Protein AF-E4ZID3-F1 (afdb_monomer_lite)

Radius of gyration: 36.36 Å; chains: 1; bounding box: 109×97×106 Å

Sequence (797 aa):
MPPAGNEYAAEQLKNIGNKCFKNGDYEQAEAHYSQAIQKNSANPLLFTNRANARLKLEKWEGVIDDSIRSIELLKDNMKAFFYLDETCPSIAILLSSQNECNAKMTTAQAQLAINHPNEALSSALMAYQLCTNSTQQTSNAATISALVLRCKKAKWDIRERERVRRRGGLLADLEAMLETQYKKDMDDIDARIEANEVTRVAGQEEKAERKSDFEKKRDDLRTAFAISDPENQQKREVPDYLVDGITFEIMHDPVVTKNGRSYERATLIEHLKRSPTDPLTRETLTIGDLRPNIALKEACTEFMEQNSGWVYDCEEVRMNVNPRLFRITNLSRYSLESQQQLHSHRRPYVLSAILIAMKNTAGMRNLRMRPVIPRCRPAQHLFQHPTRHATNATEAAAATVTATNVRSGGTRARNLVYGTILTVGLSFGYLYVTDTRASIHEWLVVPALRQIYPDGEEAHQAGTRILKALHNFGLNPRERGIADSQGDLTVPVFGHTLSNPIGTSAGIDKGAEIPTPLFELGAAVVEVGAITLLPQEGNPKPRVFRLPSQNALINRYGFNSEGAEHVATRLRQRVREFAYHKGLGMDEEAERAVLDGEAGVPPGSLLPGRLLAVQVAKNKTTSENDIEAVVRDYATTVGHVGKYADILVVNVSSPNTPGLRTLQNVEPLTRLLSGVVQAVKNIDRKTKPAIMVKVSPDEDSEEQISGICEAVWDSGVDGVIVGNTTKKRPDPLPRGYALPASEAKLLLEQGGYSGPQMFERTLALVTKYRKALDQGPKHPTFSTSSSTAATIADNSQ

Secondary structure (DSSP, 8-state):
---THHHHHHHHHHHHHHHHHHTT-HHHHHHHHHHHHHH-TT-HHHHHHHHHHHHHTT-HHHHHHHHHHHHHHHHHHHHHHTT--SS-HHHHHHHHHHHHHHHHHHHHHHHHHTT-HHHHHHHHHHHHHHHHH-SS--TTHHHHHHHHHHHHHHHHHHHHHHHHHHHHHHHHHHHHHHHHHHHHHHHHHHHHHHTTSS-HHHHHHHHHHHHHHHHHHHHHHHHHHHHT-SSTTSPP---GGGB-TTT-SB-SSEEE-TTS-EEEHHHHHHHHHH-SB-TTT--B--GGG-EE-HHHHHHHHHHHHHTTTTGGGG----S-S-TTSTTSSSSSSSSSSSSSS--------SSHHHHHHTT--S-----PPPP-------------PPPP-----TTHHHHHHHHHHHHHHHHHHHHHHHHHHHHHHHHHHHHHHTBTT-HHIIIIIHHHHHHH--SHHHHHHHHHHHHHHHHHTT-S-B--S-TTTT-TT-EEETTEEES-S-EEEEEEETTSSSHHHHHHTT-SEEEEEEEPSS-B--SPSP-EEEEGGGTEEEE-----B--HHHHHHHHHHHHHHHHHHTTS-SSHHHHHHHHTTTTSS-TTT-STT-EEEEEE---TTS-TT-HHHHHHHHHHHHHHHGGG-SEEEEE---TTSTTGGGGGSHHHHHHHHHHHHHHHHTSSSSSPPEEEEEE-TT--SHHHHHHHHHHHHHHT--EEEE---BSS-PPPSSTT----HHHHHHHTSSSEEESGGGHHHHHHHHHHHHHHHTT--SS------------------

Structure (mmCIF, N/CA/C/O backbone):
data_AF-E4ZID3-F1
#
_entry.id   AF-E4ZID3-F1
#
loop_
_atom_site.group_PDB
_atom_site.id
_atom_site.type_symbol
_atom_site.label_atom_id
_atom_site.label_alt_id
_atom_site.label_comp_id
_atom_site.label_asym_id
_atom_site.label_entity_id
_atom_site.label_seq_id
_atom_site.pdbx_PDB_ins_code
_atom_site.Cartn_x
_atom_site.Cartn_y
_atom_site.Cartn_z
_atom_site.occupancy
_atom_site.B_iso_or_equiv
_atom_site.auth_seq_id
_atom_site.auth_comp_id
_atom_site.auth_asym_id
_atom_site.auth_atom_id
_atom_site.pdbx_PDB_model_num
ATOM 1 N N . MET A 1 1 ? -6.048 18.206 -43.339 1.00 42.69 1 MET A N 1
ATOM 2 C CA . MET A 1 1 ? -5.498 19.565 -43.527 1.00 42.69 1 MET A CA 1
ATOM 3 C C . MET A 1 1 ? -6.659 20.533 -43.714 1.00 42.69 1 MET A C 1
ATOM 5 O O . MET A 1 1 ? -7.601 20.152 -44.404 1.00 42.69 1 MET A O 1
ATOM 9 N N . PRO A 1 2 ? -6.655 21.714 -43.075 1.00 42.50 2 PRO A N 1
ATOM 10 C CA . PRO A 1 2 ? -7.661 22.746 -43.324 1.00 42.50 2 PRO A CA 1
ATOM 11 C C . PRO A 1 2 ? -7.529 23.314 -44.757 1.00 42.50 2 PRO A C 1
ATOM 13 O O . PRO A 1 2 ? -6.459 23.212 -45.354 1.00 42.50 2 PRO A O 1
ATOM 16 N N . PRO A 1 3 ? -8.597 23.888 -45.344 1.00 48.62 3 PRO A N 1
ATOM 17 C CA . PRO A 1 3 ? -8.556 24.444 -46.699 1.00 48.62 3 PRO A CA 1
ATOM 18 C C . PRO A 1 3 ? -7.605 25.652 -46.783 1.00 48.62 3 PRO A C 1
ATOM 20 O O . PRO A 1 3 ? -7.595 26.494 -45.885 1.00 48.62 3 PRO A O 1
ATOM 23 N N . ALA A 1 4 ? -6.850 25.766 -47.883 1.00 54.47 4 ALA A N 1
ATOM 24 C CA . ALA A 1 4 ? -5.721 26.695 -48.073 1.00 54.47 4 ALA A CA 1
ATOM 25 C C . ALA A 1 4 ? -6.014 28.198 -47.828 1.00 54.47 4 ALA A C 1
ATOM 27 O O . ALA A 1 4 ? -5.090 28.980 -47.629 1.00 54.47 4 ALA A O 1
ATOM 28 N N . GLY A 1 5 ? -7.283 28.623 -47.791 1.00 60.03 5 GLY A N 1
ATOM 29 C CA . GLY A 1 5 ? -7.676 30.001 -47.454 1.00 60.03 5 GLY A CA 1
ATOM 30 C C . GLY A 1 5 ? -7.721 30.321 -45.950 1.00 60.03 5 GLY A C 1
ATOM 31 O O . GLY A 1 5 ? -7.628 31.487 -45.567 1.00 60.03 5 GLY A O 1
ATOM 32 N N . ASN A 1 6 ? -7.836 29.312 -45.079 1.00 72.25 6 ASN A N 1
ATOM 33 C CA . ASN A 1 6 ? -7.998 29.521 -43.635 1.00 72.25 6 ASN A CA 1
ATOM 34 C C . ASN A 1 6 ? -6.676 29.817 -42.906 1.00 72.25 6 ASN A C 1
ATOM 36 O O . ASN A 1 6 ? -6.688 30.512 -41.890 1.00 72.25 6 ASN A O 1
ATOM 40 N N . GLU A 1 7 ? -5.536 29.348 -43.421 1.00 76.62 7 GLU A N 1
ATOM 41 C CA . GLU A 1 7 ? -4.222 29.590 -42.805 1.00 76.62 7 GLU A CA 1
ATOM 42 C C . GLU A 1 7 ? -3.779 31.051 -42.945 1.00 76.62 7 GLU A C 1
ATOM 44 O O . GLU A 1 7 ? -3.360 31.664 -41.962 1.00 76.62 7 GLU A O 1
ATOM 49 N N . TYR A 1 8 ? -3.967 31.644 -44.129 1.00 82.25 8 TYR A N 1
ATOM 50 C CA . TYR A 1 8 ? -3.676 33.059 -44.369 1.00 82.25 8 TYR A CA 1
ATOM 51 C C . TYR A 1 8 ? -4.546 33.974 -43.494 1.00 82.25 8 TYR A C 1
ATOM 53 O O . TYR A 1 8 ? -4.050 34.919 -42.879 1.00 82.25 8 TYR A O 1
ATOM 61 N N . ALA A 1 9 ? -5.840 33.659 -43.368 1.00 84.31 9 ALA A N 1
ATOM 62 C CA . ALA A 1 9 ? -6.753 34.394 -42.494 1.00 84.31 9 ALA A CA 1
ATOM 63 C C . ALA A 1 9 ? -6.347 34.292 -41.010 1.00 84.31 9 ALA A C 1
ATOM 65 O O . ALA A 1 9 ? -6.367 35.296 -40.294 1.00 84.31 9 ALA A O 1
ATOM 66 N N . ALA A 1 10 ? -5.929 33.106 -40.550 1.00 86.38 10 ALA A N 1
ATOM 67 C CA . ALA A 1 10 ? -5.424 32.909 -39.192 1.00 86.38 10 ALA A CA 1
ATOM 68 C C . ALA A 1 10 ? -4.144 33.723 -38.926 1.00 86.38 10 ALA A C 1
ATOM 70 O O . ALA A 1 10 ? -3.974 34.279 -37.840 1.00 86.38 10 ALA A O 1
ATOM 71 N N . GLU A 1 11 ? -3.255 33.844 -39.914 1.00 86.81 11 GLU A N 1
ATOM 72 C CA . GLU A 1 11 ? -2.029 34.631 -39.795 1.00 86.81 11 GLU A CA 1
ATOM 73 C C . GLU A 1 11 ? -2.284 36.146 -39.739 1.00 86.81 11 GLU A C 1
ATOM 75 O O . GLU A 1 11 ? -1.656 36.840 -38.934 1.00 86.81 11 GLU A O 1
ATOM 80 N N . GLN A 1 12 ? -3.243 36.664 -40.511 1.00 89.19 12 GLN A N 1
ATOM 81 C CA . GLN A 1 12 ? -3.655 38.069 -40.414 1.00 89.19 12 GLN A CA 1
ATOM 82 C C . GLN A 1 12 ? -4.232 38.388 -39.029 1.00 89.19 12 GLN A C 1
ATOM 84 O O . GLN A 1 12 ? -3.815 39.357 -38.393 1.00 89.19 12 GLN A O 1
ATOM 89 N N . LEU A 1 13 ? -5.117 37.526 -38.515 1.00 91.44 13 LEU A N 1
ATOM 90 C CA . LEU A 1 13 ? -5.693 37.664 -37.173 1.00 91.44 13 LEU A CA 1
ATOM 91 C C . LEU A 1 13 ? -4.625 37.579 -36.072 1.00 91.44 13 LEU A C 1
ATOM 93 O O . LEU A 1 13 ? -4.629 38.394 -35.152 1.00 91.44 13 LEU A O 1
ATOM 97 N N . LYS A 1 14 ? -3.651 36.668 -36.202 1.00 91.50 14 LYS A N 1
ATOM 98 C CA . LYS A 1 14 ? -2.469 36.598 -35.323 1.00 91.50 14 LYS A CA 1
ATOM 99 C C . LYS A 1 14 ? -1.689 37.914 -35.325 1.00 91.50 14 LYS A C 1
ATOM 101 O O . LYS A 1 14 ? -1.289 38.388 -34.266 1.00 91.50 14 LYS A O 1
ATOM 106 N N . ASN A 1 15 ? -1.458 38.514 -36.492 1.00 92.06 15 ASN A N 1
ATOM 107 C CA . ASN A 1 15 ? -0.700 39.762 -36.608 1.00 92.06 15 ASN A CA 1
ATOM 108 C C . ASN A 1 15 ? -1.446 40.959 -36.006 1.00 92.06 15 ASN A C 1
ATOM 110 O O . ASN A 1 15 ? -0.812 41.816 -35.388 1.00 92.06 15 ASN A O 1
ATOM 114 N N . ILE A 1 16 ? -2.774 41.004 -36.144 1.00 91.19 16 ILE A N 1
ATOM 115 C CA . ILE A 1 16 ? -3.625 41.997 -35.474 1.00 91.19 16 ILE A CA 1
ATOM 116 C C . ILE A 1 16 ? -3.560 41.793 -33.955 1.00 91.19 16 ILE A C 1
ATOM 118 O O . ILE A 1 16 ? -3.238 42.735 -33.236 1.00 91.19 16 ILE A O 1
ATOM 122 N N . GLY A 1 17 ? -3.727 40.556 -33.474 1.00 91.19 17 GLY A N 1
ATOM 123 C CA . GLY A 1 17 ? -3.588 40.217 -32.055 1.00 91.19 17 GLY A CA 1
ATOM 124 C C . GLY A 1 17 ? -2.218 40.597 -31.480 1.00 91.19 17 GLY A C 1
ATOM 125 O O . GLY A 1 17 ? -2.144 41.193 -30.408 1.00 91.19 17 GLY A O 1
ATOM 126 N N . ASN A 1 18 ? -1.131 40.366 -32.226 1.00 91.12 18 ASN A N 1
ATOM 127 C CA . ASN A 1 18 ? 0.222 40.779 -31.838 1.00 91.12 18 ASN A CA 1
ATOM 128 C C . ASN A 1 18 ? 0.361 42.310 -31.731 1.00 91.12 18 ASN A C 1
ATOM 130 O O . ASN A 1 18 ? 1.098 42.793 -30.871 1.00 91.12 18 ASN A O 1
ATOM 134 N N . LYS A 1 19 ? -0.312 43.085 -32.597 1.00 93.12 19 LYS A N 1
ATOM 135 C CA . LYS A 1 19 ? -0.339 44.557 -32.514 1.00 93.12 19 LYS A CA 1
ATOM 136 C C . LYS A 1 19 ? -1.113 45.023 -31.279 1.00 93.12 19 LYS A C 1
ATOM 138 O O . LYS A 1 19 ? -0.589 45.847 -30.539 1.00 93.12 19 LYS A O 1
ATOM 143 N N . CYS A 1 20 ? -2.293 44.456 -31.018 1.00 91.56 20 CYS A N 1
ATOM 144 C CA . CYS A 1 20 ? -3.078 44.740 -29.810 1.00 91.56 20 CYS A CA 1
ATOM 145 C C . CYS A 1 20 ? -2.280 44.422 -28.537 1.00 91.56 20 CYS A C 1
ATOM 147 O O . CYS A 1 20 ? -2.158 45.268 -27.656 1.00 91.56 20 CYS A O 1
ATOM 149 N N . PHE A 1 21 ? -1.621 43.258 -28.500 1.00 90.62 21 PHE A N 1
ATOM 150 C CA . PHE A 1 21 ? -0.778 42.843 -27.380 1.00 90.62 21 PHE A CA 1
ATOM 151 C C . PHE A 1 21 ? 0.388 43.814 -27.133 1.00 90.62 21 PHE A C 1
ATOM 153 O O . PHE A 1 21 ? 0.677 44.152 -25.989 1.00 90.62 21 PHE A O 1
ATOM 160 N N . LYS A 1 22 ? 1.047 44.300 -28.197 1.00 91.00 22 LYS A N 1
ATOM 161 C CA . LYS A 1 22 ? 2.114 45.313 -28.090 1.00 91.00 22 LYS A CA 1
ATOM 162 C C . LYS A 1 22 ? 1.602 46.673 -27.613 1.00 91.00 22 LYS A C 1
ATOM 164 O O . LYS A 1 22 ? 2.332 47.369 -26.917 1.00 91.00 22 LYS A O 1
ATOM 169 N N . ASN A 1 23 ? 0.371 47.028 -27.968 1.00 91.50 23 ASN A N 1
ATOM 170 C CA . ASN A 1 23 ? -0.274 48.271 -27.548 1.00 91.50 23 ASN A CA 1
ATOM 171 C C . ASN A 1 23 ? -0.856 48.198 -26.121 1.00 91.50 23 ASN A C 1
ATOM 173 O O . ASN A 1 23 ? -1.382 49.195 -25.641 1.00 91.50 23 ASN A O 1
ATOM 177 N N . GLY A 1 24 ? -0.767 47.044 -25.445 1.00 89.25 24 GLY A N 1
ATOM 178 C CA . GLY A 1 24 ? -1.301 46.835 -24.095 1.00 89.25 24 GLY A CA 1
ATOM 179 C C . GLY A 1 24 ? -2.800 46.520 -24.037 1.00 89.25 24 GLY A C 1
ATOM 180 O O . GLY A 1 24 ? -3.343 46.390 -22.944 1.00 89.25 24 GLY A O 1
ATOM 181 N N . ASP A 1 25 ? -3.465 46.363 -25.185 1.00 93.06 25 ASP A N 1
ATOM 182 C CA . ASP A 1 25 ? -4.876 45.976 -25.273 1.00 93.06 25 ASP A CA 1
ATOM 183 C C . ASP A 1 25 ? -4.994 44.443 -25.294 1.00 93.06 25 ASP A C 1
ATOM 185 O O . ASP A 1 25 ? -5.005 43.791 -26.347 1.00 93.06 25 ASP A O 1
ATOM 189 N N . TYR A 1 26 ? -4.985 43.852 -24.097 1.00 92.06 26 TYR A N 1
ATOM 190 C CA . TYR A 1 26 ? -4.943 42.400 -23.924 1.00 92.06 26 TYR A CA 1
ATOM 191 C C . TYR A 1 26 ? -6.292 41.715 -24.187 1.00 92.06 26 TYR A C 1
ATOM 193 O O . TYR A 1 26 ? -6.295 40.560 -24.615 1.00 92.06 26 TYR A O 1
ATOM 201 N N . GLU A 1 27 ? -7.420 42.406 -23.991 1.00 91.88 27 GLU A N 1
ATOM 202 C CA . GLU A 1 27 ? -8.757 41.861 -24.271 1.00 91.88 27 GLU A CA 1
ATOM 203 C C . GLU A 1 27 ? -8.976 41.687 -25.775 1.00 91.88 27 GLU A C 1
ATOM 205 O O . GLU A 1 27 ? -9.350 40.600 -26.227 1.00 91.88 27 GLU A O 1
ATOM 210 N N . GLN A 1 28 ? -8.647 42.710 -26.574 1.00 90.69 28 GLN A N 1
ATOM 211 C CA . GLN A 1 28 ? -8.732 42.594 -28.030 1.00 90.69 28 GLN A CA 1
ATOM 212 C C . GLN A 1 28 ? -7.691 41.620 -28.585 1.00 90.69 28 GLN A C 1
ATOM 214 O O . GLN A 1 28 ? -7.966 40.886 -29.539 1.00 90.69 28 GLN A O 1
ATOM 219 N N . ALA A 1 29 ? -6.509 41.538 -27.965 1.00 90.69 29 ALA A N 1
ATOM 220 C CA . ALA A 1 29 ? -5.527 40.518 -28.316 1.00 90.69 29 ALA A CA 1
ATOM 221 C C . ALA A 1 29 ? -6.078 39.094 -28.097 1.00 90.69 29 ALA A C 1
ATOM 223 O O . ALA A 1 29 ? -5.980 38.264 -29.002 1.00 90.69 29 ALA A O 1
ATOM 224 N N . GLU A 1 30 ? -6.704 38.808 -26.946 1.00 93.50 30 GLU A N 1
ATOM 225 C CA . GLU A 1 30 ? -7.340 37.510 -26.666 1.00 93.50 30 GLU A CA 1
ATOM 226 C C . GLU A 1 30 ? -8.441 37.180 -27.688 1.00 93.50 30 GLU A C 1
ATOM 228 O O . GLU A 1 30 ? -8.506 36.046 -28.184 1.00 93.50 30 GLU A O 1
ATOM 233 N N . ALA A 1 31 ? -9.282 38.161 -28.030 1.00 93.19 31 ALA A N 1
ATOM 234 C CA . ALA A 1 31 ? -10.358 37.999 -29.002 1.00 93.19 31 ALA A CA 1
ATOM 235 C C . ALA A 1 31 ? -9.813 37.637 -30.393 1.00 93.19 31 ALA A C 1
ATOM 237 O O . ALA A 1 31 ? -10.245 36.649 -30.996 1.00 93.19 31 ALA A O 1
ATOM 238 N N . HIS A 1 32 ? -8.805 38.367 -30.877 1.00 93.75 32 HIS A N 1
ATOM 239 C CA . HIS A 1 32 ? -8.182 38.100 -32.173 1.00 93.75 32 HIS A CA 1
ATOM 240 C C . HIS A 1 32 ? -7.409 36.776 -32.207 1.00 93.75 32 HIS A C 1
ATOM 242 O O . HIS A 1 32 ? -7.486 36.059 -33.208 1.00 93.75 32 HIS A O 1
ATOM 248 N N . TYR A 1 33 ? -6.730 36.381 -31.123 1.00 93.81 33 TYR A N 1
ATOM 249 C CA . TYR A 1 33 ? -6.116 35.051 -31.047 1.00 93.81 33 TYR A CA 1
ATOM 250 C C . TYR A 1 33 ? -7.161 33.933 -31.015 1.00 93.81 33 TYR A C 1
ATOM 252 O O . TYR A 1 33 ? -6.971 32.904 -31.657 1.00 93.81 33 TYR A O 1
ATOM 260 N N . SER A 1 34 ? -8.294 34.132 -30.338 1.00 93.19 34 SER A N 1
ATOM 261 C CA . SER A 1 34 ? -9.391 33.156 -30.325 1.00 93.19 34 SER A CA 1
ATOM 262 C C . SER A 1 34 ? -10.012 32.974 -31.710 1.00 93.19 34 SER A C 1
ATOM 264 O O . SER A 1 34 ? -10.236 31.841 -32.136 1.00 93.19 34 SER A O 1
ATOM 266 N N . GLN A 1 35 ? -10.208 34.067 -32.453 1.00 92.19 35 GLN A N 1
ATOM 267 C CA . GLN A 1 35 ? -10.635 34.015 -33.854 1.00 92.19 35 GLN A CA 1
ATOM 268 C C . GLN A 1 35 ? -9.585 33.321 -34.737 1.00 92.19 35 GLN A C 1
ATOM 270 O O . GLN A 1 35 ? -9.942 32.511 -35.590 1.00 92.19 35 GLN A O 1
ATOM 275 N N . ALA A 1 36 ? -8.290 33.570 -34.512 1.00 90.31 36 ALA A N 1
ATOM 276 C CA . ALA A 1 36 ? -7.215 32.892 -35.237 1.00 90.31 36 ALA A CA 1
ATOM 277 C C . ALA A 1 36 ? -7.207 31.373 -34.977 1.00 90.31 36 ALA A C 1
ATOM 279 O O . ALA A 1 36 ? -7.057 30.597 -35.920 1.00 90.31 36 ALA A O 1
ATOM 280 N N . ILE A 1 37 ? -7.432 30.938 -33.731 1.00 91.25 37 ILE A N 1
ATOM 281 C CA . ILE A 1 37 ? -7.511 29.515 -33.347 1.00 91.25 37 ILE A CA 1
ATOM 282 C C . ILE A 1 37 ? -8.702 28.822 -34.016 1.00 91.25 37 ILE A C 1
ATOM 284 O O . ILE A 1 37 ? -8.567 27.693 -34.478 1.00 91.25 37 ILE A O 1
ATOM 288 N N . GLN A 1 38 ? -9.853 29.493 -34.132 1.00 90.19 38 GLN A N 1
ATOM 289 C CA . GLN A 1 38 ? -11.008 28.944 -34.857 1.00 90.19 38 GLN A CA 1
ATOM 290 C C . GLN A 1 38 ? -10.703 28.698 -36.342 1.00 90.19 38 GLN A C 1
ATOM 292 O O . GLN A 1 38 ? -11.267 27.786 -36.945 1.00 90.19 38 GLN A O 1
ATOM 297 N N . LYS A 1 39 ? -9.819 29.505 -36.943 1.00 87.56 39 LYS A N 1
ATOM 298 C CA . LYS A 1 39 ? -9.401 29.358 -38.345 1.00 87.56 39 LYS A CA 1
ATOM 299 C C . LYS A 1 39 ? -8.274 28.337 -38.523 1.00 87.56 39 LYS A C 1
ATOM 301 O O . LYS A 1 39 ? -8.271 27.628 -39.526 1.00 87.56 39 LYS A O 1
ATOM 306 N N . ASN A 1 40 ? -7.352 28.233 -37.565 1.00 86.31 40 ASN A N 1
ATOM 307 C CA . ASN A 1 40 ? -6.268 27.251 -37.570 1.00 86.31 40 ASN A CA 1
ATOM 308 C C . ASN A 1 40 ? -5.985 26.714 -36.155 1.00 86.31 40 ASN A C 1
ATOM 310 O O . ASN A 1 40 ? -5.103 27.199 -35.448 1.00 86.31 40 ASN A O 1
ATOM 314 N N . SER A 1 41 ? -6.707 25.665 -35.761 1.00 86.75 41 SER A N 1
ATOM 315 C CA . SER A 1 41 ? -6.571 25.030 -34.444 1.00 86.75 41 SER A CA 1
ATOM 316 C C . SER A 1 41 ? -5.362 24.096 -34.321 1.00 86.75 41 SER A C 1
ATOM 318 O O . SER A 1 41 ? -5.087 23.604 -33.230 1.00 86.75 41 SER A O 1
ATOM 320 N N . ALA A 1 42 ? -4.632 23.853 -35.414 1.00 83.69 42 ALA A N 1
ATOM 321 C CA . ALA A 1 42 ? -3.445 23.000 -35.430 1.00 83.69 42 ALA A CA 1
ATOM 322 C C . ALA A 1 42 ? -2.151 23.764 -35.091 1.00 83.69 42 ALA A C 1
ATOM 324 O O . ALA A 1 42 ? -1.106 23.144 -34.897 1.00 83.69 42 ALA A O 1
ATOM 325 N N . ASN A 1 43 ? -2.197 25.101 -35.018 1.00 84.12 43 ASN A N 1
ATOM 326 C CA . ASN A 1 43 ? -1.019 25.925 -34.765 1.00 84.12 43 ASN A CA 1
ATOM 327 C C . ASN A 1 43 ? -0.798 26.175 -33.253 1.00 84.12 43 ASN A C 1
ATOM 329 O O . ASN A 1 43 ? -1.533 26.971 -32.660 1.00 84.12 43 ASN A O 1
ATOM 333 N N . PRO A 1 44 ? 0.245 25.589 -32.629 1.00 83.88 44 PRO A N 1
ATOM 334 C CA . PRO A 1 44 ? 0.506 25.733 -31.193 1.00 83.88 44 PRO A CA 1
ATOM 335 C C . PRO A 1 44 ? 0.860 27.170 -30.770 1.00 83.88 44 PRO A C 1
ATOM 337 O O . PRO A 1 44 ? 0.560 27.579 -29.650 1.00 83.88 44 PRO A O 1
ATOM 340 N N . LEU A 1 45 ? 1.437 27.983 -31.667 1.00 84.62 45 LEU A N 1
ATOM 341 C CA . LEU A 1 45 ? 1.807 29.374 -31.363 1.00 84.62 45 LEU A CA 1
ATOM 342 C C . LEU A 1 45 ? 0.598 30.251 -31.024 1.00 84.62 45 LEU A C 1
ATOM 344 O O . LEU A 1 45 ? 0.718 31.176 -30.224 1.00 84.62 45 LEU A O 1
ATOM 348 N N . LEU A 1 46 ? -0.563 29.974 -31.624 1.00 88.94 46 LEU A N 1
ATOM 349 C CA . LEU A 1 46 ? -1.774 30.756 -31.378 1.00 88.94 46 LEU A CA 1
ATOM 350 C C . LEU A 1 46 ? -2.278 30.560 -29.944 1.00 88.94 46 LEU A C 1
ATOM 352 O O . LEU A 1 46 ? -2.669 31.531 -29.297 1.00 88.94 46 LEU A O 1
ATOM 356 N N . PHE A 1 47 ? -2.189 29.331 -29.430 1.00 88.88 47 PHE A N 1
ATOM 357 C CA . PHE A 1 47 ? -2.516 29.011 -28.042 1.00 88.88 47 PHE A CA 1
ATOM 358 C C . PHE A 1 47 ? -1.528 29.662 -27.073 1.00 88.88 47 PHE A C 1
ATOM 360 O O . PHE A 1 47 ? -1.953 30.301 -26.117 1.00 88.88 47 PHE A O 1
ATOM 367 N N . THR A 1 48 ? -0.221 29.614 -27.356 1.00 86.25 48 THR A N 1
ATOM 368 C CA . THR A 1 48 ? 0.792 30.273 -26.511 1.00 86.25 48 THR A CA 1
ATOM 369 C C . THR A 1 48 ? 0.620 31.799 -26.477 1.00 86.25 48 THR A C 1
ATOM 371 O O . THR A 1 48 ? 0.750 32.423 -25.424 1.00 86.25 48 THR A O 1
ATOM 374 N N . ASN A 1 49 ? 0.280 32.426 -27.606 1.00 90.38 49 ASN A N 1
ATOM 375 C CA . ASN A 1 49 ? 0.028 33.868 -27.664 1.00 90.38 49 ASN A CA 1
ATOM 376 C C . ASN A 1 49 ? -1.250 34.267 -26.913 1.00 90.38 49 ASN A C 1
ATOM 378 O O . ASN A 1 49 ? -1.249 35.275 -26.202 1.00 90.38 49 ASN A O 1
ATOM 382 N N . ARG A 1 50 ? -2.314 33.460 -27.012 1.00 92.44 50 ARG A N 1
ATOM 383 C CA . ARG A 1 50 ? -3.538 33.666 -26.229 1.00 92.44 50 ARG A CA 1
ATOM 384 C C . ARG A 1 50 ? -3.302 33.469 -24.734 1.00 92.44 50 ARG A C 1
ATOM 386 O O . ARG A 1 50 ? -3.750 34.303 -23.952 1.00 92.44 50 ARG A O 1
ATOM 393 N N . ALA A 1 51 ? -2.533 32.453 -24.348 1.00 88.25 51 ALA A N 1
ATOM 394 C CA . ALA A 1 51 ? -2.124 32.224 -22.966 1.00 88.25 51 ALA A CA 1
ATOM 395 C C . ALA A 1 51 ? -1.374 33.440 -22.395 1.00 88.25 51 ALA A C 1
ATOM 397 O O . ALA A 1 51 ? -1.673 33.883 -21.292 1.00 88.25 51 ALA A O 1
ATOM 398 N N . ASN A 1 52 ? -0.471 34.059 -23.162 1.00 87.00 52 ASN A N 1
ATOM 399 C CA . ASN A 1 52 ? 0.214 35.285 -22.737 1.00 87.00 52 ASN A CA 1
ATOM 400 C C . ASN A 1 52 ? -0.742 36.473 -22.532 1.00 87.00 52 ASN A C 1
ATOM 402 O O . ASN A 1 52 ? -0.561 37.240 -21.588 1.00 87.00 52 ASN A O 1
ATOM 406 N N . ALA A 1 53 ? -1.750 36.641 -23.395 1.00 90.38 53 ALA A N 1
ATOM 407 C CA . ALA A 1 53 ? -2.771 37.679 -23.223 1.00 90.38 53 ALA A CA 1
ATOM 408 C C . ALA A 1 53 ? -3.627 37.415 -21.973 1.00 90.38 53 ALA A C 1
ATOM 410 O O . ALA A 1 53 ? -3.802 38.303 -21.144 1.00 90.38 53 ALA A O 1
ATOM 411 N N . ARG A 1 54 ? -4.067 36.168 -21.777 1.00 92.00 54 ARG A N 1
ATOM 412 C CA . ARG A 1 54 ? -4.834 35.729 -20.600 1.00 92.00 54 ARG A CA 1
ATOM 413 C C . ARG A 1 54 ? -4.061 35.861 -19.296 1.00 92.00 54 ARG A C 1
ATOM 415 O O . ARG A 1 54 ? -4.648 36.225 -18.285 1.00 92.00 54 ARG A O 1
ATOM 422 N N . LEU A 1 55 ? -2.749 35.639 -19.331 1.00 88.06 55 LEU A N 1
ATOM 423 C CA . LEU A 1 55 ? -1.867 35.839 -18.186 1.00 88.06 55 LEU A CA 1
ATOM 424 C C . LEU A 1 55 ? -1.848 37.310 -17.746 1.00 88.06 55 LEU A C 1
ATOM 426 O O . LEU A 1 55 ? -1.820 37.590 -16.553 1.00 88.06 55 LEU A O 1
ATOM 430 N N . LYS A 1 56 ? -1.884 38.254 -18.696 1.00 90.25 56 LYS A N 1
ATOM 431 C CA . LYS A 1 56 ? -1.981 39.695 -18.404 1.00 90.25 56 LYS A CA 1
ATOM 432 C C . LYS A 1 56 ? -3.365 40.118 -17.913 1.00 90.25 56 LYS A C 1
ATOM 434 O O . LYS A 1 56 ? -3.458 41.116 -17.211 1.00 90.25 56 LYS A O 1
ATOM 439 N N . LEU A 1 57 ? -4.396 39.353 -18.263 1.00 90.12 57 LEU A N 1
ATOM 440 C CA . LEU A 1 57 ? -5.779 39.529 -17.813 1.00 90.12 57 LEU A CA 1
ATOM 441 C C . LEU A 1 57 ? -6.110 38.741 -16.533 1.00 90.12 57 LEU A C 1
ATOM 443 O O . LEU A 1 57 ? -7.275 38.682 -16.158 1.00 90.12 57 LEU A O 1
ATOM 447 N N . GLU A 1 58 ? -5.126 38.089 -15.903 1.00 90.19 58 GLU A N 1
ATOM 448 C CA . GLU A 1 58 ? -5.307 37.273 -14.688 1.00 90.19 58 GLU A CA 1
ATOM 449 C C . GLU A 1 58 ? -6.315 36.110 -14.839 1.00 90.19 58 GLU A C 1
ATOM 451 O O . GLU A 1 58 ? -6.870 35.599 -13.868 1.00 90.19 58 GLU A O 1
ATOM 456 N N . LYS A 1 59 ? -6.533 35.625 -16.069 1.00 88.50 59 LYS A N 1
ATOM 457 C CA . LYS A 1 59 ? -7.425 34.490 -16.372 1.00 88.50 59 LYS A CA 1
ATOM 458 C C . LYS A 1 59 ? -6.683 33.155 -16.248 1.00 88.50 59 LYS A C 1
ATOM 460 O O . LYS A 1 59 ? -6.391 32.508 -17.253 1.00 88.50 59 LYS A O 1
ATOM 465 N N . TRP A 1 60 ? -6.350 32.754 -15.021 1.00 85.62 60 TRP A N 1
ATOM 466 C CA . TRP A 1 60 ? -5.394 31.671 -14.731 1.00 85.62 60 TRP A CA 1
ATOM 467 C C . TRP A 1 60 ? -5.758 30.296 -15.308 1.00 85.62 60 TRP A C 1
ATOM 469 O O . TRP A 1 60 ? -4.901 29.651 -15.907 1.00 85.62 60 TRP A O 1
ATOM 479 N N . GLU A 1 61 ? -7.013 29.861 -15.183 1.00 84.06 61 GLU A N 1
ATOM 480 C CA . GLU A 1 61 ? -7.466 28.557 -15.701 1.00 84.06 61 GLU A CA 1
ATOM 481 C C . GLU A 1 61 ? -7.314 28.484 -17.227 1.00 84.06 61 GLU A C 1
ATOM 483 O O . GLU A 1 61 ? -6.691 27.566 -17.759 1.00 84.06 61 GLU A O 1
ATOM 488 N N . GLY A 1 62 ? -7.735 29.540 -17.932 1.00 81.56 62 GLY A N 1
ATOM 489 C CA . GLY A 1 62 ? -7.595 29.630 -19.386 1.00 81.56 62 GLY A CA 1
ATOM 490 C C . GLY A 1 62 ? -6.142 29.692 -19.877 1.00 81.56 62 GLY A C 1
ATOM 491 O O . GLY A 1 62 ? -5.880 29.332 -21.026 1.00 81.56 62 GLY A O 1
ATOM 492 N N . VAL A 1 63 ? -5.192 30.134 -19.039 1.00 86.69 63 VAL A N 1
ATOM 493 C CA . VAL A 1 63 ? -3.745 30.071 -19.334 1.00 86.69 63 VAL A CA 1
ATOM 494 C C . VAL A 1 63 ? -3.247 28.631 -19.279 1.00 86.69 63 VAL A C 1
ATOM 496 O O . VAL A 1 63 ? -2.472 28.225 -20.148 1.00 86.69 63 VAL A O 1
ATOM 499 N N . ILE A 1 64 ? -3.672 27.870 -18.269 1.00 82.31 64 ILE A N 1
ATOM 500 C CA . ILE A 1 64 ? -3.274 26.471 -18.082 1.00 82.31 64 ILE A CA 1
ATOM 501 C C . ILE A 1 64 ? -3.808 25.628 -19.244 1.00 82.31 64 ILE A C 1
ATOM 503 O O . ILE A 1 64 ? -3.021 24.933 -19.889 1.00 82.31 64 ILE A O 1
ATOM 507 N N . ASP A 1 65 ? -5.090 25.774 -19.584 1.00 86.38 65 ASP A N 1
ATOM 508 C CA . ASP A 1 65 ? -5.730 25.035 -20.680 1.00 86.38 65 ASP A CA 1
ATOM 509 C C . ASP A 1 65 ? -5.053 25.293 -22.031 1.00 86.38 65 ASP A C 1
ATOM 511 O O . ASP A 1 65 ? -4.705 24.359 -22.759 1.00 86.38 65 ASP A O 1
ATOM 515 N N . ASP A 1 66 ? -4.797 26.565 -22.359 1.00 86.50 66 ASP A N 1
ATOM 516 C CA . ASP A 1 66 ? -4.124 26.936 -23.607 1.00 86.50 66 ASP A CA 1
ATOM 517 C C . ASP A 1 66 ? -2.680 26.428 -23.657 1.00 86.50 66 ASP A C 1
ATOM 519 O O . ASP A 1 66 ? -2.201 25.993 -24.709 1.00 86.50 66 ASP A O 1
ATOM 523 N N . SER A 1 67 ? -1.978 26.452 -22.525 1.00 83.44 67 SER A N 1
ATOM 524 C CA . SER A 1 67 ? -0.598 25.977 -22.444 1.00 83.44 67 SER A CA 1
ATOM 525 C C . SER A 1 67 ? -0.514 24.458 -22.588 1.00 83.44 67 SER A C 1
ATOM 527 O O . SER A 1 67 ? 0.343 23.964 -23.322 1.00 83.44 67 SER A O 1
ATOM 529 N N . ILE A 1 68 ? -1.425 23.711 -21.952 1.00 82.50 68 ILE A N 1
ATOM 530 C CA . ILE A 1 68 ? -1.546 22.256 -22.113 1.00 82.50 68 ILE A CA 1
ATOM 531 C C . ILE A 1 68 ? -1.857 21.925 -23.571 1.00 82.50 68 ILE A C 1
ATOM 533 O O . ILE A 1 68 ? -1.149 21.116 -24.175 1.00 82.50 68 ILE A O 1
ATOM 537 N N . ARG A 1 69 ? -2.835 22.614 -24.170 1.00 86.06 69 ARG A N 1
ATOM 538 C CA . ARG A 1 69 ? -3.221 22.378 -25.563 1.00 86.06 69 ARG A CA 1
ATOM 539 C C . ARG A 1 69 ? -2.086 22.668 -26.543 1.00 86.06 69 ARG A C 1
ATOM 541 O O . ARG A 1 69 ? -1.880 21.909 -27.488 1.00 86.06 69 ARG A O 1
ATOM 548 N N . SER A 1 70 ? -1.316 23.728 -26.305 1.00 82.50 70 SER A N 1
ATOM 549 C CA . SER A 1 70 ? -0.115 24.044 -27.086 1.00 82.50 70 SER A CA 1
ATOM 550 C C . SER A 1 70 ? 0.924 22.916 -27.014 1.00 82.50 70 SER A C 1
ATOM 552 O O . SER A 1 70 ? 1.453 22.490 -28.041 1.00 82.50 70 SER A O 1
ATOM 554 N N . ILE A 1 71 ? 1.170 22.369 -25.818 1.00 80.25 71 ILE A N 1
ATOM 555 C CA . ILE A 1 71 ? 2.123 21.268 -25.598 1.00 80.25 71 ILE A CA 1
ATOM 556 C C . ILE A 1 71 ? 1.658 19.967 -26.271 1.00 80.25 71 ILE A C 1
ATOM 558 O O . ILE A 1 71 ? 2.480 19.258 -26.850 1.00 80.25 71 ILE A O 1
ATOM 562 N N . GLU A 1 72 ? 0.365 19.639 -26.219 1.00 81.44 72 GLU A N 1
ATOM 563 C CA . GLU A 1 72 ? -0.207 18.477 -26.919 1.00 81.44 72 GLU A CA 1
ATOM 564 C C . GLU A 1 72 ? 0.033 18.559 -28.430 1.00 81.44 72 GLU A C 1
ATOM 566 O O . GLU A 1 72 ? 0.594 17.637 -29.024 1.00 81.44 72 GLU A O 1
ATOM 571 N N . LEU A 1 73 ? -0.293 19.707 -29.031 1.00 81.38 73 LEU A N 1
ATOM 572 C CA . LEU A 1 73 ? -0.104 19.944 -30.463 1.00 81.38 73 LEU A CA 1
ATOM 573 C C . LEU A 1 73 ? 1.376 19.891 -30.870 1.00 81.38 73 LEU A C 1
ATOM 575 O O . LEU A 1 73 ? 1.706 19.401 -31.951 1.00 81.38 73 LEU A O 1
ATOM 579 N N . LEU A 1 74 ? 2.290 20.358 -30.012 1.00 73.25 74 LEU A N 1
ATOM 580 C CA . LEU A 1 74 ? 3.733 20.243 -30.246 1.00 73.25 74 LEU A CA 1
ATOM 581 C C . LEU A 1 74 ? 4.206 18.781 -30.225 1.00 73.25 74 LEU A C 1
ATOM 583 O O . LEU A 1 74 ? 5.009 18.400 -31.076 1.00 73.25 74 LEU A O 1
ATOM 587 N N . LYS A 1 75 ? 3.688 17.949 -29.312 1.00 69.69 75 LYS A N 1
ATOM 588 C CA . LYS A 1 75 ? 4.024 16.515 -29.223 1.00 69.69 75 LYS A CA 1
ATOM 589 C C . LYS A 1 75 ? 3.523 15.719 -30.426 1.00 69.69 75 LYS A C 1
ATOM 591 O O . LYS A 1 75 ? 4.250 14.861 -30.931 1.00 69.69 75 LYS A O 1
ATOM 596 N N . ASP A 1 76 ? 2.315 16.008 -30.898 1.00 62.59 76 ASP A N 1
ATOM 597 C CA . ASP A 1 76 ? 1.733 15.331 -32.060 1.00 62.59 76 ASP A CA 1
ATOM 598 C C . ASP A 1 76 ? 2.442 15.723 -33.363 1.00 62.59 76 ASP A C 1
ATOM 600 O O . ASP A 1 76 ? 2.759 14.857 -34.182 1.00 62.59 76 ASP A O 1
ATOM 604 N N . ASN A 1 77 ? 2.816 16.999 -33.508 1.00 59.94 77 ASN A N 1
ATOM 605 C CA . ASN A 1 77 ? 3.652 17.449 -34.620 1.00 59.94 77 ASN A CA 1
ATOM 606 C C . ASN A 1 77 ? 5.042 16.789 -34.588 1.00 59.94 77 ASN A C 1
ATOM 608 O O . ASN A 1 77 ? 5.552 16.386 -35.629 1.00 59.94 77 ASN A O 1
ATOM 612 N N . MET A 1 78 ? 5.636 16.587 -33.406 1.00 52.69 78 MET A N 1
ATOM 613 C CA . MET A 1 78 ? 6.927 15.901 -33.257 1.00 52.69 78 MET A CA 1
ATOM 614 C C . MET A 1 78 ? 6.868 14.423 -33.690 1.00 52.69 78 MET A C 1
ATOM 616 O O . MET A 1 78 ? 7.805 13.932 -34.320 1.00 52.69 78 MET A O 1
ATOM 620 N N . LYS A 1 79 ? 5.755 13.719 -33.417 1.00 49.22 79 LYS A N 1
ATOM 621 C CA . LYS A 1 79 ? 5.502 12.367 -33.953 1.00 49.22 79 LYS A CA 1
ATOM 622 C C . LYS A 1 79 ? 5.384 12.380 -35.476 1.00 49.22 79 LYS A C 1
ATOM 624 O O . LYS A 1 79 ? 5.924 11.484 -36.112 1.00 49.22 79 LYS A O 1
ATOM 629 N N . ALA A 1 80 ? 4.732 13.386 -36.060 1.00 44.12 80 ALA A N 1
ATOM 630 C CA . ALA A 1 80 ? 4.604 13.524 -37.512 1.00 44.12 80 ALA A CA 1
ATOM 631 C C . ALA A 1 80 ? 5.957 13.786 -38.209 1.00 44.12 80 ALA A C 1
ATOM 633 O O . ALA A 1 80 ? 6.227 13.192 -39.252 1.00 44.12 80 ALA A O 1
ATOM 634 N N . PHE A 1 81 ? 6.847 14.583 -37.604 1.00 47.81 81 PHE A N 1
ATOM 635 C CA . PHE A 1 81 ? 8.218 14.797 -38.100 1.00 47.81 81 PHE A CA 1
ATOM 636 C C . PHE A 1 81 ? 9.100 13.540 -38.032 1.00 47.81 81 PHE A C 1
ATOM 638 O O . PHE A 1 81 ? 10.036 13.416 -38.812 1.00 47.81 81 PHE A O 1
ATOM 645 N N . PHE A 1 82 ? 8.796 12.580 -37.154 1.00 45.09 82 PHE A N 1
ATOM 646 C CA . PHE A 1 82 ? 9.485 11.282 -37.113 1.00 45.09 82 PHE A CA 1
ATOM 647 C C . PHE A 1 82 ? 9.144 10.365 -38.307 1.00 45.09 82 PHE A C 1
ATOM 649 O O . PHE A 1 82 ? 9.860 9.391 -38.532 1.00 45.09 82 PHE A O 1
ATOM 656 N N . TYR A 1 83 ? 8.077 10.661 -39.064 1.00 44.75 83 TYR A N 1
ATOM 657 C CA . TYR A 1 83 ? 7.630 9.881 -40.230 1.00 44.75 83 TYR A CA 1
ATOM 658 C C . TYR A 1 83 ? 7.948 10.530 -41.589 1.00 44.75 83 TYR A C 1
ATOM 660 O O . TYR A 1 83 ? 7.824 9.859 -42.611 1.00 44.75 83 TYR A O 1
ATOM 668 N N . LEU A 1 84 ? 8.360 11.802 -41.625 1.00 40.03 84 LEU A N 1
ATOM 669 C CA . LEU A 1 84 ? 8.721 12.524 -42.850 1.00 40.03 84 LEU A CA 1
ATOM 670 C C . LEU A 1 84 ? 10.226 12.821 -42.842 1.00 40.03 84 LEU A C 1
ATOM 672 O O . LEU A 1 84 ? 10.686 13.733 -42.158 1.00 40.03 84 LEU A O 1
ATOM 676 N N . ASP A 1 85 ? 10.980 12.014 -43.583 1.00 40.53 85 ASP A N 1
ATOM 677 C CA . ASP A 1 85 ? 12.411 12.207 -43.824 1.00 40.53 85 ASP A CA 1
ATOM 678 C C . ASP A 1 85 ? 12.650 13.365 -44.827 1.00 40.53 85 ASP A C 1
ATOM 680 O O . ASP A 1 85 ? 11.795 13.661 -45.659 1.00 40.53 85 ASP A O 1
ATOM 684 N N . GLU A 1 86 ? 13.838 13.976 -44.745 1.00 44.38 86 GLU A N 1
ATOM 685 C CA . GLU A 1 86 ? 14.532 14.785 -45.777 1.00 44.38 86 GLU A CA 1
ATOM 686 C C . GLU A 1 86 ? 14.592 16.336 -45.771 1.00 44.38 86 GLU A C 1
ATOM 688 O O . GLU A 1 86 ? 15.481 16.853 -46.447 1.00 44.38 86 GLU A O 1
ATOM 693 N N . THR A 1 87 ? 13.853 17.143 -44.990 1.00 41.28 87 THR A N 1
ATOM 694 C CA . THR A 1 87 ? 14.090 18.622 -45.018 1.00 41.28 87 THR A CA 1
ATOM 695 C C . THR A 1 87 ? 14.210 19.305 -43.651 1.00 41.28 87 THR A C 1
ATOM 697 O O . THR A 1 87 ? 13.226 19.621 -42.994 1.00 41.28 87 THR A O 1
ATOM 700 N N . CYS A 1 88 ? 15.463 19.599 -43.279 1.00 45.28 88 CYS A N 1
ATOM 701 C CA . CYS A 1 88 ? 15.934 20.504 -42.215 1.00 45.28 88 CYS A CA 1
ATOM 702 C C . CYS A 1 88 ? 15.363 20.296 -40.782 1.00 45.28 88 CYS A C 1
ATOM 704 O O . CYS A 1 88 ? 14.626 21.142 -40.269 1.00 45.28 88 CYS A O 1
ATOM 706 N N . PRO A 1 89 ? 15.783 19.231 -40.065 1.00 46.81 89 PRO A N 1
ATOM 707 C CA . PRO A 1 89 ? 15.325 18.923 -38.700 1.00 46.81 89 PRO A CA 1
ATOM 708 C C . PRO A 1 89 ? 15.695 19.988 -37.654 1.00 46.81 89 PRO A C 1
ATOM 710 O O . PRO A 1 89 ? 14.987 20.185 -36.669 1.00 46.81 89 PRO A O 1
ATOM 713 N N . SER A 1 90 ? 16.805 20.701 -37.852 1.00 48.91 90 SER A N 1
ATOM 714 C CA . SER A 1 90 ? 17.424 21.525 -36.809 1.00 48.91 90 SER A CA 1
ATOM 715 C C . SER A 1 90 ? 16.579 22.741 -36.412 1.00 48.91 90 SER A C 1
ATOM 717 O O . SER A 1 90 ? 16.448 23.024 -35.229 1.00 48.91 90 SER A O 1
ATOM 719 N N . ILE A 1 91 ? 15.966 23.451 -37.365 1.00 51.00 91 ILE A N 1
ATOM 720 C CA . ILE A 1 91 ? 15.241 24.709 -37.088 1.00 51.00 91 ILE A CA 1
ATOM 721 C C . ILE A 1 91 ? 13.838 24.439 -36.519 1.00 51.00 91 ILE A C 1
ATOM 723 O O . ILE A 1 91 ? 13.413 25.124 -35.589 1.00 51.00 91 ILE A O 1
ATOM 727 N N . ALA A 1 92 ? 13.134 23.418 -37.020 1.00 50.59 92 ALA A N 1
ATOM 728 C CA . ALA A 1 92 ? 11.799 23.051 -36.537 1.00 50.59 92 ALA A CA 1
ATOM 729 C C . ALA A 1 92 ? 11.838 22.490 -35.103 1.00 50.59 92 ALA A C 1
ATOM 731 O O . ALA A 1 92 ? 11.026 22.884 -34.263 1.00 50.59 92 ALA A O 1
ATOM 732 N N . ILE A 1 93 ? 12.832 21.648 -34.791 1.00 57.25 93 ILE A N 1
ATOM 733 C CA . ILE A 1 93 ? 13.061 21.138 -33.431 1.00 57.25 93 ILE A CA 1
ATOM 734 C C . ILE A 1 93 ? 13.393 22.300 -32.481 1.00 57.25 93 ILE A C 1
ATOM 736 O O . ILE A 1 93 ? 12.791 22.404 -31.412 1.00 57.25 93 ILE A O 1
ATOM 740 N N . LEU A 1 94 ? 14.258 23.235 -32.893 1.00 57.06 94 LEU A N 1
ATOM 741 C CA . LEU A 1 94 ? 14.608 24.413 -32.088 1.00 57.06 94 LEU A CA 1
ATOM 742 C C . LEU A 1 94 ? 13.395 25.318 -31.806 1.00 57.06 94 LEU A C 1
ATOM 744 O O . LEU A 1 94 ? 13.141 25.650 -30.647 1.00 57.06 94 LEU A O 1
ATOM 748 N N . LEU A 1 95 ? 12.597 25.662 -32.822 1.00 60.03 95 LEU A N 1
ATOM 749 C CA . LEU A 1 95 ? 11.394 26.491 -32.654 1.00 60.03 95 LEU A CA 1
ATOM 750 C C . LEU A 1 95 ? 10.328 25.805 -31.783 1.00 60.03 95 LEU A C 1
ATOM 752 O O . LEU A 1 95 ? 9.692 26.463 -30.957 1.00 60.03 95 LEU A O 1
ATOM 756 N N . SER A 1 96 ? 10.162 24.484 -31.914 1.00 62.66 96 SER A N 1
ATOM 757 C CA . SER A 1 96 ? 9.239 23.711 -31.071 1.00 62.66 96 SER A CA 1
ATOM 758 C C . SER A 1 96 ? 9.664 23.707 -29.598 1.00 62.66 96 SER A C 1
ATOM 760 O O . SER A 1 96 ? 8.833 23.944 -28.721 1.00 62.66 96 SER A O 1
ATOM 762 N N . SER A 1 97 ? 10.969 23.568 -29.332 1.00 66.81 97 SER A N 1
ATOM 763 C CA . SER A 1 97 ? 11.531 23.568 -27.976 1.00 66.81 97 SER A CA 1
ATOM 764 C C . SER A 1 97 ? 11.380 24.922 -27.271 1.00 66.81 97 SER A C 1
ATOM 766 O O . SER A 1 97 ? 11.099 24.982 -26.073 1.00 66.81 97 SER A O 1
ATOM 768 N N . GLN A 1 98 ? 11.477 26.024 -28.023 1.00 71.19 98 GLN A N 1
ATOM 769 C CA . GLN A 1 98 ? 11.280 27.374 -27.496 1.00 71.19 98 GLN A CA 1
ATOM 770 C C . GLN A 1 98 ? 9.816 27.631 -27.116 1.00 71.19 98 GLN A C 1
ATOM 772 O O . GLN A 1 98 ? 9.534 28.251 -26.087 1.00 71.19 98 GLN A O 1
ATOM 777 N N . ASN A 1 99 ? 8.881 27.150 -27.937 1.00 73.25 99 ASN A N 1
ATOM 778 C CA . ASN A 1 99 ? 7.451 27.291 -27.674 1.00 73.25 99 ASN A CA 1
ATOM 779 C C . ASN A 1 99 ? 7.011 26.458 -26.472 1.00 73.25 99 ASN A C 1
ATOM 781 O O . ASN A 1 99 ? 6.249 26.952 -25.641 1.00 73.25 99 ASN A O 1
ATOM 785 N N . GLU A 1 100 ? 7.537 25.239 -26.343 1.00 78.88 100 GLU A N 1
ATOM 786 C CA . GLU A 1 100 ? 7.298 24.381 -25.184 1.00 78.88 100 GLU A CA 1
ATOM 787 C C . GLU A 1 100 ? 7.835 25.020 -23.894 1.00 78.88 100 GLU A C 1
ATOM 789 O O . GLU A 1 100 ? 7.133 25.069 -22.883 1.00 78.88 100 GLU A O 1
ATOM 794 N N . CYS A 1 101 ? 9.039 25.599 -23.943 1.00 81.31 101 CYS A N 1
ATOM 795 C CA . CYS A 1 101 ? 9.631 26.338 -22.829 1.00 81.31 101 CYS A CA 1
ATOM 796 C C . CYS A 1 101 ? 8.735 27.506 -22.367 1.00 81.31 101 CYS A C 1
ATOM 798 O O . CYS A 1 101 ? 8.428 27.631 -21.178 1.00 81.31 101 CYS A O 1
ATOM 800 N N . ASN A 1 102 ? 8.241 28.321 -23.306 1.00 81.56 102 ASN A N 1
ATOM 801 C CA . ASN A 1 102 ? 7.359 29.453 -23.004 1.00 81.56 102 ASN A CA 1
ATOM 802 C C . ASN A 1 102 ? 5.993 29.008 -22.444 1.00 81.56 102 ASN A C 1
ATOM 804 O O . ASN A 1 102 ? 5.485 29.622 -21.502 1.00 81.56 102 ASN A O 1
ATOM 808 N N . ALA A 1 103 ? 5.408 27.929 -22.976 1.00 83.19 103 ALA A N 1
ATOM 809 C CA . ALA A 1 103 ? 4.155 27.363 -22.469 1.00 83.19 103 ALA A CA 1
ATOM 810 C C . ALA A 1 103 ? 4.313 26.828 -21.033 1.00 83.19 103 ALA A C 1
ATOM 812 O O . ALA A 1 103 ? 3.480 27.082 -20.164 1.00 83.19 103 ALA A O 1
ATOM 813 N N . LYS A 1 104 ? 5.424 26.146 -20.728 1.00 85.38 104 LYS A N 1
ATOM 814 C CA . LYS A 1 104 ? 5.717 25.661 -19.368 1.00 85.38 104 LYS A CA 1
ATOM 815 C C . LYS A 1 104 ? 5.956 26.798 -18.372 1.00 85.38 104 LYS A C 1
ATOM 817 O O . LYS A 1 104 ? 5.480 26.724 -17.240 1.00 85.38 104 LYS A O 1
ATOM 822 N N . MET A 1 105 ? 6.636 27.863 -18.795 1.00 86.25 105 MET A N 1
ATOM 823 C CA . MET A 1 105 ? 6.862 29.051 -17.966 1.00 86.25 105 MET A CA 1
ATOM 824 C C . MET A 1 105 ? 5.546 29.759 -17.605 1.00 86.25 105 MET A C 1
ATOM 826 O O . MET A 1 105 ? 5.320 30.078 -16.440 1.00 86.25 105 MET A O 1
ATOM 830 N N . THR A 1 106 ? 4.664 29.974 -18.583 1.00 85.94 106 THR A N 1
ATOM 831 C CA . THR A 1 106 ? 3.355 30.622 -18.370 1.00 85.94 106 THR A CA 1
ATOM 832 C C . THR A 1 106 ? 2.417 29.762 -17.522 1.00 85.94 106 THR A C 1
ATOM 834 O O . THR A 1 106 ? 1.763 30.281 -16.618 1.00 85.94 106 THR A O 1
ATOM 837 N N . THR A 1 107 ? 2.439 28.438 -17.715 1.00 87.06 107 THR A N 1
ATOM 838 C CA . THR A 1 107 ? 1.729 27.476 -16.852 1.00 87.06 107 THR A CA 1
ATOM 839 C C . THR A 1 107 ? 2.172 27.603 -15.395 1.00 87.06 107 THR A C 1
ATOM 841 O O . THR A 1 107 ? 1.338 27.724 -14.502 1.00 87.06 107 THR A O 1
ATOM 844 N N . ALA A 1 108 ? 3.484 27.633 -15.141 1.00 87.50 108 ALA A N 1
ATOM 845 C CA . ALA A 1 108 ? 4.018 27.769 -13.790 1.00 87.50 108 ALA A CA 1
ATOM 846 C C . ALA A 1 108 ? 3.624 29.102 -13.127 1.00 87.50 108 ALA A C 1
ATOM 848 O O . ALA A 1 108 ? 3.350 29.137 -11.929 1.00 87.50 108 ALA A O 1
ATOM 849 N N . GLN A 1 109 ? 3.556 30.195 -13.896 1.00 88.81 109 GLN A N 1
ATOM 850 C CA . GLN A 1 109 ? 3.091 31.495 -13.398 1.00 88.81 109 GLN A CA 1
ATOM 851 C C . GLN A 1 109 ? 1.615 31.456 -12.987 1.00 88.81 109 GLN A C 1
ATOM 853 O O . GLN A 1 109 ? 1.282 31.941 -11.907 1.00 88.81 109 GLN A O 1
ATOM 858 N N . ALA A 1 110 ? 0.755 30.840 -13.803 1.00 88.06 110 ALA A N 1
ATOM 859 C CA . ALA A 1 110 ? -0.662 30.676 -13.489 1.00 88.06 110 ALA A CA 1
ATOM 860 C C . ALA A 1 110 ? -0.884 29.751 -12.280 1.00 88.06 110 ALA A C 1
ATOM 862 O O . ALA A 1 110 ? -1.604 30.116 -11.357 1.00 88.06 110 ALA A O 1
ATOM 863 N N . GLN A 1 111 ? -0.195 28.604 -12.230 1.00 88.50 111 GLN A N 1
ATOM 864 C CA . GLN A 1 111 ? -0.256 27.654 -11.109 1.00 88.50 111 GLN A CA 1
ATOM 865 C C . GLN A 1 111 ? 0.188 28.282 -9.781 1.00 88.50 111 GLN A C 1
ATOM 867 O O . GLN A 1 111 ? -0.379 28.004 -8.725 1.00 88.50 111 GLN A O 1
ATOM 872 N N . LEU A 1 112 ? 1.192 29.160 -9.820 1.00 88.06 112 LEU A N 1
ATOM 873 C CA . LEU A 1 112 ? 1.630 29.886 -8.634 1.00 88.06 112 LEU A CA 1
ATOM 874 C C . LEU A 1 112 ? 0.584 30.915 -8.173 1.00 88.06 112 LEU A C 1
ATOM 876 O O . LEU A 1 112 ? 0.400 31.081 -6.969 1.00 88.06 112 LEU A O 1
ATOM 880 N N . ALA A 1 113 ? -0.104 31.580 -9.108 1.00 87.31 113 ALA A N 1
ATOM 881 C CA . ALA A 1 113 ? -1.153 32.557 -8.806 1.00 87.31 113 ALA A CA 1
ATOM 882 C C . ALA A 1 113 ? -2.399 31.915 -8.171 1.00 87.31 113 ALA A C 1
ATOM 884 O O . ALA A 1 113 ? -2.980 32.495 -7.259 1.00 87.31 113 ALA A O 1
ATOM 885 N N . ILE A 1 114 ? -2.747 30.685 -8.566 1.00 87.44 114 ILE A N 1
ATOM 886 C CA . ILE A 1 114 ? -3.831 29.891 -7.950 1.00 87.44 114 ILE A CA 1
ATOM 887 C C . ILE A 1 114 ? -3.397 29.137 -6.675 1.00 87.44 114 ILE A C 1
ATOM 889 O O . ILE A 1 114 ? -4.114 28.268 -6.193 1.00 87.44 114 ILE A O 1
ATOM 893 N N . ASN A 1 115 ? -2.229 29.462 -6.103 1.00 85.12 115 ASN A N 1
ATOM 894 C CA . ASN A 1 115 ? -1.693 28.861 -4.874 1.00 85.12 115 ASN A CA 1
ATOM 895 C C . ASN A 1 115 ? -1.452 27.333 -4.960 1.00 85.12 115 ASN A C 1
ATOM 897 O O . ASN A 1 115 ? -1.559 26.622 -3.959 1.00 85.12 115 ASN A O 1
ATOM 901 N N . HIS A 1 116 ? -1.052 26.826 -6.134 1.00 84.50 116 HIS A N 1
ATOM 902 C CA . HIS A 1 116 ? -0.619 25.436 -6.357 1.00 84.50 116 HIS A CA 1
ATOM 903 C C . HIS A 1 116 ? 0.913 25.343 -6.552 1.00 84.50 116 HIS A C 1
ATOM 905 O O . HIS A 1 116 ? 1.398 25.055 -7.652 1.00 84.50 116 HIS A O 1
ATOM 911 N N . PRO A 1 117 ? 1.742 25.568 -5.510 1.00 82.94 117 PRO A N 1
ATOM 912 C CA . PRO A 1 117 ? 3.190 25.702 -5.682 1.00 82.94 117 PRO A CA 1
ATOM 913 C C . PRO A 1 117 ? 3.914 24.400 -6.048 1.00 82.94 117 PRO A C 1
ATOM 915 O O . PRO A 1 117 ? 5.003 24.460 -6.614 1.00 82.94 117 PRO A O 1
ATOM 918 N N . ASN A 1 118 ? 3.336 23.229 -5.759 1.00 78.81 118 ASN A N 1
ATOM 919 C CA . ASN A 1 118 ? 3.930 21.938 -6.131 1.00 78.81 118 ASN A CA 1
ATOM 920 C C . ASN A 1 118 ? 3.911 21.730 -7.652 1.00 78.81 118 ASN A C 1
ATOM 922 O O . ASN A 1 118 ? 4.935 21.408 -8.256 1.00 78.81 118 ASN A O 1
ATOM 926 N N . GLU A 1 119 ? 2.756 21.964 -8.270 1.00 83.38 119 GLU A N 1
ATOM 927 C CA . GLU A 1 119 ? 2.582 21.887 -9.719 1.00 83.38 119 GLU A CA 1
ATOM 928 C C . GLU A 1 119 ? 3.367 23.000 -10.415 1.00 83.38 119 GLU A C 1
ATOM 930 O O . GLU A 1 119 ? 4.101 22.730 -11.368 1.00 83.38 119 GLU A O 1
ATOM 935 N N . ALA A 1 120 ? 3.310 24.221 -9.866 1.00 84.00 120 ALA A N 1
ATOM 936 C CA . ALA A 1 120 ? 4.067 25.363 -10.367 1.00 84.00 120 ALA A CA 1
ATOM 937 C C . ALA A 1 120 ? 5.579 25.090 -10.387 1.00 84.00 120 ALA A C 1
ATOM 939 O O . ALA A 1 120 ? 6.243 25.387 -11.379 1.00 84.00 120 ALA A O 1
ATOM 940 N N . LEU A 1 121 ? 6.126 24.483 -9.324 1.00 83.81 121 LEU A N 1
ATOM 941 C CA . LEU A 1 121 ? 7.541 24.119 -9.248 1.00 83.81 121 LEU A CA 1
ATOM 942 C C . LEU A 1 121 ? 7.915 23.079 -10.310 1.00 83.81 121 LEU A C 1
ATOM 944 O O . LEU A 1 121 ? 8.940 23.228 -10.970 1.00 83.81 121 LEU A O 1
ATOM 948 N N . SER A 1 122 ? 7.083 22.055 -10.505 1.00 78.75 122 SER A N 1
ATOM 949 C CA . SER A 1 122 ? 7.293 21.028 -11.533 1.00 78.75 122 SER A CA 1
ATOM 950 C C . SER A 1 122 ? 7.322 21.639 -12.940 1.00 78.75 122 SER A C 1
ATOM 952 O O . SER A 1 122 ? 8.274 21.436 -13.699 1.00 78.75 122 SER A O 1
ATOM 954 N N . SER A 1 123 ? 6.331 22.473 -13.262 1.00 83.88 123 SER A N 1
ATOM 955 C CA . SER A 1 123 ? 6.245 23.191 -14.537 1.00 83.88 123 SER A CA 1
ATOM 956 C C . SER A 1 123 ? 7.426 24.148 -14.749 1.00 83.88 123 SER A C 1
ATOM 958 O O . SER A 1 123 ? 7.993 24.194 -15.843 1.00 83.88 123 SER A O 1
ATOM 960 N N . ALA A 1 124 ? 7.850 24.866 -13.702 1.00 81.69 124 ALA A N 1
ATOM 961 C CA . ALA A 1 124 ? 8.984 25.788 -13.753 1.00 81.69 124 ALA A CA 1
ATOM 962 C C . ALA A 1 124 ? 10.322 25.055 -13.957 1.00 81.69 124 ALA A C 1
ATOM 964 O O . ALA A 1 124 ? 11.152 25.502 -14.748 1.00 81.69 124 ALA A O 1
ATOM 965 N N . LEU A 1 125 ? 10.524 23.907 -13.300 1.00 77.62 125 LEU A N 1
ATOM 966 C CA . LEU A 1 125 ? 11.712 23.066 -13.481 1.00 77.62 125 LEU A CA 1
ATOM 967 C C . LEU A 1 125 ? 11.788 22.481 -14.897 1.00 77.62 125 LEU A C 1
ATOM 969 O O . LEU A 1 125 ? 12.864 22.474 -15.492 1.00 77.62 125 LEU A O 1
ATOM 973 N N . MET A 1 126 ? 10.657 22.056 -15.471 1.00 78.69 126 MET A N 1
ATOM 974 C CA . MET A 1 126 ? 10.608 21.616 -16.871 1.00 78.69 126 MET A CA 1
ATOM 975 C C . MET A 1 126 ? 10.971 22.753 -17.835 1.00 78.69 126 MET A C 1
ATOM 977 O O . MET A 1 126 ? 11.774 22.545 -18.743 1.00 78.69 126 MET A O 1
ATOM 981 N N . ALA A 1 127 ? 10.443 23.965 -17.621 1.00 79.12 127 ALA A N 1
ATOM 982 C CA . ALA A 1 127 ? 10.812 25.139 -18.418 1.00 79.12 127 ALA A CA 1
ATOM 983 C C . ALA A 1 127 ? 12.319 25.441 -18.316 1.00 79.12 127 ALA A C 1
ATOM 985 O O . ALA A 1 127 ? 12.984 25.693 -19.321 1.00 79.12 127 ALA A O 1
ATOM 986 N N . TYR A 1 128 ? 12.879 25.349 -17.108 1.00 78.12 128 TYR A N 1
ATOM 987 C CA . TYR A 1 128 ? 14.304 25.561 -16.862 1.00 78.12 128 TYR A CA 1
ATOM 988 C C . TYR A 1 128 ? 15.181 24.514 -17.566 1.00 78.12 128 TYR A C 1
ATOM 990 O O . TYR A 1 128 ? 16.193 24.843 -18.189 1.00 78.12 128 TYR A O 1
ATOM 998 N N . GLN A 1 129 ? 14.769 23.247 -17.540 1.00 74.69 129 GLN A N 1
ATOM 999 C CA . GLN A 1 129 ? 15.469 22.161 -18.220 1.00 74.69 129 GLN A CA 1
ATOM 1000 C C . GLN A 1 129 ? 15.447 22.325 -19.749 1.00 74.69 129 GLN A C 1
ATOM 1002 O O . GLN A 1 129 ? 16.462 22.115 -20.412 1.00 74.69 129 GLN A O 1
ATOM 1007 N N . LEU A 1 130 ? 14.314 22.739 -20.321 1.00 73.50 130 LEU A N 1
ATOM 1008 C CA . LEU A 1 130 ? 14.203 23.019 -21.756 1.00 73.50 130 LEU A CA 1
ATOM 1009 C C . LEU A 1 130 ? 15.079 24.212 -22.166 1.00 73.50 130 LEU A C 1
ATOM 1011 O O . LEU A 1 130 ? 15.760 24.160 -23.188 1.00 73.50 130 LEU A O 1
ATOM 1015 N N . CYS A 1 131 ? 15.136 25.252 -21.330 1.00 70.69 131 CYS A N 1
ATOM 1016 C CA . CYS A 1 131 ? 15.994 26.414 -21.546 1.00 70.69 131 CYS A CA 1
ATOM 1017 C C . CYS A 1 131 ? 17.495 26.075 -21.490 1.00 70.69 131 CYS A C 1
ATOM 1019 O O . CYS A 1 131 ? 18.279 26.644 -22.246 1.00 70.69 131 CYS A O 1
ATOM 1021 N N . THR A 1 132 ? 17.912 25.175 -20.596 1.00 65.19 132 THR A N 1
ATOM 1022 C CA . THR A 1 132 ? 19.332 24.824 -20.391 1.00 65.19 132 THR A CA 1
ATOM 1023 C C . THR A 1 132 ? 19.876 23.824 -21.412 1.00 65.19 132 THR A C 1
ATOM 1025 O O . THR A 1 132 ? 21.088 23.777 -21.621 1.00 65.19 132 THR A O 1
ATOM 1028 N N . ASN A 1 133 ? 19.003 23.047 -22.058 1.00 63.47 133 ASN A N 1
ATOM 1029 C CA . ASN A 1 133 ? 19.374 22.077 -23.092 1.00 63.47 133 ASN A CA 1
ATOM 1030 C C . ASN A 1 133 ? 19.374 22.657 -24.522 1.00 63.47 133 ASN A C 1
ATOM 1032 O O . ASN A 1 133 ? 19.843 21.987 -25.441 1.00 63.47 133 ASN A O 1
ATOM 1036 N N . SER A 1 134 ? 18.863 23.876 -24.731 1.00 61.78 134 SER A N 1
ATOM 1037 C CA . SER A 1 134 ? 18.863 24.537 -26.044 1.00 61.78 134 SER A CA 1
ATOM 1038 C C . SER A 1 134 ? 20.234 25.138 -26.380 1.00 61.78 134 SER A C 1
ATOM 1040 O O . SER A 1 134 ? 20.867 25.781 -25.544 1.00 61.78 134 SER A O 1
ATOM 1042 N N . THR A 1 135 ? 20.705 24.950 -27.618 1.00 49.50 135 THR A N 1
ATOM 1043 C CA . THR A 1 135 ? 22.004 25.462 -28.106 1.00 49.50 135 THR A CA 1
ATOM 1044 C C . THR A 1 135 ? 22.006 26.984 -28.305 1.00 49.50 135 THR A C 1
ATOM 1046 O O . THR A 1 135 ? 23.069 27.599 -28.342 1.00 49.50 135 THR A O 1
ATOM 1049 N N . GLN A 1 136 ? 20.828 27.610 -28.412 1.00 53.47 136 GLN A N 1
ATOM 1050 C CA . GLN A 1 136 ? 20.680 29.064 -28.390 1.00 53.47 136 GLN A CA 1
ATOM 1051 C C . GLN A 1 136 ? 20.372 29.511 -26.957 1.00 53.47 136 GLN A C 1
ATOM 1053 O O . GLN A 1 136 ? 19.383 29.074 -26.371 1.00 53.47 136 GLN A O 1
ATOM 1058 N N . GLN A 1 137 ? 21.207 30.391 -26.394 1.00 51.22 137 GLN A N 1
ATOM 1059 C CA . GLN A 1 137 ? 20.922 31.067 -25.126 1.00 51.22 137 GLN A CA 1
ATOM 1060 C C . GLN A 1 137 ? 19.605 31.837 -25.262 1.00 51.22 137 GLN A C 1
ATOM 1062 O O . GLN A 1 137 ? 19.556 32.915 -25.851 1.00 51.22 137 GLN A O 1
ATOM 1067 N N . THR A 1 138 ? 18.517 31.275 -24.742 1.00 54.06 138 THR A N 1
ATOM 1068 C CA . THR A 1 138 ? 17.236 31.977 -24.731 1.00 54.06 138 THR A CA 1
ATOM 1069 C C . THR A 1 138 ? 17.336 33.127 -23.724 1.00 54.06 138 THR A C 1
ATOM 1071 O O . THR A 1 138 ? 17.835 32.955 -22.608 1.00 54.06 138 THR A O 1
ATOM 1074 N N . SER A 1 139 ? 16.869 34.318 -24.098 1.00 54.44 139 SER A N 1
ATOM 1075 C CA . SER A 1 139 ? 16.918 35.533 -23.268 1.00 54.44 139 SER A CA 1
ATOM 1076 C C . SER A 1 139 ? 16.170 35.415 -21.930 1.00 54.44 139 SER A C 1
ATOM 1078 O O . SER A 1 139 ? 16.300 36.289 -21.076 1.00 54.44 139 SER A O 1
ATOM 1080 N N . ASN A 1 140 ? 15.400 34.338 -21.735 1.00 60.00 140 ASN A N 1
ATOM 1081 C CA . ASN A 1 140 ? 14.467 34.155 -20.625 1.00 60.00 140 ASN A CA 1
ATOM 1082 C C . ASN A 1 140 ? 15.020 33.277 -19.490 1.00 60.00 140 ASN A C 1
ATOM 1084 O O . ASN A 1 140 ? 14.321 33.069 -18.500 1.00 60.00 140 ASN A O 1
ATOM 1088 N N . ALA A 1 141 ? 16.261 32.783 -19.587 1.00 65.00 141 ALA A N 1
ATOM 1089 C CA . ALA A 1 141 ? 16.857 31.902 -18.576 1.00 65.00 141 ALA A CA 1
ATOM 1090 C C . ALA A 1 141 ? 16.808 32.505 -17.159 1.00 65.00 141 ALA A C 1
ATOM 1092 O O . ALA A 1 141 ? 16.380 31.843 -16.219 1.00 65.00 141 ALA A O 1
ATOM 1093 N N . ALA A 1 142 ? 17.157 33.789 -17.019 1.00 64.06 142 ALA A N 1
ATOM 1094 C CA . ALA A 1 142 ? 17.115 34.494 -15.737 1.00 64.06 142 ALA A CA 1
ATOM 1095 C C . ALA A 1 142 ? 15.685 34.617 -15.177 1.00 64.06 142 ALA A C 1
ATOM 1097 O O . ALA A 1 142 ? 15.465 34.447 -13.978 1.00 64.06 142 ALA A O 1
ATOM 1098 N N . THR A 1 143 ? 14.699 34.866 -16.043 1.00 72.62 143 THR A N 1
ATOM 1099 C CA . THR A 1 143 ? 13.281 34.965 -15.667 1.00 72.62 143 THR A CA 1
ATOM 1100 C C . THR A 1 143 ? 12.724 33.619 -15.210 1.00 72.62 143 THR A C 1
ATOM 1102 O O . THR A 1 143 ? 11.985 33.564 -14.228 1.00 72.62 143 THR A O 1
ATOM 1105 N N . ILE A 1 144 ? 13.105 32.528 -15.879 1.00 73.81 144 ILE A N 1
ATOM 1106 C CA . ILE A 1 144 ? 12.691 31.169 -15.514 1.00 73.81 144 ILE A CA 1
ATOM 1107 C C . ILE A 1 144 ? 13.342 30.751 -14.189 1.00 73.81 144 ILE A C 1
ATOM 1109 O O . ILE A 1 144 ? 12.646 30.235 -13.318 1.00 73.81 144 ILE A O 1
ATOM 1113 N N . SER A 1 145 ? 14.630 31.043 -13.979 1.00 71.00 145 SER A N 1
ATOM 1114 C CA . SER A 1 145 ? 15.297 30.800 -12.691 1.00 71.00 145 SER A CA 1
ATOM 1115 C C . SER A 1 145 ? 14.624 31.555 -11.542 1.00 71.00 145 SER A C 1
ATOM 1117 O O . SER A 1 145 ? 14.353 30.975 -10.491 1.00 71.00 145 SER A O 1
ATOM 1119 N N . ALA A 1 146 ? 14.278 32.830 -11.752 1.00 73.12 146 ALA A N 1
ATOM 1120 C CA . ALA A 1 146 ? 13.551 33.625 -10.763 1.00 73.12 146 ALA A CA 1
ATOM 1121 C C . ALA A 1 146 ? 12.142 33.067 -10.477 1.00 73.12 146 ALA A C 1
ATOM 1123 O O . ALA A 1 146 ? 11.663 33.127 -9.344 1.00 73.12 146 ALA A O 1
ATOM 1124 N N . LEU A 1 147 ? 11.472 32.493 -11.481 1.00 78.31 147 LEU A N 1
ATOM 1125 C CA . LEU A 1 147 ? 10.183 31.827 -11.301 1.00 78.31 147 LEU A CA 1
ATOM 1126 C C . LEU A 1 147 ? 10.315 30.532 -10.488 1.00 78.31 147 LEU A C 1
ATOM 1128 O O . LEU A 1 147 ? 9.549 30.338 -9.547 1.00 78.31 147 LEU A O 1
ATOM 1132 N N . VAL A 1 148 ? 11.312 29.690 -10.787 1.00 76.38 148 VAL A N 1
ATOM 1133 C CA . VAL A 1 148 ? 11.623 28.484 -9.995 1.00 76.38 148 VAL A CA 1
ATOM 1134 C C . VAL A 1 148 ? 11.853 28.855 -8.529 1.00 76.38 148 VAL A C 1
ATOM 1136 O O . VAL A 1 148 ? 11.320 28.189 -7.642 1.00 76.38 148 VAL A O 1
ATOM 1139 N N . LEU A 1 149 ? 12.576 29.950 -8.266 1.00 68.69 149 LEU A N 1
ATOM 1140 C CA . LEU A 1 149 ? 12.803 30.462 -6.915 1.00 68.69 149 LEU A CA 1
ATOM 1141 C C . LEU A 1 149 ? 11.491 30.831 -6.210 1.00 68.69 149 LEU A C 1
ATOM 1143 O O . LEU A 1 149 ? 11.252 30.403 -5.080 1.00 68.69 149 LEU A O 1
ATOM 1147 N N . ARG A 1 150 ? 10.612 31.581 -6.885 1.00 77.69 150 ARG A N 1
ATOM 1148 C CA . ARG A 1 150 ? 9.292 31.936 -6.341 1.00 77.69 150 ARG A CA 1
ATOM 1149 C C . ARG A 1 150 ? 8.451 30.696 -6.032 1.00 77.69 150 ARG A C 1
ATOM 1151 O O . ARG A 1 150 ? 7.804 30.660 -4.989 1.00 77.69 150 ARG A O 1
ATOM 1158 N N . CYS A 1 151 ? 8.496 29.672 -6.885 1.00 79.12 151 CYS A N 1
ATOM 1159 C CA . CYS A 1 151 ? 7.798 28.406 -6.657 1.00 79.12 151 CYS A CA 1
ATOM 1160 C C . CYS A 1 151 ? 8.386 27.615 -5.475 1.00 79.12 151 CYS A C 1
ATOM 1162 O O . CYS A 1 151 ? 7.624 27.132 -4.638 1.00 79.12 151 CYS A O 1
ATOM 1164 N N . LYS A 1 152 ? 9.722 27.517 -5.359 1.00 76.12 152 LYS A N 1
ATOM 1165 C CA . LYS A 1 152 ? 10.402 26.872 -4.216 1.00 76.12 152 LYS A CA 1
ATOM 1166 C C . LYS A 1 152 ? 10.038 27.562 -2.896 1.00 76.12 152 LYS A C 1
ATOM 1168 O O . LYS A 1 152 ? 9.651 26.885 -1.945 1.00 76.12 152 LYS A O 1
ATOM 1173 N N . LYS A 1 153 ? 10.084 28.900 -2.864 1.00 77.19 153 LYS A N 1
ATOM 1174 C CA . LYS A 1 153 ? 9.709 29.704 -1.691 1.00 77.19 153 LYS A CA 1
ATOM 1175 C C . LYS A 1 153 ? 8.240 29.508 -1.309 1.00 77.19 153 LYS A C 1
ATOM 1177 O O . LYS A 1 153 ? 7.950 29.192 -0.164 1.00 77.19 153 LYS A O 1
ATOM 1182 N N . ALA A 1 154 ? 7.321 29.579 -2.273 1.00 76.94 154 ALA A N 1
ATOM 1183 C CA . ALA A 1 154 ? 5.898 29.363 -2.012 1.00 76.94 154 ALA A CA 1
ATOM 1184 C C . ALA A 1 154 ? 5.590 27.941 -1.502 1.00 76.94 154 ALA A C 1
ATOM 1186 O O . ALA A 1 154 ? 4.751 27.772 -0.616 1.00 76.94 154 ALA A O 1
ATOM 1187 N N . LYS A 1 155 ? 6.288 26.916 -2.015 1.00 77.75 155 LYS A N 1
ATOM 1188 C CA . LYS A 1 155 ? 6.183 25.534 -1.518 1.00 77.75 155 LYS A CA 1
ATOM 1189 C C . LYS A 1 155 ? 6.640 25.434 -0.057 1.00 77.75 155 LYS A C 1
ATOM 1191 O O . LYS A 1 155 ? 5.944 24.822 0.754 1.00 77.75 155 LYS A O 1
ATOM 1196 N N . TRP A 1 156 ? 7.777 26.049 0.276 1.00 71.75 156 TRP A N 1
ATOM 1197 C CA . TRP A 1 156 ? 8.288 26.120 1.648 1.00 71.75 156 TRP A CA 1
ATOM 1198 C C . TRP A 1 156 ? 7.307 26.831 2.584 1.00 71.75 156 TRP A C 1
ATOM 1200 O O . TRP A 1 156 ? 6.938 26.285 3.620 1.00 71.75 156 TRP A O 1
ATOM 1210 N N . ASP A 1 157 ? 6.797 27.992 2.173 1.00 72.88 157 ASP A N 1
ATOM 1211 C CA . ASP A 1 157 ? 5.869 28.795 2.970 1.00 72.88 157 ASP A CA 1
ATOM 1212 C C . ASP A 1 157 ? 4.545 28.062 3.252 1.00 72.88 157 ASP A C 1
ATOM 1214 O O . ASP A 1 157 ? 3.940 28.262 4.305 1.00 72.88 157 ASP A O 1
ATOM 1218 N N . ILE A 1 158 ? 4.056 27.210 2.340 1.00 72.81 158 ILE A N 1
ATOM 1219 C CA . ILE A 1 158 ? 2.897 26.342 2.622 1.00 72.81 158 ILE A CA 1
ATOM 1220 C C . ILE A 1 158 ? 3.258 25.263 3.645 1.00 72.81 158 ILE A C 1
ATOM 1222 O O . ILE A 1 158 ? 2.512 25.064 4.602 1.00 72.81 158 ILE A O 1
ATOM 1226 N N . ARG A 1 159 ? 4.398 24.583 3.478 1.00 69.75 159 ARG A N 1
ATOM 1227 C CA . ARG A 1 159 ? 4.842 23.524 4.400 1.00 69.75 159 ARG A CA 1
ATOM 1228 C C . ARG A 1 159 ? 5.046 24.061 5.818 1.00 69.75 159 ARG A C 1
ATOM 1230 O O . ARG A 1 159 ? 4.643 23.408 6.778 1.00 69.75 159 ARG A O 1
ATOM 1237 N N . GLU A 1 160 ? 5.612 25.257 5.945 1.00 68.38 160 GLU A N 1
ATOM 1238 C CA . GLU A 1 160 ? 5.857 25.896 7.237 1.00 68.38 160 GLU A CA 1
ATOM 1239 C C . GLU A 1 160 ? 4.558 26.392 7.886 1.00 68.38 160 GLU A C 1
ATOM 1241 O O . GLU A 1 160 ? 4.337 26.162 9.076 1.00 68.38 160 GLU A O 1
ATOM 1246 N N . ARG A 1 161 ? 3.629 26.962 7.102 1.00 69.00 161 ARG A N 1
ATOM 1247 C CA . ARG A 1 161 ? 2.277 27.289 7.591 1.00 69.00 161 ARG A CA 1
ATOM 1248 C C . ARG A 1 161 ? 1.539 26.053 8.102 1.00 69.00 161 ARG A C 1
ATOM 1250 O O . ARG A 1 161 ? 0.942 26.100 9.174 1.00 69.00 161 ARG A O 1
ATOM 1257 N N . GLU A 1 162 ? 1.613 24.940 7.379 1.00 64.56 162 GLU A N 1
ATOM 1258 C CA . GLU A 1 162 ? 1.017 23.665 7.789 1.00 64.56 162 GLU A CA 1
ATOM 1259 C C . GLU A 1 162 ? 1.660 23.094 9.061 1.00 64.56 162 GLU A C 1
ATOM 1261 O O . GLU A 1 162 ? 0.952 22.583 9.930 1.00 64.56 162 GLU A O 1
ATOM 1266 N N . ARG A 1 163 ? 2.985 23.212 9.224 1.00 71.44 163 ARG A N 1
ATOM 1267 C CA . ARG A 1 163 ? 3.689 22.795 10.450 1.00 71.44 163 ARG A CA 1
ATOM 1268 C C . ARG A 1 163 ? 3.165 23.545 11.673 1.00 71.44 163 ARG A C 1
ATOM 1270 O O . ARG A 1 163 ? 2.858 22.915 12.686 1.00 71.44 163 ARG A O 1
ATOM 1277 N N . VAL A 1 164 ? 3.045 24.868 11.563 1.00 62.47 164 VAL A N 1
ATOM 1278 C CA . VAL A 1 164 ? 2.519 25.730 12.632 1.00 62.47 164 VAL A CA 1
ATOM 1279 C C . VAL A 1 164 ? 1.044 25.404 12.904 1.00 62.47 164 VAL A C 1
ATOM 1281 O O . VAL A 1 164 ? 0.645 25.234 14.056 1.00 62.47 164 VAL A O 1
ATOM 1284 N N . ARG A 1 165 ? 0.240 25.209 11.849 1.00 64.00 165 ARG A N 1
ATOM 1285 C CA . ARG A 1 165 ? -1.196 24.913 11.955 1.00 64.00 165 ARG A CA 1
ATOM 1286 C C . ARG A 1 165 ? -1.496 23.558 12.599 1.00 64.00 165 ARG A C 1
ATOM 1288 O O . ARG A 1 165 ? -2.398 23.474 13.425 1.00 64.00 165 ARG A O 1
ATOM 1295 N N . ARG A 1 166 ? -0.746 22.501 12.270 1.00 61.50 166 ARG A N 1
ATOM 1296 C CA . ARG A 1 166 ? -0.984 21.137 12.789 1.00 61.50 166 ARG A CA 1
ATOM 1297 C C . ARG A 1 166 ? -0.843 21.020 14.307 1.00 61.50 166 ARG A C 1
ATOM 1299 O O . ARG A 1 166 ? -1.526 20.199 14.906 1.00 61.50 166 ARG A O 1
ATOM 1306 N N . ARG A 1 167 ? 0.024 21.819 14.937 1.00 60.19 167 ARG A N 1
ATOM 1307 C CA . ARG A 1 167 ? 0.197 21.799 16.401 1.00 60.19 167 ARG A CA 1
ATOM 1308 C C . ARG A 1 167 ? -0.810 22.689 17.130 1.00 60.19 167 ARG A C 1
ATOM 1310 O O . ARG A 1 167 ? -1.272 22.295 18.195 1.00 60.19 167 ARG A O 1
ATOM 1317 N N . GLY A 1 168 ? -1.216 23.809 16.525 1.00 60.84 168 GLY A N 1
ATOM 1318 C CA . GLY A 1 168 ? -2.357 24.597 17.007 1.00 60.84 168 GLY A CA 1
ATOM 1319 C C . GLY A 1 168 ? -3.684 23.832 16.913 1.00 60.84 168 GLY A C 1
ATOM 1320 O O . GLY A 1 168 ? -4.504 23.918 17.819 1.00 60.84 168 GLY A O 1
ATOM 1321 N N . GLY A 1 169 ? -3.855 23.021 15.862 1.00 67.50 169 GLY A N 1
ATOM 1322 C CA . GLY A 1 169 ? -5.007 22.129 15.702 1.00 67.50 169 GLY A CA 1
ATOM 1323 C C . GLY A 1 169 ? -5.102 21.077 16.805 1.00 67.50 169 GLY A C 1
ATOM 1324 O O . GLY A 1 169 ? -6.169 20.899 17.367 1.00 67.50 169 GLY A O 1
ATOM 1325 N N . LEU A 1 170 ? -3.982 20.458 17.197 1.00 74.12 170 LEU A N 1
ATOM 1326 C CA . LEU A 1 170 ? -3.979 19.471 18.282 1.00 74.12 170 LEU A CA 1
ATOM 1327 C C . LEU A 1 170 ? -4.422 20.070 19.626 1.00 74.12 170 LEU A C 1
ATOM 1329 O O . LEU A 1 170 ? -5.164 19.425 20.358 1.00 74.12 170 LEU A O 1
ATOM 1333 N N . LEU A 1 171 ? -3.978 21.289 19.953 1.00 79.00 171 LEU A N 1
ATOM 1334 C CA . LEU A 1 171 ? -4.430 21.974 21.165 1.00 79.00 171 LEU A CA 1
ATOM 1335 C C . LEU A 1 171 ? -5.940 22.247 21.103 1.00 79.00 171 LEU A C 1
ATOM 1337 O O . LEU A 1 171 ? -6.643 21.943 22.061 1.00 79.00 171 LEU A O 1
ATOM 1341 N N . ALA A 1 172 ? -6.439 22.741 19.966 1.00 75.12 172 ALA A N 1
ATOM 1342 C CA . ALA A 1 172 ? -7.866 22.990 19.764 1.00 75.12 172 ALA A CA 1
ATOM 1343 C C . ALA A 1 172 ? -8.710 21.701 19.834 1.00 75.12 172 ALA A C 1
ATOM 1345 O O . ALA A 1 172 ? -9.773 21.700 20.449 1.00 75.12 172 ALA A O 1
ATOM 1346 N N . ASP A 1 173 ? -8.224 20.594 19.267 1.00 81.12 173 ASP A N 1
ATOM 1347 C CA . ASP A 1 173 ? -8.898 19.292 19.305 1.00 81.12 173 ASP A CA 1
ATOM 1348 C C . ASP A 1 173 ? -8.967 18.741 20.739 1.00 81.12 173 ASP A C 1
ATOM 1350 O O . ASP A 1 173 ? -10.001 18.226 21.165 1.00 81.12 173 ASP A O 1
ATOM 1354 N N . LEU A 1 174 ? -7.881 18.870 21.510 1.00 83.81 174 LEU A N 1
ATOM 1355 C CA . LEU A 1 174 ? -7.835 18.436 22.908 1.00 83.81 174 LEU A CA 1
ATOM 1356 C C . LEU A 1 174 ? -8.714 19.310 23.813 1.00 83.81 174 LEU A C 1
ATOM 1358 O O . LEU A 1 174 ? -9.391 18.778 24.693 1.00 83.81 174 LEU A O 1
ATOM 1362 N N . GLU A 1 175 ? -8.754 20.625 23.584 1.00 85.31 175 GLU A N 1
ATOM 1363 C CA . GLU A 1 175 ? -9.688 21.523 24.273 1.00 85.31 175 GLU A CA 1
ATOM 1364 C C . GLU A 1 175 ? -11.145 21.163 23.951 1.00 85.31 175 GLU A C 1
ATOM 1366 O O . GLU A 1 175 ? -11.953 21.021 24.867 1.00 85.31 175 GLU A O 1
ATOM 1371 N N . ALA A 1 176 ? -11.468 20.907 22.680 1.00 86.00 176 ALA A N 1
ATOM 1372 C CA . ALA A 1 176 ? -12.807 20.492 22.262 1.00 86.00 176 ALA A CA 1
ATOM 1373 C C . ALA A 1 176 ? -13.223 19.135 22.865 1.00 86.00 176 ALA A C 1
ATOM 1375 O O . ALA A 1 176 ? -14.383 18.946 23.248 1.00 86.00 176 ALA A O 1
ATOM 1376 N N . MET A 1 177 ? -12.286 18.189 22.997 1.00 88.94 177 MET A N 1
ATOM 1377 C CA . MET A 1 177 ? -12.522 16.920 23.694 1.00 88.94 177 MET A CA 1
ATOM 1378 C C . MET A 1 177 ? -12.816 17.131 25.184 1.00 88.94 177 MET A C 1
ATOM 1380 O O . MET A 1 177 ? -13.767 16.543 25.700 1.00 88.94 177 MET A O 1
ATOM 1384 N N . LEU A 1 178 ? -12.041 17.983 25.866 1.00 91.19 178 LEU A N 1
ATOM 1385 C CA . LEU A 1 178 ? -12.275 18.319 27.274 1.00 91.19 178 LEU A CA 1
ATOM 1386 C C . LEU A 1 178 ? -13.630 19.013 27.471 1.00 91.19 178 LEU A C 1
ATOM 1388 O O . LEU A 1 178 ? -14.343 18.684 28.414 1.00 91.19 178 LEU A O 1
ATOM 1392 N N . GLU A 1 179 ? -14.015 19.922 26.573 1.00 90.81 179 GLU A N 1
ATOM 1393 C CA . GLU A 1 179 ? -15.322 20.591 26.612 1.00 90.81 179 GLU A CA 1
ATOM 1394 C C . GLU A 1 179 ? -16.482 19.618 26.392 1.00 90.81 179 GLU A C 1
ATOM 1396 O O . GLU A 1 179 ? -17.514 19.715 27.058 1.00 90.81 179 GLU A O 1
ATOM 1401 N N . THR A 1 180 ? -16.321 18.667 25.470 1.00 91.00 180 THR A N 1
ATOM 1402 C CA . THR A 1 180 ? -17.337 17.642 25.196 1.00 91.00 180 THR A CA 1
ATOM 1403 C C . THR A 1 180 ? -17.518 16.721 26.399 1.00 91.00 180 THR A C 1
ATOM 1405 O O . THR A 1 180 ? -18.650 16.432 26.784 1.00 91.00 180 THR A O 1
ATOM 1408 N N . GLN A 1 181 ? -16.416 16.299 27.027 1.00 90.75 181 GLN A N 1
ATOM 1409 C CA . GLN A 1 181 ? -16.468 15.485 28.239 1.00 90.75 181 GLN A CA 1
ATOM 1410 C C . GLN A 1 181 ? -17.112 16.253 29.398 1.00 90.75 181 GLN A C 1
ATOM 1412 O O . GLN A 1 181 ? -17.999 15.721 30.052 1.00 90.75 181 GLN A O 1
ATOM 1417 N N . TYR A 1 182 ? -16.735 17.519 29.599 1.00 93.00 182 TYR A N 1
ATOM 1418 C CA . TYR A 1 182 ? -17.332 18.369 30.628 1.00 93.00 182 TYR A CA 1
ATOM 1419 C C . TYR A 1 182 ? -18.848 18.516 30.446 1.00 93.00 182 TYR A C 1
ATOM 1421 O O . TYR A 1 182 ? -19.589 18.358 31.410 1.00 93.00 182 TYR A O 1
ATOM 1429 N N . LYS A 1 183 ? -19.330 18.758 29.218 1.00 91.50 183 LYS A N 1
ATOM 1430 C CA . LYS A 1 183 ? -20.776 18.821 28.934 1.00 91.50 183 LYS A CA 1
ATOM 1431 C C . LYS A 1 183 ? -21.480 17.514 29.286 1.00 91.50 183 LYS A C 1
ATOM 1433 O O . LYS A 1 183 ? -22.481 17.545 29.988 1.00 91.50 183 LYS A O 1
ATOM 1438 N N . LYS A 1 184 ? -20.911 16.378 28.874 1.00 92.56 184 LYS A N 1
ATOM 1439 C CA . LYS A 1 184 ? -21.464 15.058 29.190 1.00 92.56 184 LYS A CA 1
ATOM 1440 C C . LYS A 1 184 ? -21.543 14.810 30.700 1.00 92.56 184 LYS A C 1
ATOM 1442 O O . LYS A 1 184 ? -22.545 14.284 31.169 1.00 92.56 184 LYS A O 1
ATOM 1447 N N . ASP A 1 185 ? -20.514 15.205 31.447 1.00 91.50 185 ASP A N 1
ATOM 1448 C CA . ASP A 1 185 ? -20.493 15.074 32.906 1.00 91.50 185 ASP A CA 1
ATOM 1449 C C . ASP A 1 185 ? -21.550 15.984 33.564 1.00 91.50 185 ASP A C 1
ATOM 1451 O O . ASP A 1 185 ? -22.177 15.593 34.544 1.00 91.50 185 ASP A O 1
ATOM 1455 N N . MET A 1 186 ? -21.792 17.186 33.023 1.00 91.00 186 MET A N 1
ATOM 1456 C CA . MET A 1 186 ? -22.858 18.075 33.508 1.00 91.00 186 MET A CA 1
ATOM 1457 C C . MET A 1 186 ? -24.251 17.491 33.264 1.00 91.00 186 MET A C 1
ATOM 1459 O O . MET A 1 186 ? -25.079 17.533 34.176 1.00 91.00 186 MET A O 1
ATOM 1463 N N . ASP A 1 187 ? -24.477 16.938 32.069 1.00 90.88 187 ASP A N 1
ATOM 1464 C CA . ASP A 1 187 ? -25.747 16.329 31.667 1.00 90.88 187 ASP A CA 1
ATOM 1465 C C . ASP A 1 187 ? -26.056 15.067 32.498 1.00 90.88 187 ASP A C 1
ATOM 1467 O O . ASP A 1 187 ? -27.198 14.857 32.903 1.00 90.88 187 ASP A O 1
ATOM 1471 N N . ASP A 1 188 ? -25.043 14.251 32.816 1.00 91.56 188 ASP A N 1
ATOM 1472 C CA . ASP A 1 188 ? -25.186 13.068 33.683 1.00 91.56 188 ASP A CA 1
ATOM 1473 C C . ASP A 1 188 ? -25.578 13.449 35.118 1.00 91.56 188 ASP A C 1
ATOM 1475 O O . ASP A 1 188 ? -26.478 12.849 35.712 1.00 91.56 188 ASP A O 1
ATOM 1479 N N . ILE A 1 189 ? -24.955 14.497 35.668 1.00 90.31 189 ILE A N 1
ATOM 1480 C CA . ILE A 1 189 ? -25.309 14.992 37.003 1.00 90.31 189 ILE A CA 1
ATOM 1481 C C . ILE A 1 189 ? -26.732 15.572 37.005 1.00 90.31 189 ILE A C 1
ATOM 1483 O O . ILE A 1 189 ? -27.469 15.342 37.963 1.00 90.31 189 ILE A O 1
ATOM 1487 N N . ASP A 1 190 ? -27.151 16.284 35.951 1.00 89.44 190 ASP A N 1
ATOM 1488 C CA . ASP A 1 190 ? -28.542 16.748 35.823 1.00 89.44 190 ASP A CA 1
ATOM 1489 C C . ASP A 1 190 ? -29.534 15.583 35.780 1.00 89.44 190 ASP A C 1
ATOM 1491 O O . ASP A 1 190 ? -30.508 15.587 36.535 1.00 89.44 190 ASP A O 1
ATOM 1495 N N . ALA A 1 191 ? -29.251 14.545 34.991 1.00 89.38 191 ALA A N 1
ATOM 1496 C CA . ALA A 1 191 ? -30.092 13.354 34.917 1.00 89.38 191 ALA A CA 1
ATOM 1497 C C . ALA A 1 191 ? -30.220 12.643 36.279 1.00 89.38 191 ALA A C 1
ATOM 1499 O O . ALA A 1 191 ? -31.312 12.223 36.663 1.00 89.38 191 ALA A O 1
ATOM 1500 N N . ARG A 1 192 ? -29.131 12.562 37.056 1.00 90.00 192 ARG A N 1
ATOM 1501 C CA . ARG A 1 192 ? -29.124 11.980 38.415 1.00 90.00 192 ARG A CA 1
ATOM 1502 C C . ARG A 1 192 ? -29.902 12.821 39.434 1.00 90.00 192 ARG A C 1
ATOM 1504 O O . ARG A 1 192 ? -30.506 12.266 40.355 1.00 90.00 192 ARG A O 1
ATOM 1511 N N . ILE A 1 193 ? -29.916 14.148 39.276 1.00 88.38 193 ILE A N 1
ATOM 1512 C CA . ILE A 1 193 ? -30.758 15.047 40.084 1.00 88.38 193 ILE A CA 1
ATOM 1513 C C . ILE A 1 193 ? -32.237 14.841 39.730 1.00 88.38 193 ILE A C 1
ATOM 1515 O O . ILE A 1 193 ? -33.072 14.743 40.629 1.00 88.38 193 ILE A O 1
ATOM 1519 N N . GLU A 1 194 ? -32.572 14.747 38.441 1.00 88.56 194 GLU A N 1
ATOM 1520 C CA . GLU A 1 194 ? -33.945 14.518 37.966 1.00 88.56 194 GLU A CA 1
ATOM 1521 C C . GLU A 1 194 ? -34.490 13.143 38.375 1.00 88.56 194 GLU A C 1
ATOM 1523 O O . GLU A 1 194 ? -35.663 13.019 38.731 1.00 88.56 194 GLU A O 1
ATOM 1528 N N . ALA A 1 195 ? -33.629 12.123 38.406 1.00 89.12 195 ALA A N 1
ATOM 1529 C CA . ALA A 1 195 ? -33.957 10.775 38.863 1.00 89.12 195 ALA A CA 1
ATOM 1530 C C . ALA A 1 195 ? -34.107 10.649 40.396 1.00 89.12 195 ALA A C 1
ATOM 1532 O O . ALA A 1 195 ? -34.390 9.558 40.892 1.00 89.12 195 ALA A O 1
ATOM 1533 N N . ASN A 1 196 ? -33.944 11.741 41.161 1.00 85.75 196 ASN A N 1
ATOM 1534 C CA . ASN A 1 196 ? -33.928 11.752 42.633 1.00 85.75 196 ASN A CA 1
ATOM 1535 C C . ASN A 1 196 ? -32.853 10.836 43.263 1.00 85.75 196 ASN A C 1
ATOM 1537 O O . ASN A 1 196 ? -32.930 10.513 44.450 1.00 85.75 196 ASN A O 1
ATOM 1541 N N . GLU A 1 197 ? -31.830 10.438 42.502 1.00 83.44 197 GLU A N 1
ATOM 1542 C CA . GLU A 1 197 ? -30.707 9.633 43.001 1.00 83.44 197 GLU A CA 1
ATOM 1543 C C . GLU A 1 197 ? -29.738 10.476 43.842 1.00 83.44 197 GLU A C 1
ATOM 1545 O O . GLU A 1 197 ? -29.077 9.968 44.748 1.00 83.44 197 GLU A O 1
ATOM 1550 N N . VAL A 1 198 ? -29.672 11.781 43.559 1.00 84.25 198 VAL A N 1
ATOM 1551 C CA . VAL A 1 198 ? -28.810 12.752 44.239 1.00 84.25 198 VAL A CA 1
ATOM 1552 C C . VAL A 1 198 ? -29.635 13.971 44.644 1.00 84.25 198 VAL A C 1
ATOM 1554 O O . VAL A 1 198 ? -30.415 14.510 43.859 1.00 84.25 198 VAL A O 1
ATOM 1557 N N . THR A 1 199 ? -29.461 14.456 45.874 1.00 87.75 199 THR A N 1
ATOM 1558 C CA . THR A 1 199 ? -30.109 15.693 46.323 1.00 87.75 199 THR A CA 1
ATOM 1559 C C . THR A 1 199 ? -29.590 16.898 45.544 1.00 87.75 199 THR A C 1
ATOM 1561 O O . THR A 1 199 ? -28.400 17.026 45.270 1.00 87.75 199 THR A O 1
ATOM 1564 N N . ARG A 1 200 ? -30.476 17.859 45.259 1.00 82.62 200 ARG A N 1
ATOM 1565 C CA . ARG A 1 200 ? -30.147 19.078 44.501 1.00 82.62 200 ARG A CA 1
ATOM 1566 C C . ARG A 1 200 ? -28.951 19.863 45.065 1.00 82.62 200 ARG A C 1
ATOM 1568 O O . ARG A 1 200 ? -28.247 20.502 44.298 1.00 82.62 200 ARG A O 1
ATOM 1575 N N . VAL A 1 201 ? -28.720 19.824 46.379 1.00 85.19 201 VAL A N 1
ATOM 1576 C CA . VAL A 1 201 ? -27.553 20.468 47.013 1.00 85.19 201 VAL A CA 1
ATOM 1577 C C . VAL A 1 201 ? -26.265 19.706 46.687 1.00 85.19 201 VAL A C 1
ATOM 1579 O O . VAL A 1 201 ? -25.331 20.308 46.171 1.00 85.19 201 VAL A O 1
ATOM 1582 N N . ALA A 1 202 ? -26.255 18.384 46.877 1.00 84.06 202 ALA A N 1
ATOM 1583 C CA . ALA A 1 202 ? -25.103 17.536 46.569 1.00 84.06 202 ALA A CA 1
ATOM 1584 C C . ALA A 1 202 ? -24.753 17.547 45.069 1.00 84.06 202 ALA A C 1
ATOM 1586 O O . ALA A 1 202 ? -23.585 17.626 44.705 1.00 84.06 202 ALA A O 1
ATOM 1587 N N . GLY A 1 203 ? -25.756 17.558 44.186 1.00 86.56 203 GLY A N 1
ATOM 1588 C CA . GLY A 1 203 ? -25.531 17.650 42.741 1.00 86.56 203 GLY A CA 1
ATOM 1589 C C . GLY A 1 203 ? -24.962 19.005 42.292 1.00 86.56 203 GLY A C 1
ATOM 1590 O O . GLY A 1 203 ? -24.165 19.060 41.360 1.00 86.56 203 GLY A O 1
ATOM 1591 N N . GLN A 1 204 ? -25.315 20.109 42.962 1.00 85.81 204 GLN A N 1
ATOM 1592 C CA . GLN A 1 204 ? -24.713 21.425 42.689 1.00 85.81 204 GLN A CA 1
ATOM 1593 C C . GLN A 1 204 ? -23.256 21.503 43.168 1.00 85.81 204 GLN A C 1
ATOM 1595 O O . GLN A 1 204 ? -22.430 22.119 42.495 1.00 85.81 204 GLN A O 1
ATOM 1600 N N . GLU A 1 205 ? -22.926 20.852 44.285 1.00 89.12 205 GLU A N 1
ATOM 1601 C CA . GLU A 1 205 ? -21.545 20.720 44.766 1.00 89.12 205 GLU A CA 1
ATOM 1602 C C . GLU A 1 205 ? -20.696 19.860 43.813 1.00 89.12 205 GLU A C 1
ATOM 1604 O O . GLU A 1 205 ? -19.614 20.290 43.411 1.00 89.12 205 GLU A O 1
ATOM 1609 N N . GLU A 1 206 ? -21.219 18.716 43.350 1.00 88.88 206 GLU A N 1
ATOM 1610 C CA . GLU A 1 206 ? -20.548 17.838 42.374 1.00 88.88 206 GLU A CA 1
ATOM 1611 C C . GLU A 1 206 ? -20.284 18.574 41.044 1.00 88.88 206 GLU A C 1
ATOM 1613 O O . GLU A 1 206 ? -19.196 18.485 40.468 1.00 88.88 206 GLU A O 1
ATOM 1618 N N . LYS A 1 207 ? -21.235 19.399 40.584 1.00 89.19 207 LYS A N 1
ATOM 1619 C CA . LYS A 1 207 ? -21.048 20.256 39.401 1.00 89.19 207 LYS A CA 1
ATOM 1620 C C . LYS A 1 207 ? -19.958 21.306 39.583 1.00 89.19 207 LYS A C 1
ATOM 1622 O O . LYS A 1 207 ? -19.181 21.547 38.656 1.00 89.19 207 LYS A O 1
ATOM 1627 N N . ALA A 1 208 ? -19.895 21.939 40.753 1.00 89.38 208 ALA A N 1
ATOM 1628 C CA . ALA A 1 208 ? -18.865 22.928 41.056 1.00 89.38 208 ALA A CA 1
ATOM 1629 C C . ALA A 1 208 ? -17.464 22.292 41.073 1.00 89.38 208 ALA A C 1
ATOM 1631 O O . ALA A 1 208 ? -16.524 22.871 40.522 1.00 89.38 208 ALA A O 1
ATOM 1632 N N . GLU A 1 209 ? -17.338 21.080 41.622 1.00 90.75 209 GLU A N 1
ATOM 1633 C CA . GLU A 1 209 ? -16.092 20.308 41.616 1.00 90.75 209 GLU A CA 1
ATOM 1634 C C . GLU A 1 209 ? -15.664 19.939 40.186 1.00 90.75 209 GLU A C 1
ATOM 1636 O O . GLU A 1 209 ? -14.535 20.224 39.783 1.00 90.75 209 GLU A O 1
ATOM 1641 N N . ARG A 1 210 ? -16.580 19.413 39.359 1.00 90.75 210 ARG A N 1
ATOM 1642 C CA . ARG A 1 210 ? -16.273 19.066 37.957 1.00 90.75 210 ARG A CA 1
ATOM 1643 C C . ARG A 1 210 ? -15.932 20.257 37.082 1.00 90.75 210 ARG A C 1
ATOM 1645 O O . ARG A 1 210 ? -15.084 20.135 36.197 1.00 90.75 210 ARG A O 1
ATOM 1652 N N . LYS A 1 211 ? -16.532 21.416 37.345 1.00 91.44 211 LYS A N 1
ATOM 1653 C CA . LYS A 1 211 ? -16.143 22.663 36.686 1.00 91.44 211 LYS A CA 1
ATOM 1654 C C . LYS A 1 211 ? -14.716 23.073 37.058 1.00 91.44 211 LYS A C 1
ATOM 1656 O O . LYS A 1 211 ? -13.939 23.405 36.165 1.00 91.44 211 LYS A O 1
ATOM 1661 N N . SER A 1 212 ? -14.355 22.997 38.341 1.00 91.94 212 SER A N 1
ATOM 1662 C CA . SER A 1 212 ? -12.994 23.301 38.800 1.00 91.94 212 SER A CA 1
ATOM 1663 C C . SER A 1 212 ? -11.959 22.332 38.210 1.00 91.94 212 SER A C 1
ATOM 1665 O O . SER A 1 212 ? -10.912 22.768 37.730 1.00 91.94 212 SER A O 1
ATOM 1667 N N . ASP A 1 213 ? -12.281 21.037 38.149 1.00 91.56 213 ASP A N 1
ATOM 1668 C CA . ASP A 1 213 ? -11.446 20.015 37.508 1.00 91.56 213 ASP A CA 1
ATOM 1669 C C . ASP A 1 213 ? -11.229 20.288 36.013 1.00 91.56 213 ASP A C 1
ATOM 1671 O O . ASP A 1 213 ? -10.116 20.128 35.507 1.00 91.56 213 ASP A O 1
ATOM 1675 N N . PHE A 1 214 ? -12.283 20.679 35.288 1.00 93.38 214 PHE A N 1
ATOM 1676 C CA . PHE A 1 214 ? -12.202 21.021 33.867 1.00 93.38 214 PHE A CA 1
ATOM 1677 C C . PHE A 1 214 ? -11.314 22.246 33.630 1.00 93.38 214 PHE A C 1
ATOM 1679 O O . PHE A 1 214 ? -10.412 22.193 32.792 1.00 93.38 214 PHE A O 1
ATOM 1686 N N . GLU A 1 215 ? -11.531 23.326 34.385 1.00 91.19 215 GLU A N 1
ATOM 1687 C CA . GLU A 1 215 ? -10.740 24.557 34.278 1.00 91.19 215 GLU A CA 1
ATOM 1688 C C . GLU A 1 215 ? -9.261 24.282 34.566 1.00 91.19 215 GLU A C 1
ATOM 1690 O O . GLU A 1 215 ? -8.398 24.671 33.776 1.00 91.19 215 GLU A O 1
ATOM 1695 N N . LYS A 1 216 ? -8.971 23.503 35.615 1.00 93.44 216 LYS A N 1
ATOM 1696 C CA . LYS A 1 216 ? -7.610 23.078 35.949 1.00 93.44 216 LYS A CA 1
ATOM 1697 C C . LYS A 1 216 ? -6.974 22.241 34.838 1.00 93.44 216 LYS A C 1
ATOM 1699 O O . LYS A 1 216 ? -5.866 22.545 34.415 1.00 93.44 216 LYS A O 1
ATOM 1704 N N . LYS A 1 217 ? -7.673 21.230 34.306 1.00 91.44 217 LYS A N 1
ATOM 1705 C CA . LYS A 1 217 ? -7.162 20.387 33.205 1.00 91.44 217 LYS A CA 1
ATOM 1706 C C . LYS A 1 217 ? -6.894 21.188 31.933 1.00 91.44 217 LYS A C 1
ATOM 1708 O O . LYS A 1 217 ? -5.904 20.928 31.252 1.00 91.44 217 LYS A O 1
ATOM 1713 N N . ARG A 1 218 ? -7.760 22.150 31.604 1.00 91.69 218 ARG A N 1
ATOM 1714 C CA . ARG A 1 218 ? -7.576 23.046 30.455 1.00 91.69 218 ARG A CA 1
ATOM 1715 C C . ARG A 1 218 ? -6.347 23.934 30.645 1.00 91.69 218 ARG A C 1
ATOM 1717 O O . ARG A 1 218 ? -5.551 24.083 29.721 1.00 91.69 218 ARG A O 1
ATOM 1724 N N . ASP A 1 219 ? -6.178 24.510 31.827 1.00 88.31 219 ASP A N 1
ATOM 1725 C CA . ASP A 1 219 ? -5.067 25.418 32.103 1.00 88.31 219 ASP A CA 1
ATOM 1726 C C . ASP A 1 219 ? -3.732 24.657 32.232 1.00 88.31 219 ASP A C 1
ATOM 1728 O O . ASP A 1 219 ? -2.714 25.122 31.714 1.00 88.31 219 ASP A O 1
ATOM 1732 N N . ASP A 1 220 ? -3.740 23.442 32.790 1.00 87.88 220 ASP A N 1
ATOM 1733 C CA . ASP A 1 220 ? -2.601 22.515 32.794 1.00 87.88 220 ASP A CA 1
ATOM 1734 C C . ASP A 1 220 ? -2.214 22.105 31.366 1.00 87.88 220 ASP A C 1
ATOM 1736 O O . ASP A 1 220 ? -1.031 22.082 31.027 1.00 87.88 220 ASP A O 1
ATOM 1740 N N . LEU A 1 221 ? -3.197 21.839 30.496 1.00 85.75 221 LEU A N 1
ATOM 1741 C CA . LEU A 1 221 ? -2.970 21.534 29.081 1.00 85.75 221 LEU A CA 1
ATOM 1742 C C . LEU A 1 221 ? -2.318 22.722 28.360 1.00 85.75 221 LEU A C 1
ATOM 1744 O O . LEU A 1 221 ? -1.295 22.556 27.695 1.00 85.75 221 LEU A O 1
ATOM 1748 N N . ARG A 1 222 ? -2.860 23.933 28.529 1.00 81.69 222 ARG A N 1
ATOM 1749 C CA . ARG A 1 222 ? -2.282 25.163 27.960 1.00 81.69 222 ARG A CA 1
ATOM 1750 C C . ARG A 1 222 ? -0.866 25.410 28.463 1.00 81.69 222 ARG A C 1
ATOM 1752 O O . ARG A 1 222 ? 0.016 25.741 27.675 1.00 81.69 222 ARG A O 1
ATOM 1759 N N . THR A 1 223 ? -0.639 25.205 29.756 1.00 82.12 223 THR A N 1
ATOM 1760 C CA . THR A 1 223 ? 0.664 25.387 30.399 1.00 82.12 223 THR A CA 1
ATOM 1761 C C . THR A 1 223 ? 1.669 24.338 29.929 1.00 82.12 223 THR A C 1
ATOM 1763 O O . THR A 1 223 ? 2.799 24.686 29.608 1.00 82.12 223 THR A O 1
ATOM 1766 N N . ALA A 1 224 ? 1.271 23.073 29.792 1.00 78.56 224 ALA A N 1
ATOM 1767 C CA . ALA A 1 224 ? 2.122 22.012 29.260 1.00 78.56 224 ALA A CA 1
ATOM 1768 C C . ALA A 1 224 ? 2.537 22.291 27.808 1.00 78.56 224 ALA A C 1
ATOM 1770 O O . ALA A 1 224 ? 3.708 22.132 27.462 1.00 78.56 224 ALA A O 1
ATOM 1771 N N . PHE A 1 225 ? 1.610 22.775 26.975 1.00 71.81 225 PHE A N 1
ATOM 1772 C CA . PHE A 1 225 ? 1.921 23.196 25.609 1.00 71.81 225 PHE A CA 1
ATOM 1773 C C . PHE A 1 225 ? 2.829 24.438 25.584 1.00 71.81 225 PHE A C 1
ATOM 1775 O O . PHE A 1 225 ? 3.767 24.474 24.789 1.00 71.81 225 PHE A O 1
ATOM 1782 N N . ALA A 1 226 ? 2.624 25.407 26.483 1.00 66.69 226 ALA A N 1
ATOM 1783 C CA . ALA A 1 226 ? 3.464 26.602 26.600 1.00 66.69 226 ALA A CA 1
ATOM 1784 C C . ALA A 1 226 ? 4.891 26.298 27.102 1.00 66.69 226 ALA A C 1
ATOM 1786 O O . ALA A 1 226 ? 5.857 26.825 26.555 1.00 66.69 226 ALA A O 1
ATOM 1787 N N . ILE A 1 227 ? 5.043 25.422 28.102 1.00 69.75 227 ILE A N 1
ATOM 1788 C CA . ILE A 1 227 ? 6.343 24.992 28.650 1.00 69.75 227 ILE A CA 1
ATOM 1789 C C . ILE A 1 227 ? 7.105 24.137 27.637 1.00 69.75 227 ILE A C 1
ATOM 1791 O O . ILE A 1 227 ? 8.331 24.199 27.574 1.00 69.75 227 ILE A O 1
ATOM 1795 N N . SER A 1 228 ? 6.393 23.347 26.831 1.00 61.47 228 SER A N 1
ATOM 1796 C CA . SER A 1 228 ? 7.032 22.492 25.835 1.00 61.47 228 SER A CA 1
ATOM 1797 C C . SER A 1 228 ? 7.708 23.257 24.694 1.00 61.47 228 SER A C 1
ATOM 1799 O O . SER A 1 228 ? 8.489 22.634 23.974 1.00 61.47 228 SER A O 1
ATOM 1801 N N . ASP A 1 229 ? 7.409 24.552 24.479 1.00 56.75 229 ASP A N 1
ATOM 1802 C CA . ASP A 1 229 ? 7.803 25.187 23.214 1.00 56.75 229 ASP A CA 1
ATOM 1803 C C . ASP A 1 229 ? 7.903 26.739 23.173 1.00 56.75 229 ASP A C 1
ATOM 1805 O O . ASP A 1 229 ? 7.143 27.389 22.448 1.00 56.75 229 ASP A O 1
ATOM 1809 N N . PRO A 1 230 ? 8.877 27.381 23.853 1.00 56.41 230 PRO A N 1
ATOM 1810 C CA . PRO A 1 230 ? 9.202 28.792 23.600 1.00 56.41 230 PRO A CA 1
ATOM 1811 C C . PRO A 1 230 ? 9.899 29.025 22.242 1.00 56.41 230 PRO A C 1
ATOM 1813 O O . PRO A 1 230 ? 9.772 30.100 21.657 1.00 56.41 230 PRO A O 1
ATOM 1816 N N . GLU A 1 231 ? 10.637 28.032 21.726 1.00 52.75 231 GLU A N 1
ATOM 1817 C CA . GLU A 1 231 ? 11.549 28.195 20.580 1.00 52.75 231 GLU A CA 1
ATOM 1818 C C . GLU A 1 231 ? 10.966 27.744 19.218 1.00 52.75 231 GLU A C 1
ATOM 1820 O O . GLU A 1 231 ? 11.280 28.373 18.207 1.00 52.75 231 GLU A O 1
ATOM 1825 N N . ASN A 1 232 ? 10.060 26.747 19.113 1.00 53.91 232 ASN A N 1
ATOM 1826 C CA . ASN A 1 232 ? 9.525 26.327 17.791 1.00 53.91 232 ASN A CA 1
ATOM 1827 C C . ASN A 1 232 ? 8.329 27.144 17.261 1.00 53.91 232 ASN A C 1
ATOM 1829 O O . ASN A 1 232 ? 7.787 26.800 16.195 1.00 53.91 232 ASN A O 1
ATOM 1833 N N . GLN A 1 233 ? 7.911 28.210 17.951 1.00 52.94 233 GLN A N 1
ATOM 1834 C CA . GLN A 1 233 ? 6.971 29.193 17.393 1.00 52.94 233 GLN A CA 1
ATOM 1835 C C . GLN A 1 233 ? 7.644 30.163 16.413 1.00 52.94 233 GLN A C 1
ATOM 1837 O O . GLN A 1 233 ? 6.954 30.820 15.633 1.00 52.94 233 GLN A O 1
ATOM 1842 N N . GLN A 1 234 ? 8.978 30.238 16.408 1.00 59.06 234 GLN A N 1
ATOM 1843 C CA . GLN A 1 234 ? 9.696 31.069 15.452 1.00 59.06 234 GLN A CA 1
ATOM 1844 C C . GLN A 1 234 ? 9.688 30.415 14.067 1.00 59.06 234 GLN A C 1
ATOM 1846 O O . GLN A 1 234 ? 9.892 29.206 13.908 1.00 59.06 234 GLN A O 1
ATOM 1851 N N . LYS A 1 235 ? 9.404 31.231 13.049 1.00 60.66 235 LYS A N 1
ATOM 1852 C CA . LYS A 1 235 ? 9.459 30.820 11.648 1.00 60.66 235 LYS A CA 1
ATOM 1853 C C . LYS A 1 235 ? 10.891 30.397 11.324 1.00 60.66 235 LYS A C 1
ATOM 1855 O O . LYS A 1 235 ? 11.823 31.166 11.544 1.00 60.66 235 LYS A O 1
ATOM 1860 N N . ARG A 1 236 ? 11.062 29.186 10.792 1.00 74.06 236 ARG A N 1
ATOM 1861 C CA . ARG A 1 236 ? 12.379 28.690 10.374 1.00 74.06 236 ARG A CA 1
ATOM 1862 C C . ARG A 1 236 ? 12.799 29.389 9.085 1.00 74.06 236 ARG A C 1
ATOM 1864 O O . ARG A 1 236 ? 12.123 29.258 8.062 1.00 74.06 236 ARG A O 1
ATOM 1871 N N . GLU A 1 237 ? 13.907 30.121 9.132 1.00 71.19 237 GLU A N 1
ATOM 1872 C CA . GLU A 1 237 ? 14.471 30.829 7.981 1.00 71.19 237 GLU A CA 1
ATOM 1873 C C . GLU A 1 237 ? 15.939 30.443 7.792 1.00 71.19 237 GLU A C 1
ATOM 1875 O O . GLU A 1 237 ? 16.705 30.348 8.750 1.00 71.19 237 GLU A O 1
ATOM 1880 N N . VAL A 1 238 ? 16.322 30.184 6.542 1.00 78.06 238 VAL A N 1
ATOM 1881 C CA . VAL A 1 238 ? 17.723 29.992 6.160 1.00 78.06 238 VAL A CA 1
ATOM 1882 C C . VAL A 1 238 ? 18.281 31.366 5.795 1.00 78.06 238 VAL A C 1
ATOM 1884 O O . VAL A 1 238 ? 17.695 32.019 4.932 1.00 78.06 238 VAL A O 1
ATOM 1887 N N . PRO A 1 239 ? 19.381 31.823 6.414 1.00 84.31 239 PRO A N 1
ATOM 1888 C CA . PRO A 1 239 ? 19.992 33.094 6.054 1.00 84.31 239 PRO A CA 1
ATOM 1889 C C . PRO A 1 239 ? 20.400 33.152 4.576 1.00 84.31 239 PRO A C 1
ATOM 1891 O O . PRO A 1 239 ? 21.106 32.270 4.087 1.00 84.31 239 PRO A O 1
ATOM 1894 N N . ASP A 1 240 ? 20.019 34.230 3.885 1.00 77.94 240 ASP A N 1
ATOM 1895 C CA . ASP A 1 240 ? 20.223 34.392 2.435 1.00 77.94 240 ASP A CA 1
ATOM 1896 C C . ASP A 1 240 ? 21.694 34.253 2.001 1.00 77.94 240 ASP A C 1
ATOM 1898 O O . ASP A 1 240 ? 21.978 33.794 0.898 1.00 77.94 240 ASP A O 1
ATOM 1902 N N . TYR A 1 241 ? 22.646 34.615 2.866 1.00 84.75 241 TYR A N 1
ATOM 1903 C CA . TYR A 1 241 ? 24.078 34.554 2.553 1.00 84.75 241 TYR A CA 1
ATOM 1904 C C . TYR A 1 241 ? 24.643 33.124 2.487 1.00 84.75 241 TYR A C 1
ATOM 1906 O O . TYR A 1 241 ? 25.717 32.926 1.922 1.00 84.75 241 TYR A O 1
ATOM 1914 N N . LEU A 1 242 ? 23.939 32.135 3.051 1.00 85.00 242 LEU A N 1
ATOM 1915 C CA . LEU A 1 242 ? 24.306 30.715 2.982 1.00 85.00 242 LEU A CA 1
ATOM 1916 C C . LEU A 1 242 ? 23.793 30.046 1.699 1.00 85.00 242 LEU A C 1
ATOM 1918 O O . LEU A 1 242 ? 24.192 28.925 1.379 1.00 85.00 242 LEU A O 1
ATOM 1922 N N . VAL A 1 243 ? 22.902 30.720 0.971 1.00 80.12 243 VAL A N 1
ATOM 1923 C CA . VAL A 1 243 ? 22.207 30.180 -0.196 1.00 80.12 243 VAL A CA 1
ATOM 1924 C C . VAL A 1 243 ? 22.973 30.522 -1.471 1.00 80.12 243 VAL A C 1
ATOM 1926 O O . VAL A 1 243 ? 23.306 31.676 -1.736 1.00 80.12 243 VAL A O 1
ATOM 1929 N N . ASP A 1 244 ? 23.239 29.513 -2.294 1.00 79.19 244 ASP A N 1
ATOM 1930 C CA . ASP A 1 244 ? 23.898 29.687 -3.585 1.00 79.19 244 ASP A CA 1
ATOM 1931 C C . ASP A 1 244 ? 22.993 30.427 -4.581 1.00 79.19 244 ASP A C 1
ATOM 1933 O O . ASP A 1 244 ? 21.852 30.031 -4.823 1.00 79.19 244 ASP A O 1
ATOM 1937 N N . GLY A 1 245 ? 23.523 31.451 -5.249 1.00 65.69 245 GLY A N 1
ATOM 1938 C CA . GLY A 1 245 ? 22.771 32.250 -6.223 1.00 65.69 245 GLY A CA 1
ATOM 1939 C C . GLY A 1 245 ? 22.401 31.522 -7.524 1.00 65.69 245 GLY A C 1
ATOM 1940 O O . GLY A 1 245 ? 21.655 32.081 -8.328 1.00 65.69 245 GLY A O 1
ATOM 1941 N N . ILE A 1 246 ? 22.925 30.310 -7.760 1.00 65.38 246 ILE A N 1
ATOM 1942 C CA . ILE A 1 246 ? 22.647 29.510 -8.966 1.00 65.38 246 ILE A CA 1
ATOM 1943 C C . ILE A 1 246 ? 21.731 28.320 -8.650 1.00 65.38 246 ILE A C 1
ATOM 1945 O O . ILE A 1 246 ? 20.724 28.116 -9.329 1.00 65.38 246 ILE A O 1
ATOM 1949 N N . THR A 1 247 ? 22.078 27.510 -7.648 1.00 61.00 247 THR A N 1
ATOM 1950 C CA . THR A 1 247 ? 21.319 26.312 -7.244 1.00 61.00 247 THR A CA 1
ATOM 1951 C C . THR A 1 247 ? 20.175 26.628 -6.285 1.00 61.00 247 THR A C 1
ATOM 1953 O O . THR A 1 247 ? 19.184 25.887 -6.244 1.00 61.00 247 THR A O 1
ATOM 1956 N N . PHE A 1 248 ? 20.261 27.759 -5.575 1.00 62.66 248 PHE A N 1
ATOM 1957 C CA . PHE A 1 248 ? 19.332 28.158 -4.517 1.00 62.66 248 PHE A CA 1
ATOM 1958 C C . PHE A 1 248 ? 19.204 27.097 -3.417 1.00 62.66 248 PHE A C 1
ATOM 1960 O O . PHE A 1 248 ? 18.132 26.903 -2.844 1.00 62.66 248 PHE A O 1
ATOM 1967 N N . GLU A 1 249 ? 20.298 26.379 -3.175 1.00 69.62 249 GLU A N 1
ATOM 1968 C CA . GLU A 1 249 ? 20.491 25.448 -2.067 1.00 69.62 249 GLU A CA 1
ATOM 1969 C C . GLU A 1 249 ? 21.532 26.035 -1.110 1.00 69.62 249 GLU A C 1
ATOM 1971 O O . GLU A 1 249 ? 22.277 26.949 -1.473 1.00 69.62 249 GLU A O 1
ATOM 1976 N N . ILE A 1 250 ? 21.576 25.523 0.119 1.00 79.62 250 ILE A N 1
ATOM 1977 C CA . ILE A 1 250 ? 22.657 25.860 1.048 1.00 79.62 250 ILE A CA 1
ATOM 1978 C C . ILE A 1 250 ? 23.972 25.377 0.427 1.00 79.62 250 ILE A C 1
ATOM 1980 O O . ILE A 1 250 ? 24.060 24.237 -0.034 1.00 79.62 250 ILE A O 1
ATOM 1984 N N . MET A 1 251 ? 24.975 26.253 0.378 1.00 81.69 251 MET A N 1
ATOM 1985 C CA . MET A 1 251 ? 26.278 25.930 -0.202 1.00 81.69 251 MET A CA 1
ATOM 1986 C C . MET A 1 251 ? 26.988 24.852 0.624 1.00 81.69 251 MET A C 1
ATOM 1988 O O . MET A 1 251 ? 27.127 24.969 1.839 1.00 81.69 251 MET A O 1
ATOM 1992 N N . HIS A 1 252 ? 27.490 23.819 -0.050 1.00 80.75 252 HIS A N 1
ATOM 1993 C CA . HIS A 1 252 ? 28.272 22.743 0.568 1.00 80.75 252 HIS A CA 1
ATOM 1994 C C . HIS A 1 252 ? 29.775 22.991 0.403 1.00 80.75 252 HIS A C 1
ATOM 1996 O O . HIS A 1 252 ? 30.5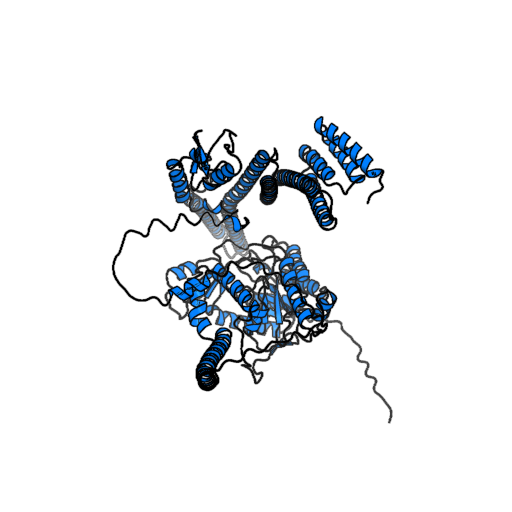75 22.685 1.291 1.00 80.75 252 HIS A O 1
ATOM 2002 N N . ASP A 1 253 ? 30.176 23.556 -0.737 1.00 81.88 253 ASP A N 1
ATOM 2003 C CA . ASP A 1 253 ? 31.565 23.912 -1.023 1.00 81.88 253 ASP A CA 1
ATOM 2004 C C . ASP A 1 253 ? 31.661 25.282 -1.719 1.00 81.88 253 ASP A C 1
ATOM 2006 O O . ASP A 1 253 ? 31.930 25.364 -2.923 1.00 81.88 253 ASP A O 1
ATOM 2010 N N . PRO A 1 254 ? 31.437 26.386 -0.979 1.00 91.44 254 PRO A N 1
ATOM 2011 C CA . PRO A 1 254 ? 31.407 27.721 -1.558 1.00 91.44 254 PRO A CA 1
ATOM 2012 C C . PRO A 1 254 ? 32.771 28.163 -2.113 1.00 91.44 254 PRO A C 1
ATOM 2014 O O . PRO A 1 254 ? 33.822 28.042 -1.473 1.00 91.44 254 PRO A O 1
ATOM 2017 N N . VAL A 1 255 ? 32.749 28.752 -3.307 1.00 89.12 255 VAL A N 1
ATOM 2018 C CA . VAL A 1 255 ? 33.872 29.442 -3.954 1.00 89.12 255 VAL A CA 1
ATOM 2019 C C . VAL A 1 255 ? 33.535 30.900 -4.179 1.00 89.12 255 VAL A C 1
ATOM 2021 O O . VAL A 1 255 ? 32.448 31.220 -4.645 1.00 89.12 255 VAL A O 1
ATOM 2024 N N . VAL A 1 256 ? 34.486 31.781 -3.888 1.00 91.38 256 VAL A N 1
ATOM 2025 C CA . VAL A 1 256 ? 34.371 33.215 -4.118 1.00 91.38 256 VAL A CA 1
ATOM 2026 C C . VAL A 1 256 ? 35.044 33.601 -5.435 1.00 91.38 256 VAL A C 1
ATOM 2028 O O . VAL A 1 256 ? 36.159 33.163 -5.742 1.00 91.38 256 VAL A O 1
ATOM 2031 N N . THR A 1 257 ? 34.354 34.408 -6.235 1.00 89.19 257 THR A N 1
ATOM 2032 C CA . THR A 1 257 ? 34.895 35.000 -7.462 1.00 89.19 257 THR A CA 1
ATOM 2033 C C . THR A 1 257 ? 35.737 36.233 -7.137 1.00 89.19 257 THR A C 1
ATOM 2035 O O . THR A 1 257 ? 35.664 36.783 -6.036 1.00 89.19 257 THR A O 1
ATOM 2038 N N . LYS A 1 258 ? 36.512 36.732 -8.107 1.00 84.38 258 LYS A N 1
ATOM 2039 C CA . LYS A 1 258 ? 37.300 37.973 -7.955 1.00 84.38 258 LYS A CA 1
ATOM 2040 C C . LYS A 1 258 ? 36.457 39.211 -7.584 1.00 84.38 258 LYS A C 1
ATOM 2042 O O . LYS A 1 258 ? 37.003 40.181 -7.074 1.00 84.38 258 LYS A O 1
ATOM 2047 N N . ASN A 1 259 ? 35.136 39.141 -7.766 1.00 81.12 259 ASN A N 1
ATOM 2048 C CA . ASN A 1 259 ? 34.179 40.200 -7.436 1.00 81.12 259 ASN A CA 1
ATOM 2049 C C . ASN A 1 259 ? 33.570 40.039 -6.029 1.00 81.12 259 ASN A C 1
ATOM 2051 O O . ASN A 1 259 ? 32.629 40.748 -5.683 1.00 81.12 259 ASN A O 1
ATOM 2055 N N . GLY A 1 260 ? 34.049 39.077 -5.233 1.00 83.25 260 GLY A N 1
ATOM 2056 C CA . GLY A 1 260 ? 33.583 38.852 -3.863 1.00 83.25 260 GLY A CA 1
ATOM 2057 C C . GLY A 1 260 ? 32.259 38.088 -3.745 1.00 83.25 260 GLY A C 1
ATOM 2058 O O . GLY A 1 260 ? 31.734 37.961 -2.642 1.00 83.25 260 GLY A O 1
ATOM 2059 N N . ARG A 1 261 ? 31.708 37.555 -4.845 1.00 84.25 261 ARG A N 1
ATOM 2060 C CA . ARG A 1 261 ? 30.479 36.743 -4.820 1.00 84.25 261 ARG A CA 1
ATOM 2061 C C . ARG A 1 261 ? 30.794 35.277 -4.602 1.00 84.25 261 ARG A C 1
ATOM 2063 O O . ARG A 1 261 ? 31.709 34.759 -5.236 1.00 84.25 261 ARG A O 1
ATOM 2070 N N . SER A 1 262 ? 30.023 34.628 -3.736 1.00 88.44 262 SER A N 1
ATOM 2071 C CA . SER A 1 262 ? 30.185 33.207 -3.436 1.00 88.44 262 SER A CA 1
ATOM 2072 C C . SER A 1 262 ? 29.146 32.362 -4.163 1.00 88.44 262 SER A C 1
ATOM 2074 O O . SER A 1 262 ? 27.984 32.753 -4.243 1.00 88.44 262 SER A O 1
ATOM 2076 N N . TYR A 1 263 ? 29.585 31.222 -4.685 1.00 85.44 263 TYR A N 1
ATOM 2077 C CA . TYR A 1 263 ? 28.751 30.250 -5.383 1.00 85.44 263 TYR A CA 1
ATOM 2078 C C . TYR A 1 263 ? 29.125 28.827 -4.982 1.00 85.44 263 TYR A C 1
ATOM 2080 O O . TYR A 1 263 ? 30.245 28.581 -4.538 1.00 85.44 263 TYR A O 1
ATOM 2088 N N . GLU A 1 264 ? 28.246 27.865 -5.239 1.00 85.81 264 GLU A N 1
ATOM 2089 C CA . GLU A 1 264 ? 28.584 26.443 -5.142 1.00 85.81 264 GLU A CA 1
ATOM 2090 C C . GLU A 1 264 ? 29.609 26.048 -6.225 1.00 85.81 264 GLU A C 1
ATOM 2092 O O . GLU A 1 264 ? 29.394 26.258 -7.428 1.00 85.81 264 GLU A O 1
ATOM 2097 N N . ARG A 1 265 ? 30.735 25.447 -5.811 1.00 80.25 265 ARG A N 1
ATOM 2098 C CA . ARG A 1 265 ? 31.866 25.128 -6.697 1.00 80.25 265 ARG A CA 1
ATOM 2099 C C . ARG A 1 265 ? 31.451 24.277 -7.884 1.00 80.25 265 ARG A C 1
ATOM 2101 O O . ARG A 1 265 ? 31.842 24.574 -9.015 1.00 80.25 265 ARG A O 1
ATOM 2108 N N . ALA A 1 266 ? 30.707 23.201 -7.635 1.00 72.88 266 ALA A N 1
ATOM 2109 C CA . ALA A 1 266 ? 30.353 22.242 -8.679 1.00 72.88 266 ALA A CA 1
ATOM 2110 C C . ALA A 1 266 ? 29.569 22.917 -9.816 1.00 72.88 266 ALA A C 1
ATOM 2112 O O . ALA A 1 266 ? 29.845 22.696 -10.998 1.00 72.88 266 ALA A O 1
ATOM 2113 N N . THR A 1 267 ? 28.639 23.792 -9.444 1.00 73.88 267 THR A N 1
ATOM 2114 C CA . THR A 1 267 ? 27.741 24.487 -10.365 1.00 73.88 267 THR A CA 1
ATOM 2115 C C . THR A 1 267 ? 28.463 25.582 -11.139 1.00 73.88 267 THR A C 1
ATOM 2117 O O . THR A 1 267 ? 28.318 25.673 -12.360 1.00 73.88 267 THR A O 1
ATOM 2120 N N . LEU A 1 268 ? 29.290 26.381 -10.460 1.00 80.56 268 LEU A N 1
ATOM 2121 C CA . LEU A 1 268 ? 30.037 27.452 -11.112 1.00 80.56 268 LEU A CA 1
ATOM 2122 C C . LEU A 1 268 ? 31.074 26.903 -12.102 1.00 80.56 268 LEU A C 1
ATOM 2124 O O . LEU A 1 268 ? 31.216 27.436 -13.199 1.00 80.56 268 LEU A O 1
ATOM 2128 N N . ILE A 1 269 ? 31.759 25.804 -11.770 1.00 79.12 269 ILE A N 1
ATOM 2129 C CA . ILE A 1 269 ? 32.711 25.161 -12.690 1.00 79.12 269 ILE A CA 1
ATOM 2130 C C . ILE A 1 269 ? 32.006 24.666 -13.957 1.00 79.12 269 ILE A C 1
ATOM 2132 O O . ILE A 1 269 ? 32.532 24.825 -15.058 1.00 79.12 269 ILE A O 1
ATOM 2136 N N . GLU A 1 270 ? 30.821 24.072 -13.825 1.00 72.88 270 GLU A N 1
ATOM 2137 C CA . GLU A 1 270 ? 30.049 23.615 -14.981 1.00 72.88 270 GLU A CA 1
ATOM 2138 C C . GLU A 1 270 ? 29.582 24.787 -15.857 1.00 72.88 270 GLU A C 1
ATOM 2140 O O . GLU A 1 270 ? 29.621 24.685 -17.084 1.00 72.88 270 GLU A O 1
ATOM 2145 N N . HIS A 1 271 ? 29.218 25.923 -15.252 1.00 75.00 271 HIS A N 1
ATOM 2146 C CA . HIS A 1 271 ? 28.926 27.151 -15.991 1.00 75.00 271 HIS A CA 1
ATOM 2147 C C . HIS A 1 271 ? 30.150 27.649 -16.767 1.00 75.00 271 HIS A C 1
ATOM 2149 O O . HIS A 1 271 ? 30.057 27.877 -17.972 1.00 75.00 271 HIS A O 1
ATOM 2155 N N . LEU A 1 272 ? 31.307 27.747 -16.107 1.00 79.50 272 LEU A N 1
ATOM 2156 C CA . LEU A 1 272 ? 32.540 28.269 -16.702 1.00 79.50 272 LEU A CA 1
ATOM 2157 C C . LEU A 1 272 ? 33.086 27.411 -17.849 1.00 79.50 272 LEU A C 1
ATOM 2159 O O . LEU A 1 272 ? 33.748 27.930 -18.745 1.00 79.50 272 LEU A O 1
ATOM 2163 N N . LYS A 1 273 ? 32.770 26.109 -17.872 1.00 77.25 273 LYS A N 1
ATOM 2164 C CA . LYS A 1 273 ? 33.054 25.233 -19.022 1.00 77.25 273 LYS A CA 1
ATOM 2165 C C . LYS A 1 273 ? 32.226 25.576 -20.262 1.00 77.25 273 LYS A C 1
ATOM 2167 O O . LYS A 1 273 ? 32.644 25.251 -21.369 1.00 77.25 273 LYS A O 1
ATOM 2172 N N . ARG A 1 274 ? 31.044 26.174 -20.083 1.00 72.94 274 ARG A N 1
ATOM 2173 C CA . ARG A 1 274 ? 30.105 26.522 -21.162 1.00 72.94 274 ARG A CA 1
ATOM 2174 C C . ARG A 1 274 ? 30.213 27.989 -21.573 1.00 72.94 274 ARG A C 1
ATOM 2176 O O . ARG A 1 274 ? 30.078 28.291 -22.752 1.00 72.94 274 ARG A O 1
ATOM 2183 N N . SER A 1 275 ? 30.440 28.882 -20.611 1.00 76.50 275 SER A N 1
ATOM 2184 C CA . SER A 1 275 ? 30.557 30.328 -20.810 1.00 76.50 275 SER A CA 1
ATOM 2185 C C . SER A 1 275 ? 31.636 30.891 -19.882 1.00 76.50 275 SER A C 1
ATOM 2187 O O . SER A 1 275 ? 31.502 30.739 -18.670 1.00 76.50 275 SER A O 1
ATOM 2189 N N . PRO A 1 276 ? 32.685 31.564 -20.390 1.00 83.88 276 PRO A N 1
ATOM 2190 C CA . PRO A 1 276 ? 33.782 32.101 -19.578 1.00 83.88 276 PRO A CA 1
ATOM 2191 C C . PRO A 1 276 ? 33.401 33.433 -18.901 1.00 83.88 276 PRO A C 1
ATOM 2193 O O . PRO A 1 276 ? 34.109 34.438 -18.999 1.00 83.88 276 PRO A O 1
ATOM 2196 N N . THR A 1 277 ? 32.235 33.465 -18.261 1.00 81.12 277 THR A N 1
ATOM 2197 C CA . THR A 1 277 ? 31.643 34.658 -17.652 1.00 81.12 277 THR A CA 1
ATOM 2198 C C . THR A 1 277 ? 31.025 34.330 -16.299 1.00 81.12 277 THR A C 1
ATOM 2200 O O . THR A 1 277 ? 30.567 33.212 -16.092 1.00 81.12 277 THR A O 1
ATOM 2203 N N . ASP A 1 278 ? 30.960 35.294 -15.383 1.00 79.62 278 ASP A N 1
ATOM 2204 C CA . ASP A 1 278 ? 30.198 35.158 -14.140 1.00 79.62 278 ASP A CA 1
ATOM 2205 C C . ASP A 1 278 ? 28.691 35.002 -14.457 1.00 79.62 278 ASP A C 1
ATOM 2207 O O . ASP A 1 278 ? 28.152 35.788 -15.248 1.00 79.62 278 ASP A O 1
ATOM 2211 N N . PRO A 1 279 ? 27.988 34.024 -13.851 1.00 72.00 279 PRO A N 1
ATOM 2212 C CA . PRO A 1 279 ? 26.583 33.735 -14.149 1.00 72.00 279 PRO A CA 1
ATOM 2213 C C . PRO A 1 279 ? 25.620 34.904 -13.919 1.00 72.00 279 PRO A C 1
ATOM 2215 O O . PRO A 1 279 ? 24.563 34.956 -14.551 1.00 72.00 279 PRO A O 1
ATOM 2218 N N . LEU A 1 280 ? 25.956 35.824 -13.011 1.00 69.50 280 LEU A N 1
ATOM 2219 C CA . LEU A 1 280 ? 25.073 36.899 -12.577 1.00 69.50 280 LEU A CA 1
ATOM 2220 C C . LEU A 1 280 ? 25.561 38.276 -13.047 1.00 69.50 280 LEU A C 1
ATOM 2222 O O . LEU A 1 280 ? 24.738 39.087 -13.467 1.00 69.50 280 LEU A O 1
ATOM 2226 N N . THR A 1 281 ? 26.869 38.560 -13.008 1.00 74.69 281 THR A N 1
ATOM 2227 C CA . THR A 1 281 ? 27.418 39.853 -13.477 1.00 74.69 281 THR A CA 1
ATOM 2228 C C . THR A 1 281 ? 27.772 39.869 -14.961 1.00 74.69 281 THR A C 1
ATOM 2230 O O . THR A 1 281 ? 27.898 40.949 -15.531 1.00 74.69 281 THR A O 1
ATOM 2233 N N . ARG A 1 282 ? 27.902 38.697 -15.603 1.00 76.50 282 ARG A N 1
ATOM 2234 C CA . ARG A 1 282 ? 28.342 38.524 -17.003 1.00 76.50 282 ARG A CA 1
ATOM 2235 C C . ARG A 1 282 ? 29.759 39.024 -17.303 1.00 76.50 282 ARG A C 1
ATOM 2237 O O . ARG A 1 282 ? 30.148 39.097 -18.467 1.00 76.50 282 ARG A O 1
ATOM 2244 N N . GLU A 1 283 ? 30.543 39.345 -16.281 1.00 79.94 283 GLU A N 1
ATOM 2245 C CA . GLU A 1 283 ? 31.949 39.721 -16.438 1.00 79.94 283 GLU A CA 1
ATOM 2246 C C . GLU A 1 283 ? 32.815 38.507 -16.762 1.00 79.94 283 GLU A C 1
ATOM 2248 O O . GLU A 1 283 ? 32.465 37.386 -16.408 1.00 79.94 283 GLU A O 1
ATOM 2253 N N . THR A 1 284 ? 33.966 38.709 -17.404 1.00 85.88 284 THR A N 1
ATOM 2254 C CA . THR A 1 284 ? 34.874 37.607 -17.749 1.00 85.88 284 THR A CA 1
ATOM 2255 C C . THR A 1 284 ? 35.408 36.927 -16.490 1.00 85.88 284 THR A C 1
ATOM 2257 O O . THR A 1 284 ? 35.965 37.579 -15.604 1.00 85.88 284 THR A O 1
ATOM 2260 N N . LEU A 1 285 ? 35.252 35.609 -16.404 1.00 87.62 285 LEU A N 1
ATOM 2261 C CA . LEU A 1 285 ? 35.657 34.816 -15.245 1.00 87.62 285 LEU A CA 1
ATOM 2262 C C . LEU A 1 285 ? 36.235 33.486 -15.727 1.00 87.62 285 LEU A C 1
ATOM 2264 O O . LEU A 1 285 ? 35.657 32.834 -16.595 1.00 87.62 285 LEU A O 1
ATOM 2268 N N . THR A 1 286 ? 37.377 33.080 -15.179 1.00 86.94 286 THR A N 1
ATOM 2269 C CA . THR A 1 286 ? 38.016 31.800 -15.504 1.00 86.94 286 THR A CA 1
ATOM 2270 C C . THR A 1 286 ? 38.081 30.891 -14.279 1.00 86.94 286 THR A C 1
ATOM 2272 O O . THR A 1 286 ? 37.983 31.344 -13.141 1.00 86.94 286 THR A O 1
ATOM 2275 N N . ILE A 1 287 ? 38.262 29.584 -14.494 1.00 85.94 287 ILE A N 1
ATOM 2276 C CA . ILE A 1 287 ? 38.348 28.601 -13.397 1.00 85.94 287 ILE A CA 1
ATOM 2277 C C . ILE A 1 287 ? 39.520 28.921 -12.451 1.00 85.94 287 ILE A C 1
ATOM 2279 O O . ILE A 1 287 ? 39.417 28.681 -11.250 1.00 85.94 287 ILE A O 1
ATOM 2283 N N . GLY A 1 288 ? 40.610 29.498 -12.972 1.00 85.19 288 GLY A N 1
ATOM 2284 C CA . GLY A 1 288 ? 41.771 29.909 -12.175 1.00 85.19 288 GLY A CA 1
ATOM 2285 C C . GLY A 1 288 ? 41.512 31.108 -11.257 1.00 85.19 288 GLY A C 1
ATOM 2286 O O . GLY A 1 288 ? 42.248 31.299 -10.294 1.00 85.19 288 GLY A O 1
ATOM 2287 N N . ASP A 1 289 ? 40.451 31.878 -11.510 1.00 86.81 289 ASP A N 1
ATOM 2288 C CA . ASP A 1 289 ? 40.082 33.048 -10.705 1.00 86.81 289 ASP A CA 1
ATOM 2289 C C . ASP A 1 289 ? 39.260 32.679 -9.456 1.00 86.81 289 ASP A C 1
ATOM 2291 O O . ASP A 1 289 ? 38.951 33.546 -8.636 1.00 86.81 289 ASP A O 1
ATOM 2295 N N . LEU A 1 290 ? 38.878 31.405 -9.304 1.00 89.38 290 LEU A N 1
ATOM 2296 C CA . LEU A 1 290 ? 38.038 30.928 -8.207 1.00 89.38 290 LEU A CA 1
ATOM 2297 C C . LEU A 1 290 ? 38.866 30.629 -6.958 1.00 89.38 290 LEU A C 1
ATOM 2299 O O . LEU A 1 290 ? 39.786 29.810 -6.987 1.00 89.38 290 LEU A O 1
ATOM 2303 N N . ARG A 1 291 ? 38.484 31.218 -5.823 1.00 90.44 291 ARG A N 1
ATOM 2304 C CA . ARG A 1 291 ? 39.111 30.939 -4.523 1.00 90.44 291 ARG A CA 1
ATOM 2305 C C . ARG A 1 291 ? 38.127 30.216 -3.598 1.00 90.44 291 ARG A C 1
ATOM 2307 O O . ARG A 1 291 ? 36.962 30.593 -3.568 1.00 90.44 291 ARG A O 1
ATOM 2314 N N . PRO A 1 292 ? 38.531 29.177 -2.845 1.00 89.50 292 PRO A N 1
ATOM 2315 C CA . PRO A 1 292 ? 37.669 28.584 -1.820 1.00 89.50 292 PRO A CA 1
ATOM 2316 C C . PRO A 1 292 ? 37.271 29.623 -0.763 1.00 89.50 292 PRO A C 1
ATOM 2318 O O . PRO A 1 292 ? 38.133 30.357 -0.281 1.00 89.50 292 PRO A O 1
ATOM 2321 N N . ASN A 1 293 ? 35.993 29.668 -0.381 1.00 91.75 293 ASN A N 1
ATOM 2322 C CA . ASN A 1 293 ? 35.521 30.516 0.712 1.00 91.75 293 ASN A CA 1
ATOM 2323 C C . ASN A 1 293 ? 35.369 29.680 1.993 1.00 91.75 293 ASN A C 1
ATOM 2325 O O . ASN A 1 293 ? 34.297 29.161 2.292 1.00 91.75 293 ASN A O 1
ATOM 2329 N N . ILE A 1 294 ? 36.475 29.513 2.722 1.00 90.31 294 ILE A N 1
ATOM 2330 C CA . ILE A 1 294 ? 36.545 28.630 3.899 1.00 90.31 294 ILE A CA 1
ATOM 2331 C C . ILE A 1 294 ? 35.621 29.126 5.020 1.00 90.31 294 ILE A C 1
ATOM 2333 O O . ILE A 1 294 ? 34.869 28.332 5.572 1.00 90.31 294 ILE A O 1
ATOM 2337 N N . ALA A 1 295 ? 35.593 30.436 5.280 1.00 88.75 295 ALA A N 1
ATOM 2338 C CA . ALA A 1 295 ? 34.741 31.025 6.315 1.00 88.75 295 ALA A CA 1
ATOM 2339 C C . ALA A 1 295 ? 33.246 30.790 6.042 1.00 88.75 295 ALA A C 1
ATOM 2341 O O . ALA A 1 295 ? 32.489 30.426 6.937 1.00 88.75 295 ALA A O 1
ATOM 2342 N N . LEU A 1 296 ? 32.814 30.940 4.785 1.00 89.31 296 LEU A N 1
ATOM 2343 C CA . LEU A 1 296 ? 31.424 30.666 4.423 1.00 89.31 296 LEU A CA 1
ATOM 2344 C C . LEU A 1 296 ? 31.097 29.172 4.493 1.00 89.31 296 LEU A C 1
ATOM 2346 O O . LEU A 1 296 ? 29.981 28.808 4.844 1.00 89.31 296 LEU A O 1
ATOM 2350 N N . LYS A 1 297 ? 32.068 28.305 4.193 1.00 86.88 297 LYS A N 1
ATOM 2351 C CA . LYS A 1 297 ? 31.917 26.853 4.321 1.00 86.88 297 LYS A CA 1
ATOM 2352 C C . LYS A 1 297 ? 31.726 26.425 5.776 1.00 86.88 297 LYS A C 1
ATOM 2354 O O . LYS A 1 297 ? 30.872 25.585 6.049 1.00 86.88 297 LYS A O 1
ATOM 2359 N N . GLU A 1 298 ? 32.486 27.013 6.695 1.00 90.31 298 GLU A N 1
ATOM 2360 C CA . GLU A 1 298 ? 32.323 26.804 8.137 1.00 90.31 298 GLU A CA 1
ATOM 2361 C C . GLU A 1 298 ? 30.942 27.277 8.599 1.00 90.31 298 GLU A C 1
ATOM 2363 O O . GLU A 1 298 ? 30.212 26.486 9.187 1.00 90.31 298 GLU A O 1
ATOM 2368 N N . ALA A 1 299 ? 30.518 28.486 8.211 1.00 89.31 299 ALA A N 1
ATOM 2369 C CA . ALA A 1 299 ? 29.189 29.009 8.540 1.00 89.31 299 ALA A CA 1
ATOM 2370 C C . ALA A 1 299 ? 28.040 28.140 7.987 1.00 89.31 299 ALA A C 1
ATOM 2372 O O . ALA A 1 299 ? 27.045 27.911 8.674 1.00 89.31 299 ALA A O 1
ATOM 2373 N N . CYS A 1 300 ? 28.174 27.615 6.762 1.00 83.50 300 CYS A N 1
ATOM 2374 C CA . CYS A 1 300 ? 27.200 26.677 6.196 1.00 83.50 300 CYS A CA 1
ATOM 2375 C C . CYS A 1 300 ? 27.157 25.371 7.001 1.00 83.50 300 CYS A C 1
ATOM 2377 O O . CYS A 1 300 ? 26.075 24.868 7.296 1.00 83.50 300 CYS A O 1
ATOM 2379 N N . THR A 1 301 ? 28.320 24.833 7.373 1.00 83.00 301 THR A N 1
ATOM 2380 C CA . THR A 1 301 ? 28.430 23.576 8.130 1.00 83.00 301 THR A CA 1
ATOM 2381 C C . THR A 1 301 ? 27.839 23.723 9.529 1.00 83.00 301 THR A C 1
ATOM 2383 O O . THR A 1 301 ? 26.996 22.921 9.920 1.00 83.00 301 THR A O 1
ATOM 2386 N N . GLU A 1 302 ? 28.190 24.796 10.234 1.00 88.44 302 GLU A N 1
ATOM 2387 C CA . GLU A 1 302 ? 27.664 25.115 11.561 1.00 88.44 302 GLU A CA 1
ATOM 2388 C C . GLU A 1 302 ? 26.138 25.277 11.537 1.00 88.44 302 GLU A C 1
ATOM 2390 O O . GLU A 1 302 ? 25.431 24.662 12.337 1.00 88.44 302 GLU A O 1
ATOM 2395 N N . PHE A 1 303 ? 25.609 26.037 10.571 1.00 85.56 303 PHE A N 1
ATOM 2396 C CA . PHE A 1 303 ? 24.167 26.210 10.413 1.00 85.56 303 PHE A CA 1
ATOM 2397 C C . PHE A 1 303 ? 23.453 24.873 10.164 1.00 85.56 303 PHE A C 1
ATOM 2399 O O . PHE A 1 303 ? 22.405 24.613 10.761 1.00 85.56 303 PHE A O 1
ATOM 2406 N N . MET A 1 304 ? 24.019 24.011 9.311 1.00 78.19 304 MET A N 1
ATOM 2407 C CA . MET A 1 304 ? 23.472 22.683 9.008 1.00 78.19 304 MET A CA 1
ATOM 2408 C C . MET A 1 304 ? 23.519 21.730 10.210 1.00 78.19 304 MET A C 1
ATOM 2410 O O . MET A 1 304 ? 22.594 20.938 10.388 1.00 78.19 304 MET A O 1
ATOM 2414 N N . GLU A 1 305 ? 24.558 21.793 11.043 1.00 80.31 305 GLU A N 1
ATOM 2415 C CA . GLU A 1 305 ? 24.684 20.973 12.254 1.00 80.31 305 GLU A CA 1
ATOM 2416 C C . GLU A 1 305 ? 23.688 21.406 13.336 1.00 80.31 305 GLU A C 1
ATOM 2418 O O . GLU A 1 305 ? 22.925 20.574 13.843 1.00 80.31 305 GLU A O 1
ATOM 2423 N N . GLN A 1 306 ? 23.619 22.712 13.619 1.00 78.69 306 GLN A N 1
ATOM 2424 C CA . GLN A 1 306 ? 22.699 23.299 14.603 1.00 78.69 306 GLN A CA 1
ATOM 2425 C C . GLN A 1 306 ? 21.226 23.074 14.235 1.00 78.69 306 GLN A C 1
ATOM 2427 O O . GLN A 1 306 ? 20.374 22.935 15.109 1.00 78.69 306 GLN A O 1
ATOM 2432 N N . ASN A 1 307 ? 20.922 22.986 12.939 1.00 75.19 307 ASN A N 1
ATOM 2433 C CA . ASN A 1 307 ? 19.561 22.840 12.422 1.00 75.19 307 ASN A CA 1
ATOM 2434 C C . ASN A 1 307 ? 19.320 21.488 11.727 1.00 75.19 307 ASN A C 1
ATOM 2436 O O . ASN A 1 307 ? 18.398 21.336 10.916 1.00 75.19 307 ASN A O 1
ATOM 2440 N N . SER A 1 308 ? 20.119 20.476 12.077 1.00 61.25 308 SER A N 1
ATOM 2441 C CA . SER A 1 308 ? 20.115 19.135 11.473 1.00 61.25 308 SER A CA 1
ATOM 2442 C C . SER A 1 308 ? 18.774 18.393 11.552 1.00 61.25 308 SER A C 1
ATOM 2444 O O . SER A 1 308 ? 18.529 17.469 10.782 1.00 61.25 308 SER A O 1
ATOM 2446 N N . GLY A 1 309 ? 17.863 18.824 12.428 1.00 58.72 309 GLY A N 1
ATOM 2447 C CA . GLY A 1 309 ? 16.506 18.282 12.524 1.00 58.72 309 GLY A CA 1
ATOM 2448 C C . GLY A 1 309 ? 15.539 18.720 11.414 1.00 58.72 309 GLY A C 1
ATOM 2449 O O . GLY A 1 309 ? 14.459 18.143 11.315 1.00 58.72 309 GLY A O 1
ATOM 2450 N N . TRP A 1 310 ? 15.867 19.739 10.607 1.00 63.50 310 TRP A N 1
ATOM 2451 C CA . TRP A 1 310 ? 14.970 20.237 9.548 1.00 63.50 310 TRP A CA 1
ATOM 2452 C C . TRP A 1 310 ? 15.665 20.774 8.294 1.00 63.50 310 TRP A C 1
ATOM 2454 O O . TRP A 1 310 ? 15.030 20.857 7.246 1.00 63.50 310 TRP A O 1
ATOM 2464 N N . VAL A 1 311 ? 16.950 21.121 8.352 1.00 62.34 311 VAL A N 1
ATOM 2465 C CA . VAL A 1 311 ? 17.664 21.685 7.194 1.00 62.34 311 VAL A CA 1
ATOM 2466 C C . VAL A 1 311 ? 17.848 20.672 6.056 1.00 62.34 311 VAL A C 1
ATOM 2468 O O . VAL A 1 311 ? 17.809 21.050 4.887 1.00 62.34 311 VAL A O 1
ATOM 2471 N N . TYR A 1 312 ? 17.932 19.376 6.367 1.00 54.66 312 TYR A N 1
ATOM 2472 C CA . TYR A 1 312 ? 18.043 18.308 5.363 1.00 54.66 312 TYR A CA 1
ATOM 2473 C C . TYR A 1 312 ? 16.711 17.953 4.670 1.00 54.66 312 TYR A C 1
ATOM 2475 O O . TYR A 1 312 ? 16.721 17.339 3.605 1.00 54.66 312 TYR A O 1
ATOM 2483 N N . ASP A 1 313 ? 15.566 18.401 5.203 1.00 46.91 313 ASP A N 1
ATOM 2484 C CA . ASP A 1 313 ? 14.240 18.227 4.580 1.00 46.91 313 ASP A CA 1
ATOM 2485 C C . ASP A 1 313 ? 14.033 19.130 3.341 1.00 46.91 313 ASP A C 1
ATOM 2487 O O . ASP A 1 313 ? 13.042 18.983 2.614 1.00 46.91 313 ASP A O 1
ATOM 2491 N N . CYS A 1 314 ? 14.952 20.072 3.096 1.00 41.53 314 CYS A N 1
ATOM 2492 C CA . CYS A 1 314 ? 14.960 20.976 1.944 1.00 41.53 314 CYS A CA 1
ATOM 2493 C C . CYS A 1 314 ? 15.511 20.335 0.651 1.00 41.53 314 CYS A C 1
ATOM 2495 O O . CYS A 1 314 ? 15.279 20.878 -0.430 1.00 41.53 314 CYS A O 1
ATOM 2497 N N . GLU A 1 315 ? 16.205 19.190 0.720 1.00 42.19 315 GLU A N 1
ATOM 2498 C CA . GLU A 1 315 ? 16.898 18.555 -0.422 1.00 42.19 315 GLU A CA 1
ATOM 2499 C C . GLU A 1 315 ? 16.031 17.545 -1.215 1.00 42.19 315 GLU A C 1
ATOM 2501 O O . GLU A 1 315 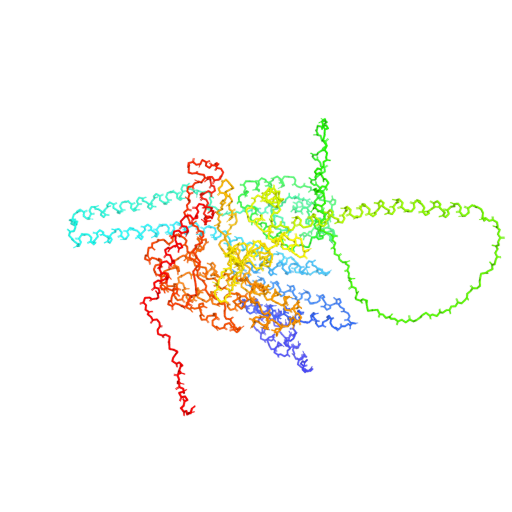? 16.515 16.545 -1.746 1.00 42.19 315 GLU A O 1
ATOM 2506 N N . GLU A 1 316 ? 14.724 17.776 -1.350 1.00 37.34 316 GLU A N 1
ATOM 2507 C CA . GLU A 1 316 ? 13.811 16.803 -1.982 1.00 37.34 316 GLU A CA 1
ATOM 2508 C C . GLU A 1 316 ? 13.853 16.765 -3.531 1.00 37.34 316 GLU A C 1
ATOM 2510 O O . GLU A 1 316 ? 13.016 16.128 -4.167 1.00 37.34 316 GLU A O 1
ATOM 2515 N N . VAL A 1 317 ? 14.836 17.406 -4.180 1.00 34.69 317 VAL A N 1
ATOM 2516 C CA . VAL A 1 317 ? 15.022 17.363 -5.649 1.00 34.69 317 VAL A CA 1
ATOM 2517 C C . VAL A 1 317 ? 16.404 16.808 -6.015 1.00 34.69 317 VAL A C 1
ATOM 2519 O O . VAL A 1 317 ? 17.164 17.411 -6.763 1.00 34.69 317 VAL A O 1
ATOM 2522 N N . ARG A 1 318 ? 16.747 15.617 -5.511 1.00 33.94 318 ARG A N 1
ATOM 2523 C CA . ARG A 1 318 ? 17.944 14.861 -5.947 1.00 33.94 318 ARG A CA 1
ATOM 2524 C C . ARG A 1 318 ? 17.646 13.551 -6.681 1.00 33.94 318 ARG A C 1
ATOM 2526 O O . ARG A 1 318 ? 18.517 12.697 -6.812 1.00 33.94 318 ARG A O 1
ATOM 2533 N N . MET A 1 319 ? 16.444 13.391 -7.232 1.00 31.47 319 MET A N 1
ATOM 2534 C CA . MET A 1 319 ? 16.048 12.181 -7.964 1.00 31.47 319 MET A CA 1
ATOM 2535 C C . MET A 1 319 ? 15.335 12.545 -9.273 1.00 31.47 319 MET A C 1
ATOM 2537 O O . MET A 1 319 ? 14.114 12.527 -9.319 1.00 31.47 319 MET A O 1
ATOM 2541 N N . ASN A 1 320 ? 16.094 12.942 -10.309 1.00 27.80 320 ASN A N 1
ATOM 2542 C CA . ASN A 1 320 ? 15.773 12.750 -11.746 1.00 27.80 320 ASN A CA 1
ATOM 2543 C C . ASN A 1 320 ? 16.789 13.434 -12.694 1.00 27.80 320 ASN A C 1
ATOM 2545 O O . ASN A 1 320 ? 16.419 14.018 -13.711 1.00 27.80 320 ASN A O 1
ATOM 2549 N N . VAL A 1 321 ? 18.095 13.346 -12.406 1.00 29.59 321 VAL A N 1
ATOM 2550 C CA . VAL A 1 321 ? 19.140 13.774 -13.356 1.00 29.59 321 VAL A CA 1
ATOM 2551 C C . VAL A 1 321 ? 19.961 12.564 -13.800 1.00 29.59 321 VAL A C 1
ATOM 2553 O O . VAL A 1 321 ? 20.398 11.744 -12.999 1.00 29.59 321 VAL A O 1
ATOM 2556 N N . ASN A 1 322 ? 20.117 12.449 -15.116 1.00 27.06 322 ASN A N 1
ATOM 2557 C CA . ASN A 1 322 ? 20.768 11.375 -15.862 1.00 27.06 322 ASN A CA 1
ATOM 2558 C C . ASN A 1 322 ? 22.076 10.856 -15.197 1.00 27.06 322 ASN A C 1
ATOM 2560 O O . ASN A 1 322 ? 23.021 11.635 -15.031 1.00 27.06 322 ASN A O 1
ATOM 2564 N N . PRO A 1 323 ? 22.208 9.546 -14.893 1.00 28.66 323 PRO A N 1
ATOM 2565 C CA . PRO A 1 323 ? 23.358 8.984 -14.168 1.00 28.66 323 PRO A CA 1
ATOM 2566 C C . PRO A 1 323 ? 24.704 9.063 -14.913 1.00 28.66 323 PRO A C 1
ATOM 2568 O O . PRO A 1 323 ? 25.740 8.704 -14.355 1.00 28.66 323 PRO A O 1
ATOM 2571 N N . ARG A 1 324 ? 24.739 9.555 -16.161 1.00 28.14 324 ARG A N 1
ATOM 2572 C CA . ARG A 1 324 ? 25.990 9.768 -16.910 1.00 28.14 324 ARG A CA 1
ATOM 2573 C C . ARG A 1 324 ? 26.784 11.014 -16.493 1.00 28.14 324 ARG A C 1
ATOM 2575 O O . ARG A 1 324 ? 27.980 11.038 -16.761 1.00 28.14 324 ARG A O 1
ATOM 2582 N N . LEU A 1 325 ? 26.186 11.990 -15.801 1.00 33.97 325 LEU A N 1
ATOM 2583 C CA . LEU A 1 325 ? 26.917 13.156 -15.267 1.00 33.97 325 LEU A CA 1
ATOM 2584 C C . LEU A 1 325 ? 27.472 12.955 -13.842 1.00 33.97 325 LEU A C 1
ATOM 2586 O O . LEU A 1 325 ? 28.323 13.722 -13.405 1.00 33.97 325 LEU A O 1
ATOM 2590 N N . PHE A 1 326 ? 27.070 11.895 -13.135 1.00 30.44 326 PHE A N 1
ATOM 2591 C CA . PHE A 1 326 ? 27.436 11.666 -11.727 1.00 30.44 326 PHE A CA 1
ATOM 2592 C C . PHE A 1 326 ? 28.764 10.919 -11.508 1.00 30.44 326 PHE A C 1
ATOM 2594 O O . PHE A 1 326 ? 29.161 10.664 -10.373 1.00 30.44 326 PHE A O 1
ATOM 2601 N N . ARG A 1 327 ? 29.487 10.557 -12.578 1.00 24.80 327 ARG A N 1
ATOM 2602 C CA . ARG A 1 327 ? 30.733 9.774 -12.468 1.00 24.80 327 ARG A CA 1
ATOM 2603 C C . ARG A 1 327 ? 31.993 10.606 -12.195 1.00 24.80 327 ARG A C 1
ATOM 2605 O O . ARG A 1 327 ? 33.061 10.022 -12.064 1.00 24.80 327 ARG A O 1
ATOM 2612 N N . ILE A 1 328 ? 31.882 11.933 -12.099 1.00 28.80 328 ILE A N 1
ATOM 2613 C CA . ILE A 1 328 ? 33.037 12.839 -11.940 1.00 28.80 328 ILE A CA 1
ATOM 2614 C C . ILE A 1 328 ? 33.127 13.447 -10.523 1.00 28.80 328 ILE A C 1
ATOM 2616 O O . ILE A 1 328 ? 34.173 13.963 -10.149 1.00 28.80 328 ILE A O 1
ATOM 2620 N N . THR A 1 329 ? 32.104 13.314 -9.674 1.00 27.78 329 THR A N 1
ATOM 2621 C CA . THR A 1 329 ? 32.066 13.961 -8.343 1.00 27.78 329 THR A CA 1
ATOM 2622 C C . THR A 1 329 ? 32.401 13.055 -7.152 1.00 27.78 329 THR A C 1
ATOM 2624 O O . THR A 1 329 ? 32.467 13.546 -6.033 1.00 27.78 329 THR A O 1
ATOM 2627 N N . ASN A 1 330 ? 32.683 11.761 -7.357 1.00 26.12 330 ASN A N 1
ATOM 2628 C CA . ASN A 1 330 ? 32.945 10.808 -6.259 1.00 26.12 330 ASN A CA 1
ATOM 2629 C C . ASN A 1 330 ? 34.382 10.252 -6.190 1.00 26.12 330 ASN A C 1
ATOM 2631 O O . ASN A 1 330 ? 34.627 9.262 -5.505 1.00 26.12 330 ASN A O 1
ATOM 2635 N N . LEU A 1 331 ? 35.351 10.887 -6.857 1.00 26.06 331 LEU A N 1
ATOM 2636 C CA . LEU A 1 331 ? 36.765 10.477 -6.799 1.00 26.06 331 LEU A CA 1
ATOM 2637 C C . LEU A 1 331 ? 37.632 11.281 -5.809 1.00 26.06 331 LEU A C 1
ATOM 2639 O O . LEU A 1 331 ? 38.802 10.950 -5.651 1.00 26.06 331 LEU A O 1
ATOM 2643 N N . SER A 1 332 ? 37.095 12.276 -5.091 1.00 27.66 332 SER A N 1
ATOM 2644 C CA . SER A 1 332 ? 37.890 13.114 -4.168 1.00 27.66 332 SER A CA 1
ATOM 2645 C C . SER A 1 332 ? 37.694 12.842 -2.668 1.00 27.66 332 SER A C 1
ATOM 2647 O O . SER A 1 332 ? 38.369 13.476 -1.864 1.00 27.66 332 SER A O 1
ATOM 2649 N N . ARG A 1 333 ? 36.843 11.885 -2.259 1.00 31.17 333 ARG A N 1
ATOM 2650 C CA . ARG A 1 333 ? 36.609 11.560 -0.828 1.00 31.17 333 ARG A CA 1
ATOM 2651 C C . ARG A 1 333 ? 37.201 10.237 -0.322 1.00 31.17 333 ARG A C 1
ATOM 2653 O O . ARG A 1 333 ? 37.006 9.912 0.838 1.00 31.17 333 ARG A O 1
ATOM 2660 N N . TYR A 1 334 ? 37.960 9.499 -1.137 1.00 28.94 334 TYR A N 1
ATOM 2661 C CA . TYR A 1 334 ? 38.566 8.219 -0.716 1.00 28.94 334 TYR A CA 1
ATOM 2662 C C . TYR A 1 334 ? 40.094 8.124 -0.878 1.00 28.94 334 TYR A C 1
ATOM 2664 O O . TYR A 1 334 ? 40.646 7.033 -0.793 1.00 28.94 334 TYR A O 1
ATOM 2672 N N . SER A 1 335 ? 40.803 9.242 -1.080 1.00 28.56 335 SER A N 1
ATOM 2673 C CA . SER A 1 335 ? 42.245 9.213 -1.395 1.00 28.56 335 SER A CA 1
ATOM 2674 C C . SER A 1 335 ? 43.184 9.832 -0.346 1.00 28.56 335 SER A C 1
ATOM 2676 O O . SER A 1 335 ? 44.389 9.806 -0.580 1.00 28.56 335 SER A O 1
ATOM 2678 N N . LEU A 1 336 ? 42.710 10.384 0.780 1.00 27.28 336 LEU A N 1
ATOM 2679 C CA . LEU A 1 336 ? 43.589 11.184 1.660 1.00 27.28 336 LEU A CA 1
ATOM 2680 C C . LEU A 1 336 ? 43.556 10.881 3.170 1.00 27.28 336 LEU A C 1
ATOM 2682 O O . LEU A 1 336 ? 44.335 11.482 3.895 1.00 27.28 336 LEU A O 1
ATOM 2686 N N . GLU A 1 337 ? 42.789 9.894 3.647 1.00 27.95 337 GLU A N 1
ATOM 2687 C CA . GLU A 1 337 ? 42.755 9.533 5.086 1.00 27.95 337 GLU A CA 1
ATOM 2688 C C . GLU A 1 337 ? 43.159 8.080 5.402 1.00 27.95 337 GLU A C 1
ATOM 2690 O O . GLU A 1 337 ? 42.794 7.523 6.429 1.00 27.95 337 GLU A O 1
ATOM 2695 N N . SER A 1 338 ? 43.952 7.426 4.548 1.00 27.38 338 SER A N 1
ATOM 2696 C CA . SER A 1 338 ? 44.449 6.063 4.838 1.00 27.38 338 SER A CA 1
ATOM 2697 C C . SER A 1 338 ? 45.914 5.824 4.453 1.00 27.38 338 SER A C 1
ATOM 2699 O O . SER A 1 338 ? 46.277 4.748 3.986 1.00 27.38 338 SER A O 1
ATOM 2701 N N . GLN A 1 339 ? 46.786 6.816 4.681 1.00 27.08 339 GLN A N 1
ATOM 2702 C CA . GLN A 1 339 ? 48.244 6.646 4.540 1.00 27.08 339 GLN A CA 1
ATOM 2703 C C . GLN A 1 339 ? 49.075 6.859 5.813 1.00 27.08 339 GLN A C 1
ATOM 2705 O O . GLN A 1 339 ? 50.297 6.758 5.753 1.00 27.08 339 GLN A O 1
ATOM 2710 N N . GLN A 1 340 ? 48.468 7.029 6.987 1.00 30.09 340 GLN A N 1
ATOM 2711 C CA . GLN A 1 340 ? 49.218 7.013 8.245 1.00 30.09 340 GLN A CA 1
ATOM 2712 C C . GLN A 1 340 ? 48.416 6.327 9.346 1.00 30.09 340 GLN A C 1
ATOM 2714 O O . GLN A 1 340 ? 47.697 6.984 10.082 1.00 30.09 340 GLN A O 1
ATOM 2719 N N . GLN A 1 341 ? 48.547 5.002 9.447 1.00 26.12 341 GLN A N 1
ATOM 2720 C CA . GLN A 1 341 ? 48.822 4.279 10.697 1.00 26.12 341 GLN A CA 1
ATOM 2721 C C . GLN A 1 341 ? 48.647 2.762 10.513 1.00 26.12 341 GLN A C 1
ATOM 2723 O O . GLN A 1 341 ? 47.774 2.292 9.793 1.00 26.12 341 GLN A O 1
ATOM 2728 N N . LEU A 1 342 ? 49.494 2.029 11.239 1.00 25.95 342 LEU A N 1
ATOM 2729 C CA . LEU A 1 342 ? 49.504 0.581 11.471 1.00 25.95 342 LEU A CA 1
ATOM 2730 C C . LEU A 1 342 ? 50.065 -0.323 10.365 1.00 25.95 342 LEU A C 1
ATOM 2732 O O . LEU A 1 342 ? 49.383 -1.056 9.653 1.00 25.95 342 LEU A O 1
ATOM 2736 N N . HIS A 1 343 ? 51.397 -0.394 10.397 1.00 27.06 343 HIS A N 1
ATOM 2737 C CA . HIS A 1 343 ? 52.096 -1.666 10.297 1.00 27.06 343 HIS A CA 1
ATOM 2738 C C . HIS A 1 343 ? 51.563 -2.696 11.316 1.00 27.06 343 HIS A C 1
ATOM 2740 O O . HIS A 1 343 ? 51.385 -2.408 12.498 1.00 27.06 343 HIS A O 1
ATOM 2746 N N . SER A 1 344 ? 51.509 -3.937 10.834 1.00 27.89 344 SER A N 1
ATOM 2747 C CA . SER A 1 344 ? 51.566 -5.215 11.555 1.00 27.89 344 SER A CA 1
ATOM 2748 C C . SER A 1 344 ? 50.263 -6.023 11.654 1.00 27.89 344 SER A C 1
ATOM 2750 O O . SER A 1 344 ? 49.203 -5.531 12.010 1.00 27.89 344 SER A O 1
ATOM 2752 N N . HIS A 1 345 ? 50.460 -7.319 11.396 1.00 28.39 345 HIS A N 1
ATOM 2753 C CA . HIS A 1 345 ? 49.597 -8.487 11.595 1.00 28.39 345 HIS A CA 1
ATOM 2754 C C . HIS A 1 345 ? 48.827 -9.032 10.376 1.00 28.39 345 HIS A C 1
ATOM 2756 O O . HIS A 1 345 ? 47.809 -8.536 9.911 1.00 28.39 345 HIS A O 1
ATOM 2762 N N . ARG A 1 346 ? 49.400 -10.136 9.871 1.00 31.36 346 ARG A N 1
ATOM 2763 C CA . ARG A 1 346 ? 48.946 -11.039 8.807 1.00 31.36 346 ARG A CA 1
ATOM 2764 C C . ARG A 1 346 ? 47.792 -11.931 9.292 1.00 31.36 346 ARG A C 1
ATOM 2766 O O . ARG A 1 346 ? 47.967 -12.526 10.352 1.00 31.36 346 ARG A O 1
ATOM 2773 N N . ARG A 1 347 ? 46.754 -12.167 8.460 1.00 28.75 347 ARG A N 1
ATOM 2774 C CA . ARG A 1 347 ? 46.128 -13.483 8.091 1.00 28.75 347 ARG A CA 1
ATOM 2775 C C . ARG A 1 347 ? 44.778 -13.314 7.332 1.00 28.75 347 ARG A C 1
ATOM 2777 O O . ARG A 1 347 ? 44.318 -12.185 7.233 1.00 28.75 347 ARG A O 1
ATOM 2784 N N . PRO A 1 348 ? 44.246 -14.357 6.641 1.00 39.47 348 PRO A N 1
ATOM 2785 C CA . PRO A 1 348 ? 44.064 -14.304 5.185 1.00 39.47 348 PRO A CA 1
ATOM 2786 C C . PRO A 1 348 ? 42.639 -14.028 4.674 1.00 39.47 348 PRO A C 1
ATOM 2788 O O . PRO A 1 348 ? 41.631 -14.264 5.331 1.00 39.47 348 PRO A O 1
ATOM 2791 N N . TYR A 1 349 ? 42.612 -13.583 3.418 1.00 34.38 349 TYR A N 1
ATOM 2792 C CA . TYR A 1 349 ? 41.458 -13.208 2.613 1.00 34.38 349 TYR A CA 1
ATOM 2793 C C . TYR A 1 349 ? 40.804 -14.416 1.924 1.00 34.38 349 TYR A C 1
ATOM 2795 O O . TYR A 1 349 ? 41.416 -15.030 1.055 1.00 34.38 349 TYR A O 1
ATOM 2803 N N . VAL A 1 350 ? 39.532 -14.686 2.236 1.00 33.53 350 VAL A N 1
ATOM 2804 C CA . VAL A 1 350 ? 38.615 -15.458 1.362 1.00 33.53 350 VAL A CA 1
ATOM 2805 C C . VAL A 1 350 ? 37.282 -14.714 1.134 1.00 33.53 350 VAL A C 1
ATOM 2807 O O . VAL A 1 350 ? 36.649 -14.892 0.100 1.00 33.53 350 VAL A O 1
ATOM 2810 N N . LEU A 1 351 ? 36.895 -13.766 2.002 1.00 32.81 351 LEU A N 1
ATOM 2811 C CA . LEU A 1 351 ? 35.640 -13.001 1.860 1.00 32.81 351 LEU A CA 1
ATOM 2812 C C . LEU A 1 351 ? 35.681 -11.823 0.859 1.00 32.81 351 LEU A C 1
ATOM 2814 O O . LEU A 1 351 ? 34.633 -11.336 0.443 1.00 32.81 351 LEU A O 1
ATOM 2818 N N . SER A 1 352 ? 36.864 -11.362 0.443 1.00 30.86 352 SER A N 1
ATOM 2819 C CA . SER A 1 352 ? 37.004 -10.172 -0.424 1.00 30.86 352 SER A CA 1
ATOM 2820 C C . SER A 1 352 ? 36.574 -10.422 -1.880 1.00 30.86 352 SER A C 1
ATOM 2822 O O . SER A 1 352 ? 35.985 -9.549 -2.518 1.00 30.86 352 SER A O 1
ATOM 2824 N N . ALA A 1 353 ? 36.774 -11.639 -2.397 1.00 30.30 353 ALA A N 1
ATOM 2825 C CA . ALA A 1 353 ? 36.493 -11.953 -3.800 1.00 30.30 353 ALA A CA 1
ATOM 2826 C C . ALA A 1 353 ? 34.986 -12.019 -4.122 1.00 30.30 353 ALA A C 1
ATOM 2828 O O . ALA A 1 353 ? 34.574 -11.654 -5.222 1.00 30.30 353 ALA A O 1
ATOM 2829 N N . ILE A 1 354 ? 34.152 -12.415 -3.155 1.00 35.25 354 ILE A N 1
ATOM 2830 C CA . ILE A 1 354 ? 32.691 -12.498 -3.331 1.00 35.25 354 ILE A CA 1
ATOM 2831 C C . ILE A 1 354 ? 32.056 -11.097 -3.259 1.00 35.25 354 ILE A C 1
ATOM 2833 O O . ILE A 1 354 ? 31.127 -10.792 -4.007 1.00 35.25 354 ILE A O 1
ATOM 2837 N N . LEU A 1 355 ? 32.616 -10.198 -2.441 1.00 34.12 355 LEU A N 1
ATOM 2838 C CA . LEU A 1 355 ? 32.109 -8.832 -2.269 1.00 34.12 355 LEU A CA 1
ATOM 2839 C C . LEU A 1 355 ? 32.337 -7.929 -3.498 1.00 34.12 355 LEU A C 1
ATOM 2841 O O . LEU A 1 355 ? 31.578 -6.985 -3.723 1.00 34.12 355 LEU A O 1
ATOM 2845 N N . ILE A 1 356 ? 33.365 -8.215 -4.305 1.00 35.38 356 ILE A N 1
ATOM 2846 C CA . ILE A 1 356 ? 33.694 -7.449 -5.520 1.00 35.38 356 ILE A CA 1
ATOM 2847 C C . ILE A 1 356 ? 32.811 -7.876 -6.708 1.00 35.38 356 ILE A C 1
ATOM 2849 O O . ILE A 1 356 ? 32.446 -7.036 -7.532 1.00 35.38 356 ILE A O 1
ATOM 2853 N N . ALA A 1 357 ? 32.386 -9.143 -6.769 1.00 33.50 357 ALA A N 1
ATOM 2854 C CA . ALA A 1 357 ? 31.527 -9.648 -7.843 1.00 33.50 357 ALA A CA 1
ATOM 2855 C C . ALA A 1 357 ? 30.085 -9.103 -7.777 1.00 33.50 357 ALA A C 1
ATOM 2857 O O . ALA A 1 357 ? 29.463 -8.888 -8.816 1.00 33.50 357 ALA A O 1
ATOM 2858 N N . MET A 1 358 ? 29.563 -8.806 -6.579 1.00 35.47 358 MET A N 1
ATOM 2859 C CA . MET A 1 358 ? 28.183 -8.316 -6.413 1.00 35.47 358 MET A CA 1
ATOM 2860 C C . MET A 1 358 ? 28.014 -6.804 -6.656 1.00 35.47 358 MET A C 1
ATOM 2862 O O . MET A 1 358 ? 26.889 -6.344 -6.830 1.00 35.47 358 MET A O 1
ATOM 2866 N N . LYS A 1 359 ? 29.100 -6.017 -6.711 1.00 32.69 359 LYS A N 1
ATOM 2867 C CA . LYS A 1 359 ? 29.039 -4.550 -6.895 1.00 32.69 359 LYS A CA 1
ATOM 2868 C C . LYS A 1 359 ? 29.128 -4.066 -8.354 1.00 32.69 359 LYS A C 1
ATOM 2870 O O . LYS A 1 359 ? 28.904 -2.885 -8.595 1.00 32.69 359 LYS A O 1
ATOM 2875 N N . ASN A 1 360 ? 29.411 -4.938 -9.328 1.00 34.84 360 ASN A N 1
ATOM 2876 C CA . ASN A 1 360 ? 29.731 -4.539 -10.713 1.00 34.84 360 ASN A CA 1
ATOM 2877 C C . ASN A 1 360 ? 28.716 -4.968 -11.799 1.00 34.84 360 ASN A C 1
ATOM 2879 O O . ASN A 1 360 ? 29.063 -5.033 -12.975 1.00 34.84 360 ASN A O 1
ATOM 2883 N N . THR A 1 361 ? 27.444 -5.195 -11.464 1.00 34.47 361 THR A N 1
ATOM 2884 C CA . THR A 1 361 ? 26.378 -5.537 -12.439 1.00 34.47 361 THR A CA 1
ATOM 2885 C C . THR A 1 361 ? 25.496 -4.354 -12.862 1.00 34.47 361 THR A C 1
ATOM 2887 O O . THR A 1 361 ? 24.346 -4.528 -13.252 1.00 34.47 361 THR A O 1
ATOM 2890 N N . ALA A 1 362 ? 26.037 -3.133 -12.869 1.00 32.91 362 ALA A N 1
ATOM 2891 C CA . ALA A 1 362 ? 25.369 -1.951 -13.424 1.00 32.91 362 ALA A CA 1
ATOM 2892 C C . ALA A 1 362 ? 26.223 -1.324 -14.537 1.00 32.91 362 ALA A C 1
ATOM 2894 O O . ALA A 1 362 ? 26.851 -0.282 -14.358 1.00 32.91 362 ALA A O 1
ATOM 2895 N N . GLY A 1 363 ? 26.292 -1.984 -15.698 1.00 35.66 363 GLY A N 1
ATOM 2896 C CA . GLY A 1 363 ? 27.129 -1.489 -16.792 1.00 35.66 363 GLY A CA 1
ATOM 2897 C C . GLY A 1 363 ? 27.131 -2.291 -18.089 1.00 35.66 363 GLY A C 1
ATOM 2898 O O . GLY A 1 363 ? 28.183 -2.385 -18.703 1.00 35.66 363 GLY A O 1
ATOM 2899 N N . MET A 1 364 ? 26.005 -2.849 -18.545 1.00 30.39 364 MET A N 1
ATOM 2900 C CA . MET A 1 364 ? 25.897 -3.341 -19.928 1.00 30.39 364 MET A CA 1
ATOM 2901 C C . MET A 1 364 ? 24.541 -2.953 -20.529 1.00 30.39 364 MET A C 1
ATOM 2903 O O . MET A 1 364 ? 23.505 -3.516 -20.190 1.00 30.39 364 MET A O 1
ATOM 2907 N N . ARG A 1 365 ? 24.545 -1.968 -21.435 1.00 32.28 365 ARG A N 1
ATOM 2908 C CA . ARG A 1 365 ? 23.464 -1.726 -22.400 1.00 32.28 365 ARG A CA 1
ATOM 2909 C C . ARG A 1 365 ? 24.057 -1.689 -23.808 1.00 32.28 365 ARG A C 1
ATOM 2911 O O . ARG A 1 365 ? 25.102 -1.078 -24.012 1.00 32.28 365 ARG A O 1
ATOM 2918 N N . ASN A 1 366 ? 23.283 -2.263 -24.731 1.00 33.84 366 ASN A N 1
ATOM 2919 C CA . ASN A 1 366 ? 23.370 -2.267 -26.196 1.00 33.84 366 ASN A CA 1
ATOM 2920 C C . ASN A 1 366 ? 24.120 -3.434 -26.855 1.00 33.84 366 ASN A C 1
ATOM 2922 O O . ASN A 1 366 ? 25.221 -3.272 -27.367 1.00 33.84 366 ASN A O 1
ATOM 2926 N N . LEU A 1 367 ? 23.417 -4.560 -27.004 1.00 28.42 367 LEU A N 1
ATOM 2927 C CA . LEU A 1 367 ? 23.544 -5.419 -28.184 1.00 28.42 367 LEU A CA 1
ATOM 2928 C C . LEU A 1 367 ? 22.152 -5.561 -28.819 1.00 28.42 367 LEU A C 1
ATOM 2930 O O . LEU A 1 367 ? 21.262 -6.201 -28.268 1.00 28.42 367 LEU A O 1
ATOM 2934 N N . ARG A 1 368 ? 21.951 -4.890 -29.961 1.00 30.19 368 ARG A N 1
ATOM 2935 C CA . ARG A 1 368 ? 20.792 -5.088 -30.845 1.00 30.19 368 ARG A CA 1
ATOM 2936 C C . ARG A 1 368 ? 20.954 -6.447 -31.528 1.00 30.19 368 ARG A C 1
ATOM 2938 O O . ARG A 1 368 ? 21.883 -6.614 -32.312 1.00 30.19 368 ARG A O 1
ATOM 2945 N N . MET A 1 369 ? 20.043 -7.382 -31.281 1.00 28.23 369 MET A N 1
ATOM 2946 C CA . MET A 1 369 ? 19.934 -8.611 -32.072 1.00 28.23 369 MET A CA 1
ATOM 2947 C C . MET A 1 369 ? 19.046 -8.338 -33.294 1.00 28.23 369 MET A C 1
ATOM 2949 O O . MET A 1 369 ? 17.892 -7.941 -33.147 1.00 28.23 369 MET A O 1
ATOM 2953 N N . ARG A 1 370 ? 19.595 -8.506 -34.504 1.00 26.75 370 ARG A N 1
ATOM 2954 C CA . ARG A 1 370 ? 18.815 -8.601 -35.752 1.00 26.75 370 ARG A CA 1
ATOM 2955 C C . ARG A 1 370 ? 18.360 -10.057 -35.941 1.00 26.75 370 ARG A C 1
ATOM 2957 O O . ARG A 1 370 ? 19.160 -10.948 -35.657 1.00 26.75 370 ARG A O 1
ATOM 2964 N N . PRO A 1 371 ? 17.151 -10.324 -36.463 1.00 30.03 371 PRO A N 1
ATOM 2965 C CA . PRO A 1 371 ? 16.735 -11.684 -36.778 1.00 30.03 371 PRO A CA 1
ATOM 2966 C C . PRO A 1 371 ? 17.396 -12.128 -38.091 1.00 30.03 371 PRO A C 1
ATOM 2968 O O . PRO A 1 371 ? 17.294 -11.439 -39.107 1.00 30.03 371 PRO A O 1
ATOM 2971 N N . VAL A 1 372 ? 18.087 -13.269 -38.079 1.00 29.36 372 VAL A N 1
ATOM 2972 C CA . VAL A 1 372 ? 18.623 -13.901 -39.294 1.00 29.36 372 VAL A CA 1
ATOM 2973 C C . VAL A 1 372 ? 17.711 -15.062 -39.676 1.00 29.36 372 VAL A C 1
ATOM 2975 O O . VAL A 1 372 ? 17.655 -16.079 -38.993 1.00 29.36 372 VAL A O 1
ATOM 2978 N N . ILE A 1 373 ? 16.996 -14.881 -40.784 1.00 33.19 373 ILE A N 1
ATOM 2979 C CA . ILE A 1 373 ? 16.282 -15.925 -41.525 1.00 33.19 373 ILE A CA 1
ATOM 2980 C C . ILE A 1 373 ? 17.334 -16.740 -42.302 1.00 33.19 373 ILE A C 1
ATOM 2982 O O . ILE A 1 373 ? 18.156 -16.125 -42.990 1.00 33.19 373 ILE A O 1
ATOM 2986 N N . PRO A 1 374 ? 17.343 -18.086 -42.266 1.00 29.69 374 PRO A N 1
ATOM 2987 C CA . PRO A 1 374 ? 18.282 -18.855 -43.071 1.00 29.69 374 PRO A CA 1
ATOM 2988 C C . PRO A 1 374 ? 17.818 -18.880 -44.536 1.00 29.69 374 PRO A C 1
ATOM 2990 O O . PRO A 1 374 ? 16.802 -19.482 -44.877 1.00 29.69 374 PRO A O 1
ATOM 2993 N N . ARG A 1 375 ? 18.577 -18.228 -45.426 1.00 29.31 375 ARG A N 1
ATOM 2994 C CA . ARG A 1 375 ? 18.492 -18.439 -46.880 1.00 29.31 375 ARG A CA 1
ATOM 2995 C C . ARG A 1 375 ? 19.527 -19.486 -47.294 1.00 29.31 375 ARG A C 1
ATOM 2997 O O . ARG A 1 375 ? 20.722 -19.211 -47.276 1.00 29.31 375 ARG A O 1
ATOM 3004 N N . CYS A 1 376 ? 19.063 -20.658 -47.721 1.00 30.27 376 CYS A N 1
ATOM 3005 C CA . CYS A 1 376 ? 19.839 -21.579 -48.550 1.00 30.27 376 CYS A CA 1
ATOM 3006 C C . CYS A 1 376 ? 20.085 -20.961 -49.932 1.00 30.27 376 CYS A C 1
ATOM 3008 O O . CYS A 1 376 ? 19.139 -20.448 -50.528 1.00 30.27 376 CYS A O 1
ATOM 3010 N N . ARG A 1 377 ? 21.313 -21.068 -50.458 1.00 29.44 377 ARG A N 1
ATOM 3011 C CA . ARG A 1 377 ? 21.652 -21.098 -51.898 1.00 29.44 377 ARG A CA 1
ATOM 3012 C C . ARG A 1 377 ? 23.114 -21.565 -52.089 1.00 29.44 377 ARG A C 1
ATOM 3014 O O . ARG A 1 377 ? 23.851 -21.593 -51.107 1.00 29.44 377 ARG A O 1
ATOM 3021 N N . PRO A 1 378 ? 23.499 -22.054 -53.283 1.00 33.72 378 PRO A N 1
ATOM 3022 C CA . PRO A 1 378 ? 24.216 -23.314 -53.443 1.00 33.72 378 PRO A CA 1
ATOM 3023 C C . PRO A 1 378 ? 25.713 -23.147 -53.720 1.00 33.72 378 PRO A C 1
ATOM 3025 O O . PRO A 1 378 ? 26.174 -22.101 -54.170 1.00 33.72 378 PRO A O 1
ATOM 3028 N N . ALA A 1 379 ? 26.452 -24.229 -53.479 1.00 30.36 379 ALA A N 1
ATOM 3029 C CA . ALA A 1 379 ? 27.864 -24.367 -53.799 1.00 30.36 379 ALA A CA 1
ATOM 3030 C C . ALA A 1 379 ? 28.106 -24.345 -55.318 1.00 30.36 379 ALA A C 1
ATOM 3032 O O . ALA A 1 379 ? 27.442 -25.059 -56.070 1.00 30.36 379 ALA A O 1
ATOM 3033 N N . GLN A 1 380 ? 29.107 -23.579 -55.752 1.00 33.12 380 GLN A N 1
ATOM 3034 C CA . GLN A 1 380 ? 29.742 -23.740 -57.055 1.00 33.12 380 GLN A CA 1
ATOM 3035 C C . GLN A 1 380 ? 31.224 -24.053 -56.853 1.00 33.12 380 GLN A C 1
ATOM 3037 O O . GLN A 1 380 ? 31.966 -23.308 -56.216 1.00 33.12 380 GLN A O 1
ATOM 3042 N N . HIS A 1 381 ? 31.602 -25.211 -57.387 1.00 31.84 381 HIS A N 1
ATOM 3043 C CA . HIS A 1 381 ? 32.960 -25.692 -57.578 1.00 31.84 381 HIS A CA 1
ATOM 3044 C C . HIS A 1 381 ? 33.785 -24.714 -58.415 1.00 31.84 381 HIS A C 1
ATOM 3046 O O . HIS A 1 381 ? 33.324 -24.281 -59.467 1.00 31.84 381 HIS A O 1
ATOM 3052 N N . LEU A 1 382 ? 35.048 -24.511 -58.038 1.00 31.31 382 LEU A N 1
ATOM 3053 C CA . LEU A 1 382 ? 36.114 -24.191 -58.985 1.00 31.31 382 LEU A CA 1
ATOM 3054 C C . LEU A 1 382 ? 37.410 -24.876 -58.540 1.00 31.31 382 LEU A C 1
ATOM 3056 O O . LEU A 1 382 ? 37.910 -24.678 -57.436 1.00 31.31 382 LEU A O 1
ATOM 3060 N N . PHE A 1 383 ? 37.881 -25.748 -59.426 1.00 30.16 383 PHE A N 1
ATOM 3061 C CA . PHE A 1 383 ? 39.114 -26.516 -59.351 1.00 30.16 383 PHE A CA 1
ATOM 3062 C C . PHE A 1 383 ? 40.338 -25.596 -59.436 1.00 30.16 383 PHE A C 1
ATOM 3064 O O . PHE A 1 383 ? 40.431 -24.783 -60.354 1.00 30.16 383 PHE A O 1
ATOM 3071 N N . GLN A 1 384 ? 41.321 -25.795 -58.555 1.00 33.75 384 GLN A N 1
ATOM 3072 C CA . GLN A 1 384 ? 42.706 -25.383 -58.791 1.00 33.75 384 GLN A CA 1
ATOM 3073 C C . GLN A 1 384 ? 43.653 -26.531 -58.419 1.00 33.75 384 GLN A C 1
ATOM 3075 O O . GLN A 1 384 ? 43.552 -27.132 -57.351 1.00 33.75 384 GLN A O 1
ATOM 3080 N N . HIS A 1 385 ? 44.531 -26.863 -59.364 1.00 31.81 385 HIS A N 1
ATOM 3081 C CA . HIS A 1 385 ? 45.546 -27.911 -59.288 1.00 31.81 385 HIS A CA 1
ATOM 3082 C C . HIS A 1 385 ? 46.608 -27.626 -58.211 1.00 31.81 385 HIS A C 1
ATOM 3084 O O . HIS A 1 385 ? 47.078 -26.492 -58.131 1.00 31.81 385 HIS A O 1
ATOM 3090 N N . PRO A 1 386 ? 47.102 -28.645 -57.482 1.00 36.47 386 PRO A N 1
ATOM 3091 C CA . PRO A 1 386 ? 48.348 -28.538 -56.739 1.00 36.47 386 PRO A CA 1
ATOM 3092 C C . PRO A 1 386 ? 49.502 -29.205 -57.504 1.00 36.47 386 PRO A C 1
ATOM 3094 O O . PRO A 1 386 ? 49.469 -30.394 -57.828 1.00 36.47 386 P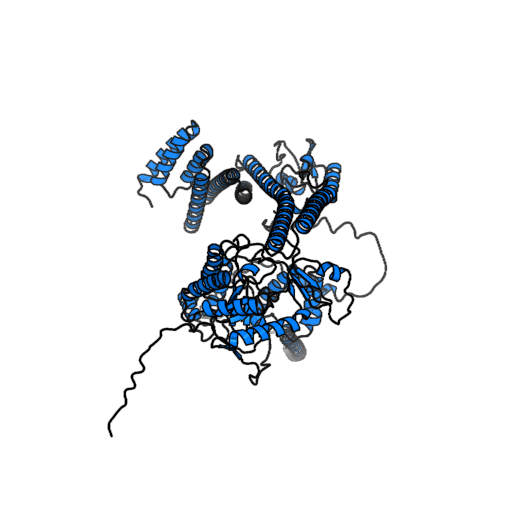RO A O 1
ATOM 3097 N N . THR A 1 387 ? 50.558 -28.440 -57.766 1.00 34.12 387 THR A N 1
ATOM 3098 C CA . THR A 1 387 ? 51.860 -28.956 -58.200 1.00 34.12 387 THR A CA 1
ATOM 3099 C C . THR A 1 387 ? 52.582 -29.629 -57.033 1.00 34.12 387 THR A C 1
ATOM 3101 O O . THR A 1 387 ? 52.755 -29.049 -55.962 1.00 34.12 387 THR A O 1
ATOM 3104 N N . ARG A 1 388 ? 53.018 -30.869 -57.275 1.00 32.88 388 ARG A N 1
ATOM 3105 C CA . ARG A 1 388 ? 53.905 -31.678 -56.430 1.00 32.88 388 ARG A CA 1
ATOM 3106 C C . ARG A 1 388 ? 55.234 -30.965 -56.152 1.00 32.88 388 ARG A C 1
ATOM 3108 O O . ARG A 1 388 ? 55.967 -30.679 -57.089 1.00 32.88 388 ARG A O 1
ATOM 3115 N N . HIS A 1 389 ? 55.622 -30.906 -54.881 1.00 34.69 389 HIS A N 1
ATOM 3116 C CA . HIS A 1 389 ? 56.999 -31.183 -54.474 1.00 34.69 389 HIS A CA 1
ATOM 3117 C C . HIS A 1 389 ? 56.970 -32.172 -53.307 1.00 34.69 389 HIS A C 1
ATOM 3119 O O . HIS A 1 389 ? 56.340 -31.930 -52.282 1.00 34.69 389 HIS A O 1
ATOM 3125 N N . ALA A 1 390 ? 57.614 -33.319 -53.512 1.00 36.56 390 ALA A N 1
ATOM 3126 C CA . ALA A 1 390 ? 57.843 -34.338 -52.504 1.00 36.56 390 ALA A CA 1
ATOM 3127 C C . ALA A 1 390 ? 59.313 -34.273 -52.090 1.00 36.56 390 ALA A C 1
ATOM 3129 O O . ALA A 1 390 ? 60.186 -34.425 -52.941 1.00 36.56 390 ALA A O 1
ATOM 3130 N N . THR A 1 391 ? 59.572 -34.109 -50.796 1.00 39.06 391 THR A N 1
ATOM 3131 C CA . THR A 1 391 ? 60.840 -34.498 -50.171 1.00 39.06 391 THR A CA 1
ATOM 3132 C C . THR A 1 391 ? 60.553 -35.041 -48.774 1.00 39.06 391 THR A C 1
ATOM 3134 O O . THR A 1 391 ? 60.192 -34.297 -47.868 1.00 39.06 391 THR A O 1
ATOM 3137 N N . ASN A 1 392 ? 60.674 -36.363 -48.658 1.00 45.53 392 ASN A N 1
ATOM 3138 C CA . ASN A 1 392 ? 61.178 -37.138 -47.522 1.00 45.53 392 ASN A CA 1
ATOM 3139 C C . ASN A 1 392 ? 60.893 -36.601 -46.108 1.00 45.53 392 ASN A C 1
ATOM 3141 O O . ASN A 1 392 ? 61.716 -35.907 -45.520 1.00 45.53 392 ASN A O 1
ATOM 3145 N N . ALA A 1 393 ? 59.773 -37.034 -45.523 1.00 42.44 393 ALA A N 1
ATOM 3146 C CA . ALA A 1 393 ? 59.546 -36.988 -44.075 1.00 42.44 393 ALA A CA 1
ATOM 3147 C C . ALA A 1 393 ? 58.569 -38.096 -43.627 1.00 42.44 393 ALA A C 1
ATOM 3149 O O . ALA A 1 393 ? 57.586 -37.836 -42.938 1.00 42.44 393 ALA A O 1
ATOM 3150 N N . THR A 1 394 ? 58.781 -39.342 -44.060 1.00 48.66 394 THR A N 1
ATOM 3151 C CA . THR A 1 394 ? 57.819 -40.442 -43.839 1.00 48.66 394 THR A CA 1
ATOM 3152 C C . THR A 1 394 ? 58.074 -41.327 -42.619 1.00 48.66 394 THR A C 1
ATOM 3154 O O . THR A 1 394 ? 57.270 -42.216 -42.375 1.00 48.66 394 THR A O 1
ATOM 3157 N N . GLU A 1 395 ? 59.068 -41.051 -41.770 1.00 47.44 395 GLU A N 1
ATOM 3158 C CA . GLU A 1 395 ? 59.251 -41.825 -40.521 1.00 47.44 395 GLU A CA 1
ATOM 3159 C C . GLU A 1 395 ? 59.052 -41.008 -39.230 1.00 47.44 395 GLU A C 1
ATOM 3161 O O . GLU A 1 395 ? 58.685 -41.566 -38.199 1.00 47.44 395 GLU A O 1
ATOM 3166 N N . ALA A 1 396 ? 59.131 -39.672 -39.280 1.00 44.53 396 ALA A N 1
ATOM 3167 C CA . ALA A 1 396 ? 58.868 -38.812 -38.115 1.00 44.53 396 ALA A CA 1
ATOM 3168 C C . ALA A 1 396 ? 57.378 -38.442 -37.935 1.00 44.53 396 ALA A C 1
ATOM 3170 O O . ALA A 1 396 ? 56.942 -38.081 -36.840 1.00 44.53 396 ALA A O 1
ATOM 3171 N N . ALA A 1 397 ? 56.563 -38.539 -38.990 1.00 46.00 397 ALA A N 1
ATOM 3172 C CA . ALA A 1 397 ? 55.150 -38.157 -38.941 1.00 46.00 397 ALA A CA 1
ATOM 3173 C C . ALA A 1 397 ? 54.257 -39.245 -38.305 1.00 46.00 397 ALA A C 1
ATOM 3175 O O . ALA A 1 397 ? 53.327 -38.920 -37.568 1.00 46.00 397 ALA A O 1
ATOM 3176 N N . ALA A 1 398 ? 54.573 -40.531 -38.494 1.00 44.12 398 ALA A N 1
ATOM 3177 C CA . ALA A 1 398 ? 53.794 -41.639 -37.929 1.00 44.12 398 ALA A CA 1
ATOM 3178 C C . ALA A 1 398 ? 53.953 -41.767 -36.396 1.00 44.12 398 ALA A C 1
ATOM 3180 O O . ALA A 1 398 ? 52.981 -42.022 -35.681 1.00 44.12 398 ALA A O 1
ATOM 3181 N N . ALA A 1 399 ? 55.147 -41.487 -35.860 1.00 46.44 399 ALA A N 1
ATOM 3182 C CA . ALA A 1 399 ? 55.384 -41.449 -34.413 1.00 46.44 399 ALA A CA 1
ATOM 3183 C C . ALA A 1 399 ? 54.680 -40.250 -33.737 1.00 46.44 399 ALA A C 1
ATOM 3185 O O . ALA A 1 399 ? 54.180 -40.353 -32.614 1.00 46.44 399 ALA A O 1
ATOM 3186 N N . THR A 1 400 ? 54.561 -39.126 -34.452 1.00 46.97 400 THR A N 1
ATOM 3187 C CA . THR A 1 400 ? 53.966 -37.889 -33.923 1.00 46.97 400 THR A CA 1
ATOM 3188 C C . THR A 1 400 ? 52.434 -37.929 -33.917 1.00 46.97 400 THR A C 1
ATOM 3190 O O . THR A 1 400 ? 51.812 -37.440 -32.973 1.00 46.97 400 THR A O 1
ATOM 3193 N N . VAL A 1 401 ? 51.805 -38.582 -34.903 1.00 48.69 401 VAL A N 1
ATOM 3194 C CA . VAL A 1 401 ? 50.340 -38.781 -34.960 1.00 48.69 401 VAL A CA 1
ATOM 3195 C C . VAL A 1 401 ? 49.853 -39.771 -33.889 1.00 48.69 401 VAL A C 1
ATOM 3197 O O . VAL A 1 401 ? 48.773 -39.602 -33.318 1.00 48.69 401 VAL A O 1
ATOM 3200 N N . THR A 1 402 ? 50.683 -40.752 -33.524 1.00 46.59 402 THR A N 1
ATOM 3201 C CA . THR A 1 402 ? 50.363 -41.702 -32.446 1.00 46.59 402 THR A CA 1
ATOM 3202 C C . THR A 1 402 ? 50.526 -41.052 -31.060 1.00 46.59 402 THR A C 1
ATOM 3204 O O . THR A 1 402 ? 49.669 -41.213 -30.192 1.00 46.59 402 THR A O 1
ATOM 3207 N N . ALA A 1 403 ? 51.545 -40.204 -30.862 1.00 47.28 403 ALA A N 1
ATOM 3208 C CA . ALA A 1 403 ? 51.756 -39.470 -29.606 1.00 47.28 403 ALA A CA 1
ATOM 3209 C C . ALA A 1 403 ? 50.772 -38.298 -29.381 1.00 47.28 403 ALA A C 1
ATOM 3211 O O . ALA A 1 403 ? 50.433 -37.978 -28.236 1.00 47.28 403 ALA A O 1
ATOM 3212 N N . THR A 1 404 ? 50.270 -37.666 -30.448 1.00 47.69 404 THR A N 1
ATOM 3213 C CA . THR A 1 404 ? 49.263 -36.591 -30.346 1.00 47.69 404 THR A CA 1
ATOM 3214 C C . THR A 1 404 ? 47.858 -37.119 -30.057 1.00 47.69 404 THR A C 1
ATOM 3216 O O . THR A 1 404 ? 47.123 -36.470 -29.311 1.00 47.69 404 THR A O 1
ATOM 3219 N N . ASN A 1 405 ? 47.503 -38.325 -30.515 1.00 49.75 405 ASN A N 1
ATOM 3220 C CA . ASN A 1 405 ? 46.234 -38.964 -30.144 1.00 49.75 405 ASN A CA 1
ATOM 3221 C C . ASN A 1 405 ? 46.204 -39.451 -28.682 1.00 49.75 405 ASN A C 1
ATOM 3223 O O . ASN A 1 405 ? 45.177 -39.306 -28.015 1.00 49.75 405 ASN A O 1
ATOM 3227 N N . VAL A 1 406 ? 47.332 -39.919 -28.133 1.00 49.91 406 VAL A N 1
ATOM 3228 C CA . VAL A 1 406 ? 47.422 -40.361 -26.725 1.00 49.91 406 VAL A CA 1
ATOM 3229 C C . VAL A 1 406 ? 47.459 -39.174 -25.743 1.00 49.91 406 VAL A C 1
ATOM 3231 O O . VAL A 1 406 ? 46.798 -39.217 -24.704 1.00 49.91 406 VAL A O 1
ATOM 3234 N N . ARG A 1 407 ? 48.118 -38.052 -26.089 1.00 46.62 407 ARG A N 1
ATOM 3235 C CA . ARG A 1 407 ? 48.051 -36.795 -25.298 1.00 46.62 407 ARG A CA 1
ATOM 3236 C C . ARG A 1 407 ? 46.672 -36.112 -25.342 1.00 46.62 407 ARG A C 1
ATOM 3238 O O . ARG A 1 407 ? 46.305 -35.389 -24.412 1.00 46.62 407 ARG A O 1
ATOM 3245 N N . SER A 1 408 ? 45.896 -36.369 -26.395 1.00 56.78 408 SER A N 1
ATOM 3246 C CA . SER A 1 408 ? 44.522 -35.885 -26.588 1.00 56.78 408 SER A CA 1
ATOM 3247 C C . SER A 1 408 ? 43.516 -36.613 -25.684 1.00 56.78 408 SER A C 1
ATOM 3249 O O . SER A 1 408 ? 42.663 -35.960 -25.083 1.00 56.78 408 SER A O 1
ATOM 3251 N N . GLY A 1 409 ? 43.656 -37.931 -25.498 1.00 59.47 409 GLY A N 1
ATOM 3252 C CA . GLY A 1 409 ? 42.745 -38.739 -24.678 1.00 59.47 409 GLY A CA 1
ATOM 3253 C C . GLY A 1 409 ? 42.720 -38.338 -23.201 1.00 59.47 409 GLY A C 1
ATOM 3254 O O . GLY A 1 409 ? 41.649 -38.093 -22.655 1.00 59.47 409 GLY A O 1
ATOM 3255 N N . GLY A 1 410 ? 43.889 -38.182 -22.567 1.00 71.88 410 GLY A N 1
ATOM 3256 C CA . GLY A 1 410 ? 43.980 -37.799 -21.150 1.00 71.88 410 GLY A CA 1
ATOM 3257 C C . GLY A 1 410 ? 43.471 -36.381 -20.866 1.00 71.88 410 GLY A C 1
ATOM 3258 O O . GLY A 1 410 ? 42.762 -36.155 -19.889 1.00 71.88 410 GLY A O 1
ATOM 3259 N N . THR A 1 411 ? 43.760 -35.424 -21.754 1.00 76.75 411 THR A N 1
ATOM 3260 C CA . THR A 1 411 ? 43.268 -34.041 -21.623 1.00 76.75 411 THR A CA 1
ATOM 3261 C C . THR A 1 411 ? 41.762 -33.956 -21.879 1.00 76.75 411 THR A C 1
ATOM 3263 O O . THR A 1 411 ? 41.063 -33.249 -21.158 1.00 76.75 411 THR A O 1
ATOM 3266 N N . ARG A 1 412 ? 41.235 -34.711 -22.855 1.00 76.12 412 ARG A N 1
ATOM 3267 C CA . ARG A 1 412 ? 39.789 -34.818 -23.113 1.00 76.12 412 ARG A CA 1
ATOM 3268 C C . ARG A 1 412 ? 39.057 -35.504 -21.966 1.00 76.12 412 ARG A C 1
ATOM 3270 O O . ARG A 1 412 ? 38.033 -34.989 -21.541 1.00 76.12 412 ARG A O 1
ATOM 3277 N N . ALA A 1 413 ? 39.598 -36.594 -21.424 1.00 81.75 413 ALA A N 1
ATOM 3278 C CA . ALA A 1 413 ? 39.046 -37.272 -20.253 1.00 81.75 413 ALA A CA 1
ATOM 3279 C C . ALA A 1 413 ? 39.042 -36.348 -19.028 1.00 81.75 413 ALA A C 1
ATOM 3281 O O . ALA A 1 413 ? 38.033 -36.234 -18.344 1.00 81.75 413 ALA A O 1
ATOM 3282 N N . ARG A 1 414 ? 40.129 -35.605 -18.794 1.00 86.19 414 ARG A N 1
ATOM 3283 C CA . ARG A 1 414 ? 40.210 -34.629 -17.702 1.00 86.19 414 ARG A CA 1
ATOM 3284 C C . ARG A 1 414 ? 39.223 -33.470 -17.878 1.00 86.19 414 ARG A C 1
ATOM 3286 O O . ARG A 1 414 ? 38.550 -33.103 -16.922 1.00 86.19 414 ARG A O 1
ATOM 3293 N N . ASN A 1 415 ? 39.102 -32.915 -19.083 1.00 87.94 415 ASN A N 1
ATOM 3294 C CA . ASN A 1 415 ? 38.131 -31.857 -19.374 1.00 87.94 415 ASN A CA 1
ATOM 3295 C C . ASN A 1 415 ? 36.687 -32.370 -19.289 1.00 87.94 415 ASN A C 1
ATOM 3297 O O . ASN A 1 415 ? 35.820 -31.632 -18.837 1.00 87.94 415 ASN A O 1
ATOM 3301 N N . LEU A 1 416 ? 36.434 -33.627 -19.666 1.00 92.00 416 LEU A N 1
ATOM 3302 C CA . LEU A 1 416 ? 35.141 -34.283 -19.486 1.00 92.00 416 LEU A CA 1
ATOM 3303 C C . LEU A 1 416 ? 34.817 -34.444 -17.999 1.00 92.00 416 LEU A C 1
ATOM 3305 O O . LEU A 1 416 ? 33.717 -34.101 -17.584 1.00 92.00 416 LEU A O 1
ATOM 3309 N N . VAL A 1 417 ? 35.773 -34.897 -17.185 1.00 93.56 417 VAL A N 1
ATOM 3310 C CA . VAL A 1 417 ? 35.600 -35.030 -15.731 1.00 93.56 417 VAL A CA 1
ATOM 3311 C C . VAL A 1 417 ? 35.359 -33.665 -15.083 1.00 93.56 417 VAL A C 1
ATOM 3313 O O . VAL A 1 417 ? 34.367 -33.504 -14.379 1.00 93.56 417 VAL A O 1
ATOM 3316 N N . TYR A 1 418 ? 36.189 -32.653 -15.362 1.00 93.50 418 TYR A N 1
ATOM 3317 C CA . TYR A 1 418 ? 35.986 -31.304 -14.820 1.00 93.50 418 TYR A CA 1
ATOM 3318 C C . TYR A 1 418 ? 34.696 -30.653 -15.319 1.00 93.50 418 TYR A C 1
ATOM 3320 O O . TYR A 1 418 ? 33.986 -30.038 -14.528 1.00 93.50 418 TYR A O 1
ATOM 3328 N N . GLY A 1 419 ? 34.361 -30.816 -16.599 1.00 93.88 419 GLY A N 1
ATOM 3329 C CA . GLY A 1 419 ? 33.108 -30.331 -17.169 1.00 93.88 419 GLY A CA 1
ATOM 3330 C C . GLY A 1 419 ? 31.893 -31.008 -16.539 1.00 93.88 419 GLY A C 1
ATOM 3331 O O . GLY A 1 419 ? 30.914 -30.335 -16.227 1.00 93.88 419 GLY A O 1
ATOM 3332 N N . THR A 1 420 ? 31.978 -32.313 -16.268 1.00 93.75 420 THR A N 1
ATOM 3333 C CA . THR A 1 420 ? 30.919 -33.074 -15.590 1.00 93.75 420 THR A CA 1
ATOM 3334 C C . THR A 1 420 ? 30.762 -32.615 -14.147 1.00 93.75 420 THR A C 1
ATOM 3336 O O . THR A 1 420 ? 29.653 -32.288 -13.745 1.00 93.75 420 THR A O 1
ATOM 3339 N N . ILE A 1 421 ? 31.855 -32.506 -13.382 1.00 95.75 421 ILE A N 1
ATOM 3340 C CA . ILE A 1 421 ? 31.820 -32.016 -11.994 1.00 95.75 421 ILE A CA 1
ATOM 3341 C C . ILE A 1 421 ? 31.243 -30.601 -11.941 1.00 95.75 421 ILE A C 1
ATOM 3343 O O . ILE A 1 421 ? 30.387 -30.328 -11.105 1.00 95.75 421 ILE A O 1
ATOM 3347 N N . LEU A 1 422 ? 31.664 -29.711 -12.845 1.00 95.12 422 LEU A N 1
ATOM 3348 C CA . LEU A 1 422 ? 31.140 -28.349 -12.915 1.00 95.12 422 LEU A CA 1
ATOM 3349 C C . LEU A 1 422 ? 29.644 -28.345 -13.246 1.00 95.12 422 LEU A C 1
ATOM 3351 O O . LEU A 1 422 ? 28.880 -27.650 -12.589 1.00 95.12 422 LEU A O 1
ATOM 3355 N N . THR A 1 423 ? 29.215 -29.135 -14.230 1.00 95.06 423 THR A N 1
ATOM 3356 C CA . THR A 1 423 ? 27.807 -29.201 -14.650 1.00 95.06 423 THR A CA 1
ATOM 3357 C C . THR A 1 423 ? 26.927 -29.776 -13.545 1.00 95.06 423 THR A C 1
ATOM 3359 O O . THR A 1 423 ? 25.886 -29.201 -13.233 1.00 95.06 423 THR A O 1
ATOM 3362 N N . VAL A 1 424 ? 27.353 -30.870 -12.909 1.00 95.69 424 VAL A N 1
ATOM 3363 C CA . VAL A 1 424 ? 26.648 -31.486 -11.776 1.00 95.69 424 VAL A CA 1
ATOM 3364 C C . VAL A 1 424 ? 26.620 -30.531 -10.585 1.00 95.69 424 VAL A C 1
ATOM 3366 O O . VAL A 1 424 ? 25.562 -30.329 -10.000 1.00 95.69 424 VAL A O 1
ATOM 3369 N N . GLY A 1 425 ? 27.744 -29.886 -10.268 1.00 95.88 425 GLY A N 1
ATOM 3370 C CA . GLY A 1 425 ? 27.845 -28.908 -9.187 1.00 95.88 425 GLY A CA 1
ATOM 3371 C C . GLY A 1 425 ? 26.952 -27.686 -9.403 1.00 95.88 425 GLY A C 1
ATOM 3372 O O . GLY A 1 425 ? 26.237 -27.292 -8.487 1.00 95.88 425 GLY A O 1
ATOM 3373 N N . LEU A 1 426 ? 26.929 -27.119 -10.614 1.00 95.00 426 LEU A N 1
ATOM 3374 C CA . LEU A 1 426 ? 26.042 -26.005 -10.966 1.00 95.00 426 LEU A CA 1
ATOM 3375 C C . LEU A 1 426 ? 24.571 -26.423 -10.964 1.00 95.00 426 LEU A C 1
ATOM 3377 O O . LEU A 1 426 ? 23.735 -25.666 -10.486 1.00 95.00 426 LEU A O 1
ATOM 3381 N N . SER A 1 427 ? 24.254 -27.625 -11.450 1.00 94.12 427 SER A N 1
ATOM 3382 C CA . SER A 1 427 ? 22.881 -28.143 -11.456 1.00 94.12 427 SER A CA 1
ATOM 3383 C C . SER A 1 427 ? 22.378 -28.384 -10.034 1.00 94.12 427 SER A C 1
ATOM 3385 O O . SER A 1 427 ? 21.291 -27.935 -9.685 1.00 94.12 427 SER A O 1
ATOM 3387 N N . PHE A 1 428 ? 23.185 -29.028 -9.187 1.00 95.56 428 PHE A N 1
ATOM 3388 C CA . PHE A 1 428 ? 22.859 -29.235 -7.778 1.00 95.56 428 PHE A CA 1
ATOM 3389 C C . PHE A 1 428 ? 22.775 -27.905 -7.025 1.00 95.56 428 PHE A C 1
ATOM 3391 O O . PHE A 1 428 ? 21.834 -27.689 -6.272 1.00 95.56 428 PHE A O 1
ATOM 3398 N N . GLY A 1 429 ? 23.708 -26.983 -7.277 1.00 94.69 429 GLY A N 1
ATOM 3399 C CA . GLY A 1 429 ? 23.688 -25.638 -6.708 1.00 94.69 429 GLY A CA 1
ATOM 3400 C C . GLY A 1 429 ? 22.441 -24.851 -7.110 1.00 94.69 429 GLY A C 1
ATOM 3401 O O . GLY A 1 429 ? 21.816 -24.233 -6.256 1.00 94.69 429 GLY A O 1
ATOM 3402 N N . TYR A 1 430 ? 22.033 -24.919 -8.380 1.00 95.19 430 TYR A N 1
ATOM 3403 C CA . TYR A 1 430 ? 20.788 -24.323 -8.863 1.00 95.19 430 TYR A CA 1
ATOM 3404 C C . TYR A 1 430 ? 19.568 -24.941 -8.177 1.00 95.19 430 TYR A C 1
ATOM 3406 O O . TYR A 1 430 ? 18.728 -24.208 -7.657 1.00 95.19 430 TYR A O 1
ATOM 3414 N N . LEU A 1 431 ? 19.477 -26.274 -8.134 1.00 94.25 431 LEU A N 1
ATOM 3415 C CA . LEU A 1 431 ? 18.374 -26.973 -7.474 1.00 94.25 431 LEU A CA 1
ATOM 3416 C C . LEU A 1 431 ? 18.296 -26.615 -5.989 1.00 94.25 431 LEU A C 1
ATOM 3418 O O . LEU A 1 431 ? 17.210 -26.312 -5.519 1.00 94.25 431 LEU A O 1
ATOM 3422 N N . TYR A 1 432 ? 19.434 -26.574 -5.295 1.00 94.62 432 TYR A N 1
ATOM 3423 C CA . TYR A 1 432 ? 19.520 -26.199 -3.888 1.00 94.62 432 TYR A CA 1
ATOM 3424 C C . TYR A 1 432 ? 19.111 -24.739 -3.659 1.00 94.62 432 TYR A C 1
ATOM 3426 O O . TYR A 1 432 ? 18.194 -24.478 -2.900 1.00 94.62 432 TYR A O 1
ATOM 3434 N N . VAL A 1 433 ? 19.730 -23.770 -4.340 1.00 93.56 433 VAL A N 1
ATOM 3435 C CA . VAL A 1 433 ? 19.474 -22.332 -4.104 1.00 93.56 433 VAL A CA 1
ATOM 3436 C C . VAL A 1 433 ? 18.072 -21.894 -4.543 1.00 93.56 433 VAL A C 1
ATOM 3438 O O . VAL A 1 433 ? 17.587 -20.861 -4.094 1.00 93.56 433 VAL A O 1
ATOM 3441 N N . THR A 1 434 ? 17.420 -22.642 -5.432 1.00 95.06 434 THR A N 1
ATOM 3442 C CA . THR A 1 434 ? 16.035 -22.360 -5.838 1.00 95.06 434 THR A CA 1
ATOM 3443 C C . THR A 1 434 ? 14.998 -23.170 -5.066 1.00 95.06 434 THR A C 1
ATOM 3445 O O . THR A 1 434 ? 13.814 -22.978 -5.313 1.00 95.06 434 THR A O 1
ATOM 3448 N N . ASP A 1 435 ? 15.389 -24.065 -4.159 1.00 94.25 435 ASP A N 1
ATOM 3449 C CA . ASP A 1 435 ? 14.455 -24.786 -3.290 1.00 94.25 435 ASP A CA 1
ATOM 3450 C C . ASP A 1 435 ? 14.150 -23.941 -2.047 1.00 94.25 435 ASP A C 1
ATOM 3452 O O . ASP A 1 435 ? 15.055 -23.555 -1.309 1.00 94.25 435 ASP A O 1
ATOM 3456 N N . THR A 1 436 ? 12.871 -23.673 -1.788 1.00 92.56 436 THR A N 1
ATOM 3457 C CA . THR A 1 436 ? 12.389 -22.938 -0.601 1.00 92.56 436 THR A CA 1
ATOM 3458 C C . THR A 1 436 ? 12.908 -23.501 0.723 1.00 92.56 436 THR A C 1
ATOM 3460 O O . THR A 1 436 ? 13.081 -22.739 1.674 1.00 92.56 436 THR A O 1
ATOM 3463 N N . ARG A 1 437 ? 13.198 -24.806 0.795 1.00 90.94 437 ARG A N 1
ATOM 3464 C CA . ARG A 1 437 ? 13.655 -25.504 2.010 1.00 90.94 437 ARG A CA 1
ATOM 3465 C C . ARG A 1 437 ? 15.161 -25.409 2.238 1.00 90.94 437 ARG A C 1
ATOM 3467 O O . ARG A 1 437 ? 15.662 -25.908 3.246 1.00 90.94 437 ARG A O 1
ATOM 3474 N N . ALA A 1 438 ? 15.911 -24.819 1.311 1.00 93.25 438 ALA A N 1
ATOM 3475 C CA . ALA A 1 438 ? 17.352 -24.718 1.452 1.00 93.25 438 ALA A CA 1
ATOM 3476 C C . ALA A 1 438 ? 17.732 -23.830 2.642 1.00 93.25 438 ALA A C 1
ATOM 3478 O O . ALA A 1 438 ? 17.349 -22.660 2.731 1.00 93.25 438 ALA A O 1
ATOM 3479 N N . SER A 1 439 ? 18.570 -24.367 3.532 1.00 95.38 439 SER A N 1
ATOM 3480 C CA . SER A 1 439 ? 18.971 -23.694 4.775 1.00 95.38 439 SER A CA 1
ATOM 3481 C C . SER A 1 439 ? 19.702 -22.370 4.530 1.00 95.38 439 SER A C 1
ATOM 3483 O O . SER A 1 439 ? 19.700 -21.491 5.388 1.00 95.38 439 SER A O 1
ATOM 3485 N N . ILE A 1 440 ? 20.272 -22.170 3.337 1.00 94.69 440 ILE A N 1
ATOM 3486 C CA . ILE A 1 440 ? 20.899 -20.900 2.957 1.00 94.69 440 ILE A CA 1
ATOM 3487 C C . ILE A 1 440 ? 19.923 -19.718 3.046 1.00 94.69 440 ILE A C 1
ATOM 3489 O O . ILE A 1 440 ? 20.343 -18.611 3.380 1.00 94.69 440 ILE A O 1
ATOM 3493 N N . HIS A 1 441 ? 18.629 -19.926 2.785 1.00 93.62 441 HIS A N 1
ATOM 3494 C CA . HIS A 1 441 ? 17.641 -18.852 2.836 1.00 93.62 441 HIS A CA 1
ATOM 3495 C C . HIS A 1 441 ? 17.434 -18.341 4.264 1.00 93.62 441 HIS A C 1
ATOM 3497 O O . HIS A 1 441 ? 17.542 -17.137 4.509 1.00 93.62 441 HIS A O 1
ATOM 3503 N N . GLU A 1 442 ? 17.207 -19.258 5.202 1.00 91.94 442 GLU A N 1
ATOM 3504 C CA . GLU A 1 442 ? 16.972 -18.955 6.614 1.00 91.94 442 GLU A CA 1
ATOM 3505 C C . GLU A 1 442 ? 18.242 -18.471 7.324 1.00 91.94 442 GLU A C 1
ATOM 3507 O O . GLU A 1 442 ? 18.211 -17.463 8.029 1.00 91.94 442 GLU A O 1
ATOM 3512 N N . TRP A 1 443 ? 19.370 -19.152 7.108 1.00 94.88 443 TRP A N 1
ATOM 3513 C CA . TRP A 1 443 ? 20.575 -18.967 7.922 1.00 94.88 443 TRP A CA 1
ATOM 3514 C C . TRP A 1 443 ? 21.586 -17.979 7.339 1.00 94.88 443 TRP A C 1
ATOM 3516 O O . TRP A 1 443 ? 22.446 -17.494 8.071 1.00 94.88 443 TRP A O 1
ATOM 3526 N N . LEU A 1 444 ? 21.492 -17.646 6.046 1.00 95.25 444 LEU A N 1
ATOM 3527 C CA . LEU A 1 444 ? 22.405 -16.699 5.398 1.00 95.25 444 LEU A CA 1
ATOM 3528 C C . LEU A 1 444 ? 21.673 -15.529 4.740 1.00 95.25 444 LEU A C 1
ATOM 3530 O O . LEU A 1 444 ? 21.949 -14.380 5.076 1.00 95.25 444 LEU A O 1
ATOM 3534 N N . VAL A 1 445 ? 20.746 -15.792 3.813 1.00 93.88 445 VAL A N 1
ATOM 3535 C CA . VAL A 1 445 ? 20.137 -14.744 2.974 1.00 93.88 445 VAL A CA 1
ATOM 3536 C C . VAL A 1 445 ? 19.314 -13.764 3.808 1.00 93.88 445 VAL A C 1
ATOM 3538 O O . VAL A 1 445 ? 19.518 -12.556 3.698 1.00 93.88 445 VAL A O 1
ATOM 3541 N N . VAL A 1 446 ? 18.409 -14.255 4.660 1.00 91.81 446 VAL A N 1
ATOM 3542 C CA . VAL A 1 446 ? 17.552 -13.391 5.487 1.00 91.81 446 VAL A CA 1
ATOM 3543 C C . VAL A 1 446 ? 18.363 -12.597 6.529 1.00 91.81 446 VAL A C 1
ATOM 3545 O O . VAL A 1 446 ? 18.174 -11.378 6.598 1.00 91.81 446 VAL A O 1
ATOM 3548 N N . PRO A 1 447 ? 19.290 -13.200 7.304 1.00 92.62 447 PRO A N 1
ATOM 3549 C CA . PRO A 1 447 ? 20.170 -12.454 8.204 1.00 92.62 447 PRO A CA 1
ATOM 3550 C C . PRO A 1 447 ? 21.026 -11.409 7.481 1.00 92.62 447 PRO A C 1
ATOM 3552 O O . PRO A 1 447 ? 21.078 -10.261 7.923 1.00 92.62 447 PRO A O 1
ATOM 3555 N N . ALA A 1 448 ? 21.623 -11.758 6.335 1.00 94.31 448 ALA A N 1
ATOM 3556 C CA . ALA A 1 448 ? 22.412 -10.819 5.541 1.00 94.31 448 ALA A CA 1
ATOM 3557 C C . ALA A 1 448 ? 21.559 -9.646 5.038 1.00 94.31 448 ALA A C 1
ATOM 3559 O O . ALA A 1 448 ? 21.979 -8.498 5.148 1.00 94.31 448 ALA A O 1
ATOM 3560 N N . LEU A 1 449 ? 20.336 -9.901 4.556 1.00 92.94 449 LEU A N 1
ATOM 3561 C CA . LEU A 1 449 ? 19.423 -8.843 4.116 1.00 92.94 449 LEU A CA 1
ATOM 3562 C C . LEU A 1 449 ? 19.082 -7.882 5.264 1.00 92.94 449 LEU A C 1
ATOM 3564 O O . LEU A 1 449 ? 19.079 -6.671 5.061 1.00 92.94 449 LEU A O 1
ATOM 3568 N N . ARG A 1 450 ? 18.845 -8.405 6.474 1.00 90.94 450 ARG A N 1
ATOM 3569 C CA . ARG A 1 450 ? 18.567 -7.591 7.672 1.00 90.94 450 ARG A CA 1
ATOM 3570 C C . ARG A 1 450 ? 19.769 -6.755 8.113 1.00 90.94 450 ARG A C 1
ATOM 3572 O O . ARG A 1 450 ? 19.567 -5.673 8.652 1.00 90.94 450 ARG A O 1
ATOM 3579 N N . GLN A 1 451 ? 20.988 -7.251 7.902 1.00 92.25 451 GLN A N 1
ATOM 3580 C CA . GLN A 1 451 ? 22.220 -6.535 8.233 1.00 92.25 451 GLN A CA 1
ATOM 3581 C C . GLN A 1 451 ? 22.571 -5.470 7.185 1.00 92.25 451 GLN A C 1
ATOM 3583 O O . GLN A 1 451 ? 23.010 -4.382 7.545 1.00 92.25 451 GLN A O 1
ATOM 3588 N N . ILE A 1 452 ? 22.364 -5.769 5.898 1.00 95.88 452 ILE A N 1
ATOM 3589 C CA . ILE A 1 452 ? 22.606 -4.839 4.784 1.00 95.88 452 ILE A CA 1
ATOM 3590 C C . ILE A 1 452 ? 21.555 -3.722 4.768 1.00 95.88 452 ILE A C 1
ATOM 3592 O O . ILE A 1 452 ? 21.897 -2.577 4.487 1.00 95.88 452 ILE A O 1
ATOM 3596 N N . TYR A 1 453 ? 20.299 -4.048 5.093 1.00 94.56 453 TYR A N 1
ATOM 3597 C CA . TYR A 1 453 ? 19.180 -3.108 5.178 1.00 94.56 453 TYR A CA 1
ATOM 3598 C C . TYR A 1 453 ? 18.590 -3.103 6.602 1.00 94.56 453 TYR A C 1
ATOM 3600 O O . TYR A 1 453 ? 17.624 -3.829 6.893 1.00 94.56 453 TYR A O 1
ATOM 3608 N N . PRO A 1 454 ? 19.161 -2.293 7.518 1.00 89.81 454 PRO A N 1
ATOM 3609 C CA . PRO A 1 454 ? 18.669 -2.192 8.889 1.00 89.81 454 PRO A CA 1
ATOM 3610 C C . PRO A 1 454 ? 17.214 -1.714 8.963 1.00 89.81 454 PRO A C 1
ATOM 3612 O O . PRO A 1 454 ? 16.440 -2.256 9.754 1.00 89.81 454 PRO A O 1
ATOM 3615 N N . ASP A 1 455 ? 16.817 -0.766 8.103 1.00 93.69 455 ASP A N 1
ATOM 3616 C CA . ASP A 1 455 ? 15.444 -0.258 8.043 1.00 93.69 455 ASP A CA 1
ATOM 3617 C C . ASP A 1 455 ? 14.447 -1.317 7.536 1.00 93.69 455 ASP A C 1
ATOM 3619 O O . ASP A 1 455 ? 14.687 -2.062 6.578 1.00 93.69 455 ASP A O 1
ATOM 3623 N N . GLY A 1 456 ? 13.298 -1.398 8.213 1.00 93.00 456 GLY A N 1
ATOM 3624 C CA . GLY A 1 456 ? 12.243 -2.371 7.939 1.00 93.00 456 GLY A CA 1
ATOM 3625 C C . GLY A 1 456 ? 11.672 -2.273 6.529 1.00 93.00 456 GLY A C 1
ATOM 3626 O O . GLY A 1 456 ? 11.472 -3.298 5.874 1.00 93.00 456 GLY A O 1
ATOM 3627 N N . GLU A 1 457 ? 11.424 -1.052 6.070 1.00 95.62 457 GLU A N 1
ATOM 3628 C CA . GLU A 1 457 ? 10.813 -0.781 4.777 1.00 95.62 457 GLU A CA 1
ATOM 3629 C C . GLU A 1 457 ? 11.826 -0.921 3.637 1.00 95.62 457 GLU A C 1
ATOM 3631 O O . GLU A 1 457 ? 11.500 -1.522 2.614 1.00 95.62 457 GLU A O 1
ATOM 3636 N N . GLU A 1 458 ? 13.064 -0.458 3.813 1.00 95.56 458 GLU A N 1
ATOM 3637 C CA . GLU A 1 458 ? 14.120 -0.643 2.812 1.00 95.56 458 GLU A CA 1
ATOM 3638 C C . GLU A 1 458 ? 14.417 -2.120 2.553 1.00 95.56 458 GLU A C 1
ATOM 3640 O O . GLU A 1 458 ? 14.492 -2.535 1.394 1.00 95.56 458 GLU A O 1
ATOM 3645 N N . ALA A 1 459 ? 14.522 -2.940 3.606 1.00 95.56 459 ALA A N 1
ATOM 3646 C CA . ALA A 1 459 ? 14.731 -4.379 3.451 1.00 95.56 459 ALA A CA 1
ATOM 3647 C C . ALA A 1 459 ? 13.568 -5.051 2.718 1.00 95.56 459 ALA A C 1
ATOM 3649 O O . ALA A 1 459 ? 13.784 -5.942 1.899 1.00 95.56 459 ALA A O 1
ATOM 3650 N N . HIS A 1 460 ? 12.338 -4.612 2.990 1.00 95.50 460 HIS A N 1
ATOM 3651 C CA . HIS A 1 460 ? 11.149 -5.100 2.306 1.00 95.50 460 HIS A CA 1
ATOM 3652 C C . HIS A 1 460 ? 11.182 -4.750 0.808 1.00 95.50 460 HIS A C 1
ATOM 3654 O O . HIS A 1 460 ? 11.056 -5.634 -0.037 1.00 95.50 460 HIS A O 1
ATOM 3660 N N . GLN A 1 461 ? 11.455 -3.488 0.467 1.00 94.69 461 GLN A N 1
ATOM 3661 C CA . GLN A 1 461 ? 11.578 -3.037 -0.923 1.00 94.69 461 GLN A CA 1
ATOM 3662 C C . GLN A 1 461 ? 12.750 -3.706 -1.658 1.00 94.69 461 GLN A C 1
ATOM 3664 O O . GLN A 1 461 ? 12.651 -4.028 -2.843 1.00 94.69 461 GLN A O 1
ATOM 3669 N N . ALA A 1 462 ? 13.884 -3.909 -0.982 1.00 96.00 462 ALA A N 1
ATOM 3670 C CA . ALA A 1 462 ? 15.018 -4.647 -1.526 1.00 96.00 462 ALA A CA 1
ATOM 3671 C C . ALA A 1 462 ? 14.649 -6.116 -1.772 1.00 96.00 462 ALA A C 1
ATOM 3673 O O . ALA A 1 462 ? 14.891 -6.616 -2.867 1.00 96.00 462 ALA A O 1
ATOM 3674 N N . GLY A 1 463 ? 14.002 -6.774 -0.807 1.00 94.88 463 GLY A N 1
ATOM 3675 C CA . GLY A 1 463 ? 13.536 -8.156 -0.919 1.00 94.88 463 GLY A CA 1
ATOM 3676 C C . GLY A 1 463 ? 12.597 -8.365 -2.106 1.00 94.88 463 GLY A C 1
ATOM 3677 O O . GLY A 1 463 ? 12.854 -9.236 -2.934 1.00 94.88 463 GLY A O 1
ATOM 3678 N N . THR A 1 464 ? 11.576 -7.517 -2.258 1.00 94.75 464 THR A N 1
ATOM 3679 C CA . THR A 1 464 ? 10.638 -7.573 -3.393 1.00 94.75 464 THR A CA 1
ATOM 3680 C C . THR A 1 464 ? 11.354 -7.383 -4.732 1.00 94.75 464 THR A C 1
ATOM 3682 O O . THR A 1 464 ? 11.149 -8.167 -5.659 1.00 94.75 464 THR A O 1
ATOM 3685 N N . ARG A 1 465 ? 12.262 -6.400 -4.838 1.00 95.38 465 ARG A N 1
ATOM 3686 C CA . ARG A 1 465 ? 13.050 -6.172 -6.064 1.00 95.38 465 ARG A CA 1
ATOM 3687 C C . ARG A 1 465 ? 13.984 -7.335 -6.391 1.00 95.38 465 ARG A C 1
ATOM 3689 O O . ARG A 1 465 ? 14.088 -7.712 -7.556 1.00 95.38 465 ARG A O 1
ATOM 3696 N N . ILE A 1 466 ? 14.655 -7.900 -5.386 1.00 95.19 466 ILE A N 1
ATOM 3697 C CA . ILE A 1 466 ? 15.541 -9.058 -5.550 1.00 95.19 466 ILE A CA 1
ATOM 3698 C C . ILE A 1 466 ? 14.727 -10.265 -6.009 1.00 95.19 466 ILE A C 1
ATOM 3700 O O . ILE A 1 466 ? 15.099 -10.894 -6.994 1.00 95.19 466 ILE A O 1
ATOM 3704 N N . LEU A 1 467 ? 13.596 -10.558 -5.363 1.00 94.88 467 LEU A N 1
ATOM 3705 C CA . LEU A 1 467 ? 12.748 -11.690 -5.730 1.00 94.88 467 LEU A CA 1
ATOM 3706 C C . LEU A 1 467 ? 12.209 -11.550 -7.161 1.00 94.88 467 LEU A C 1
ATOM 3708 O O . LEU A 1 467 ? 12.270 -12.504 -7.934 1.00 94.88 467 LEU A O 1
ATOM 3712 N N . LYS A 1 468 ? 11.772 -10.344 -7.543 1.00 94.81 468 LYS A N 1
ATOM 3713 C CA . LYS A 1 468 ? 11.355 -10.014 -8.913 1.00 94.81 468 LYS A CA 1
ATOM 3714 C C . LYS A 1 468 ? 12.481 -10.233 -9.925 1.00 94.81 468 LYS A C 1
ATOM 3716 O O . LYS A 1 468 ? 12.267 -10.848 -10.966 1.00 94.81 468 LYS A O 1
ATOM 3721 N N . ALA A 1 469 ? 13.690 -9.760 -9.620 1.00 95.81 469 ALA A N 1
ATOM 3722 C CA . ALA A 1 469 ? 14.850 -9.951 -10.485 1.00 95.81 469 ALA A CA 1
ATOM 3723 C C . ALA A 1 469 ? 15.209 -11.436 -10.625 1.00 95.81 469 ALA A C 1
ATOM 3725 O O . ALA A 1 469 ? 15.368 -11.918 -11.742 1.00 95.81 469 ALA A O 1
ATOM 3726 N N . LEU A 1 470 ? 15.279 -12.172 -9.512 1.00 95.56 470 LEU A N 1
ATOM 3727 C CA . LEU A 1 470 ? 15.560 -13.607 -9.510 1.00 95.56 470 LEU A CA 1
ATOM 3728 C C . LEU A 1 470 ? 14.525 -14.382 -10.327 1.00 95.56 470 LEU A C 1
ATOM 3730 O O . LEU A 1 470 ? 14.905 -15.250 -11.106 1.00 95.56 470 LEU A O 1
ATOM 3734 N N . HIS A 1 471 ? 13.244 -14.035 -10.211 1.00 94.81 471 HIS A N 1
ATOM 3735 C CA . HIS A 1 471 ? 12.179 -14.659 -10.991 1.00 94.81 471 HIS A CA 1
ATOM 3736 C C . HIS A 1 471 ? 12.357 -14.444 -12.496 1.00 94.81 471 HIS A C 1
ATOM 3738 O O . HIS A 1 471 ? 12.294 -15.403 -13.260 1.00 94.81 471 HIS A O 1
ATOM 3744 N N . ASN A 1 472 ? 12.695 -13.225 -12.924 1.00 92.81 472 ASN A N 1
ATOM 3745 C CA . ASN A 1 472 ? 12.946 -12.930 -14.339 1.00 92.81 472 ASN A CA 1
ATOM 3746 C C . ASN A 1 472 ? 14.126 -13.726 -14.929 1.00 92.81 472 ASN A C 1
ATOM 3748 O O . ASN A 1 472 ? 14.173 -13.937 -16.138 1.00 92.81 472 ASN A O 1
ATOM 3752 N N . PHE A 1 473 ? 15.068 -14.175 -14.092 1.00 93.75 473 PHE A N 1
ATOM 3753 C CA . PHE A 1 473 ? 16.177 -15.049 -14.491 1.00 93.75 473 PHE A CA 1
ATOM 3754 C C . PHE A 1 473 ? 15.925 -16.541 -14.205 1.00 93.75 473 PHE A C 1
ATOM 3756 O O . PHE A 1 473 ? 16.807 -17.359 -14.454 1.00 93.75 473 PHE A O 1
ATOM 3763 N N . GLY A 1 474 ? 14.758 -16.917 -13.668 1.00 93.19 474 GLY A N 1
ATOM 3764 C CA . GLY A 1 474 ? 14.447 -18.298 -13.279 1.00 93.19 474 GLY A CA 1
ATOM 3765 C C . GLY A 1 474 ? 15.242 -18.816 -12.070 1.00 93.19 474 GLY A C 1
ATOM 3766 O O . GLY A 1 474 ? 15.377 -20.028 -11.898 1.00 93.19 474 GLY A O 1
ATOM 3767 N N . LEU A 1 475 ? 15.781 -17.907 -11.250 1.00 94.81 475 LEU A N 1
ATOM 3768 C CA . LEU A 1 475 ? 16.616 -18.162 -10.069 1.00 94.81 475 LEU A CA 1
ATOM 3769 C C . LEU A 1 475 ? 15.885 -17.893 -8.740 1.00 94.81 475 LEU A C 1
ATOM 3771 O O . LEU A 1 475 ? 16.519 -17.883 -7.686 1.00 94.81 475 LEU A O 1
ATOM 3775 N N . ASN A 1 476 ? 14.582 -17.602 -8.758 1.00 94.94 476 ASN A N 1
ATOM 3776 C CA . ASN A 1 476 ? 13.836 -17.384 -7.519 1.00 94.94 476 ASN A CA 1
ATOM 3777 C C . ASN A 1 476 ? 13.665 -18.692 -6.732 1.00 94.94 476 ASN A C 1
ATOM 3779 O O . ASN A 1 476 ? 13.486 -19.752 -7.348 1.00 94.94 476 ASN A O 1
ATOM 3783 N N . PRO A 1 477 ? 13.644 -18.605 -5.389 1.00 94.69 477 PRO A N 1
ATOM 3784 C CA . PRO A 1 477 ? 13.180 -19.697 -4.553 1.00 94.69 477 PRO A CA 1
ATOM 3785 C C . PRO A 1 477 ? 11.758 -20.087 -4.953 1.00 94.69 477 PRO A C 1
ATOM 3787 O O . PRO A 1 477 ? 10.917 -19.220 -5.214 1.00 94.69 477 PRO A O 1
ATOM 3790 N N . ARG A 1 478 ? 11.519 -21.390 -5.032 1.00 93.81 478 ARG A N 1
ATOM 3791 C CA . ARG A 1 478 ? 10.240 -21.992 -5.388 1.00 93.81 478 ARG A CA 1
ATOM 3792 C C . ARG A 1 478 ? 10.084 -23.332 -4.687 1.00 93.81 478 ARG A C 1
ATOM 3794 O O . ARG A 1 478 ? 11.062 -24.048 -4.472 1.00 93.81 478 ARG A O 1
ATOM 3801 N N . GLU A 1 479 ? 8.851 -23.666 -4.353 1.00 90.75 479 GLU A N 1
ATOM 3802 C CA . GLU A 1 479 ? 8.523 -24.954 -3.769 1.00 90.75 479 GLU A CA 1
ATOM 3803 C C . GLU A 1 479 ? 8.803 -26.063 -4.788 1.00 90.75 479 GLU A C 1
ATOM 3805 O O . GLU A 1 479 ? 8.409 -25.975 -5.958 1.00 90.75 479 GLU A O 1
ATOM 3810 N N . ARG A 1 480 ? 9.531 -27.099 -4.359 1.00 85.25 480 ARG A N 1
ATOM 3811 C CA . ARG A 1 480 ? 9.928 -28.223 -5.214 1.00 85.25 480 ARG A CA 1
ATOM 3812 C C . ARG A 1 480 ? 9.404 -29.539 -4.651 1.00 85.25 480 ARG A C 1
ATOM 3814 O O . ARG A 1 480 ? 9.769 -29.960 -3.555 1.00 85.25 480 ARG A O 1
ATOM 3821 N N . GLY A 1 481 ? 8.652 -30.254 -5.481 1.00 73.25 481 GLY A N 1
ATOM 3822 C CA . GLY A 1 481 ? 8.044 -31.538 -5.136 1.00 73.25 481 GLY A CA 1
ATOM 3823 C C . GLY A 1 481 ? 6.562 -31.403 -4.798 1.00 73.25 481 GLY A C 1
ATOM 3824 O O . GLY A 1 481 ? 5.998 -30.313 -4.828 1.00 73.25 481 GLY A O 1
ATOM 3825 N N . ILE A 1 482 ? 5.928 -32.539 -4.514 1.00 64.12 482 ILE A N 1
ATOM 3826 C CA . ILE A 1 482 ? 4.519 -32.618 -4.128 1.00 64.12 482 ILE A CA 1
ATOM 3827 C C . ILE A 1 482 ? 4.507 -33.029 -2.657 1.00 64.12 482 ILE A C 1
ATOM 3829 O O . ILE A 1 482 ? 4.500 -34.217 -2.345 1.00 64.12 482 ILE A O 1
ATOM 3833 N N . ALA A 1 483 ? 4.611 -32.047 -1.755 1.00 62.16 483 ALA A N 1
ATOM 3834 C CA . ALA A 1 483 ? 4.619 -32.310 -0.313 1.00 62.16 483 ALA A CA 1
ATOM 3835 C C . ALA A 1 483 ? 3.332 -33.022 0.140 1.00 62.16 483 ALA A C 1
ATOM 3837 O O . ALA A 1 483 ? 3.382 -33.884 1.010 1.00 62.16 483 ALA A O 1
ATOM 3838 N N . ASP A 1 484 ? 2.210 -32.721 -0.519 1.00 74.56 484 ASP A N 1
ATOM 3839 C CA . ASP A 1 484 ? 0.907 -33.337 -0.284 1.00 74.56 484 ASP A CA 1
ATOM 3840 C C . ASP A 1 484 ? 0.512 -34.282 -1.430 1.00 74.56 484 ASP A C 1
ATOM 3842 O O . ASP A 1 484 ? -0.435 -34.050 -2.177 1.00 74.56 484 ASP A O 1
ATOM 3846 N N . SER A 1 485 ? 1.304 -35.335 -1.639 1.00 69.06 485 SER A N 1
ATOM 3847 C CA . SER A 1 485 ? 1.027 -36.322 -2.699 1.00 69.06 485 SER A CA 1
ATOM 3848 C C . SER A 1 485 ? -0.289 -37.092 -2.507 1.00 69.06 485 SER A C 1
ATOM 3850 O O . SER A 1 485 ? -0.791 -37.658 -3.475 1.00 69.06 485 SER A O 1
ATOM 3852 N N . GLN A 1 486 ? -0.834 -37.103 -1.285 1.00 75.00 486 GLN A N 1
ATOM 3853 C CA . GLN A 1 486 ? -2.097 -37.760 -0.931 1.00 75.00 486 GLN A CA 1
ATOM 3854 C C . GLN A 1 486 ? -3.311 -36.821 -1.031 1.00 75.00 486 GLN A C 1
ATOM 3856 O O . GLN A 1 486 ? -4.431 -37.301 -1.177 1.00 75.00 486 GLN A O 1
ATOM 3861 N N . GLY A 1 487 ? -3.101 -35.500 -1.031 1.00 80.44 487 GLY A N 1
ATOM 3862 C CA . GLY A 1 487 ? -4.166 -34.504 -1.154 1.00 80.44 487 GLY A CA 1
ATOM 3863 C C . GLY A 1 487 ? -4.857 -34.143 0.167 1.00 80.44 487 GLY A C 1
ATOM 3864 O O . GLY A 1 487 ? -5.944 -33.562 0.133 1.00 80.44 487 GLY A O 1
ATOM 3865 N N . ASP A 1 488 ? -4.245 -34.455 1.313 1.00 88.38 488 ASP A N 1
ATOM 3866 C CA . ASP A 1 488 ? -4.795 -34.243 2.660 1.00 88.38 488 ASP A CA 1
ATOM 3867 C C . ASP A 1 488 ? -5.000 -32.753 2.998 1.00 88.38 488 ASP A C 1
ATOM 3869 O O . ASP A 1 488 ? -5.784 -32.410 3.883 1.00 88.38 488 ASP A O 1
ATOM 3873 N N . LEU A 1 489 ? -4.300 -31.849 2.306 1.00 91.44 489 LEU A N 1
ATOM 3874 C CA . LEU A 1 489 ? -4.380 -30.400 2.500 1.00 91.44 489 LEU A CA 1
ATOM 3875 C C . LEU A 1 489 ? -5.301 -29.714 1.483 1.00 91.44 489 LEU A C 1
ATOM 3877 O O . LEU A 1 489 ? -5.459 -28.491 1.528 1.00 91.44 489 LEU A O 1
ATOM 3881 N N . THR A 1 490 ? -5.903 -30.458 0.554 1.00 93.00 490 THR A N 1
ATOM 3882 C CA . THR A 1 490 ? -6.792 -29.861 -0.447 1.00 93.00 490 THR A CA 1
ATOM 3883 C C . THR A 1 490 ? -8.084 -29.356 0.193 1.00 93.00 490 THR A C 1
ATOM 3885 O O . THR A 1 490 ? -8.714 -30.041 0.997 1.00 93.00 490 THR A O 1
ATOM 3888 N N . VAL A 1 491 ? -8.492 -28.127 -0.146 1.00 94.62 491 VAL A N 1
ATOM 3889 C CA . VAL A 1 491 ? -9.682 -27.494 0.448 1.00 94.62 491 VAL A CA 1
ATOM 3890 C C . VAL A 1 491 ? -10.558 -26.817 -0.611 1.00 94.62 491 VAL A C 1
ATOM 3892 O O . VAL A 1 491 ? -10.036 -26.068 -1.442 1.00 94.62 491 VAL A O 1
ATOM 3895 N N . PRO A 1 492 ? -11.885 -27.045 -0.614 1.00 95.19 492 PRO A N 1
ATOM 3896 C CA . PRO A 1 492 ? -12.800 -26.337 -1.500 1.00 95.19 492 PRO A CA 1
ATOM 3897 C C . PRO A 1 492 ? -13.082 -24.922 -0.971 1.00 95.19 492 PRO A C 1
ATOM 3899 O O . PRO A 1 492 ? -13.534 -24.747 0.159 1.00 95.19 492 PRO A O 1
ATOM 3902 N N . VAL A 1 493 ? -12.845 -23.905 -1.798 1.00 95.00 493 VAL A N 1
ATOM 3903 C CA . VAL A 1 493 ? -13.081 -22.487 -1.491 1.00 95.00 493 VAL A CA 1
ATOM 3904 C C . VAL A 1 493 ? -13.675 -21.805 -2.724 1.00 95.00 493 VAL A C 1
ATOM 3906 O O . VAL A 1 493 ? -13.087 -21.860 -3.800 1.00 95.00 493 VAL A O 1
ATOM 3909 N N . PHE A 1 494 ? -14.847 -21.176 -2.581 1.00 93.31 494 PHE A N 1
ATOM 3910 C CA . PHE A 1 494 ? -15.550 -20.452 -3.658 1.00 93.31 494 PHE A CA 1
ATOM 3911 C C . PHE A 1 494 ? -15.674 -21.236 -4.982 1.00 93.31 494 PHE A C 1
ATOM 3913 O O . PHE A 1 494 ? -15.496 -20.688 -6.065 1.00 93.31 494 PHE A O 1
ATOM 3920 N N . GLY A 1 495 ? -15.947 -22.544 -4.904 1.00 90.25 495 GLY A N 1
ATOM 3921 C CA . GLY A 1 495 ? -16.069 -23.414 -6.082 1.00 90.25 495 GLY A CA 1
ATOM 3922 C C . GLY A 1 495 ? -14.738 -23.875 -6.693 1.00 90.25 495 GLY A C 1
ATOM 3923 O O . GLY A 1 495 ? -14.745 -24.558 -7.715 1.00 90.25 495 GLY A O 1
ATOM 3924 N N . HIS A 1 496 ? -13.603 -23.551 -6.068 1.00 92.50 496 HIS A N 1
ATOM 3925 C CA . HIS A 1 496 ? -12.268 -23.984 -6.476 1.00 92.50 496 HIS A CA 1
ATOM 3926 C C . HIS A 1 496 ? -11.651 -24.931 -5.443 1.00 92.50 496 HIS A C 1
ATOM 3928 O O . HIS A 1 496 ? -11.718 -24.676 -4.244 1.00 92.50 496 HIS A O 1
ATOM 3934 N N . THR A 1 497 ? -10.989 -25.996 -5.893 1.00 94.69 497 THR A N 1
ATOM 3935 C CA . THR A 1 497 ? -10.203 -26.873 -5.011 1.00 94.69 497 THR A CA 1
ATOM 3936 C C . THR A 1 497 ? -8.783 -26.336 -4.899 1.00 94.69 497 THR A C 1
ATOM 3938 O O . THR A 1 497 ? -8.011 -26.442 -5.851 1.00 94.69 497 THR A O 1
ATOM 3941 N N . LEU A 1 498 ? -8.439 -25.739 -3.759 1.00 95.25 498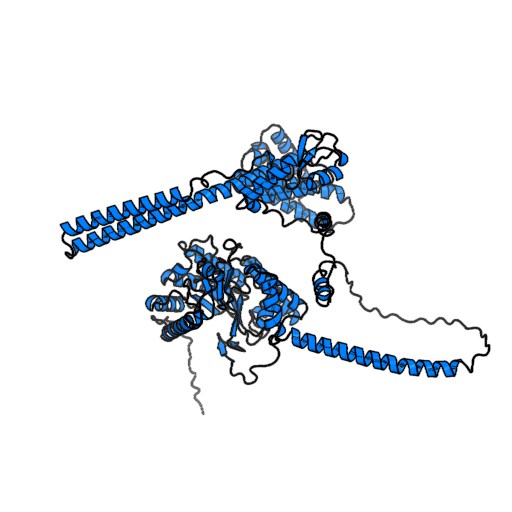 LEU A N 1
ATOM 3942 C CA . LEU A 1 498 ? -7.096 -25.231 -3.486 1.00 95.25 498 LEU A CA 1
ATOM 3943 C C . LEU A 1 498 ? -6.110 -26.370 -3.231 1.00 95.25 498 LEU A C 1
ATOM 3945 O O . LEU A 1 498 ? -6.464 -27.381 -2.628 1.00 95.25 498 LEU A O 1
ATOM 3949 N N . SER A 1 499 ? -4.851 -26.174 -3.631 1.00 92.50 499 SER A N 1
ATOM 3950 C CA . SER A 1 499 ? -3.777 -27.153 -3.419 1.00 92.50 499 SER A CA 1
ATOM 3951 C C . SER A 1 499 ? -3.334 -27.282 -1.960 1.00 92.50 499 SER A C 1
ATOM 3953 O O . SER A 1 499 ? -2.693 -28.261 -1.605 1.00 92.50 499 SER A O 1
ATOM 3955 N N . ASN A 1 500 ? -3.576 -26.255 -1.146 1.00 93.44 500 ASN A N 1
ATOM 3956 C CA . ASN A 1 500 ? -3.305 -26.217 0.290 1.00 93.44 500 ASN A CA 1
ATOM 3957 C C . ASN A 1 500 ? -4.100 -25.052 0.920 1.00 93.44 500 ASN A C 1
ATOM 3959 O O . ASN A 1 500 ? -4.545 -24.165 0.186 1.00 93.44 500 ASN A O 1
ATOM 3963 N N . PRO A 1 501 ? -4.268 -24.991 2.252 1.00 94.56 501 PRO A N 1
ATOM 3964 C CA . PRO A 1 501 ? -5.025 -23.922 2.907 1.00 94.56 501 PRO A CA 1
ATOM 3965 C C . PRO A 1 501 ? -4.168 -22.685 3.239 1.00 94.56 501 PRO A C 1
ATOM 3967 O O . PRO A 1 501 ? -4.586 -21.841 4.031 1.00 94.56 501 PRO A O 1
ATOM 3970 N N . ILE A 1 502 ? -2.945 -22.575 2.704 1.00 94.88 502 ILE A N 1
ATOM 3971 C CA . ILE A 1 502 ? -1.983 -21.537 3.093 1.00 94.88 502 ILE A CA 1
ATOM 3972 C C . ILE A 1 502 ? -2.097 -20.340 2.148 1.00 94.88 502 ILE A C 1
ATOM 3974 O O . ILE A 1 502 ? -2.014 -20.474 0.923 1.00 94.88 502 ILE A O 1
ATOM 3978 N N . GLY A 1 503 ? -2.233 -19.148 2.732 1.00 95.06 503 GLY A N 1
ATOM 3979 C CA . GLY A 1 503 ? -2.271 -17.890 1.999 1.00 95.06 503 GLY A CA 1
ATOM 3980 C C . GLY A 1 503 ? -1.259 -16.860 2.494 1.00 95.06 503 GLY A C 1
ATOM 3981 O O . GLY A 1 503 ? -0.925 -16.819 3.678 1.00 95.06 503 GLY A O 1
ATOM 3982 N N . THR A 1 504 ? -0.790 -15.987 1.601 1.00 95.56 504 THR A N 1
ATOM 3983 C CA . THR A 1 504 ? -0.037 -14.785 1.980 1.00 95.56 504 THR A CA 1
ATOM 3984 C C . THR A 1 504 ? -0.997 -13.618 2.176 1.00 95.56 504 THR A C 1
ATOM 3986 O O . THR A 1 504 ? -1.769 -13.310 1.272 1.00 95.56 504 THR A O 1
ATOM 3989 N N . SER A 1 505 ? -0.921 -12.933 3.318 1.00 93.50 505 SER A N 1
ATOM 3990 C CA . SER A 1 505 ? -1.732 -11.735 3.584 1.00 93.50 505 SER A CA 1
ATOM 3991 C C . SER A 1 505 ? -1.270 -10.525 2.761 1.00 93.50 505 SER A C 1
ATOM 3993 O O . SER A 1 505 ? -0.085 -10.386 2.446 1.00 93.50 505 SER A O 1
ATOM 3995 N N . ALA A 1 506 ? -2.196 -9.588 2.528 1.00 93.81 506 ALA A N 1
ATOM 3996 C CA . ALA A 1 506 ? -1.900 -8.269 1.973 1.00 93.81 506 ALA A CA 1
ATOM 3997 C C . ALA A 1 506 ? -0.805 -7.536 2.759 1.00 93.81 506 ALA A C 1
ATOM 3999 O O . ALA A 1 506 ? -0.594 -7.762 3.956 1.00 93.81 506 ALA A O 1
ATOM 4000 N N . GLY A 1 507 ? -0.147 -6.600 2.076 1.00 92.06 507 GLY A N 1
ATOM 4001 C CA . GLY A 1 507 ? 0.929 -5.770 2.607 1.00 92.06 507 GLY A CA 1
ATOM 4002 C C . GLY A 1 507 ? 2.333 -6.230 2.213 1.00 92.06 507 GLY A C 1
ATOM 4003 O O . GLY A 1 507 ? 3.233 -5.391 2.244 1.00 92.06 507 GLY A O 1
ATOM 4004 N N . ILE A 1 508 ? 2.514 -7.498 1.807 1.00 94.69 508 ILE A N 1
ATOM 4005 C CA . ILE A 1 508 ? 3.778 -7.999 1.234 1.00 94.69 508 ILE A CA 1
ATOM 4006 C C . ILE A 1 508 ? 3.955 -7.479 -0.198 1.00 94.69 508 ILE A C 1
ATOM 4008 O O . ILE A 1 508 ? 4.999 -6.938 -0.543 1.00 94.69 508 ILE A O 1
ATOM 4012 N N . ASP A 1 509 ? 2.928 -7.609 -1.033 1.00 96.88 509 ASP A N 1
ATOM 4013 C CA . ASP A 1 509 ? 2.951 -7.110 -2.406 1.00 96.88 509 ASP A CA 1
ATOM 4014 C C . ASP A 1 509 ? 1.820 -6.105 -2.628 1.00 96.88 509 ASP A C 1
ATOM 4016 O O . ASP A 1 509 ? 0.725 -6.432 -3.083 1.00 96.88 509 ASP A O 1
ATOM 4020 N N . LYS A 1 510 ? 2.076 -4.848 -2.259 1.00 95.50 510 LYS A N 1
ATOM 4021 C CA . LYS A 1 510 ? 1.073 -3.773 -2.337 1.00 95.50 510 LYS A CA 1
ATOM 4022 C C . LYS A 1 510 ? 0.732 -3.373 -3.772 1.00 95.50 510 LYS A C 1
ATOM 4024 O O . LYS A 1 510 ? -0.375 -2.908 -4.018 1.00 95.50 510 LYS A O 1
ATOM 4029 N N . GLY A 1 511 ? 1.682 -3.535 -4.692 1.00 95.25 511 GLY A N 1
ATOM 4030 C CA . GLY A 1 511 ? 1.555 -3.126 -6.089 1.00 95.25 511 GLY A CA 1
ATOM 4031 C C . GLY A 1 511 ? 1.195 -4.263 -7.047 1.00 95.25 511 GLY A C 1
ATOM 4032 O O . GLY A 1 511 ? 1.044 -4.004 -8.235 1.00 95.25 511 GLY A O 1
ATOM 4033 N N . ALA A 1 512 ? 1.076 -5.510 -6.589 1.00 97.00 512 ALA A N 1
ATOM 4034 C CA . ALA A 1 512 ? 0.998 -6.680 -7.470 1.00 97.00 512 ALA A CA 1
ATOM 4035 C C . ALA A 1 512 ? 2.230 -6.818 -8.397 1.00 97.00 512 ALA A C 1
ATOM 4037 O O . ALA A 1 512 ? 2.113 -7.101 -9.591 1.00 97.00 512 ALA A O 1
ATOM 4038 N N . GLU A 1 513 ? 3.430 -6.585 -7.861 1.00 95.94 513 GLU A N 1
ATOM 4039 C CA . GLU A 1 513 ? 4.707 -6.718 -8.568 1.00 95.94 513 GLU A CA 1
ATOM 4040 C C . GLU A 1 513 ? 5.258 -8.143 -8.637 1.00 95.94 513 GLU A C 1
ATOM 4042 O O . GLU A 1 513 ? 5.995 -8.467 -9.572 1.00 95.94 513 GLU A O 1
ATOM 4047 N N . ILE A 1 514 ? 4.950 -8.964 -7.637 1.00 96.69 514 ILE A N 1
ATOM 4048 C CA . ILE A 1 514 ? 5.464 -10.318 -7.459 1.00 96.69 514 ILE A CA 1
ATOM 4049 C C . ILE A 1 514 ? 4.383 -11.382 -7.141 1.00 96.69 514 ILE A C 1
ATOM 4051 O O . ILE A 1 514 ? 4.722 -12.340 -6.442 1.00 96.69 514 ILE A O 1
ATOM 4055 N N . PRO A 1 515 ? 3.133 -11.350 -7.672 1.00 97.00 515 PRO A N 1
ATOM 4056 C CA . PRO A 1 515 ? 2.153 -12.394 -7.350 1.00 97.00 515 PRO A CA 1
ATOM 4057 C C . PRO A 1 515 ? 2.629 -13.791 -7.755 1.00 97.00 515 PRO A C 1
ATOM 4059 O O . PRO A 1 515 ? 2.526 -14.737 -6.982 1.00 97.00 515 PRO A O 1
ATOM 4062 N N . THR A 1 516 ? 3.198 -13.923 -8.959 1.00 94.94 516 THR A N 1
ATOM 4063 C CA . THR A 1 516 ? 3.698 -15.207 -9.475 1.00 94.94 516 THR A CA 1
ATOM 4064 C C . THR A 1 516 ? 4.841 -15.768 -8.616 1.00 94.94 516 THR A C 1
ATOM 4066 O O . THR A 1 516 ? 4.707 -16.905 -8.170 1.00 94.94 516 THR A O 1
ATOM 4069 N N . PRO A 1 517 ? 5.905 -15.003 -8.282 1.00 95.38 517 PRO A N 1
ATOM 4070 C CA . PRO A 1 517 ? 6.899 -15.451 -7.309 1.00 95.38 517 PRO A CA 1
ATOM 4071 C C . PRO A 1 517 ? 6.308 -15.891 -5.965 1.00 95.38 517 PRO A C 1
ATOM 4073 O O . PRO A 1 517 ? 6.733 -16.909 -5.433 1.00 95.38 517 PRO A O 1
ATOM 4076 N N . LEU A 1 518 ? 5.325 -15.166 -5.416 1.00 96.56 518 LEU A N 1
ATOM 4077 C CA . LEU A 1 518 ? 4.695 -15.532 -4.140 1.00 96.56 518 LEU A CA 1
ATOM 4078 C C . LEU A 1 518 ? 3.923 -16.853 -4.230 1.00 96.56 518 LEU A C 1
ATOM 4080 O O . LEU A 1 518 ? 4.007 -17.676 -3.321 1.00 96.56 518 LEU A O 1
ATOM 4084 N N . PHE A 1 519 ? 3.231 -17.095 -5.343 1.00 96.12 519 PHE A N 1
ATOM 4085 C CA . PHE A 1 519 ? 2.633 -18.396 -5.621 1.00 96.12 519 PHE A CA 1
ATOM 4086 C C . PHE A 1 519 ? 3.710 -19.485 -5.743 1.00 96.12 519 PHE A C 1
ATOM 4088 O O . PHE A 1 519 ? 3.545 -20.584 -5.216 1.00 96.12 519 PHE A O 1
ATOM 4095 N N . GLU A 1 520 ? 4.820 -19.228 -6.438 1.00 94.19 520 GLU A N 1
ATOM 4096 C CA . GLU A 1 520 ? 5.910 -20.203 -6.581 1.00 94.19 520 GLU A CA 1
ATOM 4097 C C . GLU A 1 520 ? 6.561 -20.577 -5.243 1.00 94.19 520 GLU A C 1
ATOM 4099 O O . GLU A 1 520 ? 7.030 -21.703 -5.121 1.00 94.19 520 GLU A O 1
ATOM 4104 N N . LEU A 1 521 ? 6.511 -19.715 -4.221 1.00 93.56 521 LEU A N 1
ATOM 4105 C CA . LEU A 1 521 ? 6.938 -20.060 -2.856 1.00 93.56 521 LEU A CA 1
ATOM 4106 C C . LEU A 1 521 ? 6.043 -21.109 -2.168 1.00 93.56 521 LEU A C 1
ATOM 4108 O O . LEU A 1 521 ? 6.452 -21.651 -1.148 1.00 93.56 521 LEU A O 1
ATOM 4112 N N . GLY A 1 522 ? 4.850 -21.403 -2.701 1.00 92.06 522 GLY A N 1
ATOM 4113 C CA . GLY A 1 522 ? 4.005 -22.525 -2.265 1.00 92.06 522 GLY A CA 1
ATOM 4114 C C . GLY A 1 522 ? 2.604 -22.155 -1.767 1.00 92.06 522 GLY A C 1
ATOM 4115 O O . GLY A 1 522 ? 1.765 -23.046 -1.621 1.00 92.06 522 GLY A O 1
ATOM 4116 N N . ALA A 1 523 ? 2.310 -20.869 -1.548 1.00 94.12 523 ALA A N 1
ATOM 4117 C CA . ALA A 1 523 ? 0.984 -20.433 -1.109 1.00 94.12 523 ALA A CA 1
ATOM 4118 C C . ALA A 1 523 ? -0.086 -20.719 -2.178 1.00 94.12 523 ALA A C 1
ATOM 4120 O O . ALA A 1 523 ? 0.131 -20.468 -3.367 1.00 94.12 523 ALA A O 1
ATOM 4121 N N . ALA A 1 524 ? -1.250 -21.217 -1.757 1.00 95.62 524 ALA A N 1
ATOM 4122 C CA . ALA A 1 524 ? -2.402 -21.389 -2.638 1.00 95.62 524 ALA A CA 1
ATOM 4123 C C . ALA A 1 524 ? -3.191 -20.087 -2.816 1.00 95.62 524 ALA A C 1
ATOM 4125 O O . ALA A 1 524 ? -3.782 -19.869 -3.870 1.00 95.62 524 ALA A O 1
ATOM 4126 N N . VAL A 1 525 ? -3.173 -19.195 -1.823 1.00 97.88 525 VAL A N 1
ATOM 4127 C CA . VAL A 1 525 ? -3.807 -17.874 -1.920 1.00 97.88 525 VAL A CA 1
ATOM 4128 C C . VAL A 1 525 ? -2.751 -16.783 -1.805 1.00 97.88 525 VAL A C 1
ATOM 4130 O O . VAL A 1 525 ? -1.974 -16.766 -0.855 1.00 97.88 525 VAL A O 1
ATOM 4133 N N . VAL A 1 526 ? -2.715 -15.845 -2.746 1.00 98.44 526 VAL A N 1
ATOM 4134 C CA . VAL A 1 526 ? -1.852 -14.658 -2.640 1.00 98.44 526 VAL A CA 1
ATOM 4135 C C . VAL A 1 526 ? -2.729 -13.424 -2.581 1.00 98.44 526 VAL A C 1
ATOM 4137 O O . VAL A 1 526 ? -3.498 -13.179 -3.502 1.00 98.44 526 VAL A O 1
ATOM 4140 N N . GLU A 1 527 ? -2.631 -12.650 -1.503 1.00 98.50 527 GLU A N 1
ATOM 4141 C CA . GLU A 1 527 ? -3.346 -11.385 -1.337 1.00 98.50 527 GLU A CA 1
ATOM 4142 C C . GLU A 1 527 ? -2.415 -10.198 -1.643 1.00 98.50 527 GLU A C 1
ATOM 4144 O O . GLU A 1 527 ? -1.437 -9.959 -0.931 1.00 98.50 527 GLU A O 1
ATOM 4149 N N . VAL A 1 528 ? -2.721 -9.440 -2.701 1.00 98.38 528 VAL A N 1
ATOM 4150 C CA . VAL A 1 528 ? -2.023 -8.193 -3.069 1.00 98.38 528 VAL A CA 1
ATOM 4151 C C . VAL A 1 528 ? -2.764 -6.965 -2.539 1.00 98.38 528 VAL A C 1
ATOM 4153 O O . VAL A 1 528 ? -3.955 -7.023 -2.237 1.00 98.38 528 VAL A O 1
ATOM 4156 N N . GLY A 1 529 ? -2.074 -5.828 -2.449 1.00 96.44 529 GLY A N 1
ATOM 4157 C CA . GLY A 1 529 ? -2.629 -4.570 -1.937 1.00 96.44 529 GLY A CA 1
ATOM 4158 C C . GLY A 1 529 ? -2.268 -4.291 -0.468 1.00 96.44 529 GLY A C 1
ATOM 4159 O O . GLY A 1 529 ? -1.337 -4.880 0.080 1.00 96.44 529 GLY A O 1
ATOM 4160 N N . 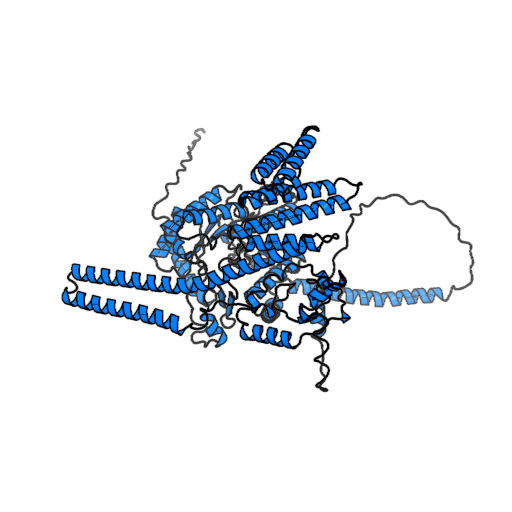ALA A 1 530 ? -2.941 -3.374 0.228 1.00 96.94 530 ALA A N 1
ATOM 4161 C CA . ALA A 1 530 ? -4.138 -2.649 -0.200 1.00 96.94 530 ALA A CA 1
ATOM 4162 C C . ALA A 1 530 ? -3.877 -1.603 -1.298 1.00 96.94 530 ALA A C 1
ATOM 4164 O O . ALA A 1 530 ? -2.920 -0.830 -1.225 1.00 96.94 530 ALA A O 1
ATOM 4165 N N . ILE A 1 531 ? -4.769 -1.568 -2.282 1.00 98.38 531 ILE A N 1
ATOM 4166 C CA . ILE A 1 531 ? -4.767 -0.628 -3.401 1.00 98.38 531 ILE A CA 1
ATOM 4167 C C . ILE A 1 531 ? -5.788 0.472 -3.111 1.00 98.38 531 ILE A C 1
ATOM 4169 O O . ILE A 1 531 ? -6.931 0.174 -2.764 1.00 98.38 531 ILE A O 1
ATOM 4173 N N . THR A 1 532 ? -5.380 1.730 -3.250 1.00 98.00 532 THR A N 1
ATOM 4174 C CA . THR A 1 532 ? -6.276 2.894 -3.167 1.00 98.00 532 THR A CA 1
ATOM 4175 C C . THR A 1 532 ? -6.617 3.403 -4.562 1.00 98.00 532 THR A C 1
ATOM 4177 O O . THR A 1 532 ? -5.871 3.132 -5.503 1.00 98.00 532 THR A O 1
ATOM 4180 N N . LEU A 1 533 ? -7.712 4.157 -4.706 1.00 97.62 533 LEU A N 1
ATOM 4181 C CA . LEU A 1 533 ? -8.124 4.712 -5.999 1.00 97.62 533 LEU A CA 1
ATOM 4182 C C . LEU A 1 533 ? -7.004 5.568 -6.605 1.00 97.62 533 LEU A C 1
ATOM 4184 O O . LEU A 1 533 ? -6.467 5.244 -7.665 1.00 97.62 533 LEU A O 1
ATOM 4188 N N . LEU A 1 534 ? -6.609 6.618 -5.886 1.00 97.75 534 LEU A N 1
ATOM 4189 C CA . LEU A 1 534 ? -5.518 7.508 -6.270 1.00 97.75 534 LEU A CA 1
ATOM 4190 C C . LEU A 1 534 ? -4.183 7.060 -5.656 1.00 97.75 534 LEU A C 1
ATOM 4192 O O . LEU A 1 534 ? -4.185 6.454 -4.574 1.00 97.75 534 LEU A O 1
ATOM 4196 N N . PRO A 1 535 ? -3.043 7.386 -6.294 1.00 97.38 535 PRO A N 1
ATOM 4197 C CA . PRO A 1 535 ? -1.727 7.170 -5.708 1.00 97.38 535 PRO A CA 1
ATOM 4198 C C . PRO A 1 535 ? -1.562 7.941 -4.394 1.00 97.38 535 PRO A C 1
ATOM 4200 O O . PRO A 1 535 ? -2.010 9.081 -4.266 1.00 97.38 535 PRO A O 1
ATOM 4203 N N . GLN A 1 536 ? -0.883 7.340 -3.420 1.00 95.38 536 GLN A N 1
ATOM 4204 C CA . GLN A 1 536 ? -0.512 8.012 -2.178 1.00 95.38 536 GLN A CA 1
ATOM 4205 C C . GLN A 1 536 ? 0.742 7.399 -1.550 1.00 95.38 536 GLN A C 1
ATOM 4207 O O . GLN A 1 536 ? 0.924 6.184 -1.514 1.00 95.38 536 GLN A O 1
ATOM 4212 N N . GLU A 1 537 ? 1.581 8.252 -0.966 1.00 95.00 537 GLU A N 1
ATOM 4213 C CA . GLU A 1 537 ? 2.850 7.847 -0.347 1.00 95.00 537 GLU A CA 1
ATOM 4214 C C . GLU A 1 537 ? 2.672 7.060 0.958 1.00 95.00 537 GLU A C 1
ATOM 4216 O O . GLU A 1 537 ? 3.562 6.308 1.348 1.00 95.00 537 GLU A O 1
ATOM 4221 N N . GLY A 1 538 ? 1.532 7.213 1.641 1.00 94.56 538 GLY A N 1
ATOM 4222 C CA . GLY A 1 538 ? 1.273 6.696 2.989 1.00 94.56 538 GLY A CA 1
ATOM 4223 C C . GLY A 1 538 ? 1.731 7.649 4.104 1.00 94.56 538 GLY A C 1
ATOM 4224 O O . GLY A 1 538 ? 1.889 8.850 3.897 1.00 94.56 538 GLY A O 1
ATOM 4225 N N . ASN A 1 539 ? 1.914 7.135 5.321 1.00 94.62 539 ASN A N 1
ATOM 4226 C CA . ASN A 1 539 ? 2.393 7.927 6.463 1.00 94.62 539 ASN A CA 1
ATOM 4227 C C . ASN A 1 539 ? 3.917 8.165 6.401 1.00 94.62 539 ASN A C 1
ATOM 4229 O O . ASN A 1 539 ? 4.613 7.382 5.755 1.00 94.62 539 ASN A O 1
ATOM 4233 N N . PRO A 1 540 ? 4.457 9.192 7.088 1.00 94.81 540 PRO A N 1
ATOM 4234 C CA . PRO A 1 540 ? 5.893 9.486 7.087 1.00 94.81 540 PRO A CA 1
ATOM 4235 C C . PRO A 1 540 ? 6.762 8.322 7.582 1.00 94.81 540 PRO A C 1
ATOM 4237 O O . PRO A 1 540 ? 6.344 7.549 8.446 1.00 94.81 540 PRO A O 1
ATOM 4240 N N . LYS A 1 541 ? 7.981 8.216 7.042 1.00 94.44 541 LYS A N 1
ATOM 4241 C CA . LYS A 1 541 ? 9.004 7.252 7.478 1.00 94.44 541 LYS A CA 1
ATOM 4242 C C . LYS A 1 541 ? 9.762 7.768 8.720 1.00 94.44 541 LYS A C 1
ATOM 4244 O O . LYS A 1 541 ? 9.834 8.983 8.893 1.00 94.44 541 LYS A O 1
ATOM 4249 N N . PRO A 1 542 ? 10.352 6.883 9.552 1.00 94.81 542 PRO A N 1
ATOM 4250 C CA . PRO A 1 542 ? 10.230 5.424 9.528 1.00 94.81 542 PRO A CA 1
ATOM 4251 C C . PRO A 1 542 ? 8.835 4.971 9.978 1.00 94.81 542 PRO A C 1
ATOM 4253 O O . PRO A 1 542 ? 8.178 5.613 10.801 1.00 94.81 542 PRO A O 1
ATOM 4256 N N . ARG A 1 543 ? 8.365 3.860 9.407 1.00 95.94 543 ARG A N 1
ATOM 4257 C CA . ARG A 1 543 ? 6.984 3.372 9.588 1.00 95.94 543 ARG A CA 1
ATOM 4258 C C . ARG A 1 543 ? 6.850 1.857 9.682 1.00 95.94 543 ARG A C 1
ATOM 4260 O O . ARG A 1 543 ? 5.727 1.354 9.679 1.00 95.94 543 ARG A O 1
ATOM 4267 N N . VAL A 1 544 ? 7.970 1.144 9.784 1.00 96.31 544 VAL A N 1
ATOM 4268 C CA . VAL A 1 544 ? 8.033 -0.297 10.050 1.00 96.31 544 VAL A CA 1
ATOM 4269 C C . VAL A 1 544 ? 9.166 -0.566 11.021 1.00 96.31 544 VAL A C 1
ATOM 4271 O O . VAL A 1 544 ? 10.310 -0.206 10.761 1.00 96.31 544 VAL A O 1
ATOM 4274 N N . PHE A 1 545 ? 8.848 -1.255 12.106 1.00 95.44 545 PHE A N 1
ATOM 4275 C CA . PHE A 1 545 ? 9.763 -1.556 13.196 1.00 95.44 545 PHE A CA 1
ATOM 4276 C C . PHE A 1 545 ? 9.726 -3.053 13.438 1.00 95.44 545 PHE A C 1
ATOM 4278 O O . PHE A 1 545 ? 8.654 -3.622 13.634 1.00 95.44 545 PHE A O 1
ATOM 4285 N N . ARG A 1 546 ? 10.885 -3.706 13.386 1.00 94.62 546 ARG A N 1
ATOM 4286 C CA . ARG A 1 546 ? 10.999 -5.138 13.676 1.00 94.62 546 ARG A CA 1
ATOM 4287 C C . ARG A 1 546 ? 11.306 -5.308 15.161 1.00 94.62 546 ARG A C 1
ATOM 4289 O O . ARG A 1 546 ? 12.096 -4.542 15.703 1.00 94.62 546 ARG A O 1
ATOM 4296 N N . LEU A 1 547 ? 10.746 -6.344 15.772 1.00 94.38 547 LEU A N 1
ATOM 4297 C CA . LEU A 1 547 ? 11.125 -6.841 17.092 1.00 94.38 547 LEU A CA 1
ATOM 4298 C C . LEU A 1 547 ? 11.678 -8.262 16.914 1.00 94.38 547 LEU A C 1
ATOM 4300 O O . LEU A 1 547 ? 10.923 -9.233 17.040 1.00 94.38 547 LEU A O 1
ATOM 4304 N N . PRO A 1 548 ? 12.964 -8.407 16.524 1.00 91.94 548 PRO A N 1
ATOM 4305 C CA . PRO A 1 548 ? 13.555 -9.708 16.237 1.00 91.94 548 PRO A CA 1
ATOM 4306 C C . PRO A 1 548 ? 13.471 -10.679 17.411 1.00 91.94 548 PRO A C 1
ATOM 4308 O O . PRO A 1 548 ? 13.205 -11.853 17.173 1.00 91.94 548 PRO A O 1
ATOM 4311 N N . SER A 1 549 ? 13.620 -10.205 18.658 1.00 92.56 549 SER A N 1
ATOM 4312 C CA . SER A 1 549 ? 13.515 -11.081 19.834 1.00 92.56 549 SER A CA 1
ATOM 4313 C C . SER A 1 549 ? 12.135 -11.728 19.987 1.00 92.56 549 SER A C 1
ATOM 4315 O O . SER A 1 549 ? 12.002 -12.751 20.650 1.00 92.56 549 SER A O 1
ATOM 4317 N N . GLN A 1 550 ? 11.115 -11.142 19.355 1.00 94.19 550 GLN A N 1
ATOM 4318 C CA . GLN A 1 550 ? 9.713 -11.534 19.467 1.00 94.19 550 GLN A CA 1
ATOM 4319 C C . GLN A 1 550 ? 9.133 -12.120 18.176 1.00 94.19 550 GLN A C 1
ATOM 4321 O O . GLN A 1 550 ? 7.947 -12.447 18.152 1.00 94.19 550 GLN A O 1
ATOM 4326 N N . ASN A 1 551 ? 9.928 -12.223 17.101 1.00 94.06 551 ASN A N 1
ATOM 4327 C CA . ASN A 1 551 ? 9.448 -12.530 15.746 1.00 94.06 551 ASN A CA 1
ATOM 4328 C C . ASN A 1 551 ? 8.241 -11.665 15.333 1.00 94.06 551 ASN A C 1
ATOM 4330 O O . ASN A 1 551 ? 7.318 -12.129 14.665 1.00 94.06 551 ASN A O 1
ATOM 4334 N N . ALA A 1 552 ? 8.253 -10.399 15.749 1.00 95.81 552 ALA A N 1
ATOM 4335 C CA . ALA A 1 552 ? 7.133 -9.484 15.595 1.00 95.81 552 ALA A CA 1
ATOM 4336 C C . ALA A 1 552 ? 7.534 -8.217 14.832 1.00 95.81 552 ALA A C 1
ATOM 4338 O O . ALA A 1 552 ? 8.715 -7.924 14.614 1.00 95.81 552 ALA A O 1
ATOM 4339 N N . LEU A 1 553 ? 6.534 -7.447 14.420 1.00 96.06 553 LEU A N 1
ATOM 4340 C CA . LEU A 1 553 ? 6.712 -6.134 13.816 1.00 96.06 553 LEU A CA 1
ATOM 4341 C C . LEU A 1 553 ? 5.589 -5.181 14.219 1.00 96.06 553 LEU A C 1
ATOM 4343 O O . LEU A 1 553 ? 4.463 -5.594 14.490 1.00 96.06 553 LEU A O 1
ATOM 4347 N N . ILE A 1 554 ? 5.895 -3.889 14.201 1.00 96.75 554 ILE A N 1
ATOM 4348 C CA . ILE A 1 554 ? 4.926 -2.798 14.287 1.00 96.75 554 ILE A CA 1
ATOM 4349 C C . ILE A 1 554 ? 5.009 -2.016 12.985 1.00 96.75 554 ILE A C 1
ATOM 4351 O O . ILE A 1 554 ? 6.100 -1.672 12.533 1.00 96.75 554 ILE A O 1
ATOM 4355 N N . ASN A 1 555 ? 3.869 -1.720 12.364 1.00 96.88 555 ASN A N 1
ATOM 4356 C CA . ASN A 1 555 ? 3.848 -0.893 11.164 1.00 96.88 555 ASN A CA 1
ATOM 4357 C C . ASN A 1 555 ? 2.745 0.164 11.192 1.00 96.88 555 ASN A C 1
ATOM 4359 O O . ASN A 1 555 ? 1.645 -0.065 11.696 1.00 96.88 555 ASN A O 1
ATOM 4363 N N . ARG A 1 556 ? 3.044 1.305 10.571 1.00 96.50 556 ARG A N 1
ATOM 4364 C CA . ARG A 1 556 ? 2.122 2.424 10.375 1.00 96.50 556 ARG A CA 1
ATOM 4365 C C . ARG A 1 556 ? 2.107 2.932 8.940 1.00 96.50 556 ARG A C 1
ATOM 4367 O O . ARG A 1 556 ? 2.027 4.131 8.725 1.00 96.50 556 ARG A O 1
ATOM 4374 N N . TYR A 1 557 ? 2.169 2.036 7.952 1.00 96.00 557 TYR A N 1
ATOM 4375 C CA . TYR A 1 557 ? 2.278 2.406 6.533 1.00 96.00 557 TYR A CA 1
ATOM 4376 C C . TYR A 1 557 ? 1.226 3.416 6.049 1.00 96.00 557 TYR A C 1
ATOM 4378 O O . TYR A 1 557 ? 1.569 4.322 5.298 1.00 96.00 557 TYR A O 1
ATOM 4386 N N . GLY A 1 558 ? -0.038 3.272 6.463 1.00 94.25 558 GLY A N 1
ATOM 4387 C CA . GLY A 1 558 ? -1.121 4.175 6.046 1.00 94.25 558 GLY A CA 1
ATOM 4388 C C . GLY A 1 558 ? -1.478 4.063 4.559 1.00 94.25 558 GLY A C 1
ATOM 4389 O O . GLY A 1 558 ? -1.659 5.083 3.906 1.00 94.25 558 GLY A O 1
ATOM 4390 N N . PHE A 1 559 ? -1.535 2.836 4.028 1.00 94.62 559 PHE A N 1
ATOM 4391 C CA . PHE A 1 559 ? -1.878 2.530 2.629 1.00 94.62 559 PHE A CA 1
ATOM 4392 C C . PHE A 1 559 ? -1.021 3.259 1.589 1.00 94.62 559 PHE A C 1
ATOM 4394 O O . PHE A 1 559 ? -1.545 3.953 0.730 1.00 94.62 559 PHE A O 1
ATOM 4401 N N . ASN A 1 560 ? 0.303 3.118 1.639 1.00 95.81 560 ASN A N 1
ATOM 4402 C CA . ASN A 1 560 ? 1.133 3.546 0.515 1.00 95.81 560 ASN A CA 1
ATOM 4403 C C . ASN A 1 560 ? 0.785 2.716 -0.741 1.00 95.81 560 ASN A C 1
ATOM 4405 O O . ASN A 1 560 ? 0.846 1.486 -0.690 1.00 95.81 560 ASN A O 1
ATOM 4409 N N . SER A 1 561 ? 0.405 3.373 -1.836 1.00 96.88 561 SER A N 1
ATOM 4410 C CA . SER A 1 561 ? -0.117 2.734 -3.049 1.00 96.88 561 SER A CA 1
ATOM 4411 C C . SER A 1 561 ? 0.205 3.562 -4.295 1.00 96.88 561 SER A C 1
ATOM 4413 O O . SER A 1 561 ? 0.179 4.789 -4.254 1.00 96.88 561 SER A O 1
ATOM 4415 N N . GLU A 1 562 ? 0.460 2.888 -5.417 1.00 96.38 562 GLU A N 1
ATOM 4416 C CA . GLU A 1 562 ? 0.678 3.514 -6.732 1.00 96.38 562 GLU A CA 1
ATOM 4417 C C . GLU A 1 562 ? -0.638 3.910 -7.432 1.00 96.38 562 GLU A C 1
ATOM 4419 O O . GLU A 1 562 ? -0.604 4.453 -8.533 1.00 96.38 562 GLU A O 1
ATOM 4424 N N . GLY A 1 563 ? -1.791 3.645 -6.805 1.00 97.56 563 GLY A N 1
ATOM 4425 C CA . GLY A 1 563 ? -3.119 3.911 -7.357 1.00 97.56 563 GLY A CA 1
ATOM 4426 C C . GLY A 1 563 ? -3.689 2.747 -8.175 1.00 97.56 563 GLY A C 1
ATOM 4427 O O . GLY A 1 563 ? -2.962 1.899 -8.704 1.00 97.56 563 GLY A O 1
ATOM 4428 N N . ALA A 1 564 ? -5.016 2.708 -8.282 1.00 98.12 564 ALA A N 1
ATOM 4429 C CA . ALA A 1 564 ? -5.755 1.590 -8.860 1.00 98.12 564 ALA A CA 1
ATOM 4430 C C . ALA A 1 564 ? -5.450 1.374 -10.346 1.00 98.12 564 ALA A C 1
ATOM 4432 O O . ALA A 1 564 ? -5.268 0.240 -10.781 1.00 98.12 564 ALA A O 1
ATOM 4433 N N . GLU A 1 565 ? -5.336 2.454 -11.118 1.00 96.62 565 GLU A N 1
ATOM 4434 C CA . GLU A 1 565 ? -5.060 2.396 -12.556 1.00 96.62 565 GLU A CA 1
ATOM 4435 C C . GLU A 1 565 ? -3.666 1.819 -12.863 1.00 96.62 565 GLU A C 1
ATOM 4437 O O . GLU A 1 565 ? -3.506 0.976 -13.755 1.00 96.62 565 GLU A O 1
ATOM 4442 N N . HIS A 1 566 ? -2.653 2.219 -12.086 1.00 96.94 566 HIS A N 1
ATOM 4443 C CA . HIS A 1 566 ? -1.289 1.725 -12.264 1.00 96.94 566 HIS A CA 1
ATOM 4444 C C . HIS A 1 566 ? -1.203 0.224 -11.964 1.00 96.94 566 HIS A C 1
ATOM 4446 O O . HIS A 1 566 ? -0.662 -0.551 -12.759 1.00 96.94 566 HIS A O 1
ATOM 4452 N N . VAL A 1 567 ? -1.800 -0.208 -10.849 1.00 98.00 567 VAL A N 1
ATOM 4453 C CA . VAL A 1 567 ? -1.829 -1.627 -10.474 1.00 98.00 567 VAL A CA 1
ATOM 4454 C C . VAL A 1 567 ? -2.670 -2.445 -11.460 1.00 98.00 567 VAL A C 1
ATOM 4456 O O . VAL A 1 567 ? -2.257 -3.534 -11.860 1.00 98.00 567 VAL A O 1
ATOM 4459 N N . ALA A 1 568 ? -3.795 -1.908 -11.943 1.00 97.50 568 ALA A N 1
ATOM 4460 C CA . ALA A 1 568 ? -4.615 -2.550 -12.969 1.00 97.50 568 ALA A CA 1
ATOM 4461 C C . ALA A 1 568 ? -3.842 -2.788 -14.273 1.00 97.50 568 ALA A C 1
ATOM 4463 O O . ALA A 1 568 ? -3.991 -3.844 -14.883 1.00 97.50 568 ALA A O 1
ATOM 4464 N N . THR A 1 569 ? -2.983 -1.850 -14.686 1.00 95.19 569 THR A N 1
ATOM 4465 C CA . THR A 1 569 ? -2.124 -2.014 -15.872 1.00 95.19 569 THR A CA 1
ATOM 4466 C C . THR A 1 569 ? -1.149 -3.180 -15.698 1.00 95.19 569 THR A C 1
ATOM 4468 O O . THR A 1 569 ? -0.940 -3.969 -16.620 1.00 95.19 569 THR A O 1
ATOM 4471 N N . ARG A 1 570 ? -0.586 -3.339 -14.497 1.00 95.44 570 ARG A N 1
ATOM 4472 C CA . ARG A 1 570 ? 0.338 -4.432 -14.172 1.00 95.44 570 ARG A CA 1
ATOM 4473 C C . ARG A 1 570 ? -0.357 -5.793 -14.142 1.00 95.44 570 ARG A C 1
ATOM 4475 O O . ARG A 1 570 ? 0.147 -6.752 -14.722 1.00 95.44 570 ARG A O 1
ATOM 4482 N N . LEU A 1 571 ? -1.534 -5.864 -13.522 1.00 97.31 571 LEU A N 1
ATOM 4483 C CA . LEU A 1 571 ? -2.366 -7.070 -13.512 1.00 97.31 571 LEU A CA 1
ATOM 4484 C C . LEU A 1 571 ? -2.819 -7.451 -14.929 1.00 97.31 571 LEU A C 1
ATOM 4486 O O . LEU A 1 571 ? -2.724 -8.619 -15.303 1.00 97.31 571 LEU A O 1
ATOM 4490 N N . ARG A 1 572 ? -3.206 -6.466 -15.751 1.00 95.69 572 ARG A N 1
ATOM 4491 C CA . ARG A 1 572 ? -3.523 -6.669 -17.172 1.00 95.69 572 ARG A CA 1
ATOM 4492 C C . ARG A 1 572 ? -2.364 -7.294 -17.929 1.00 95.69 572 ARG A C 1
ATOM 4494 O O . ARG A 1 572 ? -2.547 -8.286 -18.629 1.00 95.69 572 ARG A O 1
ATOM 4501 N N . GLN A 1 573 ? -1.173 -6.719 -17.778 1.00 93.62 573 GLN A N 1
ATOM 4502 C CA . GLN A 1 573 ? 0.023 -7.202 -18.453 1.00 93.62 573 GLN A CA 1
ATOM 4503 C C . GLN A 1 573 ? 0.323 -8.654 -18.070 1.00 93.62 573 GLN A C 1
ATOM 4505 O O . GLN A 1 573 ? 0.592 -9.470 -18.945 1.00 93.62 573 GLN A O 1
ATOM 4510 N N . ARG A 1 574 ? 0.178 -9.002 -16.786 1.00 94.88 574 ARG A N 1
ATOM 4511 C CA . ARG A 1 574 ? 0.342 -10.378 -16.302 1.00 94.88 574 ARG A CA 1
ATOM 4512 C C . ARG A 1 574 ? -0.633 -11.359 -16.970 1.00 94.88 574 ARG A C 1
ATOM 4514 O O . ARG A 1 574 ? -0.222 -12.452 -17.351 1.00 94.88 574 ARG A O 1
ATOM 4521 N N . VAL A 1 575 ? -1.901 -10.977 -17.142 1.00 95.94 575 VAL A N 1
ATOM 4522 C CA . VAL A 1 575 ? -2.901 -11.801 -17.850 1.00 95.94 575 VAL A CA 1
ATOM 4523 C C . VAL A 1 575 ? -2.551 -11.953 -19.333 1.00 95.94 575 VAL A C 1
ATOM 4525 O O . VAL A 1 575 ? -2.591 -13.064 -19.855 1.00 95.94 575 VAL A O 1
ATOM 4528 N N . ARG A 1 576 ? -2.144 -10.871 -20.008 1.00 93.00 576 ARG A N 1
ATOM 4529 C CA . ARG A 1 576 ? -1.758 -10.905 -21.431 1.00 93.00 576 ARG A CA 1
ATOM 4530 C C . ARG A 1 576 ? -0.503 -11.737 -21.686 1.00 93.00 576 ARG A C 1
ATOM 4532 O O . ARG A 1 576 ? -0.458 -12.502 -22.643 1.00 93.00 576 ARG A O 1
ATOM 4539 N N . GLU A 1 577 ? 0.500 -11.638 -20.819 1.00 90.31 577 GLU A N 1
ATOM 4540 C CA . GLU A 1 577 ? 1.701 -12.482 -20.880 1.00 90.31 577 GLU A CA 1
ATOM 4541 C C . GLU A 1 577 ? 1.350 -13.963 -20.746 1.00 90.31 577 GLU A C 1
ATOM 4543 O O . GLU A 1 577 ? 1.839 -14.794 -21.513 1.00 90.31 577 GLU A O 1
ATOM 4548 N N . PHE A 1 578 ? 0.446 -14.299 -19.828 1.00 94.69 578 PHE A N 1
ATOM 4549 C CA . PHE A 1 578 ? -0.057 -15.660 -19.701 1.00 94.69 578 PHE A CA 1
ATOM 4550 C C . PHE A 1 578 ? -0.830 -16.118 -20.946 1.00 94.69 578 PHE A C 1
ATOM 4552 O O . PHE A 1 578 ? -0.578 -17.218 -21.439 1.00 94.69 578 PHE A O 1
ATOM 4559 N N . ALA A 1 579 ? -1.714 -15.276 -21.491 1.00 93.12 579 ALA A N 1
ATOM 4560 C CA . ALA A 1 579 ? -2.459 -15.564 -22.718 1.00 93.12 579 ALA A CA 1
ATOM 4561 C C . ALA A 1 579 ? -1.514 -15.874 -23.892 1.00 93.12 579 ALA A C 1
ATOM 4563 O O . ALA A 1 579 ? -1.679 -16.878 -24.589 1.00 93.12 579 ALA A O 1
ATOM 4564 N N . TYR A 1 580 ? -0.455 -15.077 -24.050 1.00 92.00 580 TYR A N 1
ATOM 4565 C CA . TYR A 1 580 ? 0.578 -15.290 -25.060 1.00 92.00 580 TYR A CA 1
ATOM 4566 C C . TYR A 1 580 ? 1.304 -16.621 -24.883 1.00 92.00 580 TYR A C 1
ATOM 4568 O O . TYR A 1 580 ? 1.460 -17.373 -25.844 1.00 92.00 580 TYR A O 1
ATOM 4576 N N . HIS A 1 581 ? 1.701 -16.958 -23.654 1.00 89.19 581 HIS A N 1
ATOM 4577 C CA . HIS A 1 581 ? 2.347 -18.239 -23.364 1.00 89.19 581 HIS A CA 1
ATOM 4578 C C . HIS A 1 581 ? 1.421 -19.447 -23.562 1.00 89.19 581 HIS A C 1
ATOM 4580 O O . HIS A 1 581 ? 1.908 -20.550 -23.813 1.00 89.19 581 HIS A O 1
ATOM 4586 N N . LYS A 1 582 ? 0.100 -19.251 -23.493 1.00 90.75 582 LYS A N 1
ATOM 4587 C CA . LYS A 1 582 ? -0.913 -20.254 -23.848 1.00 90.75 582 LYS A CA 1
ATOM 4588 C C . LYS A 1 582 ? -1.248 -20.295 -25.343 1.00 90.75 582 LYS A C 1
ATOM 4590 O O . LYS A 1 582 ? -1.999 -21.173 -25.752 1.00 90.75 582 LYS A O 1
ATOM 4595 N N . GLY A 1 583 ? -0.675 -19.402 -26.151 1.00 89.75 583 GLY A N 1
ATOM 4596 C CA . GLY A 1 583 ? -0.910 -19.333 -27.593 1.00 89.75 583 GLY A CA 1
ATOM 4597 C C . GLY A 1 583 ? -2.205 -18.621 -27.997 1.00 89.75 583 GLY A C 1
ATOM 4598 O O . GLY A 1 583 ? -2.620 -18.768 -29.140 1.00 89.75 583 GLY A O 1
ATOM 4599 N N . LEU A 1 584 ? -2.832 -17.861 -27.090 1.00 87.38 584 LEU A N 1
ATOM 4600 C CA . LEU A 1 584 ? -4.091 -17.144 -27.343 1.00 87.38 584 LEU A CA 1
ATOM 4601 C C . LEU A 1 584 ? -3.885 -15.764 -27.989 1.00 87.38 584 LEU A C 1
ATOM 4603 O O . LEU A 1 584 ? -4.773 -15.287 -28.679 1.00 87.38 584 LEU A O 1
ATOM 4607 N N . GLY A 1 585 ? -2.724 -15.129 -27.787 1.00 86.75 585 GLY A N 1
ATOM 4608 C CA . GLY A 1 585 ? -2.421 -13.789 -28.312 1.00 86.75 585 GLY A CA 1
ATOM 4609 C C . GLY A 1 585 ? -2.076 -12.766 -27.225 1.00 86.75 585 GLY A C 1
ATOM 4610 O O . GLY A 1 585 ? -1.777 -13.132 -26.091 1.00 86.75 585 GLY A O 1
ATOM 4611 N N . MET A 1 586 ? -2.061 -11.479 -27.594 1.00 84.62 586 MET A N 1
ATOM 4612 C CA . MET A 1 586 ? -1.723 -10.328 -26.724 1.00 84.62 586 MET A CA 1
ATOM 4613 C C . MET A 1 586 ? -2.749 -9.183 -26.798 1.00 84.62 586 MET A C 1
ATOM 4615 O O . MET A 1 586 ? -2.558 -8.132 -26.179 1.00 84.62 586 MET A O 1
ATOM 4619 N N . ASP A 1 587 ? -3.801 -9.361 -27.588 1.00 85.19 587 ASP A N 1
ATOM 4620 C CA . ASP A 1 587 ? -4.873 -8.392 -27.785 1.00 85.19 587 ASP A CA 1
ATOM 4621 C C . ASP A 1 587 ? -5.926 -8.470 -26.665 1.00 85.19 587 ASP A C 1
ATOM 4623 O O . ASP A 1 587 ? -5.790 -9.192 -25.672 1.00 85.19 587 ASP A O 1
ATOM 4627 N N . GLU A 1 588 ? -6.960 -7.642 -26.785 1.00 88.50 588 GLU A N 1
ATOM 4628 C CA . GLU A 1 588 ? -8.057 -7.586 -25.816 1.00 88.50 588 GLU A CA 1
ATOM 4629 C C . GLU A 1 588 ? -8.934 -8.843 -25.848 1.00 88.50 588 GLU A C 1
ATOM 4631 O O . GLU A 1 588 ? -9.496 -9.218 -24.821 1.00 88.50 588 GLU A O 1
ATOM 4636 N N . GLU A 1 589 ? -9.006 -9.523 -26.991 1.00 91.31 589 GLU A N 1
ATOM 4637 C CA . GLU A 1 589 ? -9.741 -10.778 -27.157 1.00 91.31 589 GLU A CA 1
ATOM 4638 C C . GLU A 1 589 ? -9.045 -11.910 -26.395 1.00 91.31 589 GLU A C 1
ATOM 4640 O O . GLU A 1 589 ? -9.692 -12.615 -25.622 1.00 91.31 589 GLU A O 1
ATOM 4645 N N . ALA A 1 590 ? -7.717 -12.014 -26.504 1.00 90.69 590 ALA A N 1
ATOM 4646 C CA . ALA A 1 590 ? -6.915 -12.957 -25.732 1.00 90.69 590 ALA A CA 1
ATOM 4647 C C . ALA A 1 590 ? -6.977 -12.678 -24.220 1.00 90.69 590 ALA A C 1
ATOM 4649 O O . ALA A 1 590 ? -7.064 -13.610 -23.419 1.00 90.69 590 ALA A O 1
ATOM 4650 N N . GLU A 1 591 ? -6.963 -11.401 -23.810 1.00 92.94 591 GLU A N 1
ATOM 4651 C CA . GLU A 1 591 ? -7.201 -11.013 -22.412 1.00 92.94 591 GLU A CA 1
ATOM 4652 C C . GLU A 1 591 ? -8.576 -11.508 -21.944 1.00 92.94 591 GLU A C 1
ATOM 4654 O O . GLU A 1 591 ? -8.671 -12.157 -20.901 1.00 92.94 591 GLU A O 1
ATOM 4659 N N . ARG A 1 592 ? -9.631 -11.247 -22.725 1.00 94.62 592 ARG A N 1
ATOM 4660 C CA . ARG A 1 592 ? -11.003 -11.643 -22.397 1.00 94.62 592 ARG A CA 1
ATOM 4661 C C . ARG A 1 592 ? -11.166 -13.159 -22.309 1.00 94.62 592 ARG A C 1
ATOM 4663 O O . ARG A 1 592 ? -11.732 -13.628 -21.330 1.00 94.62 592 ARG A O 1
ATOM 4670 N N . ALA A 1 593 ? -10.604 -13.912 -23.252 1.00 93.94 593 ALA A N 1
ATOM 4671 C CA . ALA A 1 593 ? -10.628 -15.374 -23.254 1.00 93.94 593 ALA A CA 1
ATOM 4672 C C . ALA A 1 593 ? -10.053 -15.960 -21.952 1.00 93.94 593 ALA A C 1
ATOM 4674 O O . ALA A 1 593 ? -10.644 -16.850 -21.334 1.00 93.94 593 ALA A O 1
ATOM 4675 N N . VAL A 1 594 ? -8.923 -15.420 -21.473 1.00 95.31 594 VAL A N 1
ATOM 4676 C CA . VAL A 1 594 ? -8.357 -15.833 -20.180 1.00 95.31 594 VAL A CA 1
ATOM 4677 C C . VAL A 1 594 ? -9.291 -15.460 -19.032 1.00 95.31 594 VAL A C 1
ATOM 4679 O O . VAL A 1 594 ? -9.580 -16.317 -18.199 1.00 95.31 594 VAL A O 1
ATOM 4682 N N . LEU A 1 595 ? -9.783 -14.217 -18.990 1.00 95.75 595 LEU A N 1
ATOM 4683 C CA . LEU A 1 595 ? -10.673 -13.735 -17.926 1.00 95.75 595 LEU A CA 1
ATOM 4684 C C . LEU A 1 595 ? -11.996 -14.519 -17.847 1.00 95.75 595 LEU A C 1
ATOM 4686 O O . LEU A 1 595 ? -12.496 -14.768 -16.748 1.00 95.75 595 LEU A O 1
ATOM 4690 N N . ASP A 1 596 ? -12.527 -14.963 -18.984 1.00 95.19 596 ASP A N 1
ATOM 4691 C CA . ASP A 1 596 ? -13.762 -15.748 -19.084 1.00 95.19 596 ASP A CA 1
ATOM 4692 C C . ASP A 1 596 ? -13.551 -17.258 -18.864 1.00 95.19 596 ASP A C 1
ATOM 4694 O O . ASP A 1 596 ? -14.512 -18.034 -18.865 1.00 95.19 596 ASP A O 1
ATOM 4698 N N . GLY A 1 597 ? -12.312 -17.666 -18.564 1.00 91.69 597 GLY A N 1
ATOM 4699 C CA . GLY A 1 597 ? -11.972 -18.998 -18.068 1.00 91.69 597 GLY A CA 1
ATOM 4700 C C . GLY A 1 597 ? -11.589 -20.014 -19.143 1.00 91.69 597 GLY A C 1
ATOM 4701 O O . GLY A 1 597 ? -11.439 -21.192 -18.819 1.00 91.69 597 GLY A O 1
ATOM 4702 N N . GLU A 1 598 ? -11.372 -19.601 -20.395 1.00 91.62 598 GLU A N 1
ATOM 4703 C CA . GLU A 1 598 ? -10.989 -20.513 -21.488 1.00 91.62 598 GLU A CA 1
ATOM 4704 C C . GLU A 1 598 ? -9.648 -21.218 -21.230 1.00 91.62 598 GLU A C 1
ATOM 4706 O O . GLU A 1 598 ? -9.403 -22.319 -21.718 1.00 91.62 598 GLU A O 1
ATOM 4711 N N . ALA A 1 599 ? -8.793 -20.625 -20.394 1.00 90.00 599 ALA A N 1
ATOM 4712 C CA . ALA A 1 599 ? -7.517 -21.209 -19.998 1.00 90.00 599 ALA A CA 1
ATOM 4713 C C . ALA A 1 599 ? -7.623 -22.365 -18.979 1.00 90.00 599 ALA A C 1
ATOM 4715 O O . ALA A 1 599 ? -6.596 -22.965 -18.646 1.00 90.00 599 ALA A O 1
ATOM 4716 N N . GLY A 1 600 ? -8.818 -22.664 -18.451 1.00 91.12 600 GLY A N 1
ATOM 4717 C CA . GLY A 1 600 ? -9.040 -23.760 -17.497 1.00 91.12 600 GLY A CA 1
ATOM 4718 C C . GLY A 1 600 ? -8.398 -23.550 -16.119 1.00 91.12 600 GLY A C 1
ATOM 4719 O O . GLY A 1 600 ? -8.177 -24.511 -15.384 1.00 91.12 600 GLY A O 1
ATOM 4720 N N . VAL A 1 601 ? -8.071 -22.306 -15.769 1.00 94.06 601 VAL A N 1
ATOM 4721 C CA . VAL A 1 601 ? -7.500 -21.910 -14.473 1.00 94.06 601 VAL A CA 1
ATOM 4722 C C . VAL A 1 601 ? -8.253 -20.698 -13.921 1.00 94.06 601 VAL A C 1
ATOM 4724 O O . VAL A 1 601 ? -8.830 -19.946 -14.711 1.00 94.06 601 VAL A O 1
ATOM 4727 N N . PRO A 1 602 ? -8.243 -20.467 -12.594 1.00 95.56 602 PRO A N 1
ATOM 4728 C CA . PRO A 1 602 ? -8.743 -19.221 -12.026 1.00 95.56 602 PRO A CA 1
ATOM 4729 C C . PRO A 1 602 ? -8.001 -18.033 -12.659 1.00 95.56 602 PRO A C 1
ATOM 4731 O O . PRO A 1 602 ? -6.767 -18.030 -12.699 1.00 95.56 602 PRO A O 1
ATOM 4734 N N . PRO A 1 603 ? -8.710 -17.051 -13.228 1.00 93.38 603 PRO A N 1
ATOM 4735 C CA . PRO A 1 603 ? -8.090 -16.030 -14.070 1.00 93.38 603 PRO A CA 1
ATOM 4736 C C . PRO A 1 603 ? -7.355 -14.940 -13.287 1.00 93.38 603 PRO A C 1
ATOM 4738 O O . PRO A 1 603 ? -6.582 -14.193 -13.882 1.00 93.38 603 PRO A O 1
ATOM 4741 N N . GLY A 1 604 ? -7.547 -14.843 -11.969 1.00 95.06 604 GLY A N 1
ATOM 4742 C CA . GLY A 1 604 ? -6.691 -14.020 -11.124 1.00 95.06 604 GLY A CA 1
ATOM 4743 C C . GLY A 1 604 ? -5.339 -14.690 -10.887 1.00 95.06 604 GLY A C 1
ATOM 4744 O O . GLY A 1 604 ? -4.287 -14.130 -11.202 1.00 95.06 604 GLY A O 1
ATOM 4745 N N . SER A 1 605 ? -5.330 -15.911 -10.355 1.00 96.56 605 SER A N 1
ATOM 4746 C CA . SER A 1 605 ? -4.099 -16.640 -10.027 1.00 96.56 605 SER A CA 1
ATOM 4747 C C . SER A 1 605 ? -3.333 -17.100 -11.260 1.00 96.56 605 SER A C 1
ATOM 4749 O O . SER A 1 605 ? -2.101 -17.139 -11.222 1.00 96.56 605 SER A O 1
ATOM 4751 N N . LEU A 1 606 ? -4.041 -17.394 -12.354 1.00 96.19 606 LEU A N 1
ATOM 4752 C CA . LEU A 1 606 ? -3.524 -17.994 -13.586 1.00 96.19 606 LEU A CA 1
ATOM 4753 C C . LEU A 1 606 ? -2.896 -19.382 -13.364 1.00 96.19 606 LEU A C 1
ATOM 4755 O O . LEU A 1 606 ? -2.132 -19.870 -14.198 1.00 96.19 606 LEU A O 1
ATOM 4759 N N . LEU A 1 607 ? -3.199 -20.022 -12.231 1.00 94.75 607 LEU A N 1
ATOM 4760 C CA . LEU A 1 607 ? -2.618 -21.292 -11.810 1.00 94.75 607 LEU A CA 1
ATOM 4761 C C . LEU A 1 607 ? -3.707 -22.215 -11.241 1.00 94.75 607 LEU A C 1
ATOM 4763 O O . LEU A 1 607 ? -4.538 -21.767 -10.450 1.00 94.75 607 LEU A O 1
ATOM 4767 N N . PRO A 1 608 ? -3.707 -23.514 -11.588 1.00 93.31 608 PRO A N 1
ATOM 4768 C CA . PRO A 1 608 ? -4.663 -24.456 -11.021 1.00 93.31 608 PRO A CA 1
ATOM 4769 C C . PRO A 1 608 ? -4.447 -24.598 -9.509 1.00 93.31 608 PRO A C 1
ATOM 4771 O O . PRO A 1 608 ? -3.314 -24.581 -9.028 1.00 93.31 608 PRO A O 1
ATOM 4774 N N . GLY A 1 609 ? -5.543 -24.738 -8.763 1.00 93.31 609 GLY A N 1
ATOM 4775 C CA . GLY A 1 609 ? -5.519 -24.904 -7.308 1.00 93.31 609 GLY A CA 1
ATOM 4776 C C . GLY A 1 609 ? -5.045 -23.684 -6.517 1.00 93.31 609 GLY A C 1
ATOM 4777 O O . GLY A 1 609 ? -4.667 -23.827 -5.355 1.00 93.31 609 GLY A O 1
ATOM 4778 N N . ARG A 1 610 ? -5.040 -22.494 -7.133 1.00 96.44 610 ARG A N 1
ATOM 4779 C CA . ARG A 1 610 ? -4.590 -21.245 -6.508 1.00 96.44 610 ARG A CA 1
ATOM 4780 C C . ARG A 1 610 ? -5.556 -20.102 -6.788 1.00 96.44 610 ARG A C 1
ATOM 4782 O O . ARG A 1 610 ? -6.178 -20.090 -7.846 1.00 96.44 610 ARG A O 1
ATOM 4789 N N . LEU A 1 611 ? -5.637 -19.123 -5.890 1.00 98.19 611 LEU A N 1
ATOM 4790 C CA . LEU A 1 611 ? -6.487 -17.934 -6.031 1.00 98.19 611 LEU A CA 1
ATOM 4791 C C . LEU A 1 611 ? -5.702 -16.650 -5.748 1.00 98.19 611 LEU A C 1
ATOM 4793 O O . LEU A 1 611 ? -4.920 -16.577 -4.799 1.00 98.19 611 LEU A O 1
ATOM 4797 N N . LEU A 1 612 ? -5.915 -15.624 -6.572 1.00 98.56 612 LEU A N 1
ATOM 4798 C CA . LEU A 1 612 ? -5.388 -14.280 -6.342 1.00 98.56 612 LEU A CA 1
ATOM 4799 C C . LEU A 1 612 ? -6.447 -13.426 -5.648 1.00 98.56 612 LEU A C 1
ATOM 4801 O O . LEU A 1 612 ? -7.509 -13.147 -6.211 1.00 98.56 612 LEU A O 1
ATOM 4805 N N . ALA A 1 613 ? -6.125 -12.972 -4.443 1.00 98.62 613 ALA A N 1
ATOM 4806 C CA . ALA A 1 613 ? -6.909 -11.992 -3.721 1.00 98.62 613 ALA A CA 1
ATOM 4807 C C . ALA A 1 613 ? -6.370 -10.575 -3.980 1.00 98.62 613 ALA A C 1
ATOM 4809 O O . ALA A 1 613 ? -5.165 -10.336 -3.907 1.00 98.62 613 ALA A O 1
ATOM 4810 N N . VAL A 1 614 ? -7.250 -9.619 -4.270 1.00 98.62 614 VAL A N 1
ATOM 4811 C CA . VAL A 1 614 ? -6.895 -8.212 -4.498 1.00 98.62 614 VAL A CA 1
ATOM 4812 C C . VAL A 1 614 ? -7.580 -7.356 -3.447 1.00 98.62 614 VAL A C 1
ATOM 4814 O O . VAL A 1 614 ? -8.803 -7.227 -3.431 1.00 98.62 614 VAL A O 1
ATOM 4817 N N . GLN A 1 615 ? -6.786 -6.768 -2.556 1.00 98.62 615 GLN A N 1
ATOM 4818 C CA . GLN A 1 615 ? -7.294 -5.920 -1.492 1.00 98.62 615 GLN A CA 1
ATOM 4819 C C . GLN A 1 615 ? -7.411 -4.462 -1.926 1.00 98.62 615 GLN A C 1
ATOM 4821 O O . GLN A 1 615 ? -6.447 -3.862 -2.403 1.00 98.62 615 GLN A O 1
ATOM 4826 N N . VAL A 1 616 ? -8.574 -3.873 -1.666 1.00 98.25 616 VAL A N 1
ATOM 4827 C CA . VAL A 1 616 ? -8.903 -2.475 -1.948 1.00 98.25 616 VAL A CA 1
ATOM 4828 C C . VAL A 1 616 ? -9.143 -1.696 -0.654 1.00 98.25 616 VAL A C 1
ATOM 4830 O O . VAL A 1 616 ? -9.542 -2.265 0.368 1.00 98.25 616 VAL A O 1
ATOM 4833 N N . ALA A 1 617 ? -8.864 -0.395 -0.687 1.00 96.69 617 ALA A N 1
ATOM 4834 C CA . ALA A 1 617 ? -9.033 0.526 0.433 1.00 96.69 617 ALA A CA 1
ATOM 4835 C C . ALA A 1 617 ? -9.365 1.949 -0.048 1.00 96.69 617 ALA A C 1
ATOM 4837 O O . ALA A 1 617 ? -9.091 2.308 -1.192 1.00 96.69 617 ALA A O 1
ATOM 4838 N N . LYS A 1 618 ? -9.896 2.785 0.853 1.00 95.00 618 LYS A N 1
ATOM 4839 C CA . LYS A 1 618 ? -10.108 4.219 0.587 1.00 95.00 618 LYS A CA 1
ATOM 4840 C C . LYS A 1 618 ? -8.803 5.017 0.596 1.00 95.00 618 LYS A C 1
ATOM 4842 O O . LYS A 1 618 ? -7.860 4.670 1.319 1.00 95.00 618 LYS A O 1
ATOM 4847 N N . ASN A 1 619 ? -8.783 6.144 -0.114 1.00 94.94 619 ASN A N 1
ATOM 4848 C CA . ASN A 1 619 ? -7.702 7.116 0.015 1.00 94.94 619 ASN A CA 1
ATOM 4849 C C . ASN A 1 619 ? -7.707 7.801 1.395 1.00 94.94 619 ASN A C 1
ATOM 4851 O O . ASN A 1 619 ? -8.731 7.917 2.074 1.00 94.94 619 ASN A O 1
ATOM 4855 N N . LYS A 1 620 ? -6.537 8.286 1.834 1.00 91.75 620 LYS A N 1
ATOM 4856 C CA . LYS A 1 620 ? -6.392 9.006 3.115 1.00 91.75 620 LYS A CA 1
ATOM 4857 C C . LYS A 1 620 ? -7.204 10.306 3.156 1.00 91.75 620 LYS A C 1
ATOM 4859 O O . LYS A 1 620 ? -7.688 10.674 4.218 1.00 91.75 620 LYS A O 1
ATOM 4864 N N . THR A 1 621 ? -7.324 10.987 2.020 1.00 91.00 621 THR A N 1
ATOM 4865 C CA . THR A 1 621 ? -8.028 12.270 1.865 1.00 91.00 621 THR A CA 1
ATOM 4866 C C . THR A 1 621 ? -9.547 12.131 1.854 1.00 91.00 621 THR A C 1
ATOM 4868 O O . THR A 1 621 ? -10.245 13.108 2.097 1.00 91.00 621 THR A O 1
ATOM 4871 N N . THR A 1 622 ? -10.061 10.932 1.588 1.00 92.00 622 THR A N 1
ATOM 4872 C CA . THR A 1 622 ? -11.496 10.647 1.588 1.00 92.00 622 THR A CA 1
ATOM 4873 C C . THR A 1 622 ? -11.983 10.545 3.026 1.00 92.00 622 THR A C 1
ATOM 4875 O O . THR A 1 622 ? -11.563 9.641 3.755 1.00 92.00 622 THR A O 1
ATOM 4878 N N . SER A 1 623 ? -12.837 11.478 3.452 1.00 89.25 623 SER A N 1
ATOM 4879 C CA . SER A 1 623 ? -13.386 11.483 4.811 1.00 89.25 623 SER A CA 1
ATOM 4880 C C . SER A 1 623 ? -14.287 10.272 5.040 1.00 89.25 623 SER A C 1
ATOM 4882 O O . SER A 1 623 ? -15.133 9.949 4.216 1.00 89.25 623 SER A O 1
ATOM 4884 N N . GLU A 1 624 ? -14.119 9.616 6.181 1.00 82.94 624 GLU A N 1
ATOM 4885 C CA . GLU A 1 624 ? -14.962 8.521 6.663 1.00 82.94 624 GLU A CA 1
ATOM 4886 C C . GLU A 1 624 ? -16.407 8.945 6.955 1.00 82.94 624 GLU A C 1
ATOM 4888 O O . GLU A 1 624 ? -17.299 8.102 6.921 1.00 82.94 624 GLU A O 1
ATOM 4893 N N . ASN A 1 625 ? -16.640 10.238 7.201 1.00 87.00 625 ASN A N 1
ATOM 4894 C CA . ASN A 1 625 ? -17.973 10.786 7.451 1.00 87.00 625 ASN A CA 1
ATOM 4895 C C . ASN A 1 625 ? -18.774 10.969 6.151 1.00 87.00 625 ASN A C 1
ATOM 4897 O O . ASN A 1 625 ? -19.995 11.090 6.196 1.00 87.00 625 ASN A O 1
ATOM 4901 N N . ASP A 1 626 ? -18.104 10.972 4.994 1.00 92.44 626 ASP A N 1
ATOM 4902 C CA . ASP A 1 626 ? -18.739 10.978 3.677 1.00 92.44 626 ASP A CA 1
ATOM 4903 C C . ASP A 1 626 ? -18.795 9.545 3.135 1.00 92.44 626 ASP A C 1
ATOM 4905 O O . ASP A 1 626 ? -17.943 9.100 2.361 1.00 92.44 626 ASP A O 1
ATOM 4909 N N . ILE A 1 627 ? -19.810 8.797 3.577 1.00 92.75 627 ILE A N 1
ATOM 4910 C CA . ILE A 1 627 ? -19.975 7.389 3.198 1.00 92.75 627 ILE A CA 1
ATOM 4911 C C . ILE A 1 627 ? -20.111 7.203 1.681 1.00 92.75 627 ILE A C 1
ATOM 4913 O O . ILE A 1 627 ? -19.638 6.202 1.149 1.00 92.75 627 ILE A O 1
ATOM 4917 N N . GLU A 1 628 ? -20.683 8.172 0.966 1.00 94.25 628 GLU A N 1
ATOM 4918 C CA . GLU A 1 628 ? -20.822 8.121 -0.492 1.00 94.25 628 GLU A CA 1
ATOM 4919 C C . GLU A 1 628 ? -19.470 8.270 -1.189 1.00 94.25 628 GLU A C 1
ATOM 4921 O O . GLU A 1 628 ? -19.180 7.560 -2.156 1.00 94.25 628 GLU A O 1
ATOM 4926 N N . ALA A 1 629 ? -18.598 9.147 -0.686 1.00 94.31 629 ALA A N 1
ATOM 4927 C CA . ALA A 1 629 ? -17.225 9.230 -1.168 1.00 94.31 629 ALA A CA 1
ATOM 4928 C C . ALA A 1 629 ? -16.422 7.967 -0.865 1.00 94.31 629 ALA A C 1
ATOM 4930 O O . ALA A 1 629 ? -15.688 7.494 -1.732 1.00 94.31 629 ALA A O 1
ATOM 4931 N N . VAL A 1 630 ? -16.597 7.383 0.323 1.00 95.69 630 VAL A N 1
ATOM 4932 C CA . VAL A 1 630 ? -15.966 6.107 0.674 1.00 95.69 630 VAL A CA 1
ATOM 4933 C C . VAL A 1 630 ? -16.432 5.007 -0.283 1.00 95.69 630 VAL A C 1
ATOM 4935 O O . VAL A 1 630 ? -15.596 4.363 -0.912 1.00 95.69 630 VAL A O 1
ATOM 4938 N N . VAL A 1 631 ? -17.745 4.820 -0.454 1.00 97.31 631 VAL A N 1
ATOM 4939 C CA . VAL A 1 631 ? -18.319 3.842 -1.394 1.00 97.31 631 VAL A CA 1
ATOM 4940 C C . VAL A 1 631 ? -17.758 4.053 -2.800 1.00 97.31 631 VAL A C 1
ATOM 4942 O O . VAL A 1 631 ? -17.339 3.088 -3.437 1.00 97.31 631 VAL A O 1
ATOM 4945 N N . ARG A 1 632 ? -17.689 5.303 -3.271 1.00 97.31 632 ARG A N 1
ATOM 4946 C CA . ARG A 1 632 ? -17.146 5.650 -4.588 1.00 97.31 632 ARG A CA 1
ATOM 4947 C C . ARG A 1 632 ? -15.672 5.276 -4.735 1.00 97.31 632 ARG A C 1
ATOM 4949 O O . ARG A 1 632 ? -15.319 4.716 -5.772 1.00 97.31 632 ARG A O 1
ATOM 4956 N N . ASP A 1 633 ? -14.831 5.531 -3.733 1.00 97.12 633 ASP A N 1
ATOM 4957 C CA . ASP A 1 633 ? -13.416 5.130 -3.750 1.00 97.12 633 ASP A CA 1
ATOM 4958 C C . ASP A 1 633 ? -13.280 3.616 -3.936 1.00 97.12 633 ASP A C 1
ATOM 4960 O O . ASP A 1 633 ? -12.561 3.156 -4.829 1.00 97.12 633 ASP A O 1
ATOM 4964 N N . TYR A 1 634 ? -14.003 2.835 -3.128 1.00 98.25 634 TYR A N 1
ATOM 4965 C CA . TYR A 1 634 ? -13.981 1.378 -3.221 1.00 98.25 634 TYR A CA 1
ATOM 4966 C C . TYR A 1 634 ? -14.541 0.893 -4.561 1.00 98.25 634 TYR A C 1
ATOM 4968 O O . TYR A 1 634 ? -13.848 0.175 -5.277 1.00 98.25 634 TYR A O 1
ATOM 4976 N N . ALA A 1 635 ? -15.750 1.311 -4.939 1.00 97.94 635 ALA A N 1
ATOM 4977 C CA . ALA A 1 635 ? -16.416 0.882 -6.167 1.00 97.94 635 ALA A CA 1
ATOM 4978 C C . ALA A 1 635 ? -15.605 1.223 -7.429 1.00 97.94 635 ALA A C 1
ATOM 4980 O O . ALA A 1 635 ? -15.473 0.391 -8.327 1.00 97.94 635 ALA A O 1
ATOM 4981 N N . THR A 1 636 ? -14.999 2.412 -7.483 1.00 97.94 636 THR A N 1
ATOM 4982 C CA . THR A 1 636 ? -14.163 2.823 -8.623 1.00 97.94 636 THR A CA 1
ATOM 4983 C C . THR A 1 636 ? -12.863 2.024 -8.661 1.00 97.94 636 THR A C 1
ATOM 4985 O O . THR A 1 636 ? -12.474 1.528 -9.718 1.00 97.94 636 THR A O 1
ATOM 4988 N N . THR A 1 637 ? -12.220 1.810 -7.507 1.00 98.44 637 THR A N 1
ATOM 4989 C CA . THR A 1 637 ? -11.037 0.938 -7.410 1.00 98.44 637 THR A CA 1
ATOM 4990 C C . THR A 1 637 ? -11.362 -0.470 -7.914 1.00 98.44 637 THR A C 1
ATOM 4992 O O . THR A 1 637 ? -10.617 -1.023 -8.722 1.00 98.44 637 THR A O 1
ATOM 4995 N N . VAL A 1 638 ? -12.509 -1.026 -7.509 1.00 98.44 638 VAL A N 1
ATOM 4996 C CA . VAL A 1 638 ? -13.018 -2.327 -7.970 1.00 98.44 638 VAL A CA 1
ATOM 4997 C C . VAL A 1 638 ? -13.223 -2.354 -9.481 1.00 98.44 638 VAL A C 1
ATOM 4999 O O . VAL A 1 638 ? -12.829 -3.329 -10.117 1.00 98.44 638 VAL A O 1
ATOM 5002 N N . GLY A 1 639 ? -13.747 -1.279 -10.074 1.00 97.50 639 GLY A N 1
ATOM 5003 C CA . GLY A 1 639 ? -13.868 -1.149 -11.528 1.00 97.50 639 GLY A CA 1
ATOM 5004 C C . GLY A 1 639 ? -12.530 -1.274 -12.271 1.00 97.50 639 GLY A C 1
ATOM 5005 O O . GLY A 1 639 ? -12.486 -1.827 -13.369 1.00 97.50 639 GLY A O 1
ATOM 5006 N N . HIS A 1 640 ? -11.422 -0.834 -11.665 1.00 97.75 640 HIS A N 1
ATOM 5007 C CA . HIS A 1 640 ? -10.087 -0.948 -12.260 1.00 97.75 640 HIS A CA 1
ATOM 5008 C C . HIS A 1 640 ? -9.455 -2.334 -12.082 1.00 97.75 640 HIS A C 1
ATOM 5010 O O . HIS A 1 640 ? -8.921 -2.891 -13.045 1.00 97.75 640 HIS A O 1
ATOM 5016 N N . VAL A 1 641 ? -9.466 -2.878 -10.859 1.00 97.88 641 VAL A N 1
ATOM 5017 C CA . VAL A 1 641 ? -8.666 -4.071 -10.514 1.00 97.88 641 VAL A CA 1
ATOM 5018 C C . VAL A 1 641 ? -9.480 -5.358 -10.404 1.00 97.88 641 VAL A C 1
ATOM 5020 O O . VAL A 1 641 ? -8.917 -6.444 -10.525 1.00 97.88 641 VAL A O 1
ATOM 5023 N N . GLY A 1 642 ? -10.796 -5.262 -10.205 1.00 97.12 642 GLY A N 1
ATOM 5024 C CA . GLY A 1 642 ? -11.649 -6.392 -9.839 1.00 97.12 642 GLY A CA 1
ATOM 5025 C C . GLY A 1 642 ? -11.697 -7.503 -10.885 1.00 97.12 642 GLY A C 1
ATOM 5026 O O . GLY A 1 642 ? -11.749 -8.675 -10.523 1.00 97.12 642 GLY A O 1
ATOM 5027 N N . LYS A 1 643 ? -11.602 -7.174 -12.181 1.00 96.25 643 LYS A N 1
ATOM 5028 C CA . LYS A 1 643 ? -11.632 -8.190 -13.248 1.00 96.25 643 LYS A CA 1
ATOM 5029 C C . LYS A 1 643 ? -10.450 -9.165 -13.205 1.00 96.25 643 LYS A C 1
ATOM 5031 O O . LYS A 1 643 ? -10.597 -10.298 -13.652 1.00 96.25 643 LYS A O 1
ATOM 5036 N N . TYR A 1 644 ? -9.327 -8.757 -12.610 1.00 97.75 644 TYR A N 1
ATOM 5037 C CA . TYR A 1 644 ? -8.119 -9.577 -12.464 1.00 97.75 644 TYR A CA 1
ATOM 5038 C C . TYR A 1 644 ? -8.012 -10.278 -11.102 1.00 97.75 644 TYR A C 1
ATOM 5040 O O . TYR A 1 644 ? -6.964 -10.835 -10.789 1.00 97.75 644 TYR A O 1
ATOM 5048 N N . ALA A 1 645 ? -9.047 -10.213 -10.264 1.00 97.94 645 ALA A N 1
ATOM 5049 C CA . ALA A 1 645 ? -9.084 -10.890 -8.975 1.00 97.94 645 ALA A CA 1
ATOM 5050 C C . ALA A 1 645 ? -9.868 -12.207 -9.076 1.00 97.94 645 ALA A C 1
ATOM 5052 O O . ALA A 1 645 ? -10.829 -12.305 -9.839 1.00 97.94 645 ALA A O 1
ATOM 5053 N N . ASP A 1 646 ? -9.503 -13.205 -8.274 1.00 98.12 646 ASP A N 1
ATOM 5054 C CA . ASP A 1 646 ? -10.408 -14.317 -7.950 1.00 98.12 646 ASP A CA 1
ATOM 5055 C C . ASP A 1 646 ? -11.201 -14.007 -6.676 1.00 98.12 646 ASP A C 1
ATOM 5057 O O . ASP A 1 646 ? -12.371 -14.365 -6.559 1.00 98.12 646 ASP A O 1
ATOM 5061 N N . ILE A 1 647 ? -10.567 -13.287 -5.746 1.00 98.38 647 ILE A N 1
ATOM 5062 C CA . ILE A 1 647 ? -11.174 -12.791 -4.512 1.00 98.38 647 ILE A CA 1
ATOM 5063 C C . ILE A 1 647 ? -10.908 -11.287 -4.414 1.00 98.38 647 ILE A C 1
ATOM 5065 O O . ILE A 1 647 ? -9.766 -10.837 -4.457 1.00 98.38 647 ILE A O 1
ATOM 5069 N N . LEU A 1 648 ? -11.943 -10.481 -4.254 1.00 98.44 648 LEU A N 1
ATOM 5070 C CA . LEU A 1 648 ? -11.831 -9.071 -3.921 1.00 98.44 648 LEU A CA 1
ATOM 5071 C C . LEU A 1 648 ? -11.922 -8.902 -2.402 1.00 98.44 648 LEU A C 1
ATOM 5073 O O . LEU A 1 648 ? -12.858 -9.391 -1.779 1.00 98.44 648 LEU A O 1
ATOM 5077 N N . VAL A 1 649 ? -10.982 -8.175 -1.798 1.00 98.62 649 VAL A N 1
ATOM 5078 C CA . VAL A 1 649 ? -10.951 -7.962 -0.344 1.00 98.62 649 VAL A CA 1
ATOM 5079 C C . VAL A 1 649 ? -11.195 -6.493 -0.002 1.00 98.62 649 VAL A C 1
ATOM 5081 O O . VAL A 1 649 ? -10.398 -5.625 -0.352 1.00 98.62 649 VAL A O 1
ATOM 5084 N N . VAL A 1 650 ? -12.254 -6.207 0.751 1.00 98.31 650 VAL A N 1
ATOM 5085 C CA . VAL A 1 650 ? -12.588 -4.874 1.274 1.00 98.31 650 VAL A CA 1
ATOM 5086 C C . VAL A 1 650 ? -11.905 -4.670 2.628 1.00 98.31 650 VAL A C 1
ATOM 5088 O O . VAL A 1 650 ? -12.215 -5.362 3.600 1.00 98.31 650 VAL A O 1
ATOM 5091 N N . ASN A 1 651 ? -10.952 -3.736 2.720 1.00 97.56 651 ASN A N 1
ATOM 5092 C CA . ASN A 1 651 ? -10.203 -3.494 3.958 1.00 97.56 651 ASN A CA 1
ATOM 5093 C C . ASN A 1 651 ? -10.767 -2.334 4.790 1.00 97.56 651 ASN A C 1
ATOM 5095 O O . ASN A 1 651 ? -10.447 -1.174 4.548 1.00 97.56 651 ASN A O 1
ATOM 5099 N N . VAL A 1 652 ? -11.491 -2.662 5.861 1.00 94.38 652 VAL A N 1
ATOM 5100 C CA . VAL A 1 652 ? -12.050 -1.694 6.828 1.00 94.38 652 VAL A CA 1
ATOM 5101 C C . VAL A 1 652 ? -11.319 -1.691 8.181 1.00 94.38 652 VAL A C 1
ATOM 5103 O O . VAL A 1 652 ? -11.798 -1.133 9.162 1.00 94.38 652 VAL A O 1
ATOM 5106 N N . SER A 1 653 ? -10.145 -2.324 8.271 1.00 91.81 653 SER A N 1
ATOM 5107 C CA . SER A 1 653 ? -9.553 -2.734 9.560 1.00 91.81 653 SER A CA 1
ATOM 5108 C C . SER A 1 653 ? -8.172 -2.166 9.884 1.00 91.81 653 SER A C 1
ATOM 5110 O O . SER A 1 653 ? -7.673 -2.348 11.004 1.00 91.81 653 SER A O 1
ATOM 5112 N N . SER A 1 654 ? -7.539 -1.461 8.943 1.00 91.00 654 SER A N 1
ATOM 5113 C CA . SER A 1 654 ? -6.225 -0.843 9.161 1.00 91.00 654 SER A CA 1
ATOM 5114 C C . SER A 1 654 ? -6.248 0.139 10.348 1.00 91.00 654 SER A C 1
ATOM 5116 O O . SER A 1 654 ? -7.038 1.083 10.342 1.00 91.00 654 SER A O 1
ATOM 5118 N N . PRO A 1 655 ? -5.359 -0.012 11.353 1.00 88.44 655 PRO A N 1
ATOM 5119 C CA . PRO A 1 655 ? -5.238 0.950 12.452 1.00 88.44 655 PRO A CA 1
ATOM 5120 C C . PRO A 1 655 ? -4.556 2.261 12.042 1.00 88.44 655 PRO A C 1
ATOM 5122 O O . PRO A 1 655 ? -4.505 3.190 12.845 1.00 88.44 655 PRO A O 1
ATOM 5125 N N . ASN A 1 656 ? -4.000 2.311 10.829 1.00 89.69 656 ASN A N 1
ATOM 5126 C CA . ASN A 1 656 ? -3.042 3.322 10.378 1.00 89.69 656 ASN A CA 1
ATOM 5127 C C . ASN A 1 656 ? -3.669 4.418 9.508 1.00 89.69 656 ASN A C 1
ATOM 5129 O O . ASN A 1 656 ? -2.964 5.324 9.058 1.00 89.69 656 ASN A O 1
ATOM 5133 N N . THR A 1 657 ? -4.972 4.305 9.258 1.00 82.56 657 THR A N 1
ATOM 5134 C CA . THR A 1 657 ? -5.782 5.268 8.516 1.00 82.56 657 THR A CA 1
ATOM 5135 C C . THR A 1 657 ? -6.836 5.804 9.486 1.00 82.56 657 THR A C 1
ATOM 5137 O O . THR A 1 657 ? -7.653 5.008 9.959 1.00 82.56 657 THR A O 1
ATOM 5140 N N . PRO A 1 658 ? -6.807 7.106 9.835 1.00 77.62 658 PRO A N 1
ATOM 5141 C CA . PRO A 1 658 ? -7.786 7.706 10.741 1.00 77.62 658 PRO A CA 1
ATOM 5142 C C . PRO A 1 658 ? -9.223 7.409 10.303 1.00 77.62 658 PRO A C 1
ATOM 5144 O O . PRO A 1 658 ? -9.495 7.326 9.104 1.00 77.62 658 PRO A O 1
ATOM 5147 N N . GLY A 1 659 ? -10.095 7.150 11.280 1.00 80.31 659 GLY A N 1
ATOM 5148 C CA . GLY A 1 659 ? -11.517 6.883 11.054 1.00 80.31 659 GLY A CA 1
ATOM 5149 C C . GLY A 1 659 ? -11.859 5.588 10.311 1.00 80.31 659 GLY A C 1
ATOM 5150 O O . GLY A 1 659 ? -13.016 5.212 10.263 1.00 80.31 659 GLY A O 1
ATOM 5151 N N . LEU A 1 660 ? -10.901 4.830 9.767 1.00 83.56 660 LEU A N 1
ATOM 5152 C CA . LEU A 1 660 ? -11.247 3.673 8.930 1.00 83.56 660 LEU A CA 1
ATOM 5153 C C . LEU A 1 660 ? -12.021 2.587 9.693 1.00 83.56 660 LEU A C 1
ATOM 5155 O O . LEU A 1 660 ? -12.940 1.990 9.148 1.00 83.56 660 LEU A O 1
ATOM 5159 N N . ARG A 1 661 ? -11.665 2.347 10.960 1.00 86.62 661 ARG A N 1
ATOM 5160 C CA . ARG A 1 661 ? -12.308 1.311 11.781 1.00 86.62 661 ARG A CA 1
ATOM 5161 C C . ARG A 1 661 ? -13.736 1.656 12.196 1.00 86.62 661 ARG A C 1
ATOM 5163 O O . ARG A 1 661 ? -14.471 0.729 12.515 1.00 86.62 661 ARG A O 1
ATOM 5170 N N . THR A 1 662 ? -14.135 2.931 12.169 1.00 84.56 662 THR A N 1
ATOM 5171 C CA . THR A 1 662 ? -15.520 3.329 12.486 1.00 84.56 662 THR A CA 1
ATOM 5172 C C . THR A 1 662 ? -16.494 2.891 11.391 1.00 84.56 662 THR A C 1
ATOM 5174 O O . THR A 1 662 ? -17.671 2.686 11.668 1.00 84.56 662 THR A O 1
ATOM 5177 N N . LEU A 1 663 ? -15.993 2.628 10.174 1.00 85.69 663 LEU A N 1
ATOM 5178 C CA . LEU A 1 663 ? -16.766 2.029 9.082 1.00 85.69 663 LEU A CA 1
ATOM 5179 C C . LEU A 1 663 ? -17.207 0.586 9.365 1.00 85.69 663 LEU A C 1
ATOM 5181 O O . LEU A 1 663 ? -17.969 0.045 8.578 1.00 85.69 663 LEU A O 1
ATOM 5185 N N . GLN A 1 664 ? -16.725 -0.050 10.441 1.00 88.25 664 GLN A N 1
ATOM 5186 C CA . GLN A 1 664 ? -17.162 -1.392 10.849 1.00 88.25 664 GLN A CA 1
ATOM 5187 C C . GLN A 1 664 ? -18.498 -1.381 11.612 1.00 88.25 664 GLN A C 1
ATOM 5189 O O . GLN A 1 664 ? -19.022 -2.447 11.924 1.00 88.25 664 GLN A O 1
ATOM 5194 N N . ASN A 1 665 ? -19.060 -0.203 11.904 1.00 86.50 665 ASN A N 1
ATOM 5195 C CA . ASN A 1 665 ? -20.424 -0.094 12.413 1.00 86.50 665 ASN A CA 1
ATOM 5196 C C . ASN A 1 665 ? -21.422 -0.615 11.367 1.00 86.50 665 ASN A C 1
ATOM 5198 O O . ASN A 1 665 ? -21.221 -0.418 10.169 1.00 86.50 665 ASN A O 1
ATOM 5202 N N . VAL A 1 666 ? -22.508 -1.245 11.827 1.00 87.25 666 VAL A N 1
ATOM 5203 C CA . VAL A 1 666 ? -23.431 -2.034 10.987 1.00 87.25 666 VAL A CA 1
ATOM 5204 C C . VAL A 1 666 ? -23.930 -1.267 9.761 1.00 87.25 666 VAL A C 1
ATOM 5206 O O . VAL A 1 666 ? -23.763 -1.738 8.639 1.00 87.25 666 VAL A O 1
ATOM 5209 N N . GLU A 1 667 ? -24.495 -0.072 9.944 1.00 90.06 667 GLU A N 1
ATOM 5210 C CA . GLU A 1 667 ? -25.073 0.707 8.840 1.00 90.06 667 GLU A CA 1
ATOM 5211 C C . GLU A 1 667 ? -24.011 1.171 7.813 1.00 90.06 667 GLU A C 1
ATOM 5213 O O . GLU A 1 667 ? -24.151 0.821 6.634 1.00 90.06 667 GLU A O 1
ATOM 5218 N N . PRO A 1 668 ? -22.928 1.892 8.194 1.00 92.12 668 PRO A N 1
ATOM 5219 C CA . PRO A 1 668 ? -21.870 2.264 7.250 1.00 92.12 668 PRO A CA 1
ATOM 5220 C C . PRO A 1 668 ? -21.252 1.063 6.532 1.00 92.12 668 PRO A C 1
ATOM 5222 O O . PRO A 1 668 ? -21.002 1.132 5.326 1.00 92.12 668 PRO A O 1
ATOM 5225 N N . LEU A 1 669 ? -21.037 -0.044 7.252 1.00 95.19 669 LEU A N 1
ATOM 5226 C CA . LEU A 1 669 ? -20.465 -1.258 6.685 1.00 95.19 669 LEU A CA 1
ATOM 5227 C C . LEU A 1 669 ? -21.395 -1.861 5.633 1.00 95.19 669 LEU A C 1
ATOM 5229 O O . LEU A 1 669 ? -20.956 -2.142 4.522 1.00 95.19 669 LEU A O 1
ATOM 5233 N N . THR A 1 670 ? -22.683 -2.000 5.946 1.00 95.50 670 THR A N 1
ATOM 5234 C CA . THR A 1 670 ? -23.684 -2.564 5.029 1.00 95.50 670 THR A CA 1
ATOM 5235 C C . THR A 1 670 ? -23.780 -1.743 3.747 1.00 95.50 670 THR A C 1
ATOM 5237 O O . THR A 1 670 ? -23.765 -2.302 2.648 1.00 95.50 670 THR A O 1
ATOM 5240 N N . ARG A 1 671 ? -23.804 -0.407 3.861 1.00 95.56 671 ARG A N 1
ATOM 5241 C CA . ARG A 1 671 ? -23.851 0.504 2.707 1.00 95.56 671 ARG A CA 1
ATOM 5242 C C . ARG A 1 671 ? -22.591 0.398 1.847 1.00 95.56 671 ARG A C 1
ATOM 5244 O O . ARG A 1 671 ? -22.690 0.286 0.625 1.00 95.56 671 ARG A O 1
ATOM 5251 N N . LEU A 1 672 ? -21.418 0.372 2.483 1.00 97.06 672 LEU A N 1
ATOM 5252 C CA . LEU A 1 672 ? -20.137 0.180 1.808 1.00 97.06 672 LEU A CA 1
ATOM 5253 C C . LEU A 1 672 ? -20.090 -1.146 1.041 1.00 97.06 672 LEU A C 1
ATOM 5255 O O . LEU A 1 672 ? -19.798 -1.163 -0.157 1.00 97.06 672 LEU A O 1
ATOM 5259 N N . LEU A 1 673 ? -20.381 -2.251 1.724 1.00 97.81 673 LEU A N 1
ATOM 5260 C CA . LEU A 1 673 ? -20.313 -3.586 1.141 1.00 97.81 673 LEU A CA 1
ATOM 5261 C C . LEU A 1 673 ? -21.331 -3.753 0.007 1.00 97.81 673 LEU A C 1
ATOM 5263 O O . LEU A 1 673 ? -20.973 -4.272 -1.047 1.00 97.81 673 LEU A O 1
ATOM 5267 N N . SER A 1 674 ? -22.548 -3.220 0.157 1.00 97.81 674 SER A N 1
ATOM 5268 C CA . SER A 1 674 ? -23.568 -3.233 -0.904 1.00 97.81 674 SER A CA 1
ATOM 5269 C C . SER A 1 674 ? -23.100 -2.496 -2.164 1.00 97.81 674 SER A C 1
ATOM 5271 O O . SER A 1 674 ? -23.275 -2.987 -3.281 1.00 97.81 674 SER A O 1
ATOM 5273 N N . GLY A 1 675 ? -22.442 -1.341 -2.001 1.00 97.38 675 GLY A N 1
ATOM 5274 C CA . GLY A 1 675 ? -21.852 -0.599 -3.116 1.00 97.38 675 GLY A CA 1
ATOM 5275 C C . GLY A 1 675 ? -20.738 -1.376 -3.827 1.00 97.38 675 GLY A C 1
ATOM 5276 O O . GLY A 1 675 ? -20.677 -1.392 -5.058 1.00 97.38 675 GLY A O 1
ATOM 5277 N N . VAL A 1 676 ? -19.894 -2.084 -3.070 1.00 98.00 676 VAL A N 1
ATOM 5278 C CA . VAL A 1 676 ? -18.854 -2.963 -3.630 1.00 98.00 676 VAL A CA 1
ATOM 5279 C C . VAL A 1 676 ? -19.461 -4.153 -4.372 1.00 98.00 676 VAL A C 1
ATOM 5281 O O . VAL A 1 676 ? -19.040 -4.448 -5.490 1.00 98.00 676 VAL A O 1
ATOM 5284 N N . VAL A 1 677 ? -20.473 -4.808 -3.800 1.00 98.19 677 VAL A N 1
ATOM 5285 C CA . VAL A 1 677 ? -21.195 -5.924 -4.431 1.00 98.19 677 VAL A CA 1
ATOM 5286 C C . VAL A 1 677 ? -21.806 -5.483 -5.759 1.00 98.19 677 VAL A C 1
ATOM 5288 O O . VAL A 1 677 ? -21.683 -6.186 -6.764 1.00 98.19 677 VAL A O 1
ATOM 5291 N N . GLN A 1 678 ? -22.391 -4.284 -5.813 1.00 97.94 678 GLN A N 1
ATOM 5292 C CA . GLN A 1 678 ? -22.906 -3.725 -7.061 1.00 97.94 678 GLN A CA 1
ATOM 5293 C C . GLN A 1 678 ? -21.794 -3.446 -8.084 1.00 97.94 678 GLN A C 1
ATOM 5295 O O . GLN A 1 678 ? -21.960 -3.748 -9.267 1.00 97.94 678 GLN A O 1
ATOM 5300 N N . ALA A 1 679 ? -20.647 -2.918 -7.649 1.00 97.75 679 ALA A N 1
ATOM 5301 C CA . ALA A 1 679 ? -19.498 -2.702 -8.527 1.00 97.75 679 ALA A CA 1
ATOM 5302 C C . ALA A 1 679 ? -18.966 -4.023 -9.111 1.00 97.75 679 ALA A C 1
ATOM 5304 O O . ALA A 1 679 ? -18.676 -4.091 -10.304 1.00 97.75 679 ALA A O 1
ATOM 5305 N N . VAL A 1 680 ? -18.907 -5.090 -8.306 1.00 97.81 680 VAL A N 1
ATOM 5306 C CA . VAL A 1 680 ? -18.483 -6.427 -8.752 1.00 97.81 680 VAL A CA 1
ATOM 5307 C C . VAL A 1 680 ? -19.462 -7.034 -9.756 1.00 97.81 680 VAL A C 1
ATOM 5309 O O . VAL A 1 680 ? -19.031 -7.595 -10.765 1.00 97.81 680 VAL A O 1
ATOM 5312 N N . LYS A 1 681 ? -20.776 -6.875 -9.547 1.00 96.62 681 LYS A N 1
ATOM 5313 C CA . LYS A 1 681 ? -21.801 -7.320 -10.511 1.00 96.62 681 LYS A CA 1
ATOM 5314 C C . LYS A 1 681 ? -21.607 -6.689 -11.896 1.00 96.62 681 LYS A C 1
ATOM 5316 O O . LYS A 1 681 ? -21.823 -7.366 -12.901 1.00 96.62 681 LYS A O 1
ATOM 5321 N N . ASN A 1 682 ? -21.135 -5.444 -11.940 1.00 96.06 682 ASN A N 1
ATOM 5322 C CA . ASN A 1 682 ? -20.912 -4.681 -13.171 1.00 96.06 682 ASN A CA 1
ATOM 5323 C C . ASN A 1 682 ? -19.580 -4.994 -13.887 1.00 96.06 682 ASN A C 1
ATOM 5325 O O . ASN A 1 682 ? -19.349 -4.471 -14.975 1.00 96.06 682 ASN A O 1
ATOM 5329 N N . ILE A 1 683 ? -18.694 -5.818 -13.315 1.00 95.75 683 ILE A N 1
ATOM 5330 C CA . ILE A 1 683 ? -17.415 -6.183 -13.950 1.00 95.75 683 ILE A CA 1
ATOM 5331 C C . ILE A 1 683 ? -17.670 -6.950 -15.255 1.00 95.75 683 ILE A C 1
ATOM 5333 O O . ILE A 1 683 ? -18.432 -7.909 -15.253 1.00 95.75 683 ILE A O 1
ATOM 5337 N N . ASP A 1 684 ? -16.997 -6.611 -16.354 1.00 90.81 684 ASP A N 1
ATOM 5338 C CA . ASP A 1 684 ? -17.072 -7.396 -17.597 1.00 90.81 684 ASP A CA 1
ATOM 5339 C C . ASP A 1 684 ? -16.208 -8.665 -17.500 1.00 90.81 684 ASP A C 1
ATOM 5341 O O . ASP A 1 684 ? -14.998 -8.631 -17.726 1.00 90.81 684 ASP A O 1
ATOM 5345 N N . ARG A 1 685 ? -16.838 -9.758 -17.052 1.00 91.19 685 ARG A N 1
ATOM 5346 C CA . ARG A 1 685 ? -16.284 -11.117 -16.942 1.00 91.19 685 ARG A CA 1
ATOM 5347 C C . ARG A 1 685 ? -17.405 -12.127 -16.681 1.00 91.19 685 ARG A C 1
ATOM 5349 O O . ARG A 1 685 ? -18.335 -11.813 -15.927 1.00 91.19 685 ARG A O 1
ATOM 5356 N N . LYS A 1 686 ? -17.306 -13.338 -17.238 1.00 93.12 686 LYS A N 1
ATOM 5357 C CA . LYS A 1 686 ? -18.282 -14.432 -17.068 1.00 93.12 686 LYS A CA 1
ATOM 5358 C C . LYS A 1 686 ? -18.460 -14.848 -15.606 1.00 93.12 686 LYS A C 1
ATOM 5360 O O . LYS A 1 686 ? -19.582 -14.887 -15.111 1.00 93.12 686 LYS A O 1
ATOM 5365 N N . THR A 1 687 ? -17.357 -15.117 -14.911 1.00 92.81 687 THR A N 1
ATOM 5366 C CA . THR A 1 687 ? -17.355 -15.484 -13.486 1.00 92.81 687 THR A CA 1
ATOM 5367 C C . THR A 1 687 ? -16.892 -14.294 -12.658 1.00 92.81 687 THR A C 1
ATOM 5369 O O . THR A 1 687 ? -15.794 -13.784 -12.878 1.00 92.81 687 THR A O 1
ATOM 5372 N N . LYS A 1 688 ? -17.715 -13.833 -11.713 1.00 95.69 688 LYS A N 1
ATOM 5373 C CA . LYS A 1 688 ? -17.356 -12.707 -10.838 1.00 95.69 688 LYS A CA 1
ATOM 5374 C C . LYS A 1 688 ? -16.392 -13.161 -9.732 1.00 95.69 688 LYS A C 1
ATOM 5376 O O . LYS A 1 688 ? -16.486 -14.314 -9.313 1.00 95.69 688 LYS A O 1
ATOM 5381 N N . PRO A 1 689 ? -15.475 -12.293 -9.265 1.00 97.19 689 PRO A N 1
ATOM 5382 C CA . PRO A 1 689 ? -14.678 -12.589 -8.078 1.00 97.19 689 PRO A CA 1
ATOM 5383 C C . PRO A 1 689 ? -15.571 -12.716 -6.838 1.00 97.19 689 PRO A C 1
ATOM 5385 O O . PRO A 1 689 ? -16.548 -11.976 -6.712 1.00 97.19 689 PRO A O 1
ATOM 5388 N N . ALA A 1 690 ? -15.190 -13.596 -5.913 1.00 97.94 690 ALA A N 1
ATOM 5389 C CA . ALA A 1 690 ? -15.785 -13.633 -4.579 1.00 97.94 690 ALA A CA 1
ATOM 5390 C C . ALA A 1 690 ? -15.396 -12.372 -3.796 1.00 97.94 690 ALA A C 1
ATOM 5392 O O . ALA A 1 690 ? -14.320 -11.814 -4.009 1.00 97.94 690 ALA A O 1
ATOM 5393 N N . ILE A 1 691 ? -16.237 -11.918 -2.878 1.00 98.38 691 ILE A N 1
ATOM 5394 C CA . ILE A 1 691 ? -16.023 -10.706 -2.090 1.00 98.38 691 ILE A CA 1
ATOM 5395 C C . ILE A 1 691 ? -15.784 -11.102 -0.641 1.00 98.38 691 ILE A C 1
ATOM 5397 O O . ILE A 1 691 ? -16.552 -11.854 -0.051 1.00 98.38 691 ILE A O 1
ATOM 5401 N N . MET A 1 692 ? -14.728 -10.565 -0.040 1.00 98.00 692 MET A N 1
ATOM 5402 C CA . MET A 1 692 ? -14.445 -10.737 1.378 1.00 98.00 692 MET A CA 1
ATOM 5403 C C . MET A 1 692 ? -14.250 -9.393 2.067 1.00 98.00 692 MET A C 1
ATOM 5405 O O . MET A 1 692 ? -13.713 -8.457 1.479 1.00 98.00 692 MET A O 1
ATOM 5409 N N . VAL A 1 693 ? -14.606 -9.306 3.346 1.00 97.69 693 VAL A N 1
ATOM 5410 C CA . VAL A 1 693 ? -14.303 -8.143 4.193 1.00 97.69 693 VAL A CA 1
ATOM 5411 C C . VAL A 1 693 ? -13.225 -8.487 5.220 1.00 97.69 693 VAL A C 1
ATOM 5413 O O . VAL A 1 693 ? -13.289 -9.522 5.877 1.00 97.69 693 VAL A O 1
ATOM 5416 N N . LYS A 1 694 ? -12.204 -7.635 5.366 1.00 97.69 694 LYS A N 1
ATOM 5417 C CA . LYS A 1 694 ? -11.119 -7.829 6.342 1.00 97.69 694 LYS A CA 1
ATOM 5418 C C . LYS A 1 694 ? -11.331 -6.957 7.569 1.00 97.69 694 LYS A C 1
ATOM 5420 O O . LYS A 1 694 ? -11.279 -5.728 7.464 1.00 97.69 694 LYS A O 1
ATOM 5425 N N . VAL A 1 695 ? -11.490 -7.597 8.725 1.00 95.75 695 VAL A N 1
ATOM 5426 C CA . VAL A 1 695 ? -11.924 -6.967 9.983 1.00 95.75 695 VAL A CA 1
ATOM 5427 C C . VAL A 1 695 ? -10.786 -6.806 10.992 1.00 95.75 695 VAL A C 1
ATOM 5429 O O . VAL A 1 695 ? -9.728 -7.438 10.904 1.00 95.75 695 VAL A O 1
ATOM 5432 N N . SER A 1 696 ? -10.964 -5.876 11.928 1.00 92.88 696 SER A N 1
ATOM 5433 C CA . SER A 1 696 ? -9.984 -5.582 12.974 1.00 92.88 696 SER A CA 1
ATOM 5434 C C . SER A 1 696 ? -10.023 -6.663 14.059 1.00 92.88 696 SER A C 1
ATOM 5436 O O . SER A 1 696 ? -11.109 -7.045 14.482 1.00 92.88 696 SER A O 1
ATOM 5438 N N . PRO A 1 697 ? -8.869 -7.114 14.589 1.00 92.00 697 PRO A N 1
ATOM 5439 C CA . PRO A 1 697 ? -8.847 -8.034 15.726 1.00 92.00 697 PRO A CA 1
ATOM 5440 C C . PRO A 1 697 ? -9.206 -7.338 17.049 1.00 92.00 697 PRO A C 1
ATOM 5442 O O . PRO A 1 697 ? -9.214 -7.971 18.100 1.00 92.00 697 PRO A O 1
ATOM 5445 N N . ASP A 1 698 ? -9.375 -6.013 17.026 1.00 89.44 698 ASP A N 1
ATOM 5446 C CA . ASP A 1 698 ? -9.640 -5.202 18.210 1.00 89.44 698 ASP A CA 1
ATOM 5447 C C . ASP A 1 698 ? -11.133 -4.980 18.479 1.00 89.44 698 ASP A C 1
ATOM 5449 O O . ASP A 1 698 ? -11.451 -4.547 19.577 1.00 89.44 698 ASP A O 1
ATOM 5453 N N . GLU A 1 699 ? -12.006 -5.331 17.530 1.00 83.19 699 GLU A N 1
ATOM 5454 C CA . GLU A 1 699 ? -13.460 -5.394 17.731 1.00 83.19 699 GLU A CA 1
ATOM 5455 C C . GLU A 1 699 ? -13.819 -6.842 18.115 1.00 83.19 699 GLU A C 1
ATOM 5457 O O . GLU A 1 699 ? -13.963 -7.704 17.245 1.00 83.19 699 GLU A O 1
ATOM 5462 N N . ASP A 1 700 ? -13.847 -7.152 19.416 1.00 83.00 700 ASP A N 1
ATOM 5463 C CA . ASP A 1 700 ? -13.999 -8.525 19.932 1.00 83.00 700 ASP A CA 1
ATOM 5464 C C . ASP A 1 700 ? -15.220 -8.751 20.847 1.00 83.00 700 ASP A C 1
ATOM 5466 O O . ASP A 1 700 ? -15.398 -9.865 21.367 1.00 83.00 700 ASP A O 1
ATOM 5470 N N . SER A 1 701 ? -16.077 -7.731 20.995 1.00 89.06 701 SER A N 1
ATOM 5471 C CA . SER A 1 701 ? -17.385 -7.854 21.657 1.00 89.06 701 SER A CA 1
ATOM 5472 C C . SER A 1 701 ? -18.387 -8.624 20.790 1.00 89.06 701 SER A C 1
ATOM 5474 O O . SER A 1 701 ? -18.323 -8.593 19.558 1.00 89.06 701 SER A O 1
ATOM 5476 N N . GLU A 1 702 ? -19.317 -9.337 21.428 1.00 88.50 702 GLU A N 1
ATOM 5477 C CA . GLU A 1 702 ? -20.303 -10.166 20.721 1.00 88.50 702 GLU A CA 1
ATOM 5478 C C . GLU A 1 702 ? -21.254 -9.310 19.872 1.00 88.50 702 GLU A C 1
ATOM 5480 O O . GLU A 1 702 ? -21.609 -9.695 18.759 1.00 88.50 702 GLU A O 1
ATOM 5485 N N . GLU A 1 703 ? -21.610 -8.117 20.350 1.00 87.31 703 GLU A N 1
ATOM 5486 C CA . GLU A 1 703 ? -22.495 -7.177 19.663 1.00 87.31 703 GLU A CA 1
ATOM 5487 C C . GLU A 1 703 ? -21.857 -6.661 18.369 1.00 87.31 703 GLU A C 1
ATOM 5489 O O . GLU A 1 703 ? -22.501 -6.643 17.318 1.00 87.31 703 GLU A O 1
ATOM 5494 N N . GLN A 1 704 ? -20.570 -6.298 18.416 1.00 89.31 704 GLN A N 1
ATOM 5495 C CA . GLN A 1 704 ? -19.830 -5.849 17.234 1.00 89.31 704 GLN A CA 1
ATOM 5496 C C . GLN A 1 704 ? -19.663 -6.976 16.215 1.00 89.31 704 GLN A C 1
ATOM 5498 O O . GLN A 1 704 ? -19.895 -6.765 15.025 1.00 89.31 704 GLN A O 1
ATOM 5503 N N . ILE A 1 705 ? -19.297 -8.180 16.668 1.00 92.19 705 ILE A N 1
ATOM 5504 C CA . ILE A 1 705 ? -19.155 -9.349 15.790 1.00 92.19 705 ILE A CA 1
ATOM 5505 C C . ILE A 1 705 ? -20.498 -9.679 15.136 1.00 92.19 705 ILE A C 1
ATOM 5507 O O . ILE A 1 705 ? -20.549 -9.864 13.919 1.00 92.19 705 ILE A O 1
ATOM 5511 N N . SER A 1 706 ? -21.590 -9.707 15.909 1.00 91.06 706 SER A N 1
ATOM 5512 C CA . SER A 1 706 ? -22.930 -9.949 15.368 1.00 91.06 706 SER A CA 1
ATOM 5513 C C . SER A 1 706 ? -23.321 -8.889 14.346 1.00 91.06 706 SER A C 1
ATOM 5515 O O . SER A 1 706 ? -23.868 -9.252 13.309 1.00 91.06 706 SER A O 1
ATOM 5517 N N . GLY A 1 707 ? -23.050 -7.612 14.618 1.00 91.50 707 GLY A N 1
ATOM 5518 C CA . GLY A 1 707 ? -23.366 -6.521 13.703 1.00 91.50 707 GLY A CA 1
ATOM 5519 C C . GLY A 1 707 ? -22.580 -6.589 12.390 1.00 91.50 707 GLY A C 1
ATOM 5520 O O . GLY A 1 707 ? -23.131 -6.349 11.319 1.00 91.50 707 GLY A O 1
ATOM 5521 N N . ILE A 1 708 ? -21.304 -6.982 12.445 1.00 93.50 708 ILE A N 1
ATOM 5522 C CA . ILE A 1 708 ? -20.488 -7.206 11.244 1.00 93.50 708 ILE A CA 1
ATOM 5523 C C . ILE A 1 708 ? -21.011 -8.406 10.445 1.00 93.50 708 ILE A C 1
ATOM 5525 O O . ILE A 1 708 ? -21.095 -8.330 9.222 1.00 93.50 708 ILE A O 1
ATOM 5529 N N . CYS A 1 709 ? -21.378 -9.505 11.112 1.00 94.12 709 CYS A N 1
ATOM 5530 C CA . CYS A 1 709 ? -21.945 -10.680 10.442 1.00 94.12 709 CYS A CA 1
ATOM 5531 C C . CYS A 1 709 ? -23.283 -10.356 9.761 1.00 94.12 709 CYS A C 1
ATOM 5533 O O . CYS A 1 709 ? -23.530 -10.824 8.654 1.00 94.12 709 CYS A O 1
ATOM 5535 N N . GLU A 1 710 ? -24.116 -9.531 10.395 1.00 92.88 710 GLU A N 1
ATOM 5536 C CA . GLU A 1 710 ? -25.365 -9.022 9.822 1.00 92.88 710 GLU A CA 1
ATOM 5537 C C . GLU A 1 710 ? -25.097 -8.197 8.557 1.00 92.88 710 GLU A C 1
ATOM 5539 O O . GLU A 1 710 ? -25.617 -8.526 7.496 1.00 92.88 710 GLU A O 1
ATOM 5544 N N . ALA A 1 711 ? -24.164 -7.242 8.614 1.00 93.56 711 ALA A N 1
ATOM 5545 C CA . ALA A 1 711 ? -23.771 -6.453 7.446 1.00 93.56 711 ALA A CA 1
ATOM 5546 C C . ALA A 1 711 ? -23.216 -7.306 6.287 1.00 93.56 711 ALA A C 1
ATOM 5548 O O . ALA A 1 711 ? -23.455 -7.000 5.116 1.00 93.56 711 ALA A O 1
ATOM 5549 N N . VAL A 1 712 ? -22.465 -8.373 6.587 1.00 94.75 712 VAL A N 1
ATOM 5550 C CA . VAL A 1 712 ? -21.944 -9.323 5.583 1.00 94.75 712 VAL A CA 1
ATOM 5551 C C . VAL A 1 712 ? -23.085 -10.047 4.873 1.00 94.75 712 VAL A C 1
ATOM 5553 O O . VAL A 1 712 ? -23.095 -10.100 3.642 1.00 94.75 712 VAL A O 1
ATOM 5556 N N . TRP A 1 713 ? -24.059 -10.551 5.632 1.00 93.94 713 TRP A N 1
ATOM 5557 C CA . TRP A 1 713 ? -25.229 -11.220 5.072 1.00 93.94 713 TRP A CA 1
ATOM 5558 C C . TRP A 1 713 ? -26.111 -10.274 4.257 1.00 93.94 713 TRP A C 1
ATOM 5560 O O . TRP A 1 713 ? -26.458 -10.599 3.122 1.00 93.94 713 TRP A O 1
ATOM 5570 N N . ASP A 1 714 ? -26.424 -9.098 4.799 1.00 93.19 714 ASP A N 1
ATOM 5571 C CA . ASP A 1 714 ? -27.339 -8.134 4.179 1.00 93.19 714 ASP A CA 1
ATOM 5572 C C . ASP A 1 714 ? -26.783 -7.552 2.877 1.00 93.19 714 ASP A C 1
ATOM 5574 O O . ASP A 1 714 ? -27.523 -7.303 1.925 1.00 93.19 714 ASP A O 1
ATOM 5578 N N . SER A 1 715 ? -25.464 -7.360 2.809 1.00 95.06 715 SER A N 1
ATOM 5579 C CA . SER A 1 715 ? -24.803 -6.873 1.595 1.00 95.06 715 SER A CA 1
ATOM 5580 C C . SER A 1 715 ? -24.597 -7.955 0.531 1.00 95.06 715 SER A C 1
ATOM 5582 O O . SER A 1 715 ? -24.464 -7.623 -0.648 1.00 95.06 715 SER A O 1
ATOM 5584 N N . GLY A 1 716 ? -24.589 -9.236 0.915 1.00 93.88 716 GLY A N 1
ATOM 5585 C CA . GLY A 1 716 ? -24.296 -10.358 0.020 1.00 93.88 716 GLY A CA 1
ATOM 5586 C C . GLY A 1 716 ? -22.800 -10.566 -0.234 1.00 93.88 716 GLY A C 1
ATOM 5587 O O . GLY A 1 716 ? -22.408 -10.899 -1.350 1.00 93.88 716 GLY A O 1
ATOM 5588 N N . VAL A 1 717 ? -21.962 -10.324 0.777 1.00 95.50 717 VAL A N 1
ATOM 5589 C CA . VAL A 1 717 ? -20.519 -10.611 0.747 1.00 95.50 717 VAL A CA 1
ATOM 5590 C C . VAL A 1 717 ? -20.266 -12.095 1.033 1.00 95.50 717 VAL A C 1
ATOM 5592 O O . VAL A 1 717 ? -20.909 -12.682 1.898 1.00 95.50 717 VAL A O 1
ATOM 5595 N N . ASP A 1 718 ? -19.300 -12.701 0.340 1.00 95.81 718 ASP A N 1
ATOM 5596 C CA . ASP A 1 718 ? -19.072 -14.154 0.359 1.00 95.81 718 ASP A CA 1
ATOM 5597 C C . ASP A 1 718 ? -18.233 -14.651 1.551 1.00 95.81 718 ASP A C 1
ATOM 5599 O O . ASP A 1 718 ? -18.225 -15.846 1.854 1.00 95.81 718 ASP A O 1
ATOM 5603 N N . GLY A 1 719 ? -17.487 -13.773 2.232 1.00 94.81 719 GLY A N 1
ATOM 5604 C CA . GLY A 1 719 ? -16.666 -14.190 3.367 1.00 94.81 719 GLY A CA 1
ATOM 5605 C C . GLY A 1 719 ? -16.021 -13.078 4.191 1.00 94.81 719 GLY A C 1
ATOM 5606 O O . GLY A 1 719 ? -16.088 -11.889 3.880 1.00 94.81 719 GLY A O 1
ATOM 5607 N N . VAL A 1 720 ? -15.345 -13.485 5.266 1.00 96.12 720 VAL A N 1
ATOM 5608 C CA . VAL A 1 720 ? -14.677 -12.582 6.216 1.00 96.12 720 VAL A CA 1
ATOM 5609 C C . VAL A 1 720 ? -13.235 -13.033 6.442 1.00 96.12 720 VAL A C 1
ATOM 5611 O O . VAL A 1 720 ? -12.966 -14.220 6.611 1.00 96.12 720 VAL A O 1
ATOM 5614 N N . ILE A 1 721 ? -12.299 -12.083 6.471 1.00 97.25 721 ILE A N 1
ATOM 5615 C CA . ILE A 1 721 ? -10.903 -12.298 6.870 1.00 97.25 721 ILE A CA 1
ATOM 5616 C C . ILE A 1 721 ? -10.713 -11.759 8.290 1.00 97.25 721 ILE A C 1
ATOM 5618 O O . ILE A 1 721 ? -10.763 -10.547 8.517 1.00 97.25 721 ILE A O 1
ATOM 5622 N N . VAL A 1 722 ? -10.447 -12.665 9.232 1.00 95.25 722 VAL A N 1
ATOM 5623 C CA . VAL A 1 722 ? -10.307 -12.385 10.668 1.00 95.25 722 VAL A CA 1
ATOM 5624 C C . VAL A 1 722 ? -8.873 -12.705 11.113 1.00 95.25 722 VAL A C 1
ATOM 5626 O O . VAL A 1 722 ? -8.449 -13.851 11.037 1.00 95.25 722 VAL A O 1
ATOM 5629 N N . GLY A 1 723 ? -8.064 -11.761 11.590 1.00 91.19 723 GLY A N 1
ATOM 5630 C CA . GLY A 1 723 ? -8.216 -10.307 11.561 1.00 91.19 723 GLY A CA 1
ATOM 5631 C C . GLY A 1 723 ? -6.918 -9.635 11.109 1.00 91.19 723 GLY A C 1
ATOM 5632 O O . GLY A 1 723 ? -5.924 -10.286 10.792 1.00 91.19 723 GLY A O 1
ATOM 5633 N N . ASN A 1 724 ? -6.935 -8.308 11.041 1.00 94.62 724 ASN A N 1
ATOM 5634 C CA . ASN A 1 724 ? -5.763 -7.501 10.699 1.00 94.62 724 ASN A CA 1
ATOM 5635 C C . ASN A 1 724 ? -4.801 -7.332 11.901 1.00 94.62 724 ASN A C 1
ATOM 5637 O O . ASN A 1 724 ? -4.873 -8.054 12.887 1.00 94.62 724 ASN A O 1
ATOM 5641 N N . THR A 1 725 ? -3.893 -6.360 11.850 1.00 93.94 725 THR A N 1
ATOM 5642 C CA . THR A 1 725 ? -2.974 -6.016 12.948 1.00 93.94 725 THR A CA 1
ATOM 5643 C C . THR A 1 725 ? -3.691 -5.416 14.170 1.00 93.94 725 THR A C 1
ATOM 5645 O O . THR A 1 725 ? -4.688 -4.706 14.010 1.00 93.94 725 THR A O 1
ATOM 5648 N N . THR A 1 726 ? -3.154 -5.614 15.380 1.00 94.00 726 THR A N 1
ATOM 5649 C CA . THR A 1 726 ? -3.730 -5.101 16.646 1.00 94.00 726 THR A CA 1
ATOM 5650 C C . THR A 1 726 ? -3.074 -3.794 17.103 1.00 94.00 726 THR A C 1
ATOM 5652 O O . THR A 1 726 ? -1.873 -3.595 16.930 1.00 94.00 726 THR A O 1
ATOM 5655 N N . LYS A 1 727 ? -3.842 -2.881 17.709 1.00 91.50 727 LYS A N 1
ATOM 5656 C CA . LYS A 1 727 ? -3.284 -1.720 18.430 1.00 91.50 727 LYS A CA 1
ATOM 5657 C C . LYS A 1 727 ? -2.782 -2.093 19.826 1.00 91.50 727 LYS A C 1
ATOM 5659 O O . LYS A 1 727 ? -1.994 -1.343 20.395 1.00 91.50 727 LYS A O 1
ATOM 5664 N N . LYS A 1 728 ? -3.205 -3.241 20.368 1.00 91.56 728 LYS A N 1
ATOM 5665 C CA . LYS A 1 728 ? -2.722 -3.739 21.660 1.00 91.56 728 LYS A CA 1
ATOM 5666 C C . LYS A 1 728 ? -1.227 -4.082 21.558 1.00 91.56 728 LYS A C 1
ATOM 5668 O O . LYS A 1 728 ? -0.695 -4.313 20.468 1.00 91.56 728 LYS A O 1
ATOM 5673 N N . ARG A 1 729 ? -0.532 -4.068 22.694 1.00 92.94 729 ARG A N 1
ATOM 5674 C CA . ARG A 1 729 ? 0.880 -4.459 22.814 1.00 92.94 729 ARG A CA 1
ATOM 5675 C C . ARG A 1 729 ? 0.935 -5.692 23.713 1.00 92.94 729 ARG A C 1
ATOM 5677 O O . ARG A 1 729 ? 0.854 -5.526 24.925 1.00 92.94 729 ARG A O 1
ATOM 5684 N N . PRO A 1 730 ? 0.925 -6.907 23.136 1.00 89.69 730 PRO A N 1
ATOM 5685 C CA . PRO A 1 730 ? 0.901 -8.125 23.931 1.00 89.69 730 PRO A CA 1
ATOM 5686 C C . PRO A 1 730 ? 2.227 -8.321 24.666 1.00 89.69 730 PRO A C 1
ATOM 5688 O O . PRO A 1 730 ? 3.273 -7.853 24.206 1.00 89.69 730 PRO A O 1
ATOM 5691 N N . ASP A 1 731 ? 2.165 -9.042 25.784 1.00 89.88 731 ASP A N 1
ATOM 5692 C CA . ASP A 1 731 ? 3.354 -9.375 26.559 1.00 89.88 731 ASP A CA 1
ATOM 5693 C C . ASP A 1 731 ? 4.349 -10.204 25.728 1.00 89.88 731 ASP A C 1
ATOM 5695 O O . ASP A 1 731 ? 3.938 -11.020 24.890 1.00 89.88 731 ASP A O 1
ATOM 5699 N N . PRO A 1 732 ? 5.661 -10.032 25.963 1.00 90.38 732 PRO A N 1
ATOM 5700 C CA . PRO A 1 732 ? 6.690 -10.830 25.314 1.00 90.38 732 PRO A CA 1
ATOM 5701 C C . PRO A 1 732 ? 6.520 -12.335 25.558 1.00 90.38 732 PRO A C 1
ATOM 5703 O O . PRO A 1 732 ? 6.063 -12.767 26.620 1.00 90.38 732 PRO A O 1
ATOM 5706 N N . LEU A 1 733 ? 6.948 -13.137 24.582 1.00 89.50 733 LEU A N 1
ATOM 5707 C CA . LEU A 1 733 ? 7.054 -14.588 24.700 1.00 89.50 733 LEU A CA 1
ATOM 5708 C C . LEU A 1 733 ? 8.529 -14.999 24.859 1.00 89.50 733 LEU A C 1
ATOM 5710 O O . LEU A 1 733 ? 9.373 -14.489 24.117 1.00 89.50 733 LEU A O 1
ATOM 5714 N N . PRO A 1 734 ? 8.849 -15.939 25.771 1.00 90.44 734 PRO A N 1
ATOM 5715 C CA . PRO A 1 734 ? 7.968 -16.524 26.794 1.00 90.44 734 PRO A CA 1
ATOM 5716 C C . PRO A 1 734 ? 7.569 -15.500 27.877 1.00 90.44 734 PRO A C 1
ATOM 5718 O O . PRO A 1 734 ? 8.233 -14.479 28.044 1.00 90.44 734 PRO A O 1
ATOM 5721 N N . ARG A 1 735 ? 6.488 -15.765 28.629 1.00 87.06 735 ARG A N 1
ATOM 5722 C CA . ARG A 1 735 ? 6.018 -14.849 29.690 1.00 87.06 735 ARG A CA 1
ATOM 5723 C C . ARG A 1 735 ? 7.146 -14.518 30.670 1.00 87.06 735 ARG A C 1
ATOM 5725 O O . ARG A 1 735 ? 7.850 -15.412 31.129 1.00 87.06 735 ARG A O 1
ATOM 5732 N N . GLY A 1 736 ? 7.280 -13.237 31.006 1.00 84.56 736 GLY A N 1
ATOM 5733 C CA . GLY A 1 736 ? 8.351 -12.737 31.873 1.00 84.56 736 GLY A CA 1
ATOM 5734 C C . GLY A 1 736 ? 9.675 -12.461 31.152 1.00 84.56 736 GLY A C 1
ATOM 5735 O O . GLY A 1 736 ? 10.637 -12.058 31.800 1.00 84.56 736 GLY A O 1
ATOM 5736 N N . TYR A 1 737 ? 9.743 -12.639 29.829 1.00 90.50 737 TYR A N 1
ATOM 5737 C CA . TYR A 1 737 ? 10.913 -12.253 29.046 1.00 90.50 737 TYR A CA 1
ATOM 5738 C C . TYR A 1 737 ? 11.134 -10.734 29.097 1.00 90.50 737 TYR A C 1
ATOM 5740 O O . TYR A 1 737 ? 10.272 -9.946 28.703 1.00 90.50 737 TYR A O 1
ATOM 5748 N N . ALA A 1 738 ? 12.313 -10.324 29.566 1.00 90.50 738 ALA A N 1
ATOM 5749 C CA . ALA A 1 738 ? 12.715 -8.926 29.601 1.00 90.50 738 ALA A CA 1
ATOM 5750 C C . ALA A 1 738 ? 13.198 -8.483 28.213 1.00 90.50 738 ALA A C 1
ATOM 5752 O O . ALA A 1 738 ? 14.234 -8.939 27.725 1.00 90.50 738 ALA A O 1
ATOM 5753 N N . LEU A 1 739 ? 12.446 -7.586 27.571 1.00 91.31 739 LEU A N 1
ATOM 5754 C CA . LEU A 1 739 ? 12.820 -7.061 26.261 1.00 91.31 739 LEU A CA 1
ATOM 5755 C C . LEU A 1 739 ? 14.107 -6.225 26.331 1.00 91.31 739 LEU A C 1
ATOM 5757 O O . LEU A 1 739 ? 14.280 -5.443 27.271 1.00 91.31 739 LEU A O 1
ATOM 5761 N N . PRO A 1 740 ? 14.970 -6.297 25.300 1.00 93.12 740 PRO A N 1
ATOM 5762 C CA . PRO A 1 740 ? 16.050 -5.335 25.127 1.00 93.12 740 PRO A CA 1
ATOM 5763 C C . PRO A 1 740 ? 15.509 -3.900 25.138 1.00 93.12 740 PRO A C 1
ATOM 5765 O O . PRO A 1 740 ? 14.465 -3.630 24.546 1.00 93.12 740 PRO A O 1
ATOM 5768 N N . ALA A 1 741 ? 16.234 -2.959 25.751 1.00 91.44 741 ALA A N 1
ATOM 5769 C CA . ALA A 1 741 ? 15.774 -1.572 25.902 1.00 91.44 741 ALA A CA 1
ATOM 5770 C C . ALA A 1 741 ? 15.422 -0.894 24.561 1.00 91.44 741 ALA A C 1
ATOM 5772 O O . ALA A 1 741 ? 14.481 -0.103 24.483 1.00 91.44 741 ALA A O 1
ATOM 5773 N N . SER A 1 742 ? 16.143 -1.238 23.491 1.00 89.81 742 SER A N 1
ATOM 5774 C CA . SER A 1 742 ? 15.849 -0.782 22.131 1.00 89.81 742 SER A CA 1
ATOM 5775 C C . SER A 1 742 ? 14.492 -1.286 21.627 1.00 89.81 742 SER A C 1
ATOM 5777 O O . SER A 1 742 ? 13.706 -0.491 21.122 1.00 89.81 742 SER A O 1
ATOM 5779 N N . GLU A 1 743 ? 14.179 -2.572 21.804 1.00 92.50 743 GLU A N 1
ATOM 5780 C CA . GLU A 1 743 ? 12.891 -3.161 21.405 1.00 92.50 743 GLU A CA 1
ATOM 5781 C C . GLU A 1 743 ? 11.739 -2.703 22.310 1.00 92.50 743 GLU A C 1
ATOM 5783 O O . GLU A 1 743 ? 10.638 -2.450 21.823 1.00 92.50 743 GLU A O 1
ATOM 5788 N N . ALA A 1 744 ? 11.998 -2.507 23.605 1.00 90.94 744 ALA A N 1
ATOM 5789 C CA . ALA A 1 744 ? 11.028 -1.937 24.535 1.00 90.94 744 ALA A CA 1
ATOM 5790 C C . ALA A 1 744 ? 10.610 -0.515 24.118 1.00 90.94 744 ALA A C 1
ATOM 5792 O O . ALA A 1 744 ? 9.425 -0.190 24.140 1.00 90.94 744 ALA A O 1
ATOM 5793 N N . LYS A 1 745 ? 11.555 0.315 23.649 1.00 92.12 745 LYS A N 1
ATOM 5794 C CA . LYS A 1 745 ? 11.243 1.637 23.081 1.00 92.12 745 LYS A CA 1
ATOM 5795 C C . LYS A 1 745 ? 10.406 1.525 21.803 1.00 92.12 745 LYS A C 1
ATOM 5797 O O . LYS A 1 745 ? 9.480 2.310 21.620 1.00 92.12 745 LYS A O 1
ATOM 5802 N N . LEU A 1 746 ? 10.689 0.540 20.946 1.00 92.31 746 LEU A N 1
ATOM 5803 C CA . LEU A 1 746 ? 9.918 0.308 19.719 1.00 92.31 746 LEU A CA 1
ATOM 5804 C C . LEU A 1 746 ? 8.468 -0.112 19.989 1.00 92.31 746 LEU A C 1
ATOM 5806 O O . LEU A 1 746 ? 7.603 0.193 19.175 1.00 92.31 746 LEU A O 1
ATOM 5810 N N . LEU A 1 747 ? 8.160 -0.757 21.119 1.00 91.44 747 LEU A N 1
ATOM 5811 C CA . LEU A 1 747 ? 6.768 -1.065 21.478 1.00 91.44 747 LEU A CA 1
ATOM 5812 C C . LEU A 1 747 ? 5.899 0.189 21.655 1.00 91.44 747 LEU A C 1
ATOM 5814 O O . LEU A 1 747 ? 4.686 0.113 21.443 1.00 91.44 747 LEU A O 1
ATOM 5818 N N . LEU A 1 748 ? 6.507 1.328 22.003 1.00 90.81 748 LEU A N 1
ATOM 5819 C CA . LEU A 1 748 ? 5.821 2.615 22.147 1.00 90.81 748 LEU A CA 1
ATOM 5820 C C . LEU A 1 748 ? 5.477 3.258 20.796 1.00 90.81 748 LEU A C 1
ATOM 5822 O O . LEU A 1 748 ? 4.690 4.202 20.744 1.00 90.81 748 LEU A O 1
ATOM 5826 N N . GLU A 1 749 ? 6.047 2.761 19.695 1.00 93.69 749 GLU A N 1
ATOM 5827 C CA . GLU A 1 749 ? 5.763 3.278 18.361 1.00 93.69 749 GLU A CA 1
ATOM 5828 C C . GLU A 1 749 ? 4.286 3.096 18.001 1.00 93.69 749 GLU A C 1
ATOM 5830 O O . GLU A 1 749 ? 3.677 2.043 18.225 1.00 93.69 749 GLU A O 1
ATOM 5835 N N . GLN A 1 750 ? 3.708 4.118 17.371 1.00 93.38 750 GLN A N 1
ATOM 5836 C CA . GLN A 1 750 ? 2.354 4.029 16.840 1.00 93.38 750 GLN A CA 1
ATOM 5837 C C . GLN A 1 750 ? 2.296 3.055 15.662 1.00 93.38 750 GLN A C 1
ATOM 5839 O O . GLN A 1 750 ? 3.190 3.029 14.808 1.00 93.38 750 GLN A O 1
ATOM 5844 N N . GLY A 1 751 ? 1.197 2.306 15.589 1.00 93.81 751 GLY A N 1
ATOM 5845 C CA . GLY A 1 751 ? 0.913 1.392 14.491 1.00 93.81 751 GLY A CA 1
ATOM 5846 C C . GLY A 1 751 ? 0.279 0.083 14.939 1.00 93.81 751 GLY A C 1
ATOM 5847 O O . GLY A 1 751 ? 0.069 -0.166 16.132 1.00 93.81 751 GLY A O 1
ATOM 5848 N N . GLY A 1 752 ? -0.011 -0.755 13.952 1.00 95.50 752 GLY A N 1
ATOM 5849 C CA . GLY A 1 752 ? -0.484 -2.115 14.149 1.00 95.50 752 GLY A CA 1
ATOM 5850 C C . GLY A 1 752 ? 0.661 -3.073 14.459 1.00 95.50 752 GLY A C 1
ATOM 5851 O O . GLY A 1 752 ? 1.644 -3.116 13.721 1.00 95.50 752 GLY A O 1
ATOM 5852 N N . TYR A 1 753 ? 0.513 -3.844 15.530 1.00 96.69 753 TYR A N 1
ATOM 5853 C CA . TYR A 1 753 ? 1.379 -4.954 15.903 1.00 96.69 753 TYR A CA 1
ATOM 5854 C C . TYR A 1 753 ? 1.002 -6.213 15.111 1.00 96.69 753 TYR A C 1
ATOM 5856 O O . TYR A 1 753 ? -0.178 -6.466 14.849 1.00 96.69 753 TYR A O 1
ATOM 5864 N N . SER A 1 754 ? 2.004 -6.994 14.716 1.00 95.88 754 SER A N 1
ATOM 5865 C CA . SER A 1 754 ? 1.874 -8.314 14.090 1.00 95.88 754 SER A CA 1
ATOM 5866 C C . SER A 1 754 ? 2.933 -9.244 14.665 1.00 95.88 754 SER A C 1
ATOM 5868 O O . SER A 1 754 ? 4.082 -8.834 14.809 1.00 95.88 754 SER A O 1
ATOM 5870 N N . GLY A 1 755 ? 2.574 -10.488 14.962 1.00 95.00 755 GLY A N 1
ATOM 5871 C CA . GLY A 1 755 ? 3.520 -11.472 15.480 1.00 95.00 755 GLY A CA 1
ATOM 5872 C C . GLY A 1 755 ? 2.830 -12.691 16.096 1.00 95.00 755 GLY A C 1
ATOM 5873 O O . GLY A 1 755 ? 1.602 -12.690 16.237 1.00 95.00 755 GLY A O 1
ATOM 5874 N N . PRO A 1 756 ? 3.606 -13.717 16.486 1.00 94.81 756 PRO A N 1
ATOM 5875 C CA . PRO A 1 756 ? 3.103 -14.955 17.094 1.00 94.81 756 PRO A CA 1
ATOM 5876 C C . PRO A 1 756 ? 2.185 -14.743 18.305 1.00 94.81 756 PRO A C 1
ATOM 5878 O O . PRO A 1 756 ? 1.255 -15.508 18.533 1.00 94.81 756 PRO A O 1
ATOM 5881 N N . GLN A 1 757 ? 2.395 -13.661 19.049 1.00 93.94 757 GLN A N 1
ATOM 5882 C CA . GLN A 1 757 ? 1.639 -13.263 20.236 1.00 93.94 757 GLN A CA 1
ATOM 5883 C C . GLN A 1 757 ? 0.148 -13.035 19.943 1.00 93.94 757 GLN A C 1
ATOM 5885 O O . GLN A 1 757 ? -0.676 -13.054 20.853 1.00 93.94 757 GLN A O 1
ATOM 5890 N N . MET A 1 758 ? -0.219 -12.805 18.679 1.00 93.81 758 MET A N 1
ATOM 5891 C CA . MET A 1 758 ? -1.610 -12.630 18.268 1.00 93.81 758 MET A CA 1
ATOM 5892 C C . MET A 1 758 ? -2.351 -13.948 18.024 1.00 93.81 758 MET A C 1
ATOM 5894 O O . MET A 1 758 ? -3.571 -13.902 17.864 1.00 93.81 758 MET A O 1
ATOM 5898 N N . PHE A 1 759 ? -1.653 -15.088 17.963 1.00 93.62 759 PHE A N 1
ATOM 5899 C CA . PHE A 1 759 ? -2.218 -16.357 17.499 1.00 93.62 759 PHE A CA 1
ATOM 5900 C C . PHE A 1 759 ? -3.458 -16.772 18.297 1.00 93.62 759 PHE A C 1
ATOM 5902 O O . PHE A 1 759 ? -4.544 -16.842 17.727 1.00 93.62 759 PHE A O 1
ATOM 5909 N N . GLU A 1 760 ? -3.328 -16.929 19.617 1.00 92.94 760 GLU A N 1
ATOM 5910 C CA . GLU A 1 760 ? -4.423 -17.373 20.494 1.00 92.94 760 GLU A CA 1
ATOM 5911 C C . GLU A 1 760 ? -5.649 -16.458 20.411 1.00 92.94 760 GLU A C 1
ATOM 5913 O O . GLU A 1 760 ? -6.785 -16.909 20.265 1.00 92.94 760 GLU A O 1
ATOM 5918 N N . ARG A 1 761 ? -5.425 -15.138 20.429 1.00 91.44 761 ARG A N 1
ATOM 5919 C CA . ARG A 1 761 ? -6.511 -14.155 20.335 1.00 91.44 761 ARG A CA 1
ATOM 5920 C C . ARG A 1 761 ? -7.205 -14.208 18.977 1.00 91.44 761 ARG A C 1
ATOM 5922 O O . ARG A 1 761 ? -8.427 -14.114 18.910 1.00 91.44 761 ARG A O 1
ATOM 5929 N N . THR A 1 762 ? -6.433 -14.339 17.902 1.00 94.38 762 THR A N 1
ATOM 5930 C CA . THR A 1 762 ? -6.977 -14.395 16.541 1.00 94.38 762 THR A CA 1
ATOM 5931 C C . THR A 1 762 ? -7.756 -15.689 16.335 1.00 94.38 762 THR A C 1
ATOM 5933 O O . THR A 1 762 ? -8.852 -15.643 15.790 1.00 94.38 762 THR A O 1
ATOM 5936 N N . LEU A 1 763 ? -7.259 -16.821 16.841 1.00 95.62 763 LEU A N 1
ATOM 5937 C CA . LEU A 1 763 ? -7.953 -18.108 16.801 1.00 95.62 763 LEU A CA 1
ATOM 5938 C C . LEU A 1 763 ? -9.287 -18.066 17.561 1.00 95.62 763 LEU A C 1
ATOM 5940 O O . LEU A 1 763 ? -10.318 -18.501 17.039 1.00 95.62 763 LEU A O 1
ATOM 5944 N N . ALA A 1 764 ? -9.293 -17.488 18.765 1.00 95.00 764 ALA A N 1
ATOM 5945 C CA . ALA A 1 764 ? -10.520 -17.284 19.530 1.00 95.00 764 ALA A CA 1
ATOM 5946 C C . ALA A 1 764 ? -11.522 -16.408 18.758 1.00 95.00 764 ALA A C 1
ATOM 5948 O O . ALA A 1 764 ? -12.708 -16.729 18.692 1.00 95.00 764 ALA A O 1
ATOM 5949 N N . LEU A 1 765 ? -11.045 -15.338 18.114 1.00 95.75 765 LEU A N 1
ATOM 5950 C CA . LEU A 1 765 ? -11.889 -14.452 17.316 1.00 95.75 765 LEU A CA 1
ATOM 5951 C C . LEU A 1 765 ? -12.453 -15.153 16.070 1.00 95.75 765 LEU A C 1
ATOM 5953 O O . LEU A 1 765 ? -13.649 -15.053 15.812 1.00 95.75 765 LEU A O 1
ATOM 5957 N N . VAL A 1 766 ? -11.635 -15.915 15.337 1.00 96.12 766 VAL A N 1
ATOM 5958 C CA . VAL A 1 766 ? -12.080 -16.744 14.201 1.00 96.12 766 VAL A CA 1
ATOM 5959 C C . VAL A 1 766 ? -13.180 -17.712 14.640 1.00 96.12 766 VAL A C 1
ATOM 5961 O O . VAL A 1 766 ? -14.187 -17.845 13.950 1.00 96.12 766 VAL A O 1
ATOM 5964 N N . THR A 1 767 ? -13.032 -18.332 15.814 1.00 95.94 767 THR A N 1
ATOM 5965 C CA . THR A 1 767 ? -14.038 -19.247 16.378 1.00 95.94 767 THR A CA 1
ATOM 5966 C C . THR A 1 767 ? -15.372 -18.538 16.624 1.00 95.94 767 THR A C 1
ATOM 5968 O O . THR A 1 767 ? -16.427 -19.078 16.287 1.00 95.94 767 THR A O 1
ATOM 5971 N N . LYS A 1 768 ? -15.343 -17.307 17.153 1.00 95.25 768 LYS A N 1
ATOM 5972 C CA . LYS A 1 768 ? -16.551 -16.492 17.355 1.00 95.25 768 LYS A CA 1
ATOM 5973 C C . LYS A 1 768 ? -17.227 -16.123 16.035 1.00 95.25 768 LYS A C 1
ATOM 5975 O O . LYS A 1 768 ? -18.423 -16.358 15.889 1.00 95.25 768 LYS A O 1
ATOM 5980 N N . TYR A 1 769 ? -16.467 -15.609 15.064 1.00 95.56 769 TYR A N 1
ATOM 5981 C CA . TYR A 1 769 ? -16.999 -15.280 13.736 1.00 95.56 769 TYR A CA 1
ATOM 5982 C C . TYR A 1 769 ? -17.598 -16.504 13.052 1.00 95.56 769 TYR A C 1
ATOM 5984 O O . TYR A 1 769 ? -18.695 -16.420 12.510 1.00 95.56 769 TYR A O 1
ATOM 5992 N N . ARG A 1 770 ? -16.920 -17.656 13.119 1.00 94.94 770 ARG A N 1
ATOM 5993 C CA . ARG A 1 770 ? -17.436 -18.907 12.561 1.00 94.94 770 ARG A CA 1
ATOM 5994 C C . ARG A 1 770 ? -18.779 -19.278 13.186 1.00 94.94 770 ARG A C 1
ATOM 5996 O O . ARG A 1 770 ? -19.738 -19.509 12.460 1.00 94.94 770 ARG A O 1
ATOM 6003 N N . LYS A 1 771 ? -18.864 -19.265 14.520 1.00 94.31 771 LYS A N 1
ATOM 6004 C CA . LYS A 1 771 ? -20.100 -19.562 15.257 1.00 94.31 771 LYS A CA 1
ATOM 6005 C C . LYS A 1 771 ? -21.239 -18.594 14.916 1.00 94.31 771 LYS A C 1
ATOM 6007 O O . LYS A 1 771 ? -22.391 -19.016 14.883 1.00 94.31 771 LYS A O 1
ATOM 6012 N N . ALA A 1 772 ? -20.941 -17.310 14.723 1.00 92.62 772 ALA A N 1
ATOM 6013 C CA . ALA A 1 772 ? -21.939 -16.300 14.377 1.00 92.62 772 ALA A CA 1
ATOM 6014 C C . ALA A 1 772 ? -22.423 -16.446 12.926 1.00 92.62 772 ALA A C 1
ATOM 6016 O O . ALA A 1 772 ? -23.624 -16.435 12.679 1.00 92.62 772 ALA A O 1
ATOM 6017 N N . LEU A 1 773 ? -21.509 -16.647 11.972 1.00 92.94 773 LEU A N 1
ATOM 6018 C CA . LEU A 1 773 ? -21.849 -16.822 10.558 1.00 92.94 773 LEU A CA 1
ATOM 6019 C C . LEU A 1 773 ? -22.611 -18.131 10.297 1.00 92.94 773 LEU A C 1
ATOM 6021 O O . LEU A 1 773 ? -23.521 -18.137 9.473 1.00 92.94 773 LEU A O 1
ATOM 6025 N N . ASP A 1 774 ? -22.313 -19.205 11.035 1.00 92.06 774 ASP A N 1
ATOM 6026 C CA . ASP A 1 774 ? -23.021 -20.492 10.924 1.00 92.06 774 ASP A CA 1
ATOM 6027 C C . ASP A 1 774 ? -24.502 -20.418 11.346 1.00 92.06 774 ASP A C 1
ATOM 6029 O O . ASP A 1 774 ? -25.282 -21.298 10.989 1.00 92.06 774 ASP A O 1
ATOM 6033 N N . GLN A 1 775 ? -24.917 -19.375 12.076 1.00 88.75 775 GLN A N 1
ATOM 6034 C CA . GLN A 1 775 ? -26.330 -19.156 12.422 1.00 88.75 775 GLN A CA 1
ATOM 6035 C C . GLN A 1 775 ? -27.158 -18.648 11.232 1.00 88.75 775 GLN A C 1
ATOM 6037 O O . GLN A 1 775 ? -28.385 -18.718 11.274 1.00 88.75 775 GLN A O 1
ATOM 6042 N N . GLY A 1 776 ? -26.502 -18.178 10.167 1.00 83.44 776 GLY A N 1
ATOM 6043 C CA . GLY A 1 776 ? -27.157 -17.626 8.986 1.00 83.44 776 GLY A CA 1
ATOM 6044 C C . GLY A 1 776 ? -27.728 -16.213 9.191 1.00 83.44 776 GLY A C 1
ATOM 6045 O O . GLY A 1 776 ? -27.549 -15.602 10.249 1.00 83.44 776 GLY A O 1
ATOM 6046 N N . PRO A 1 777 ? -28.387 -15.655 8.162 1.00 83.56 777 PRO A N 1
ATOM 6047 C CA . PRO A 1 777 ? -28.971 -14.318 8.219 1.00 83.56 777 PRO A CA 1
ATOM 6048 C C . PRO A 1 777 ? -30.168 -14.266 9.182 1.00 83.56 777 PRO A C 1
ATOM 6050 O O . PRO A 1 777 ? -31.031 -15.144 9.160 1.00 83.56 777 PRO A O 1
ATOM 6053 N N . LYS A 1 778 ? -30.267 -13.204 9.997 1.00 70.88 778 LYS A N 1
ATOM 6054 C CA . LYS A 1 778 ? -31.395 -12.996 10.935 1.00 70.88 778 LYS A CA 1
ATOM 6055 C C . LYS A 1 778 ? -32.732 -12.802 10.215 1.00 70.88 778 LYS A C 1
ATOM 6057 O O . LYS A 1 778 ? -33.778 -13.192 10.730 1.00 70.88 778 LYS A O 1
ATOM 6062 N N . HIS A 1 779 ? -32.690 -12.217 9.021 1.00 65.06 779 HIS A N 1
ATOM 6063 C CA . HIS A 1 779 ? -33.833 -12.075 8.134 1.00 65.06 779 HIS A CA 1
ATOM 6064 C C . HIS A 1 779 ? -33.592 -12.944 6.897 1.00 65.06 779 HIS A C 1
ATOM 6066 O O . HIS A 1 779 ? -32.646 -12.675 6.157 1.00 65.06 779 HIS A O 1
ATOM 6072 N N . PRO A 1 780 ? -34.399 -13.991 6.644 1.00 54.09 780 PRO A N 1
ATOM 6073 C CA . PRO A 1 780 ? -34.253 -14.771 5.426 1.00 54.09 780 PRO A CA 1
ATOM 6074 C C . PRO A 1 780 ? -34.505 -13.854 4.228 1.00 54.09 780 PRO A C 1
ATOM 6076 O O . PRO A 1 780 ? -35.622 -13.384 4.001 1.00 54.09 780 PRO A O 1
ATOM 6079 N N . THR A 1 781 ? -33.452 -13.574 3.466 1.00 47.41 781 THR A N 1
ATOM 6080 C CA . THR A 1 781 ? -33.555 -12.896 2.181 1.00 47.41 781 THR A CA 1
ATOM 6081 C C . THR A 1 781 ? -34.349 -13.808 1.249 1.00 47.41 781 THR A C 1
ATOM 6083 O O . THR A 1 781 ? -33.873 -14.854 0.809 1.00 47.41 781 THR A O 1
ATOM 6086 N N . PHE A 1 782 ? -35.606 -13.448 0.973 1.00 38.47 782 PHE A N 1
ATOM 6087 C CA . PHE A 1 782 ? -36.411 -14.113 -0.050 1.00 38.47 782 PHE A CA 1
ATOM 6088 C C . PHE A 1 782 ? -35.738 -13.901 -1.410 1.00 38.47 782 PHE A C 1
ATOM 6090 O O . PHE A 1 782 ? -35.991 -12.916 -2.103 1.00 38.47 782 PHE A O 1
ATOM 6097 N N . SER A 1 783 ? -34.863 -14.825 -1.804 1.00 35.62 783 SER A N 1
ATOM 6098 C CA . SER A 1 783 ? -34.416 -14.912 -3.187 1.00 35.62 783 SER A CA 1
ATOM 6099 C C . SER A 1 783 ? -35.589 -15.423 -4.025 1.00 35.62 783 SER A C 1
ATOM 6101 O O . SER A 1 783 ? -36.019 -16.573 -3.941 1.00 35.62 783 SER A O 1
ATOM 6103 N N . THR A 1 784 ? -36.175 -14.533 -4.818 1.00 36.75 784 THR A N 1
ATOM 6104 C CA . THR A 1 784 ? -37.133 -14.904 -5.855 1.00 36.75 784 THR A CA 1
ATOM 6105 C C . THR A 1 784 ? -36.373 -15.596 -6.981 1.00 36.75 784 THR A C 1
ATOM 6107 O O . THR A 1 784 ? -35.813 -14.963 -7.868 1.00 36.75 784 THR A O 1
ATOM 6110 N N . SER A 1 785 ? -36.355 -16.927 -6.949 1.00 32.31 785 SER A N 1
ATOM 6111 C CA . SER A 1 785 ? -36.122 -17.747 -8.139 1.00 32.31 785 SER A CA 1
ATOM 6112 C C . SER A 1 785 ? -37.073 -18.944 -8.140 1.00 32.31 785 SER A C 1
ATOM 6114 O O . SER A 1 785 ? -36.703 -20.091 -7.918 1.00 32.31 785 SER A O 1
ATOM 6116 N N . SER A 1 786 ? -38.353 -18.678 -8.406 1.00 31.83 786 SER A N 1
ATOM 6117 C CA . SER A 1 786 ? -39.264 -19.718 -8.878 1.00 31.83 786 SER A CA 1
ATOM 6118 C C . SER A 1 786 ? -38.944 -20.016 -10.347 1.00 31.83 786 SER A C 1
ATOM 6120 O O . SER A 1 786 ? -39.517 -19.398 -11.244 1.00 31.83 786 SER A O 1
ATOM 6122 N N . SER A 1 787 ? -38.030 -20.952 -10.610 1.00 32.66 787 SER A N 1
ATOM 6123 C CA . SER A 1 787 ? -38.023 -21.670 -11.886 1.00 32.66 787 SER A CA 1
ATOM 6124 C C . SER A 1 787 ? -38.789 -22.978 -11.716 1.00 32.66 787 SER A C 1
ATOM 6126 O O . SER A 1 787 ? -38.329 -23.922 -11.078 1.00 32.66 787 SER A O 1
ATOM 6128 N N . THR A 1 788 ? -39.986 -22.981 -12.285 1.00 34.75 788 THR A N 1
ATOM 6129 C CA . THR A 1 788 ? -40.817 -24.125 -12.665 1.00 34.75 788 THR A CA 1
ATOM 6130 C C . THR A 1 788 ? -40.036 -25.414 -12.944 1.00 34.75 788 THR A C 1
ATOM 6132 O O . THR A 1 788 ? -39.458 -25.573 -14.017 1.00 34.75 788 THR A O 1
ATOM 6135 N N . ALA A 1 789 ? -40.116 -26.374 -12.023 1.00 29.38 789 ALA A N 1
ATOM 6136 C CA . ALA A 1 789 ? -39.954 -27.791 -12.327 1.00 29.38 789 ALA A CA 1
ATOM 6137 C C . ALA A 1 789 ? -41.353 -28.386 -12.547 1.00 29.38 789 ALA A C 1
ATOM 6139 O O . ALA A 1 789 ? -41.982 -28.905 -11.628 1.00 29.38 789 ALA A O 1
ATOM 6140 N N . ALA A 1 790 ? -41.872 -28.244 -13.768 1.00 29.92 790 ALA A N 1
ATOM 6141 C CA . ALA A 1 790 ? -43.007 -29.033 -14.224 1.00 29.92 790 ALA A CA 1
ATOM 6142 C C . ALA A 1 790 ? -42.482 -30.423 -14.600 1.00 29.92 790 ALA A C 1
ATOM 6144 O O . ALA A 1 790 ? -41.850 -30.608 -15.639 1.00 29.92 790 ALA A O 1
ATOM 6145 N N . THR A 1 791 ? -42.704 -31.390 -13.716 1.00 31.27 791 THR A N 1
ATOM 6146 C CA . THR A 1 791 ? -42.486 -32.810 -13.976 1.00 31.27 791 THR A CA 1
ATOM 6147 C C . THR A 1 791 ? -43.498 -33.275 -15.023 1.00 31.27 791 THR A C 1
ATOM 6149 O O . THR A 1 791 ? -44.689 -33.385 -14.738 1.00 31.27 791 THR A O 1
ATOM 6152 N N . ILE A 1 792 ? -43.028 -33.547 -16.241 1.00 31.72 792 ILE A N 1
ATOM 6153 C CA . ILE A 1 792 ? -43.751 -34.383 -17.200 1.00 31.72 792 ILE A CA 1
ATOM 6154 C C . ILE A 1 792 ? -43.594 -35.819 -16.697 1.00 31.72 792 ILE A C 1
ATOM 6156 O O . ILE A 1 792 ? -42.524 -36.413 -16.810 1.00 31.72 792 ILE A O 1
ATOM 6160 N N . ALA A 1 793 ? -44.647 -36.335 -16.067 1.00 32.53 793 ALA A N 1
ATOM 6161 C CA . ALA A 1 793 ? -44.813 -37.761 -15.854 1.00 32.53 793 ALA A CA 1
ATOM 6162 C C . ALA A 1 793 ? -45.223 -38.376 -17.194 1.00 32.53 793 ALA A C 1
ATOM 6164 O O . ALA A 1 793 ? -46.309 -38.104 -17.709 1.00 32.53 793 ALA A O 1
ATOM 6165 N N . ASP A 1 794 ? -44.308 -39.154 -17.759 1.00 33.28 794 ASP A N 1
ATOM 6166 C CA . ASP A 1 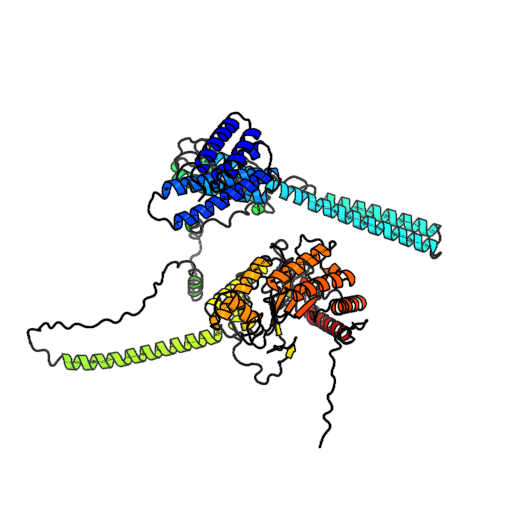794 ? -44.548 -39.997 -18.916 1.00 33.28 794 ASP A CA 1
ATOM 6167 C C . ASP A 1 794 ? -45.467 -41.152 -18.501 1.00 33.28 794 ASP A C 1
ATOM 6169 O O . ASP A 1 794 ? -45.222 -41.848 -17.513 1.00 33.28 794 ASP A O 1
ATOM 6173 N N . ASN A 1 795 ? -46.564 -41.296 -19.231 1.00 34.25 795 ASN A N 1
ATOM 6174 C CA . ASN A 1 795 ? -47.587 -42.308 -19.040 1.00 34.25 795 ASN A CA 1
ATOM 6175 C C . ASN A 1 795 ? -47.737 -43.000 -20.397 1.00 34.25 795 ASN A C 1
ATOM 6177 O O . ASN A 1 795 ? -48.452 -42.484 -21.252 1.00 34.25 795 ASN A O 1
ATOM 6181 N N . SER A 1 796 ? -47.054 -44.126 -20.628 1.00 40.75 796 SER A N 1
ATOM 6182 C CA . SER A 1 796 ? -47.604 -45.272 -21.376 1.00 40.75 796 SER A CA 1
ATOM 6183 C C . SER A 1 796 ? -46.597 -46.415 -21.588 1.00 40.75 796 SER A C 1
ATOM 6185 O O . SER A 1 796 ? -45.568 -46.234 -22.227 1.00 40.75 796 SER A O 1
ATOM 6187 N N . GLN A 1 797 ? -47.050 -47.599 -21.148 1.00 34.06 797 GLN A N 1
ATOM 6188 C CA . GLN A 1 797 ? -46.635 -48.979 -21.468 1.00 34.06 797 GLN A CA 1
ATOM 6189 C C . GLN A 1 797 ? -45.460 -49.602 -20.712 1.00 34.06 797 GLN A C 1
ATOM 6191 O O . GLN A 1 797 ? -44.300 -49.179 -20.887 1.00 34.06 797 GLN A O 1
#

Foldseek 3Di:
DAPPVLQVVLVVLQVVLVVCVVVVNLVSSLVSLVVSCVSPVLALVSLLSNLVSCLSVLVLVSNLVSLVSSLVSLVVVVVVVVVDDDDDPPVSVLVSLVSNLSSLQSNLSSCVVVLNLVSSLVSLVSSLVSCVPHPDNDPCNVVSQVSNVSSLVSVLVVVLVVVLVVLVVVLVVVLVVLVVVLVVQLVVLVVCCVVVVDPPVRSVVVNVVSVVVSVVVNVVSVVVSVVVDPPSVDRDDDDPLQAAPRPRARAQWWKAAPVRDIHRLVVQQVVCVVQQADPPPRHGHHPVRIDTPVVSNVVSVVVCVVPVVPSVVSPPPPPDDDCVVVPPPPPPPPDPPPDDDDDDDDDDDDPPVVVVVVPPPPDDDDDDDDDDDDDDDDDDDDDDDDDDDDDDDPPVVVVVVVVVVVVVVVVVVVCVVVVVCVVVVVVVVLVQQQALPRVCVVPPVVVVLCVVPVQPVVSLVVVLVVQLVCVVVVRHHFHDDLPPPVQPQWDDDPNATASHPFEDDEPSAALPSCLPSVVRNPGQEYEYHQAWAAADQFDDPPAKADQVLFRKIFGQRRGHHNHLQNSLVVLLQVLQVLLVVVVNHNDPVSSQCLLQCVLVDNQQSSDHNHFYEYEYAYDLPQDLVPLVSRLCRLLSSCQRHQSNGLEYEYEQAFPNRPPSVVCLAQPSLLSSLLSNLVSQVPHPYNDTHAYEYEHYLPQQDLVSLLSNLQSCQNSVHDYYHQYDFHQDQAAGPPHPDDGDPVVVVVSPDDGGMDGPSCVVSSVVSVVSNVVSNVVPHPDPDPDPDPDDPPDPDDDDD

pLDDT: mean 78.92, std 21.52, range [24.8, 98.62]

InterPro domains:
  IPR001295 Dihydroorotate dehydrogenase, conserved site [PS00911] (524-543)
  IPR003613 U-box domain [PF04564] (238-308)
  IPR003613 U-box domain [PS51698] (237-310)
  IPR003613 U-box domain [SM00504] (241-303)
  IPR005719 Dihydroorotate dehydrogenase, class 2 [cd04738] (447-774)
  IPR005720 Dihydroorotate dehydrogenase, catalytic [PF01180] (489-774)
  IPR011990 Tetratricopeptide-like helical domain superfamily [G3DSA:1.25.40.10] (5-163)
  IPR011990 Tetratricopeptide-like helical domain superfamily [SSF48452] (8-780)
  IPR013083 Zinc finger, RING/FYVE/PHD-type [G3DSA:3.30.40.10] (217-312)
  IPR013785 Aldolase-type TIM barrel [G3DSA:3.20.20.70] (437-782)
  IPR019734 Tetratricopeptide repeat [PS50005] (10-43)
  IPR019734 Tetratricopeptide repeat [SM00028] (10-43)
  IPR019734 Tetratricopeptide repeat [SM00028] (44-77)
  IPR050074 Dihydroorotate dehydrogenase [PTHR48109] (415-775)

Organism: Leptosphaeria maculans (strain JN3 / isolate v23.1.3 / race Av1-4-5-6-7-8) (NCBI:txid985895)